Protein 4ZWN (pdb70)

Foldseek 3Di:
DADDPDDQDDDFFDQDWDDDDHWIKTKGKQAQDAPPHAALAEEEEQEDALDADQLLRLVQSVCSNLRYIYMYIAAFLAFPGAPDLRNQPDAPVRRQVVVLVVVVVVVVVCVVVVHAYAYEYAALGLLVQQVCLQVPPCNLRHQATEYALYNQDWFPLCCVVQVVLVVLLVCCVVFFADKDFRDDPLVQAEVDVSLSVCQVPPPRRPRGIHTSNSSNRSNVSNPCLQVCPPLSQQVRRNEQRAYEYEYEPARNTRDVSSVVVNQVSHNHPHYYYHYHYPTHGSQCGRYDPVSNVVRSVVVSVVSCVSSPDD/DADDPDDQPDDFFDFDWDDDDPWIKTKGKQAAPLPPDAAFAEEEEAEAALDADVLQRLVQRVLSNLRYIYMYIAAFQADPGAPDLRHQDDAPVRRQVVVLVVVVVVLVVCVVVVHAYAYEYAALGLLVQLVCLQVNPCNQRHQEYEHELYNQDFFVVCCVVQVVLVVLLVCCVPFQADKDFSDDPLVQAEVDVNLSVVQVPPPRRPRGMHTSRSSNRSNVSNPCLQVCPPLSQLPGRHEQHAYEYEYEPAANTRDVVSVVVNQVSHNHPRYYYHYHYPTGGPQCGRYDPVSNVVVSVVVSVVSVVSGDDDD/DADDPDDQPDDFFDFDWDDDDHWIKTKGKQAADQVDDAAFAEEEEQEAALDADQLCRLVQRVCSNLRYMYMYIAAFQAFPGQPDLRRQPDAPVRRQVVVLVVVVVVLVVCVVVVHAYAYEYAALGLLVQLVCLQVNPCVQRHQATEYALYAQDWFPLCCVVQVVLVVLLVCCVPPQSDKDFSDDPLVQAEVDVSLSVVQVPPPRRPRGIHTSRSSNRSNVSSPCLQVCPPLSQQVGRRPQHAYEYEYEPSANTHDVVSVVVNQVSHPHPRYYYHYHYPTGGNQCGRYDPVSNCVVSVVVSVVSVVSTD/DFDDPDDQPDDFFDFDWDDDDHWIKTKGKQQQDEDPSAALAEEEEQEAALDADQLQRLVQSVCSHLRYIYMYIQAFQADPGQPDLRHQDDAPVRRQVVVLVVVVVRLVVCVVVVHAYAYEYAALGQLVQLVCLQVPPCVQRHQATEYALYAQDWFVLLCVVQVVLVVLLVCCVPFQSDKDFRDDPLVQAEVDVSLSVVQCPDPRRPRRMHTSNSVNRSNVSSPCLQVCPPLSQLVGRREQRAYEYEYEPSANTRDVVSVVVNQVSHNHPRYYYHYDYPTGRNQCGRYDPVSNVVVSVVVSVVSVVSSD

Radius of gyration: 35.39 Å; Cα contacts (8 Å, |Δi|>4): 2717; chains: 4; bounding box: 83×89×98 Å

Organism: Saccharomyces cerevisiae (strain ATCC 204508 / S288c) (NCBI:txid559292)

GO terms:
  GO:0005811 lipid droplet (C, IDA)
  GO:0016020 membrane (C, IDA)
  GO:0071944 cell periphery (C, HDA)
  GO:0005737 cytoplasm (C, HDA)
  GO:0005739 mitochondrion (C, HDA)
  GO:0005741 mitochondrial outer membrane (C, HDA)
  GO:0005783 endoplasmic reticulum (C, HDA)
  GO:0005886 plasma membrane (C, HDA)
  GO:0017171 serine hydrolase activity (F, HDA)
  GO:0006641 triglyceride metabolic process (P, IMP)
  GO:0047372 monoacylglycerol lipase activity (F, IMP)
  GO:0005783 endoplasmic reticulum (C, EXP)
  GO:0005811 lipid droplet (C, EXP)

InterPro domains:
  IPR022742 Alpha/beta hydrolase domain-containing protein 17C-like [PF12146] (38-287)
  IPR029058 Alpha/Beta hydrolase fold [G3DSA:3.40.50.1820] (1-313)
  IPR029058 Alpha/Beta hydrolase fold [SSF53474] (15-306)
  IPR051044 Monoacylglycerol and Diacylglycerol Lipase [PTHR11614] (30-306)

Nearest PDB structures (foldseek):
  4zxf-assembly1_A  TM=1.002E+00  e=3.861E-67  Saccharomyces cerevisiae S288C
  4zxf-assembly2_B  TM=1.001E+00  e=1.695E-64  Saccharomyces cerevisiae S288C
  4zxf-assembly4_D  TM=9.976E-01  e=4.769E-60  Saccharomyces cerevisiae S288C
  5olu-assembly1_A  TM=7.571E-01  e=9.637E-17  Heyndrickxia coagulans DSM 1 = ATCC 7050
  6khm-assembly1_A  TM=7.822E-01  e=1.774E-14  Cutibacterium acnes HL110PA4

Secondary structure (DSSP, 8-state):
----S----SPPPP-EEEEETTEEEEEEEE---BSB---SEEEEEE--TT--GGGGHHHHHHHHHTTEEEEEEPPTTSTTTS-GGGTT---HHHHHHHHHHHHHHHHHHHHHHT--EEEEEETHHHHHHHHHHHH-TTTTT-SEEEEES--SSB-HHHHHH-THHHHHHHTTTTSTT-EE-----HHHH-S-HHHHHHHHH-TTTSS--EEHHHHHHHHHHHHHHHH-GGGHHHHHSPTT--EEEEEETT-SSB-HHHHHHHHHH---SSEEEEEETT--S-TTTTS-HHHHHHHHHHHHHHHHHTS---/-PPPSPPPSSPPPP-EEEEETTEEEEEEEE---SSS----EEEEEE--TT--GGGGHHHHHHHHHTTEEEEEEPPTTSGGGS-GGGTT---HHHHHHHHHHHHHHHHHHHHHHT--EEEEEETHHHHHHHHHHHH-TTTTT--EEEEES--SSB-HHHHHH-THHHHHHHTTTT-TT-EE-----HHHH-S-HHHHHHHHH-TTTSS--EEHHHHHHHHHHHHHHHH-GGGHHHHHSPTT--EEEEEETT-SSB-HHHHHHHHHH---SSEEEEEETT--S-TTTTS-HHHHHHHHHHHHHHHHHT-----/-----PPP-SPPPP-EEEE-SS-EEEEEEE---BSB----EEEEEE--TT--GGGGHHHHHHHHHTTEEEEEEPPTTSTTTS-GGGTT---HHHHHHHHHHHHHHHHHHHHHHT--EEEEEETHHHHHHHHHHHH-TTTTT-SEEEEES--SSB-HHHHHH-THHHHHHHTTTT-TT-EE-----HHHH-S-HHHHHHHHH-TTTSS--EEHHHHHHHHHHHHHHHH-GGGHHHHHSPTT--EEEEEETT-SSB-HHHHHHHHHH---SSEEEEEETT--S-TTTTS-HHHHHHHHHHHHHHHHHT--/----SPPPSSPPPP-EEEEETTEEEEEEEE---SSS---SEEEEEE--TT--GGGGHHHHHHHHHTTEEEEEEPPTTSTTTS-GGGTT---HHHHHHHHHHHHHHHHHHHHHHT--EEEEEETHHHHHHHHHHHH-TTTTT-SEEEEES--SSB-HHHHHH-GGGGHHHHHTTT-TT-EEE----HHHH-S-HHHHHHHHH-TTTSS-EEEHHHHHHHHHHHHHHHH-TTSHHHHHS-TT--EEEEEETT-SSB-HHHHHHHHHH---SSEEEEEETT--S-TTTTS-HHHHHHHHHHHHHHHHHTT-

Sequence (1237 aa):
SAPYPYKVQTTVPELQYENFDGAKFGYMFWPVQNGTNEVRGRVLLIHGFGEYTKIQFRLMDHLSLNGYESFTFDQRGAGVTSPGRSKGVTDEYHVFNDLEHFVEKNLSECKAKGIPLFMWGHSMGGGICLNYACQGKHKNEISGYIGSGPLIILHPHTMYNKPTQIIAPLLAKFSPRVRIDTGLDLKGITSDKAYRAFLGSDPMSVPLYGSFRQIHDFMQRGAKLYKNENNYIQKNFAKDKPVIIMHGQDDTINDPKGSEKFIRDCPSADKELKLYPGARHSIFSLETDKVFNTVFNDMKQWLDKHTTTESAPYPYKVQTTVPELQYENFDGAKFGYMFWPVQNGTNEVRGRVLLIHGFGEYTKIQFRLMDHLSLNGYESFTFDQRGAGVTSPGRSKGVTDEYHVFNDLEHFVEKNLSECKAKGIPLFMWGHSMGGGICLNYACQGKHKNEISGYIGSGPLIILHPHTMYNKPTQIIAPLLAKFSPRVRIDTGLDLKGITSDKAYRAFLGSDPMSVPLYGSFRQIHDFMQRGAKLYKNENNYIQKNFAKDKPVIIMHGQDDTINDPKGSEKFIRDCPSADKELKLYPGARHSIFSLETDKVFNTVFNDMKQWLDKHTTTEASAPYPYKVQTTVPELQYENFDGAKFGYMFWPVQNGTNEVRGRVLLIHGFGEYTKIQFRLMDHLSLNGYESFTFDQRGAGVTSPGRSKGVTDEYHVFNDLEHFVEKNLSECKAKGIPLFMWGHSMGGGICLNYACQGKHKNEISGYIGSGPLIILHPHTMYNKPTQIIAPLLAKFSPRVRIDTGLDLKGITSDKAYRAFLGSDPMSVPLYGSFRQIHDFMQRGAKLYKNENNYIQKNFAKDKPVIIMHGQDDTINDPKGSEKFIRDCPSADKELKLYPGARHSIFSLETDKVFNTVFNDMKQWLDKHTTSAPYPYKVQTTVPELQYENFDGAKFGYMFWPVQNGTNEVRGRVLLIHGFGEYTKIQFRLMDHLSLNGYESFTFDQRGAGVTSPGRSKGVTDEYHVFNDLEHFVEKNLSECKAKGIPLFMWGHSMGGGICLNYACQGKHKNEISGYIGSGPLIILHPHTMYNKPTQIIAPLLAKFSPRVRIDTGLDLKGITSDKAYRAFLGSDPMSVPLYGSFRQIHDFMQRGAKLYKNENNYIQKNFAKDKPVIIMHGQDDTINDPKGSEKFIRDCPSADKELKLYPGARHSIFSLETDKVFNTVFNDMKQWLDKHTT

Solvent-accessible surface area: 49042 Å² total; per-residue (Å²): 132,27,109,37,47,27,171,45,116,19,101,67,21,130,62,70,103,43,117,51,72,85,15,105,0,0,16,6,57,0,48,20,49,45,82,76,123,121,39,92,0,1,0,0,0,2,1,1,61,16,18,11,6,65,2,1,15,4,0,0,0,30,0,0,60,46,4,0,5,0,1,1,4,1,15,29,3,10,16,40,10,4,95,56,206,51,36,0,69,13,44,59,142,46,18,16,42,3,2,25,44,0,0,69,48,0,36,74,66,4,170,95,107,66,22,38,4,0,0,1,0,7,14,14,0,0,2,1,0,0,0,0,0,3,73,5,143,28,44,86,92,0,32,0,0,0,0,0,0,1,11,5,36,22,42,66,86,12,78,188,99,54,72,50,24,46,79,0,18,128,85,0,181,186,30,43,203,72,86,46,60,47,37,54,38,54,134,5,17,0,36,34,141,52,5,25,52,8,9,37,48,12,106,72,2,64,59,20,78,0,4,16,58,10,2,40,10,11,35,106,8,0,47,73,2,81,139,15,116,119,24,54,0,37,149,51,10,1,165,72,41,16,0,0,0,0,0,0,82,66,2,41,26,1,6,11,124,1,0,73,65,3,14,82,4,0,42,3,66,50,1,34,42,62,58,14,115,45,0,70,11,4,0,2,2,4,0,39,96,170,18,2,72,69,0,8,72,32,0,60,116,15,0,33,95,44,21,97,122,222,146,30,112,29,41,29,153,54,117,19,95,63,19,135,54,66,104,43,113,51,68,86,16,116,0,0,18,8,51,0,50,19,47,52,55,158,82,77,32,16,0,2,0,0,0,2,2,1,57,16,17,12,7,66,2,1,17,3,0,0,0,26,0,0,59,45,3,0,4,0,0,2,4,1,15,30,3,10,9,46,11,3,92,56,225,52,38,0,79,11,44,57,145,43,17,15,41,3,2,17,42,0,0,66,49,0,32,70,64,3,172,92,109,66,21,45,3,0,0,0,0,6,15,12,0,0,2,1,0,0,0,0,0,4,74,6,145,32,45,82,91,0,31,0,0,0,0,0,0,2,9,2,1,7,15,0,46,6,4,44,80,50,28,59,39,11,47,0,15,82,71,1,174,157,45,47,215,67,102,43,67,29,34,47,35,56,146,7,16,0,33,34,156,51,6,32,55,10,8,34,41,13,105,74,3,55,61,14,76,0,4,14,74,10,10,41,9,16,18,107,5,0,29,77,2,26,114,14,113,121,76,56,0,66,152,48,11,1,158,89,39,15,0,0,0,0,0,0,68,68,2,36,24,1,4,14,34,1,1,62,49,3,19,157,20,2,68,4,65,46,72,64,40,59,60,14,115,47,0,74,11,2,0,2,2,4,0,41,94,145,17,2,72,68,0,9,75,30,0,43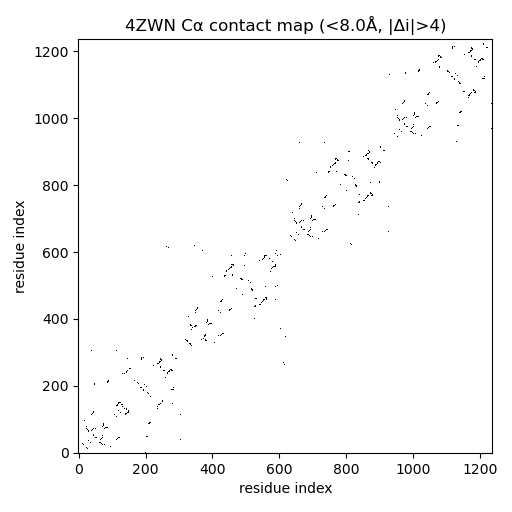,116,12,0,17,57,30,6,50,30,85,102,132,31,111,32,44,28,156,46,118,20,98,63,20,136,52,68,112,42,103,52,71,84,17,109,0,0,17,9,52,0,50,23,49,47,94,79,136,134,44,78,0,1,0,0,0,1,2,1,62,15,17,14,7,72,2,1,14,3,0,0,0,28,0,0,58,44,3,0,4,0,4,2,4,0,15,29,4,12,16,46,11,4,93,57,216,54,38,0,68,11,44,59,144,42,18,17,42,3,2,19,42,0,0,69,58,1,28,68,68,2,172,92,106,65,20,41,3,0,0,0,0,7,14,13,0,0,2,1,0,0,0,0,0,3,72,6,145,31,43,75,94,0,33,0,0,0,0,0,0,1,9,1,2,8,11,0,65,5,2,47,70,50,42,70,40,8,38,4,8,81,88,0,164,185,42,48,204,66,84,37,63,44,38,53,40,55,142,6,16,0,33,33,156,49,6,30,46,9,9,35,43,12,107,72,2,64,63,19,77,0,3,19,56,9,12,44,10,16,17,108,7,0,27,73,2,25,119,13,116,113,44,55,0,25,106,49,12,1,94,50,39,17,0,0,0,0,0,0,81,63,2,45,25,1,2,14,87,1,0,60,46,2,16,116,14,0,46,4,11,31,52,71,39,60,67,14,110,50,0,75,12,3,0,2,3,5,0,42,94,170,18,2,71,68,0,7,74,31,0,60,106,10,0,37,110,15,15,148,135,26,111,36,44,28,164,44,120,22,101,64,18,135,51,65,104,41,117,54,64,85,15,112,0,0,20,7,52,0,48,10,43,68,75,114,94,129,32,91,0,1,0,0,0,2,1,1,47,20,16,14,5,65,2,1,16,3,0,0,0,27,0,0,59,50,5,0,5,0,0,2,5,1,15,27,4,15,19,42,11,4,89,51,219,57,70,0,53,11,40,27,30,42,18,16,24,3,2,15,44,0,0,84,49,0,30,66,64,2,154,90,106,62,26,39,4,0,0,0,0,5,14,12,0,0,3,1,0,0,0,0,0,0,22,6,77,36,33,85,89,0,31,0,0,0,0,0,0,1,12,6,38,26,44,69,87,16,85,184,96,75,86,90,49,93,65,0,36,109,67,0,168,159,42,44,176,66,117,36,78,38,33,48,41,57,144,5,16,0,30,34,151,50,6,31,50,10,9,31,40,13,111,85,3,52,72,19,77,0,1,8,53,10,14,33,4,15,46,83,7,0,41,37,2,79,154,14,134,65,80,22,0,66,69,7,11,0,167,91,48,15,0,0,0,0,0,0,81,67,2,42,25,1,19,15,119,1,0,56,48,4,19,148,17,3,64,2,93,56,74,69,43,57,67,15,119,46,0,67,11,4,0,2,3,5,0,41,94,165,20,1,70,66,0,7,74,32,0,61,118,17,0,31,152,45,33,146

B-factor: mean 39.5, std 10.82, range [16.6, 105.47]

Structure (mmCIF, N/CA/C/O backbone):
data_4ZWN
#
_entry.id   4ZWN
#
_cell.length_a   77.196
_cell.length_b   108.566
_cell.length_c   167.667
_cell.angle_alpha   90.00
_cell.angle_beta   90.00
_cell.angle_gamma   90.00
#
_symmetry.space_group_name_H-M   'P 21 21 21'
#
loop_
_entity.id
_entity.type
_entity.pdbx_description
1 polymer 'Monoglyceride lipase'
2 non-polymer 'NITRATE ION'
3 non-polymer 'SULFATE ION'
4 non-polymer 'SODIUM ION'
5 water water
#
loop_
_atom_site.group_PDB
_atom_site.id
_atom_site.type_symbol
_atom_site.label_atom_id
_atom_site.label_alt_id
_atom_site.label_comp_id
_atom_site.label_asym_id
_atom_site.label_entity_id
_atom_site.label_seq_id
_atom_site.pdbx_PDB_ins_code
_atom_site.Cartn_x
_atom_site.Cartn_y
_atom_site.Cartn_z
_atom_site.occupancy
_atom_site.B_iso_or_equiv
_atom_site.auth_seq_id
_atom_site.auth_comp_id
_atom_site.auth_asym_id
_atom_site.auth_atom_id
_atom_site.pdbx_PDB_model_num
ATOM 1 N N . SER A 1 22 ? -5.976 64.144 113.291 1.00 70.16 1 SER A N 1
ATOM 2 C CA . SER A 1 22 ? -4.779 63.965 112.478 1.00 63.11 1 SER A CA 1
ATOM 3 C C . SER A 1 22 ? -5.052 64.317 111.018 1.00 70.92 1 SER A C 1
ATOM 4 O O . SER A 1 22 ? -6.167 64.700 110.662 1.00 79.02 1 SER A O 1
ATOM 7 N N . ALA A 1 23 ? -4.027 64.194 110.179 1.00 66.86 2 ALA A N 1
ATOM 8 C CA . ALA A 1 23 ? -4.171 64.463 108.753 1.00 54.65 2 ALA A CA 1
ATOM 9 C C . ALA A 1 23 ? -4.827 63.277 108.052 1.00 56.87 2 ALA A C 1
ATOM 10 O O . ALA A 1 23 ? -4.481 62.125 108.317 1.00 56.24 2 ALA A O 1
ATOM 12 N N . PRO A 1 24 ? -5.780 63.557 107.151 1.00 56.18 3 PRO A N 1
ATOM 13 C CA . PRO A 1 24 ? -6.556 62.502 106.491 1.00 55.71 3 PRO A CA 1
ATOM 14 C C . PRO A 1 24 ? -5.797 61.803 105.366 1.00 49.32 3 PRO A C 1
ATOM 15 O O . PRO A 1 24 ? -4.874 62.377 104.789 1.00 43.39 3 PRO A O 1
ATOM 19 N N . TYR A 1 25 ? -6.195 60.571 105.067 1.00 46.04 4 TYR A N 1
ATOM 20 C CA . TYR A 1 25 ? -5.651 59.837 103.932 1.00 47.21 4 TYR A CA 1
ATOM 21 C C . TYR A 1 25 ? -6.085 60.517 102.637 1.00 47.66 4 TYR A C 1
ATOM 22 O O . TYR A 1 25 ? -7.270 60.529 102.306 1.00 53.50 4 TYR A O 1
ATOM 31 N N . PRO A 1 26 ? -5.121 61.094 101.903 1.00 44.75 5 PRO A N 1
ATOM 32 C CA . PRO A 1 26 ? -5.387 61.934 100.729 1.00 45.35 5 PRO A CA 1
ATOM 33 C C . PRO A 1 26 ? -6.133 61.215 99.610 1.00 44.59 5 PRO A C 1
ATOM 34 O O . PRO A 1 26 ? -6.818 61.865 98.823 1.00 52.11 5 PRO A O 1
ATOM 38 N N . TYR A 1 27 ? -6.002 59.896 99.537 1.00 47.86 6 TYR A N 1
ATOM 39 C CA . TYR A 1 27 ? -6.600 59.149 98.437 1.00 45.15 6 TYR A CA 1
ATOM 40 C C . TYR A 1 27 ? -7.998 58.643 98.781 1.00 47.51 6 TYR A C 1
ATOM 41 O O . TYR A 1 27 ? -8.243 58.142 99.880 1.00 48.36 6 TYR A O 1
ATOM 50 N N . LYS A 1 28 ? -8.909 58.788 97.824 1.00 43.38 7 LYS A N 1
ATOM 51 C CA . LYS A 1 28 ? -10.274 58.299 97.959 1.00 40.52 7 LYS A CA 1
ATOM 52 C C . LYS A 1 28 ? -10.415 56.950 97.264 1.00 38.82 7 LYS A C 1
ATOM 53 O O . LYS A 1 28 ? -10.327 56.870 96.040 1.00 45.92 7 LYS A O 1
ATOM 59 N N . VAL A 1 29 ? -10.622 55.893 98.041 1.00 42.35 8 VAL A N 1
ATOM 60 C CA . VAL A 1 29 ? -10.788 54.559 97.474 1.00 37.85 8 VAL A CA 1
ATOM 61 C C . VAL A 1 29 ? -12.085 54.500 96.672 1.00 41.30 8 VAL A C 1
ATOM 62 O O . VAL A 1 29 ? -13.126 54.971 97.126 1.00 42.06 8 VAL A O 1
ATOM 66 N N . GLN A 1 30 ? -12.011 53.931 95.472 1.00 43.06 9 GLN A N 1
ATOM 67 C CA . GLN A 1 30 ? -13.150 53.914 94.562 1.00 41.60 9 GLN A CA 1
ATOM 68 C C . GLN A 1 30 ? -13.933 52.607 94.628 1.00 44.87 9 GLN A C 1
ATOM 69 O O . GLN A 1 30 ? -15.108 52.564 94.264 1.00 42.25 9 GLN A O 1
ATOM 75 N N . THR A 1 31 ? -13.282 51.543 95.089 1.00 43.24 10 THR A N 1
ATOM 76 C CA . THR A 1 31 ? -13.953 50.257 95.236 1.00 38.13 10 THR A CA 1
ATOM 77 C C . THR A 1 31 ? -14.211 49.946 96.705 1.00 39.94 10 THR A C 1
ATOM 78 O O . THR A 1 31 ? -13.931 50.762 97.584 1.00 45.12 10 THR A O 1
ATOM 82 N N . THR A 1 32 ? -14.749 48.759 96.964 1.00 45.58 11 THR A N 1
ATOM 83 C CA . THR A 1 32 ? -15.081 48.344 98.319 1.00 41.24 11 THR A CA 1
ATOM 84 C C . THR A 1 32 ? -13.862 47.786 99.047 1.00 38.99 11 THR A C 1
ATOM 85 O O . THR A 1 32 ? -13.295 46.770 98.643 1.00 40.91 11 THR A O 1
ATOM 89 N N . VAL A 1 33 ? -13.466 48.455 100.124 1.00 44.79 12 VAL A N 1
ATOM 90 C CA . VAL A 1 33 ? -12.325 48.023 100.921 1.00 44.31 12 VAL A CA 1
ATOM 91 C C . VAL A 1 33 ? -12.615 46.693 101.612 1.00 44.88 12 VAL A C 1
ATOM 92 O O . VAL A 1 33 ? -13.601 46.569 102.337 1.00 47.65 12 VAL A O 1
ATOM 96 N N . PRO A 1 34 ? -11.757 45.689 101.372 1.00 45.44 13 PRO A N 1
ATOM 97 C CA . PRO A 1 34 ? -11.891 44.332 101.917 1.00 43.50 13 PRO A CA 1
ATOM 98 C C . PRO A 1 34 ? -11.781 44.273 103.438 1.00 44.73 13 PRO A C 1
ATOM 99 O O . PRO A 1 34 ? -11.230 45.168 104.080 1.00 41.54 13 PRO A O 1
ATOM 103 N N . GLU A 1 35 ? -12.320 43.199 103.999 1.00 42.77 14 GLU A N 1
ATOM 104 C CA . GLU A 1 35 ? -12.260 42.923 105.430 1.00 47.00 14 GLU A CA 1
ATOM 105 C C . GLU A 1 35 ? -10.806 42.715 105.859 1.00 47.94 14 GLU A C 1
ATOM 106 O O . GLU A 1 35 ? -10.075 41.959 105.226 1.00 44.97 14 GLU A O 1
ATOM 112 N N . LEU A 1 36 ? -10.357 43.395 106.908 1.00 47.59 15 LEU A N 1
ATOM 113 C CA . LEU A 1 36 ? -9.036 43.069 107.451 1.00 39.09 15 LEU A CA 1
ATOM 114 C C . LEU A 1 36 ? -9.170 41.705 108.176 1.00 43.47 15 LEU A C 1
ATOM 115 O O . LEU A 1 36 ? -9.903 41.598 109.206 1.00 51.64 15 LEU A O 1
ATOM 120 N N . GLN A 1 37 ? -8.479 40.684 107.625 1.00 49.03 16 GLN A N 1
ATOM 121 C CA . GLN A 1 37 ? -8.615 39.269 108.015 1.00 48.58 16 GLN A CA 1
ATOM 122 C C . GLN A 1 37 ? -7.371 38.793 108.762 1.00 48.65 16 GLN A C 1
ATOM 123 O O . GLN A 1 37 ? -6.253 39.291 108.539 1.00 48.69 16 GLN A O 1
ATOM 129 N N . TYR A 1 38 ? -7.545 37.797 109.615 1.00 47.83 17 TYR A N 1
ATOM 130 C CA . TYR A 1 38 ? -6.428 37.286 110.389 1.00 40.77 17 TYR A CA 1
ATOM 131 C C . TYR A 1 38 ? -6.191 35.787 110.213 1.00 43.29 17 TYR A C 1
ATOM 132 O O . TYR A 1 38 ? -7.116 35.012 109.997 1.00 47.08 17 TYR A O 1
ATOM 141 N N . GLU A 1 39 ? -4.925 35.401 110.284 1.00 49.34 18 GLU A N 1
ATOM 142 C CA . GLU A 1 39 ? -4.532 34.007 110.152 1.00 48.29 18 GLU A CA 1
ATOM 143 C C . GLU A 1 39 ? -3.265 33.732 110.943 1.00 47.03 18 GLU A C 1
ATOM 144 O O . GLU A 1 39 ? -2.299 34.490 110.857 1.00 47.62 18 GLU A O 1
ATOM 150 N N . ASN A 1 40 ? -3.281 32.651 111.717 1.00 47.93 19 ASN A N 1
ATOM 151 C CA . ASN A 1 40 ? -2.142 32.260 112.536 1.00 51.95 19 ASN A CA 1
ATOM 152 C C . ASN A 1 40 ? -1.154 31.378 111.777 1.00 49.05 19 ASN A C 1
ATOM 153 O O . ASN A 1 40 ? -1.548 30.465 111.047 1.00 39.98 19 ASN A O 1
ATOM 158 N N . PHE A 1 41 ? 0.132 31.661 111.956 1.00 44.20 20 PHE A N 1
ATOM 159 C CA . PHE A 1 41 ? 1.192 30.850 111.370 1.00 46.37 20 PHE A CA 1
ATOM 160 C C . PHE A 1 41 ? 2.506 31.066 112.109 1.00 46.38 20 PHE A C 1
ATOM 161 O O . PHE A 1 41 ? 2.960 32.201 112.258 1.00 47.11 20 PHE A O 1
ATOM 169 N N . ASP A 1 42 ? 3.097 29.965 112.567 1.00 47.88 21 ASP A N 1
ATOM 170 C CA . ASP A 1 42 ? 4.407 29.964 113.215 1.00 40.10 21 ASP A CA 1
ATOM 171 C C . ASP A 1 42 ? 4.517 31.015 114.317 1.00 40.41 21 ASP A C 1
ATOM 172 O O . ASP A 1 42 ? 5.473 31.786 114.362 1.00 49.81 21 ASP A O 1
ATOM 177 N N . GLY A 1 43 ? 3.520 31.048 115.194 1.00 41.38 22 GLY A N 1
ATOM 178 C CA . GLY A 1 43 ? 3.565 31.894 116.372 1.00 38.71 22 GLY A CA 1
ATOM 179 C C . GLY A 1 43 ? 3.279 33.363 116.126 1.00 42.47 22 GLY A C 1
ATOM 180 O O . GLY A 1 43 ? 3.721 34.221 116.890 1.00 42.09 22 GLY A O 1
ATOM 181 N N . ALA A 1 44 ? 2.540 33.660 115.064 1.00 43.16 23 ALA A N 1
ATOM 182 C CA . ALA A 1 44 ? 2.163 35.040 114.780 1.00 38.93 23 ALA A CA 1
ATOM 183 C C . ALA A 1 44 ? 0.770 35.123 114.162 1.00 41.35 23 ALA A C 1
ATOM 184 O O . ALA A 1 44 ? 0.375 34.261 113.376 1.00 40.51 23 ALA A O 1
ATOM 186 N N . LYS A 1 45 ? 0.027 36.161 114.532 1.00 45.30 24 LYS A N 1
ATOM 187 C CA . LYS A 1 45 ? -1.302 36.386 113.979 1.00 45.86 24 LYS A CA 1
ATOM 188 C C . LYS A 1 45 ? -1.223 37.403 112.850 1.00 41.20 24 LYS A C 1
ATOM 189 O O . LYS A 1 45 ? -1.210 38.610 113.086 1.00 45.52 24 LYS A O 1
ATOM 195 N N . PHE A 1 46 ? -1.163 36.903 111.621 1.00 45.59 25 PHE A N 1
ATOM 196 C CA . PHE A 1 46 ? -0.991 37.753 110.451 1.00 43.80 25 PHE A CA 1
ATOM 197 C C . PHE A 1 46 ? -2.295 38.409 110.005 1.00 46.59 25 PHE A C 1
ATOM 198 O O . PHE A 1 46 ? -3.279 37.726 109.718 1.00 46.18 25 PHE A O 1
ATOM 206 N N . GLY A 1 47 ? -2.294 39.737 109.948 1.00 41.92 26 GLY A N 1
ATOM 207 C CA . GLY A 1 47 ? -3.393 40.466 109.345 1.00 41.10 26 GLY A CA 1
ATOM 208 C C . GLY A 1 47 ? -3.193 40.525 107.841 1.00 44.09 26 GLY A C 1
ATOM 209 O O . GLY A 1 47 ? -2.097 40.829 107.370 1.00 39.26 26 GLY A O 1
ATOM 210 N N . TYR A 1 48 ? -4.240 40.224 107.079 1.00 41.54 27 TYR A N 1
ATOM 211 C CA . TYR A 1 48 ? -4.121 40.220 105.627 1.00 43.77 27 TYR A CA 1
ATOM 212 C C . TYR A 1 48 ? -5.398 40.685 104.942 1.00 43.13 27 TYR A C 1
ATOM 213 O O . TYR A 1 48 ? -6.456 40.775 105.563 1.00 45.37 27 TYR A O 1
ATOM 222 N N . MET A 1 49 ? -5.280 40.974 103.651 1.00 41.91 28 MET A N 1
ATOM 223 C CA . MET A 1 49 ? -6.402 41.440 102.851 1.00 32.81 28 MET A CA 1
ATOM 224 C C . MET A 1 49 ? -6.450 40.744 101.504 1.00 38.05 28 MET A C 1
ATOM 225 O O . MET A 1 49 ? -5.419 40.531 100.864 1.00 35.04 28 MET A O 1
ATOM 230 N N . PHE A 1 50 ? -7.655 40.388 101.079 1.00 38.51 29 PHE A N 1
ATOM 231 C CA . PHE A 1 50 ? -7.861 39.920 99.721 1.00 36.17 29 PHE A CA 1
ATOM 232 C C . PHE A 1 50 ? -8.728 40.922 98.976 1.00 38.06 29 PHE A C 1
ATOM 233 O O . PHE A 1 50 ? -9.913 41.066 99.270 1.00 37.67 29 PHE A O 1
ATOM 241 N N . TRP A 1 51 ? -8.128 41.618 98.017 1.00 38.14 30 TRP A N 1
ATOM 242 C CA . TRP A 1 51 ? -8.834 42.652 97.273 1.00 38.40 30 TRP A CA 1
ATOM 243 C C . TRP A 1 51 ? -9.324 42.115 95.934 1.00 33.39 30 TRP A C 1
ATOM 244 O O . TRP A 1 51 ? -8.527 41.893 95.025 1.00 42.79 30 TRP A O 1
ATOM 255 N N . PRO A 1 52 ? -10.644 41.910 95.809 1.00 36.51 31 PRO A N 1
ATOM 256 C CA . PRO A 1 52 ? -11.238 41.307 94.610 1.00 38.36 31 PRO A CA 1
ATOM 257 C C . PRO A 1 52 ? -11.377 42.290 93.451 1.00 35.45 31 PRO A C 1
ATOM 258 O O . PRO A 1 52 ? -11.406 43.501 93.667 1.00 35.03 31 PRO A O 1
ATOM 262 N N . VAL A 1 53 ? -11.459 41.764 92.234 1.00 42.84 32 VAL A N 1
ATOM 263 C CA . VAL A 1 53 ? -11.709 42.592 91.062 1.00 41.53 32 VAL A CA 1
ATOM 264 C C . VAL A 1 53 ? -13.110 43.185 91.140 1.00 38.13 32 VAL A C 1
ATOM 265 O O . VAL A 1 53 ? -14.087 42.458 91.319 1.00 48.69 32 VAL A O 1
ATOM 269 N N . GLN A 1 54 ? -13.205 44.506 91.021 1.00 40.43 33 GLN A N 1
ATOM 270 C CA . GLN A 1 54 ? -14.494 45.192 91.090 1.00 41.14 33 GLN A CA 1
ATOM 271 C C . GLN A 1 54 ? -14.661 46.212 89.969 1.00 42.92 33 GLN A C 1
ATOM 272 O O . GLN A 1 54 ? -14.588 47.415 90.210 1.00 43.12 33 GLN A O 1
ATOM 278 N N . ASN A 1 55 ? -14.895 45.718 88.781 1.00 46.35 34 ASN A N 1
ATOM 279 C CA . ASN A 1 55 ? -15.027 46.581 87.648 1.00 53.36 34 ASN A CA 1
ATOM 280 C C . ASN A 1 55 ? -16.237 46.263 86.811 1.00 55.91 34 ASN A C 1
ATOM 281 O O . ASN A 1 55 ? -16.263 46.548 85.648 1.00 61.06 34 ASN A O 1
ATOM 286 N N . GLY A 1 56 ? -17.265 45.698 87.391 1.00 53.84 35 GLY A N 1
ATOM 287 C CA . GLY A 1 56 ? -18.460 45.512 86.617 1.00 61.76 35 GLY A CA 1
ATOM 288 C C . GLY A 1 56 ? -18.436 44.264 85.776 1.00 69.34 35 GLY A C 1
ATOM 289 O O . GLY A 1 56 ? -19.277 43.416 85.963 1.00 72.23 35 GLY A O 1
ATOM 290 N N . THR A 1 57 ? -17.500 44.141 84.849 1.00 66.12 36 THR A N 1
ATOM 291 C CA . THR A 1 57 ? -17.299 42.858 84.242 1.00 65.33 36 THR A CA 1
ATOM 292 C C . THR A 1 57 ? -16.942 42.111 85.459 1.00 69.05 36 THR A C 1
ATOM 293 O O . THR A 1 57 ? -16.698 42.715 86.465 1.00 73.31 36 THR A O 1
ATOM 297 N N . ASN A 1 58 ? -16.884 40.803 85.414 1.00 67.44 37 ASN A N 1
ATOM 298 C CA . ASN A 1 58 ? -16.458 40.135 86.613 1.00 70.95 37 ASN A CA 1
ATOM 299 C C . ASN A 1 58 ? -14.973 39.853 86.632 1.00 76.99 37 ASN A C 1
ATOM 300 O O . ASN A 1 58 ? -14.318 40.017 87.654 1.00 66.19 37 ASN A O 1
ATOM 305 N N . GLU A 1 59 ? -14.471 39.436 85.475 1.00 70.55 38 GLU A N 1
ATOM 306 C CA . GLU A 1 59 ? -13.343 38.555 85.322 1.00 64.53 38 GLU A CA 1
ATOM 307 C C . GLU A 1 59 ? -12.003 39.069 85.791 1.00 57.60 38 GLU A C 1
ATOM 308 O O . GLU A 1 59 ? -11.749 40.242 85.807 1.00 55.45 38 GLU A O 1
ATOM 314 N N . VAL A 1 60 ? -11.146 38.114 86.116 1.00 54.71 39 VAL A N 1
ATOM 315 C CA . VAL A 1 60 ? -9.813 38.316 86.628 1.00 46.03 39 VAL A CA 1
ATOM 316 C C . VAL A 1 60 ? -8.786 37.909 85.631 1.00 42.67 39 VAL A C 1
ATOM 317 O O . VAL A 1 60 ? -8.824 36.831 85.140 1.00 45.88 39 VAL A O 1
ATOM 321 N N . ARG A 1 61 ? -7.835 38.781 85.387 1.00 42.58 40 ARG A N 1
ATOM 322 C CA . ARG A 1 61 ? -6.700 38.533 84.505 1.00 43.29 40 ARG A CA 1
ATOM 323 C C . ARG A 1 61 ? -5.551 37.904 85.280 1.00 43.43 40 ARG A C 1
ATOM 324 O O . ARG A 1 61 ? -4.778 37.118 84.734 1.00 42.67 40 ARG A O 1
ATOM 332 N N . GLY A 1 62 ? -5.446 38.262 86.557 1.00 39.80 41 GLY A N 1
ATOM 333 C CA . GLY A 1 62 ? -4.404 37.741 87.422 1.00 42.84 41 GLY A CA 1
ATOM 334 C C . GLY A 1 62 ? -4.462 38.298 88.834 1.00 40.68 41 GLY A C 1
ATOM 335 O O . GLY A 1 62 ? -5.210 39.237 89.119 1.00 36.17 41 GLY A O 1
ATOM 336 N N . ARG A 1 63 ? -3.673 37.711 89.728 1.00 40.21 42 ARG A N 1
ATOM 337 C CA . ARG A 1 63 ? -3.577 38.202 91.100 1.00 37.34 42 ARG A CA 1
ATOM 338 C C . ARG A 1 63 ? -2.159 38.679 91.406 1.00 38.50 42 ARG A C 1
ATOM 339 O O . ARG A 1 63 ? -1.183 38.047 90.997 1.00 36.81 42 ARG A O 1
ATOM 347 N N . VAL A 1 64 ? -2.047 39.795 92.123 1.00 33.10 43 VAL A N 1
ATOM 348 C CA . VAL A 1 64 ? -0.738 40.313 92.508 1.00 33.49 43 VAL A CA 1
ATOM 349 C C . VAL A 1 64 ? -0.526 40.248 94.020 1.00 34.00 43 VAL A C 1
ATOM 350 O O . VAL A 1 64 ? -1.314 40.791 94.794 1.00 36.12 43 VAL A O 1
ATOM 354 N N . LEU A 1 65 ? 0.546 39.575 94.427 1.00 34.43 44 LEU A N 1
ATOM 355 C CA . LEU A 1 65 ? 0.943 39.496 95.828 1.00 27.58 44 LEU A CA 1
ATOM 356 C C . LEU A 1 65 ? 1.813 40.702 96.188 1.00 33.86 44 LEU A C 1
ATOM 357 O O . LEU A 1 65 ? 2.885 40.896 95.615 1.00 31.05 44 LEU A O 1
ATOM 362 N N . LEU A 1 66 ? 1.362 41.504 97.146 1.00 33.60 45 LEU A N 1
ATOM 363 C CA . LEU A 1 66 ? 2.093 42.713 97.506 1.00 30.02 45 LEU A CA 1
ATOM 364 C C . LEU A 1 66 ? 2.927 42.531 98.774 1.00 32.60 45 LEU A C 1
ATOM 365 O O . LEU A 1 66 ? 2.402 42.207 99.839 1.00 37.12 45 LEU A O 1
ATOM 370 N N . ILE A 1 67 ? 4.233 42.740 98.645 1.00 30.22 46 ILE A N 1
ATOM 371 C CA . ILE A 1 67 ? 5.141 42.700 99.784 1.00 30.10 46 ILE A CA 1
ATOM 372 C C . ILE A 1 67 ? 5.514 44.121 100.192 1.00 31.54 46 ILE A C 1
ATOM 373 O O . ILE A 1 67 ? 6.295 44.783 99.506 1.00 29.32 46 ILE A O 1
ATOM 378 N N . HIS A 1 68 ? 4.955 44.588 101.306 1.00 33.13 47 HIS A N 1
ATOM 379 C CA . HIS A 1 68 ? 5.158 45.969 101.736 1.00 29.84 47 HIS A CA 1
ATOM 380 C C . HIS A 1 68 ? 6.584 46.213 102.215 1.00 29.05 47 HIS A C 1
ATOM 381 O O . HIS A 1 68 ? 7.347 45.273 102.449 1.00 26.04 47 HIS A O 1
ATOM 388 N N . GLY A 1 69 ? 6.936 47.486 102.353 1.00 28.10 48 GLY A N 1
ATOM 389 C CA . GLY A 1 69 ? 8.255 47.865 102.820 1.00 29.75 48 GLY A CA 1
ATOM 390 C C . GLY A 1 69 ? 8.295 48.107 104.316 1.00 34.88 48 GLY A C 1
ATOM 391 O O . GLY A 1 69 ? 7.264 48.074 104.994 1.00 30.31 48 GLY A O 1
ATOM 392 N N . PHE A 1 70 ? 9.498 48.345 104.831 1.00 34.66 49 PHE A N 1
ATOM 393 C CA . PHE A 1 70 ? 9.686 48.634 106.244 1.00 30.19 49 PHE A CA 1
ATOM 394 C C . PHE A 1 70 ? 8.857 49.847 106.651 1.00 32.85 49 PHE A C 1
ATOM 395 O O . PHE A 1 70 ? 8.900 50.886 105.992 1.00 28.30 49 PHE A O 1
ATOM 403 N N . GLY A 1 71 ? 8.085 49.700 107.723 1.00 31.11 50 GLY A N 1
ATOM 404 C CA . GLY A 1 71 ? 7.258 50.786 108.218 1.00 32.47 50 GLY A CA 1
ATOM 405 C C . GLY A 1 71 ? 5.888 50.884 107.576 1.00 31.75 50 GLY A C 1
ATOM 406 O O . GLY A 1 71 ? 5.051 51.678 108.007 1.00 36.67 50 GLY A O 1
ATOM 407 N N . GLU A 1 72 ? 5.656 50.078 106.545 1.00 32.06 51 GLU A N 1
ATOM 408 C CA . GLU A 1 72 ? 4.389 50.103 105.827 1.00 35.55 51 GLU A CA 1
ATOM 409 C C . GLU A 1 72 ? 3.413 49.053 106.354 1.00 32.15 51 GLU A C 1
ATOM 410 O O . GLU A 1 72 ? 3.762 48.240 107.211 1.00 32.96 51 GLU A O 1
ATOM 416 N N . TYR A 1 73 ? 2.191 49.086 105.831 1.00 27.22 52 TYR A N 1
ATOM 417 C CA . TYR A 1 73 ? 1.146 48.130 106.192 1.00 34.53 52 TYR A CA 1
ATOM 418 C C . TYR A 1 73 ? 0.026 48.206 105.150 1.00 33.54 52 TYR A C 1
ATOM 419 O O . TYR A 1 73 ? 0.177 48.883 104.133 1.00 34.34 52 TYR A O 1
ATOM 428 N N . THR A 1 74 ? -1.083 47.514 105.401 1.00 31.90 53 THR A N 1
ATOM 429 C CA . THR A 1 74 ? -2.153 47.364 104.409 1.00 30.53 53 THR A CA 1
ATOM 430 C C . THR A 1 74 ? -2.640 48.674 103.781 1.00 35.74 53 THR A C 1
ATOM 431 O O . THR A 1 74 ? -2.736 48.773 102.559 1.00 35.86 53 THR A O 1
ATOM 435 N N . LYS A 1 75 ? -2.940 49.670 104.612 1.00 35.55 54 LYS A N 1
ATOM 436 C CA . LYS A 1 75 ? -3.501 50.937 104.136 1.00 37.19 54 LYS A CA 1
ATOM 437 C C . LYS A 1 75 ? -2.604 51.632 103.112 1.00 36.61 54 LYS A C 1
ATOM 438 O O . LYS A 1 75 ? -3.095 52.304 102.202 1.00 36.17 54 LYS A O 1
ATOM 444 N N . ILE A 1 76 ? -1.293 51.469 103.261 1.00 32.97 55 ILE A N 1
ATOM 445 C CA . ILE A 1 76 ? -0.343 52.100 102.351 1.00 38.10 55 ILE A CA 1
ATOM 446 C C . ILE A 1 76 ? -0.532 51.577 100.926 1.00 37.93 55 ILE A C 1
ATOM 447 O O . ILE A 1 76 ? -0.357 52.311 99.954 1.00 31.65 55 ILE A O 1
ATOM 452 N N . GLN A 1 77 ? -0.918 50.312 100.803 1.00 37.44 56 GLN A N 1
ATOM 453 C CA . GLN A 1 77 ? -1.105 49.720 99.485 1.00 34.66 56 GLN A CA 1
ATOM 454 C C . GLN A 1 77 ? -2.549 49.815 98.990 1.00 36.60 56 GLN A C 1
ATOM 455 O O . GLN A 1 77 ? -2.891 49.223 97.966 1.00 35.64 56 GLN A O 1
ATOM 461 N N . PHE A 1 78 ? -3.386 50.566 99.705 1.00 30.68 57 PHE A N 1
ATOM 462 C CA . PHE A 1 78 ? -4.774 50.770 99.288 1.00 35.97 57 PHE A CA 1
ATOM 463 C C . PHE A 1 78 ? -4.861 51.374 97.892 1.00 34.75 57 PHE A C 1
ATOM 464 O O . PHE A 1 78 ? -5.624 50.905 97.050 1.00 32.94 57 PHE A O 1
ATOM 472 N N . ARG A 1 79 ? -4.077 52.423 97.666 1.00 35.15 58 ARG A N 1
ATOM 473 C CA . ARG A 1 79 ? -4.070 53.141 96.398 1.00 34.84 58 ARG A CA 1
ATOM 474 C C . ARG A 1 79 ? -3.766 52.197 95.236 1.00 36.15 58 ARG A C 1
ATOM 475 O O . ARG A 1 79 ? -4.401 52.264 94.184 1.00 33.01 58 ARG A O 1
ATOM 483 N N . LEU A 1 80 ? -2.806 51.301 95.441 1.00 36.27 59 LEU A N 1
ATOM 484 C CA . LEU A 1 80 ? -2.408 50.357 94.401 1.00 35.35 59 LEU A CA 1
ATOM 485 C C . LEU A 1 80 ? -3.468 49.283 94.170 1.00 34.45 59 LEU A C 1
ATOM 486 O O . LEU A 1 80 ? -3.841 49.001 93.032 1.00 39.75 59 LEU A O 1
ATOM 491 N N . MET A 1 81 ? -3.943 48.686 95.258 1.00 30.19 60 MET A N 1
ATOM 492 C CA . MET A 1 81 ? -4.941 47.625 95.184 1.00 33.81 60 MET A CA 1
ATOM 493 C C . MET A 1 81 ? -6.263 48.120 94.601 1.00 34.70 60 MET A C 1
ATOM 494 O O . MET A 1 81 ? -6.955 47.381 93.898 1.00 31.31 60 MET A O 1
ATOM 499 N N . ASP A 1 82 ? -6.608 49.370 94.893 1.00 36.92 61 ASP A N 1
ATOM 500 C CA . ASP A 1 82 ? -7.831 49.967 94.369 1.00 33.47 61 ASP A CA 1
ATOM 501 C C . ASP A 1 82 ? -7.774 50.077 92.846 1.00 35.29 61 ASP A C 1
ATOM 502 O O . ASP A 1 82 ? -8.717 49.695 92.154 1.00 40.38 61 ASP A O 1
ATOM 507 N N . HIS A 1 83 ? -6.662 50.592 92.327 1.00 34.55 62 HIS A N 1
ATOM 508 C CA . HIS A 1 83 ? -6.489 50.738 90.883 1.00 36.42 62 HIS A CA 1
ATOM 509 C C . HIS A 1 83 ? -6.379 49.384 90.187 1.00 38.51 62 HIS A C 1
ATOM 510 O O . HIS A 1 83 ? -6.886 49.209 89.081 1.00 39.94 62 HIS A O 1
ATOM 517 N N . LEU A 1 84 ? -5.715 48.429 90.831 1.00 34.88 63 LEU A N 1
ATOM 518 C CA . LEU A 1 84 ? -5.617 47.081 90.278 1.00 35.28 63 LEU A CA 1
ATOM 519 C C . LEU A 1 84 ? -6.993 46.427 90.196 1.00 36.86 63 LEU A C 1
ATOM 520 O O . LEU A 1 84 ? -7.303 45.732 89.229 1.00 36.84 63 LEU A O 1
ATOM 525 N N . SER A 1 85 ? -7.813 46.657 91.218 1.00 37.27 64 SER A N 1
ATOM 526 C CA . SER A 1 85 ? -9.160 46.100 91.270 1.00 38.35 64 SER A CA 1
ATOM 527 C C . SER A 1 85 ? -10.014 46.627 90.121 1.00 41.54 64 SER A C 1
ATOM 528 O O . SER A 1 85 ? -10.803 45.888 89.532 1.00 40.62 64 SER A O 1
ATOM 531 N N . LEU A 1 86 ? -9.839 47.908 89.804 1.00 37.54 65 LEU A N 1
ATOM 532 C CA . LEU A 1 86 ? -10.572 48.547 88.715 1.00 38.61 65 LEU A CA 1
ATOM 533 C C . LEU A 1 86 ? -10.140 48.042 87.342 1.00 38.34 65 LEU A C 1
ATOM 534 O O . LEU A 1 86 ? -10.893 48.147 86.372 1.00 45.63 65 LEU A O 1
ATOM 539 N N . ASN A 1 87 ? -8.929 47.498 87.258 1.00 37.80 66 ASN A N 1
ATOM 540 C CA . ASN A 1 87 ? -8.374 47.086 85.973 1.00 36.69 66 ASN A CA 1
ATOM 541 C C . ASN A 1 87 ? -8.221 45.578 85.829 1.00 36.43 66 ASN A C 1
ATOM 542 O O . ASN A 1 87 ? -7.400 45.101 85.045 1.00 41.59 66 ASN A O 1
ATOM 547 N N . GLY A 1 88 ? -9.016 44.833 86.590 1.00 36.88 67 GLY A N 1
ATOM 548 C CA . GLY A 1 88 ? -9.117 43.397 86.413 1.00 36.48 67 GLY A CA 1
ATOM 549 C C . GLY A 1 88 ? -8.030 42.570 87.068 1.00 39.17 67 GLY A C 1
ATOM 550 O O . GLY A 1 88 ? -7.703 41.486 86.585 1.00 41.42 67 GLY A O 1
ATOM 551 N N . TYR A 1 89 ? -7.475 43.068 88.170 1.00 41.32 68 TYR A N 1
ATOM 552 C CA . TYR A 1 89 ? -6.439 42.334 88.890 1.00 38.59 68 TYR A CA 1
ATOM 553 C C . TYR A 1 89 ? -6.728 42.221 90.383 1.00 36.69 68 TYR A C 1
ATOM 554 O O . TYR A 1 89 ? -6.971 43.220 91.064 1.00 34.20 68 TYR A O 1
ATOM 563 N N . GLU A 1 90 ? -6.697 40.989 90.881 1.00 36.66 69 GLU A N 1
ATOM 564 C CA . GLU A 1 90 ? -6.834 40.735 92.307 1.00 35.85 69 GLU A CA 1
ATOM 565 C C . GLU A 1 90 ? -5.544 41.089 93.034 1.00 37.12 69 GLU A C 1
ATOM 566 O O . GLU A 1 90 ? -4.456 41.002 92.462 1.00 38.80 69 GLU A O 1
ATOM 572 N N . SER A 1 91 ? -5.667 41.487 94.295 1.00 35.41 70 SER A N 1
ATOM 573 C CA . SER A 1 91 ? -4.499 41.760 95.122 1.00 33.82 70 SER A CA 1
ATOM 574 C C . SER A 1 91 ? -4.541 40.965 96.417 1.00 38.59 70 SER A C 1
ATOM 575 O O . SER A 1 91 ? -5.611 40.699 96.967 1.00 37.02 70 SER A O 1
ATOM 578 N N . PHE A 1 92 ? -3.363 40.586 96.896 1.00 38.34 71 PHE A N 1
ATOM 579 C CA . PHE A 1 92 ? -3.227 39.992 98.212 1.00 32.01 71 PHE A CA 1
ATOM 580 C C . PHE A 1 92 ? -2.029 40.611 98.907 1.00 35.68 71 PHE A C 1
ATOM 581 O O . PHE A 1 92 ? -0.926 40.632 98.360 1.00 36.40 71 PHE A O 1
ATOM 589 N N . THR A 1 93 ? -2.251 41.122 100.110 1.00 35.90 72 THR A N 1
ATOM 590 C CA . THR A 1 93 ? -1.160 41.640 100.917 1.00 34.93 72 THR A CA 1
ATOM 591 C C . THR A 1 93 ? -1.361 41.236 102.368 1.00 35.84 72 THR A C 1
ATOM 592 O O . THR A 1 93 ? -2.472 40.917 102.791 1.00 33.73 72 THR A O 1
ATOM 596 N N . PHE A 1 94 ? -0.274 41.237 103.126 1.00 41.52 73 PHE A N 1
ATOM 597 C CA . PHE A 1 94 ? -0.339 40.907 104.539 1.00 36.99 73 PHE A CA 1
ATOM 598 C C . PHE A 1 94 ? 0.695 41.722 105.296 1.00 38.11 73 PHE A C 1
ATOM 599 O O . PHE A 1 94 ? 1.780 41.989 104.779 1.00 38.04 73 PHE A O 1
ATOM 607 N N . ASP A 1 95 ? 0.350 42.138 106.509 1.00 38.46 74 ASP A N 1
ATOM 608 C CA . ASP A 1 95 ? 1.324 42.777 107.379 1.00 36.00 74 ASP A CA 1
ATOM 609 C C . ASP A 1 95 ? 2.329 41.717 107.812 1.00 32.38 74 ASP A C 1
ATOM 610 O O . ASP A 1 95 ? 1.965 40.737 108.457 1.00 35.78 74 ASP A O 1
ATOM 615 N N . GLN A 1 96 ? 3.589 41.902 107.430 1.00 31.86 75 GLN A N 1
ATOM 616 C CA . GLN A 1 96 ? 4.621 40.909 107.705 1.00 34.57 75 GLN A CA 1
ATOM 617 C C . GLN A 1 96 ? 4.983 40.877 109.184 1.00 34.57 75 GLN A C 1
ATOM 618 O O . GLN A 1 96 ? 4.676 41.809 109.929 1.00 32.97 75 GLN A O 1
ATOM 624 N N . ARG A 1 97 ? 5.637 39.795 109.598 1.00 32.07 76 ARG A N 1
ATOM 625 C CA . ARG A 1 97 ? 6.113 39.661 110.967 1.00 36.16 76 ARG A CA 1
ATOM 626 C C . ARG A 1 97 ? 7.044 40.818 111.316 1.00 35.30 76 ARG A C 1
ATOM 627 O O . ARG A 1 97 ? 8.037 41.055 110.631 1.00 33.93 76 ARG A O 1
ATOM 635 N N . GLY A 1 98 ? 6.705 41.542 112.376 1.00 34.54 77 GLY A N 1
ATOM 636 C CA . GLY A 1 98 ? 7.489 42.684 112.804 1.00 31.70 77 GLY A CA 1
ATOM 637 C C . GLY A 1 98 ? 6.854 44.000 112.404 1.00 34.74 77 GLY A C 1
ATOM 638 O O . GLY A 1 98 ? 7.342 45.072 112.768 1.00 32.29 77 GLY A O 1
ATOM 639 N N . ALA A 1 99 ? 5.754 43.920 111.661 1.00 36.73 78 ALA A N 1
ATOM 640 C CA . ALA A 1 99 ? 5.124 45.116 111.113 1.00 38.83 78 ALA A CA 1
ATOM 641 C C . ALA A 1 99 ? 3.602 45.085 111.224 1.00 35.99 78 ALA A C 1
ATOM 642 O O . ALA A 1 99 ? 3.004 44.030 111.440 1.00 40.26 78 ALA A O 1
ATOM 644 N N . GLY A 1 100 ? 2.989 46.256 111.074 1.00 33.41 79 GLY A N 1
ATOM 645 C CA . GLY A 1 100 ? 1.542 46.375 111.016 1.00 38.24 79 GLY A CA 1
ATOM 646 C C . GLY A 1 100 ? 0.809 45.823 112.222 1.00 39.48 79 GLY A C 1
ATOM 647 O O . GLY A 1 100 ? 1.303 45.897 113.345 1.00 40.36 79 GLY A O 1
ATOM 648 N N . VAL A 1 101 ? -0.374 45.264 111.981 1.00 38.18 80 VAL A N 1
ATOM 649 C CA . VAL A 1 101 ? -1.200 44.711 113.048 1.00 38.57 80 VAL A CA 1
ATOM 650 C C . VAL A 1 101 ? -0.771 43.291 113.412 1.00 43.56 80 VAL A C 1
ATOM 651 O O . VAL A 1 101 ? -1.267 42.711 114.378 1.00 46.33 80 VAL A O 1
ATOM 655 N N . THR A 1 102 ? 0.153 42.737 112.632 1.00 44.64 81 THR A N 1
ATOM 656 C CA . THR A 1 102 ? 0.673 41.396 112.880 1.00 42.44 81 THR A CA 1
ATOM 657 C C . THR A 1 102 ? 1.536 41.359 114.136 1.00 42.58 81 THR A C 1
ATOM 658 O O . THR A 1 102 ? 1.453 40.425 114.935 1.00 46.79 81 THR A O 1
ATOM 662 N N . SER A 1 103 ? 2.360 42.387 114.307 1.00 40.45 82 SER A N 1
ATOM 663 C CA . SER A 1 103 ? 3.287 42.437 115.431 1.00 47.95 82 SER A CA 1
ATOM 664 C C . SER A 1 103 ? 3.292 43.795 116.127 1.00 45.77 82 SER A C 1
ATOM 665 O O . SER A 1 103 ? 4.165 44.623 115.869 1.00 46.29 82 SER A O 1
ATOM 668 N N . PRO A 1 104 ? 2.310 44.028 117.013 1.00 43.48 83 PRO A N 1
ATOM 669 C CA . PRO A 1 104 ? 2.233 45.275 117.780 1.00 49.21 83 PRO A CA 1
ATOM 670 C C . PRO A 1 104 ? 3.030 45.231 119.087 1.00 48.96 83 PRO A C 1
ATOM 671 O O . PRO A 1 104 ? 3.301 44.151 119.616 1.00 47.26 83 PRO A O 1
ATOM 675 N N . GLY A 1 105 ? 3.400 46.405 119.590 1.00 53.67 84 GLY A N 1
ATOM 676 C CA . GLY A 1 105 ? 4.070 46.524 120.873 1.00 61.07 84 GLY A CA 1
ATOM 677 C C . GLY A 1 105 ? 5.454 45.908 120.916 1.00 59.31 84 GLY A C 1
ATOM 678 O O . GLY A 1 105 ? 6.371 46.374 120.238 1.00 58.70 84 GLY A O 1
ATOM 679 N N . ARG A 1 106 ? 5.601 44.865 121.728 1.00 68.65 85 ARG A N 1
ATOM 680 C CA . ARG A 1 106 ? 6.871 44.161 121.867 1.00 68.03 85 ARG A CA 1
ATOM 681 C C . ARG A 1 106 ? 7.391 43.674 120.520 1.00 61.95 85 ARG A C 1
ATOM 682 O O . ARG A 1 106 ? 8.532 43.946 120.148 1.00 65.23 85 ARG A O 1
ATOM 690 N N . SER A 1 107 ? 6.532 42.974 119.787 1.00 53.67 86 SER A N 1
ATOM 691 C CA . SER A 1 107 ? 6.943 42.260 118.582 1.00 55.98 86 SER A CA 1
ATOM 692 C C . SER A 1 107 ? 7.218 43.156 117.372 1.00 47.08 86 SER A C 1
ATOM 693 O O . SER A 1 107 ? 7.647 42.667 116.328 1.00 43.44 86 SER A O 1
ATOM 696 N N . LYS A 1 108 ? 6.982 44.458 117.503 1.00 41.54 87 LYS A N 1
ATOM 697 C CA . LYS A 1 108 ? 7.220 45.364 116.383 1.00 47.63 87 LYS A CA 1
ATOM 698 C C . LYS A 1 108 ? 8.706 45.456 116.042 1.00 44.01 87 LYS A C 1
ATOM 699 O O . LYS A 1 108 ? 9.514 45.921 116.846 1.00 43.99 87 LYS A O 1
ATOM 705 N N . GLY A 1 109 ? 9.055 45.007 114.842 1.00 42.58 88 GLY A N 1
ATOM 706 C CA . GLY A 1 109 ? 10.430 45.045 114.384 1.00 38.22 88 GLY A CA 1
ATOM 707 C C . GLY A 1 109 ? 11.166 43.753 114.677 1.00 36.26 88 GLY A C 1
ATOM 708 O O . GLY A 1 109 ? 12.342 43.608 114.343 1.00 36.91 88 GLY A O 1
ATOM 709 N N . VAL A 1 110 ? 10.469 42.811 115.302 1.00 34.73 89 VAL A N 1
ATOM 710 C CA . VAL A 1 110 ? 11.079 41.545 115.687 1.00 31.00 89 VAL A CA 1
ATOM 711 C C . VAL A 1 110 ? 10.867 40.484 114.614 1.00 40.49 89 VAL A C 1
ATOM 712 O O . VAL A 1 110 ? 9.817 39.839 114.554 1.00 38.60 89 VAL A O 1
ATOM 716 N N . THR A 1 111 ? 11.870 40.320 113.760 1.00 35.72 90 THR A N 1
ATOM 717 C CA . THR A 1 111 ? 11.857 39.277 112.748 1.00 33.89 90 THR A CA 1
ATOM 718 C C . THR A 1 111 ? 13.273 39.038 112.248 1.00 35.62 90 THR A C 1
ATOM 719 O O . THR A 1 111 ? 14.204 39.747 112.635 1.00 34.95 90 THR A O 1
ATOM 723 N N . ASP A 1 112 ? 13.438 38.032 111.397 1.00 30.78 91 ASP A N 1
ATOM 724 C CA . ASP A 1 112 ? 14.744 37.753 110.817 1.00 37.22 91 ASP A CA 1
ATOM 725 C C . ASP A 1 112 ? 14.616 37.108 109.440 1.00 34.09 91 ASP A C 1
ATOM 726 O O . ASP A 1 112 ? 13.509 36.823 108.980 1.00 34.67 91 ASP A O 1
ATOM 731 N N . GLU A 1 113 ? 15.762 36.878 108.804 1.00 30.03 92 GLU A N 1
ATOM 732 C CA . GLU A 1 113 ? 15.831 36.324 107.458 1.00 31.50 92 GLU A CA 1
ATOM 733 C C . GLU A 1 113 ? 14.984 35.064 107.295 1.00 34.59 92 GLU A C 1
ATOM 734 O O . GLU A 1 113 ? 14.237 34.933 106.323 1.00 33.37 92 GLU A O 1
ATOM 740 N N . TYR A 1 114 ? 15.092 34.149 108.254 1.00 36.82 93 TYR A N 1
ATOM 741 C CA . TYR A 1 114 ? 14.338 32.900 108.201 1.00 36.38 93 TYR A CA 1
ATOM 742 C C . TYR A 1 114 ? 12.833 33.152 108.153 1.00 35.34 93 TYR A C 1
ATOM 743 O O . TYR A 1 114 ? 12.149 32.669 107.253 1.00 38.68 93 TYR A O 1
ATOM 752 N N . HIS A 1 115 ? 12.325 33.909 109.121 1.00 36.15 94 HIS A N 1
ATOM 753 C CA . HIS A 1 115 ? 10.890 34.165 109.216 1.00 39.51 94 HIS A CA 1
ATOM 754 C C . HIS A 1 115 ? 10.360 34.939 108.020 1.00 39.21 94 HIS A C 1
ATOM 755 O O . HIS A 1 115 ? 9.240 34.696 107.570 1.00 38.40 94 HIS A O 1
ATOM 762 N N . VAL A 1 116 ? 11.163 35.876 107.522 1.00 38.10 95 VAL A N 1
ATOM 763 C CA . VAL A 1 116 ? 10.770 36.709 106.393 1.00 35.17 95 VAL A CA 1
ATOM 764 C C . VAL A 1 116 ? 10.338 35.848 105.207 1.00 35.64 95 VAL A C 1
ATOM 765 O O . VAL A 1 116 ? 9.267 36.053 104.635 1.00 34.39 95 VAL A O 1
ATOM 769 N N . PHE A 1 117 ? 11.159 34.862 104.864 1.00 37.07 96 PHE A N 1
ATOM 770 C CA . PHE A 1 117 ? 10.874 34.026 103.708 1.00 36.36 96 PHE A CA 1
ATOM 771 C C . PHE A 1 117 ? 9.959 32.857 104.041 1.00 34.04 96 PHE A C 1
ATOM 772 O O . PHE A 1 117 ? 9.147 32.454 103.211 1.00 38.86 96 PHE A O 1
ATOM 780 N N . ASN A 1 118 ? 10.076 32.324 105.252 1.00 35.01 97 ASN A N 1
ATOM 781 C CA . ASN A 1 118 ? 9.206 31.233 105.674 1.00 32.09 97 ASN A CA 1
ATOM 782 C C . ASN A 1 118 ? 7.748 31.674 105.726 1.00 36.15 97 ASN A C 1
ATOM 783 O O . ASN A 1 118 ? 6.855 30.937 105.304 1.00 38.38 97 ASN A O 1
ATOM 788 N N . ASP A 1 119 ? 7.510 32.876 106.245 1.00 33.66 98 ASP A N 1
ATOM 789 C CA . ASP A 1 119 ? 6.168 33.446 106.249 1.00 33.67 98 ASP A CA 1
ATOM 790 C C . ASP A 1 119 ? 5.702 33.690 104.823 1.00 34.40 98 ASP A C 1
ATOM 791 O O . ASP A 1 119 ? 4.540 33.463 104.493 1.00 32.39 98 ASP A O 1
ATOM 796 N N . LEU A 1 120 ? 6.622 34.153 103.982 1.00 35.67 99 LEU A N 1
ATOM 797 C CA . LEU A 1 120 ? 6.308 34.450 102.591 1.00 37.55 99 LEU A CA 1
ATOM 798 C C . LEU A 1 120 ? 5.878 33.193 101.841 1.00 34.72 99 LEU A C 1
ATOM 799 O O . LEU A 1 120 ? 4.894 33.217 101.104 1.00 34.54 99 LEU A O 1
ATOM 804 N N . GLU A 1 121 ? 6.609 32.098 102.037 1.00 35.70 100 GLU A N 1
ATOM 805 C CA . GLU A 1 121 ? 6.280 30.837 101.376 1.00 37.75 100 GLU A CA 1
ATOM 806 C C . GLU A 1 121 ? 4.875 30.374 101.741 1.00 35.52 100 GLU A C 1
ATOM 807 O O . GLU A 1 121 ? 4.165 29.807 100.910 1.00 41.10 100 GLU A O 1
ATOM 813 N N . HIS A 1 122 ? 4.476 30.626 102.984 1.00 36.35 101 HIS A N 1
ATOM 814 C CA . HIS A 1 122 ? 3.147 30.250 103.452 1.00 36.71 101 HIS A CA 1
ATOM 815 C C . HIS A 1 122 ? 2.040 30.960 102.680 1.00 38.24 101 HIS A C 1
ATOM 816 O O . HIS A 1 122 ? 1.043 30.342 102.305 1.00 41.33 101 HIS A O 1
ATOM 823 N N . PHE A 1 123 ? 2.216 32.258 102.454 1.00 33.82 102 PHE A N 1
ATOM 824 C CA . PHE A 1 123 ? 1.194 33.062 101.794 1.00 34.98 102 PHE A CA 1
ATOM 825 C C . PHE A 1 123 ? 1.275 32.951 100.280 1.00 39.16 102 PHE A C 1
ATOM 826 O O . PHE A 1 123 ? 0.298 33.217 99.581 1.00 44.44 102 PHE A O 1
ATOM 834 N N . VAL A 1 124 ? 2.440 32.560 99.778 1.00 36.71 103 VAL A N 1
ATOM 835 C CA . VAL A 1 124 ? 2.583 32.256 98.362 1.00 36.42 103 VAL A CA 1
ATOM 836 C C . VAL A 1 124 ? 1.758 31.017 98.038 1.00 40.88 103 VAL A C 1
ATOM 837 O O . VAL A 1 124 ? 0.963 31.015 97.099 1.00 44.83 103 VAL A O 1
ATOM 841 N N . GLU A 1 125 ? 1.936 29.971 98.840 1.00 43.32 104 GLU A N 1
ATOM 842 C CA . GLU A 1 125 ? 1.223 28.716 98.633 1.00 41.17 104 GLU A CA 1
ATOM 843 C C . GLU A 1 125 ? -0.281 28.865 98.830 1.00 41.69 104 GLU A C 1
ATOM 844 O O . GLU A 1 125 ? -1.067 28.172 98.186 1.00 48.02 104 GLU A O 1
ATOM 850 N N . LYS A 1 126 ? -0.674 29.768 99.723 1.00 38.75 105 LYS A N 1
ATOM 851 C CA . LYS A 1 126 ? -2.085 30.053 99.959 1.00 33.75 105 LYS A CA 1
ATOM 852 C C . LYS A 1 126 ? -2.730 30.643 98.712 1.00 44.39 105 LYS A C 1
ATOM 853 O O . LYS A 1 126 ? -3.789 30.191 98.272 1.00 45.14 105 LYS A O 1
ATOM 859 N N . ASN A 1 127 ? -2.082 31.656 98.146 1.00 41.46 106 ASN A N 1
ATOM 860 C CA . ASN A 1 127 ? -2.584 32.305 96.942 1.00 43.21 106 ASN A CA 1
ATOM 861 C C . ASN A 1 127 ? -2.465 31.403 95.723 1.00 41.98 106 ASN A C 1
ATOM 862 O O . ASN A 1 127 ? -3.322 31.423 94.840 1.00 41.59 106 ASN A O 1
ATOM 867 N N . LEU A 1 128 ? -1.393 30.618 95.686 1.00 41.01 107 LEU A N 1
ATOM 868 C CA . LEU A 1 128 ? -1.163 29.658 94.615 1.00 41.99 107 LEU A CA 1
ATOM 869 C C . LEU A 1 128 ? -2.301 28.644 94.579 1.00 43.82 107 LEU A C 1
ATOM 870 O O . LEU A 1 128 ? -2.754 28.233 93.511 1.00 46.28 107 LEU A O 1
ATOM 875 N N . SER A 1 129 ? -2.766 28.258 95.761 1.00 42.72 108 SER A N 1
ATOM 876 C CA . SER A 1 129 ? -3.858 27.304 95.886 1.00 49.95 108 SER A CA 1
ATOM 877 C C . SER A 1 129 ? -5.170 27.912 95.410 1.00 50.59 108 SER A C 1
ATOM 878 O O . SER A 1 129 ? -5.963 27.256 94.734 1.00 48.37 108 SER A O 1
ATOM 881 N N . GLU A 1 130 ? -5.390 29.174 95.765 1.00 46.62 109 GLU A N 1
ATOM 882 C CA . GLU A 1 130 ? -6.618 29.870 95.401 1.00 48.76 109 GLU A CA 1
ATOM 883 C C . GLU A 1 130 ? -6.642 30.260 93.927 1.00 46.23 109 GLU A C 1
ATOM 884 O O . GLU A 1 130 ? -7.707 30.329 93.316 1.00 48.92 109 GLU A O 1
ATOM 890 N N . CYS A 1 131 ? -5.466 30.517 93.362 1.00 46.77 110 CYS A N 1
ATOM 891 C CA . CYS A 1 131 ? -5.359 30.874 91.952 1.00 49.67 110 CYS A CA 1
ATOM 892 C C . CYS A 1 131 ? -5.371 29.630 91.072 1.00 49.75 110 CYS A C 1
ATOM 893 O O . CYS A 1 131 ? -5.661 29.707 89.879 1.00 51.26 110 CYS A O 1
ATOM 896 N N . LYS A 1 132 ? -5.046 28.490 91.675 1.00 55.29 111 LYS A N 1
ATOM 897 C CA . LYS A 1 132 ? -5.044 27.203 90.986 1.00 52.88 111 LYS A CA 1
ATOM 898 C C . LYS A 1 132 ? -6.422 26.876 90.432 1.00 53.77 111 LYS A C 1
ATOM 899 O O . LYS A 1 132 ? -6.563 26.483 89.273 1.00 50.28 111 LYS A O 1
ATOM 905 N N . ALA A 1 133 ? -7.433 27.052 91.275 1.00 52.26 112 ALA A N 1
ATOM 906 C CA . ALA A 1 133 ? -8.809 26.740 90.917 1.00 52.09 112 ALA A CA 1
ATOM 907 C C . ALA A 1 133 ? -9.338 27.665 89.823 1.00 58.89 112 ALA A C 1
ATOM 908 O O . ALA A 1 133 ? -10.034 27.222 88.909 1.00 55.38 112 ALA A O 1
ATOM 910 N N . LYS A 1 134 ? -9.001 28.948 89.918 1.00 60.96 113 LYS A N 1
ATOM 911 C CA . LYS A 1 134 ? -9.469 29.939 88.950 1.00 58.61 113 LYS A CA 1
ATOM 912 C C . LYS A 1 134 ? -8.655 29.923 87.658 1.00 52.66 113 LYS A C 1
ATOM 913 O O . LYS A 1 134 ? -9.056 30.518 86.658 1.00 50.11 113 LYS A O 1
ATOM 919 N N . GLY A 1 135 ? -7.507 29.252 87.688 1.00 49.92 114 GLY A N 1
ATOM 920 C CA . GLY A 1 135 ? -6.611 29.222 86.548 1.00 49.35 114 GLY A CA 1
ATOM 921 C C . GLY A 1 135 ? -6.044 30.588 86.203 1.00 54.61 114 GLY A C 1
ATOM 922 O O . GLY A 1 135 ? -5.924 30.942 85.029 1.00 58.77 114 GLY A O 1
ATOM 923 N N . ILE A 1 136 ? -5.693 31.360 87.227 1.00 46.82 115 ILE A N 1
ATOM 924 C CA . ILE A 1 136 ? -5.160 32.704 87.019 1.00 50.26 115 ILE A CA 1
ATOM 925 C C . ILE A 1 136 ? -3.717 32.819 87.509 1.00 45.72 115 ILE A C 1
ATOM 926 O O . ILE A 1 136 ? -3.332 32.178 88.488 1.00 42.53 115 ILE A O 1
ATOM 931 N N . PRO A 1 137 ? -2.911 33.638 86.818 1.00 44.44 116 PRO A N 1
ATOM 932 C CA . PRO A 1 137 ? -1.493 33.802 87.152 1.00 37.99 116 PRO A CA 1
ATOM 933 C C . PRO A 1 137 ? -1.273 34.594 88.438 1.00 41.27 116 PRO A C 1
ATOM 934 O O . PRO A 1 137 ? -2.053 35.497 88.756 1.00 43.67 116 PRO A O 1
ATOM 938 N N . LEU A 1 138 ? -0.216 34.248 89.166 1.00 39.20 117 LEU A N 1
ATOM 939 C CA . LEU A 1 138 ? 0.142 34.944 90.395 1.00 33.56 117 LEU A CA 1
ATOM 940 C C . LEU A 1 138 ? 1.429 35.735 90.215 1.00 36.90 117 LEU A C 1
ATOM 941 O O . LEU A 1 138 ? 2.486 35.163 89.945 1.00 39.44 117 LEU A O 1
ATOM 946 N N . PHE A 1 139 ? 1.333 37.053 90.363 1.00 36.32 118 PHE A N 1
ATOM 947 C CA . PHE A 1 139 ? 2.492 37.929 90.243 1.00 33.84 118 PHE A CA 1
ATOM 948 C C . PHE A 1 139 ? 2.954 38.396 91.618 1.00 33.09 118 PHE A C 1
ATOM 949 O O . PHE A 1 139 ? 2.173 38.411 92.570 1.00 24.96 118 PHE A O 1
ATOM 957 N N . MET A 1 140 ? 4.225 38.775 91.717 1.00 26.56 119 MET A N 1
ATOM 958 C CA . MET A 1 140 ? 4.792 39.217 92.985 1.00 28.69 119 MET A CA 1
ATOM 959 C C . MET A 1 140 ? 5.323 40.647 92.888 1.00 28.30 119 MET A C 1
ATOM 960 O O . MET A 1 140 ? 6.104 40.975 91.996 1.00 33.70 119 MET A O 1
ATOM 965 N N . TRP A 1 141 ? 4.887 41.488 93.820 1.00 25.52 120 TRP A N 1
ATOM 966 C CA . TRP A 1 141 ? 5.245 42.902 93.850 1.00 25.43 120 TRP A CA 1
ATOM 967 C C . TRP A 1 141 ? 5.823 43.257 95.212 1.00 29.28 120 TRP A C 1
ATOM 968 O O . TRP A 1 141 ? 5.367 42.751 96.234 1.00 26.42 120 TRP A O 1
ATOM 979 N N . GLY A 1 142 ? 6.826 44.125 95.228 1.00 28.87 121 GLY A N 1
ATOM 980 C CA . GLY A 1 142 ? 7.433 44.543 96.476 1.00 28.85 121 GLY A CA 1
ATOM 981 C C . GLY A 1 142 ? 7.987 45.950 96.402 1.00 31.54 121 GLY A C 1
ATOM 982 O O . GLY A 1 142 ? 8.526 46.356 95.373 1.00 31.62 121 GLY A O 1
ATOM 983 N N . HIS A 1 143 ? 7.849 46.700 97.492 1.00 27.24 122 HIS A N 1
ATOM 984 C CA . HIS A 1 143 ? 8.403 48.046 97.555 1.00 29.39 122 HIS A CA 1
ATOM 985 C C . HIS A 1 143 ? 9.531 48.143 98.576 1.00 29.55 122 HIS A C 1
ATOM 986 O O . HIS A 1 143 ? 9.413 47.640 99.692 1.00 29.25 122 HIS A O 1
ATOM 993 N N . SER A 1 144 ? 10.616 48.804 98.181 1.00 30.45 123 SER A N 1
ATOM 994 C CA . SER A 1 144 ? 11.785 49.022 99.052 1.00 30.07 123 SER A CA 1
ATOM 995 C C . SER A 1 144 ? 12.201 47.685 99.663 1.00 31.42 123 SER A C 1
ATOM 996 O O . SER A 1 144 ? 12.629 46.777 98.947 1.00 32.61 123 SER A O 1
ATOM 999 N N . MET A 1 145 ? 12.084 47.571 100.983 1.00 29.92 124 MET A N 1
ATOM 1000 C CA . MET A 1 145 ? 12.392 46.325 101.680 1.00 31.27 124 MET A CA 1
ATOM 1001 C C . MET A 1 145 ? 11.645 45.148 101.053 1.00 27.81 124 MET A C 1
ATOM 1002 O O . MET A 1 145 ? 12.205 44.066 100.898 1.00 32.97 124 MET A O 1
ATOM 1007 N N . GLY A 1 146 ? 10.385 45.376 100.695 1.00 30.19 125 GLY A N 1
ATOM 1008 C CA . GLY A 1 146 ? 9.585 44.371 100.020 1.00 33.40 125 GLY A CA 1
ATOM 1009 C C . GLY A 1 146 ? 10.105 44.079 98.625 1.00 29.71 125 GLY A C 1
ATOM 1010 O O . GLY A 1 146 ? 9.983 42.959 98.129 1.00 31.52 125 GLY A O 1
ATOM 1011 N N . GLY A 1 147 ? 10.683 45.095 97.991 1.00 28.63 126 GLY A N 1
ATOM 1012 C CA . GLY A 1 147 ? 11.324 44.928 96.699 1.00 31.59 126 GLY A CA 1
ATOM 1013 C C . GLY A 1 147 ? 12.556 44.042 96.779 1.00 31.37 126 GLY A C 1
ATOM 1014 O O . GLY A 1 147 ? 12.786 43.205 95.907 1.00 32.55 126 GLY A O 1
ATOM 1015 N N . GLY A 1 148 ? 13.350 44.224 97.831 1.00 32.38 127 GLY A N 1
ATOM 1016 C CA . GLY A 1 148 ? 14.523 43.397 98.054 1.00 31.44 127 GLY A CA 1
ATOM 1017 C C . GLY A 1 148 ? 14.139 41.950 98.300 1.00 32.84 127 GLY A C 1
ATOM 1018 O O . GLY A 1 148 ? 14.814 41.026 97.843 1.00 27.05 127 GLY A O 1
ATOM 1019 N N . ILE A 1 149 ? 13.045 41.759 99.029 1.00 33.35 128 ILE A N 1
ATOM 1020 C CA . ILE A 1 149 ? 12.516 40.428 99.295 1.00 30.63 128 ILE A CA 1
ATOM 1021 C C . ILE A 1 149 ? 12.000 39.800 98.006 1.00 33.81 128 ILE A C 1
ATOM 1022 O O . ILE A 1 149 ? 12.260 38.628 97.724 1.00 32.09 128 ILE A O 1
ATOM 1027 N N . CYS A 1 150 ? 11.283 40.599 97.221 1.00 33.02 129 CYS A N 1
ATOM 1028 C CA . CYS A 1 150 ? 10.705 40.142 95.962 1.00 31.08 129 CYS A CA 1
ATOM 1029 C C . CYS A 1 150 ? 11.759 39.657 94.968 1.00 32.04 129 CYS A C 1
ATOM 1030 O O . CYS A 1 150 ? 11.628 38.576 94.394 1.00 34.31 129 CYS A O 1
ATOM 1033 N N . LEU A 1 151 ? 12.797 40.461 94.760 1.00 32.16 130 LEU A N 1
ATOM 1034 C CA . LEU A 1 151 ? 13.850 40.104 93.815 1.00 33.19 130 LEU A CA 1
ATOM 1035 C C . LEU A 1 151 ? 14.650 38.902 94.306 1.00 33.92 130 LEU A C 1
ATOM 1036 O O . LEU A 1 151 ? 15.117 38.091 93.506 1.00 36.30 130 LEU A O 1
ATOM 1041 N N . ASN A 1 152 ? 14.801 38.784 95.622 1.00 28.23 131 ASN A N 1
ATOM 1042 C CA . ASN A 1 152 ? 15.503 37.642 96.194 1.00 30.53 131 ASN A CA 1
ATOM 1043 C C . ASN A 1 152 ? 14.683 36.358 96.104 1.00 32.60 131 ASN A C 1
ATOM 1044 O O . ASN A 1 152 ? 15.237 35.283 95.877 1.00 30.47 131 ASN A O 1
ATOM 1049 N N . TYR A 1 153 ? 13.366 36.471 96.275 1.00 34.89 132 TYR A N 1
ATOM 1050 C CA . TYR A 1 153 ? 12.495 35.307 96.154 1.00 33.11 132 TYR A CA 1
ATOM 1051 C C . TYR A 1 153 ? 12.624 34.702 94.763 1.00 33.69 132 TYR A C 1
ATOM 1052 O O . TYR A 1 153 ? 12.581 33.483 94.602 1.00 33.17 132 TYR A O 1
ATOM 1061 N N . ALA A 1 154 ? 12.801 35.561 93.763 1.00 33.52 133 ALA A N 1
ATOM 1062 C CA . ALA A 1 154 ? 13.010 35.112 92.390 1.00 31.86 133 ALA A CA 1
ATOM 1063 C C . ALA A 1 154 ? 14.281 34.267 92.250 1.00 32.50 133 ALA A C 1
ATOM 1064 O O . ALA A 1 154 ? 14.429 33.515 91.289 1.00 38.04 133 ALA A O 1
ATOM 1066 N N . CYS A 1 155 ? 15.192 34.391 93.211 1.00 31.60 134 CYS A N 1
ATOM 1067 C CA . CYS A 1 155 ? 16.437 33.633 93.181 1.00 31.64 134 CYS A CA 1
ATOM 1068 C C . CYS A 1 155 ? 16.401 32.419 94.108 1.00 33.85 134 CYS A C 1
ATOM 1069 O O . CYS A 1 155 ? 17.057 31.411 93.844 1.00 34.62 134 CYS A O 1
ATOM 1072 N N . GLN A 1 156 ? 15.629 32.514 95.186 1.00 33.64 135 GLN A N 1
ATOM 1073 C CA . GLN A 1 156 ? 15.695 31.516 96.248 1.00 31.25 135 GLN A CA 1
ATOM 1074 C C . GLN A 1 156 ? 14.345 30.907 96.619 1.00 33.50 135 GLN A C 1
ATOM 1075 O O . GLN A 1 156 ? 14.291 29.945 97.384 1.00 38.30 135 GLN A O 1
ATOM 1081 N N . GLY A 1 157 ? 13.263 31.465 96.087 1.00 34.94 136 GLY A N 1
ATOM 1082 C CA . GLY A 1 157 ? 11.926 31.017 96.434 1.00 30.71 136 GLY A CA 1
ATOM 1083 C C . GLY A 1 157 ? 11.633 29.576 96.058 1.00 36.33 136 GLY A C 1
ATOM 1084 O O . GLY A 1 157 ? 12.078 29.091 95.018 1.00 39.61 136 GLY A O 1
ATOM 1085 N N . LYS A 1 158 ? 10.879 28.890 96.911 1.00 37.86 137 LYS A N 1
ATOM 1086 C CA . LYS A 1 158 ? 10.499 27.506 96.654 1.00 41.95 137 LYS A CA 1
ATOM 1087 C C . LYS A 1 158 ? 9.627 27.391 95.415 1.00 42.06 137 LYS A C 1
ATOM 1088 O O . LYS A 1 158 ? 9.667 26.388 94.703 1.00 45.91 137 LYS A O 1
ATOM 1094 N N . HIS A 1 159 ? 8.835 28.426 95.166 1.00 41.11 138 HIS A N 1
ATOM 1095 C CA . HIS A 1 159 ? 7.943 28.446 94.017 1.00 39.63 138 HIS A CA 1
ATOM 1096 C C . HIS A 1 159 ? 8.315 29.572 93.061 1.00 37.66 138 HIS A C 1
ATOM 1097 O O . HIS A 1 159 ? 7.446 30.175 92.431 1.00 41.61 138 HIS A O 1
ATOM 1104 N N . LYS A 1 160 ? 9.613 29.842 92.951 1.00 35.85 139 LYS A N 1
ATOM 1105 C CA . LYS A 1 160 ? 10.102 30.919 92.094 1.00 40.84 139 LYS A CA 1
ATOM 1106 C C . LYS A 1 160 ? 9.799 30.678 90.614 1.00 38.38 139 LYS A C 1
ATOM 1107 O O . LYS A 1 160 ? 9.640 31.629 89.851 1.00 38.16 139 LYS A O 1
ATOM 1113 N N . ASN A 1 161 ? 9.712 29.413 90.211 1.00 39.98 140 ASN A N 1
ATOM 1114 C CA . ASN A 1 161 ? 9.431 29.081 88.816 1.00 39.07 140 ASN A CA 1
ATOM 1115 C C . ASN A 1 161 ? 7.933 29.037 88.529 1.00 40.86 140 ASN A C 1
ATOM 1116 O O . ASN A 1 161 ? 7.514 28.839 87.389 1.00 40.21 140 ASN A O 1
ATOM 1121 N N . GLU A 1 162 ? 7.131 29.225 89.570 1.00 41.47 141 GLU A N 1
ATOM 1122 C CA . GLU A 1 162 ? 5.682 29.188 89.432 1.00 40.54 141 GLU A CA 1
ATOM 1123 C C . GLU A 1 162 ? 5.090 30.596 89.419 1.00 38.59 141 GLU A C 1
ATOM 1124 O O . GLU A 1 162 ? 3.956 30.796 88.985 1.00 37.54 141 GLU A O 1
ATOM 1130 N N . ILE A 1 163 ? 5.861 31.567 89.900 1.00 34.82 142 ILE A N 1
ATOM 1131 C CA . ILE A 1 163 ? 5.444 32.963 89.852 1.00 37.92 142 ILE A CA 1
ATOM 1132 C C . ILE A 1 163 ? 5.484 33.455 88.410 1.00 37.02 142 ILE A C 1
ATOM 1133 O O . ILE A 1 163 ? 6.462 33.231 87.694 1.00 39.61 142 ILE A O 1
ATOM 1138 N N . SER A 1 164 ? 4.415 34.117 87.987 1.00 35.12 143 SER A N 1
ATOM 1139 C CA . SER A 1 164 ? 4.262 34.512 86.593 1.00 36.99 143 SER A CA 1
ATOM 1140 C C . SER A 1 164 ? 5.078 35.746 86.239 1.00 35.74 143 SER A C 1
ATOM 1141 O O . SER A 1 164 ? 5.366 35.983 85.070 1.00 39.04 143 SER A O 1
ATOM 1144 N N . GLY A 1 165 ? 5.448 36.530 87.244 1.00 39.59 144 GLY A N 1
ATOM 1145 C CA . GLY A 1 165 ? 6.233 37.728 87.011 1.00 34.90 144 GLY A CA 1
ATOM 1146 C C . GLY A 1 165 ? 6.619 38.440 88.291 1.00 34.44 144 GLY A C 1
ATOM 1147 O O . GLY A 1 165 ? 5.942 38.316 89.310 1.00 36.71 144 GLY A O 1
ATOM 1148 N N . TYR A 1 166 ? 7.711 39.195 88.234 1.00 34.42 145 TYR A N 1
ATOM 1149 C CA . TYR A 1 166 ? 8.204 39.914 89.400 1.00 33.42 145 TYR A CA 1
ATOM 1150 C C . TYR A 1 166 ? 8.247 41.414 89.149 1.00 31.15 145 TYR A C 1
ATOM 1151 O O . TYR A 1 166 ? 8.726 41.870 88.111 1.00 30.66 145 TYR A O 1
ATOM 1160 N N . ILE A 1 167 ? 7.737 42.177 90.109 1.00 32.37 146 ILE A N 1
ATOM 1161 C CA . ILE A 1 167 ? 7.742 43.630 90.023 1.00 26.09 146 ILE A CA 1
ATOM 1162 C C . ILE A 1 167 ? 8.419 44.236 91.243 1.00 27.26 146 ILE A C 1
ATOM 1163 O O . ILE A 1 167 ? 8.037 43.956 92.380 1.00 33.33 146 ILE A O 1
ATOM 1168 N N . GLY A 1 168 ? 9.428 45.064 91.002 1.00 22.40 147 GLY A N 1
ATOM 1169 C CA . GLY A 1 168 ? 10.116 45.752 92.077 1.00 23.06 147 GLY A CA 1
ATOM 1170 C C . GLY A 1 168 ? 9.824 47.241 92.075 1.00 26.11 147 GLY A C 1
ATOM 1171 O O . GLY A 1 168 ? 9.892 47.895 91.035 1.00 27.84 147 GLY A O 1
ATOM 1172 N N . SER A 1 169 ? 9.487 47.773 93.245 1.00 26.11 148 SER A N 1
ATOM 1173 C CA . SER A 1 169 ? 9.251 49.201 93.407 1.00 24.48 148 SER A CA 1
ATOM 1174 C C . SER A 1 169 ? 10.356 49.818 94.246 1.00 28.37 148 SER A C 1
ATOM 1175 O O . SER A 1 169 ? 10.363 49.667 95.470 1.00 28.12 148 SER A O 1
ATOM 1178 N N . GLY A 1 170 ? 11.273 50.519 93.581 1.00 29.92 149 GLY A N 1
ATOM 1179 C CA . GLY A 1 170 ? 12.469 51.050 94.216 1.00 30.27 149 GLY A CA 1
ATOM 1180 C C . GLY A 1 170 ? 13.053 50.079 95.225 1.00 30.30 149 GLY A C 1
ATOM 1181 O O . GLY A 1 170 ? 13.130 50.394 96.412 1.00 31.02 149 GLY A O 1
ATOM 1182 N N . PRO A 1 171 ? 13.449 48.883 94.762 1.00 28.22 150 PRO A N 1
ATOM 1183 C CA . PRO A 1 171 ? 13.841 47.806 95.675 1.00 29.73 150 PRO A CA 1
ATOM 1184 C C . PRO A 1 171 ? 15.053 48.169 96.522 1.00 33.33 150 PRO A C 1
ATOM 1185 O O . PRO A 1 171 ? 15.968 48.836 96.039 1.00 31.74 150 PRO A O 1
ATOM 1189 N N . LEU A 1 172 ? 15.045 47.741 97.781 1.00 33.41 151 LEU A N 1
ATOM 1190 C CA . LEU A 1 172 ? 16.169 47.984 98.670 1.00 30.02 151 LEU A CA 1
ATOM 1191 C C . LEU A 1 172 ? 17.341 47.097 98.287 1.00 29.14 151 LEU A C 1
ATOM 1192 O O . LEU A 1 172 ? 17.426 45.943 98.709 1.00 28.90 151 LEU A O 1
ATOM 1197 N N . ILE A 1 173 ? 18.236 47.640 97.472 1.00 24.96 152 ILE A N 1
ATOM 1198 C CA . ILE A 1 173 ? 19.457 46.939 97.111 1.00 32.60 152 ILE A CA 1
ATOM 1199 C C . ILE A 1 173 ? 20.638 47.642 97.782 1.00 31.11 152 ILE A C 1
ATOM 1200 O O . ILE A 1 173 ? 21.343 47.044 98.594 1.00 31.23 152 ILE A O 1
ATOM 1205 N N . ILE A 1 174 ? 20.836 48.915 97.459 1.00 28.38 153 ILE A N 1
ATOM 1206 C CA . ILE A 1 174 ? 21.794 49.744 98.187 1.00 25.46 153 ILE A CA 1
ATOM 1207 C C . ILE A 1 174 ? 21.165 51.074 98.574 1.00 26.18 153 ILE A C 1
ATOM 1208 O O . ILE A 1 174 ? 20.452 51.690 97.781 1.00 26.36 153 ILE A O 1
ATOM 1213 N N . LEU A 1 175 ? 21.433 51.518 99.796 1.00 26.10 154 LEU A N 1
ATOM 1214 C CA . LEU A 1 175 ? 20.976 52.829 100.234 1.00 28.82 154 LEU A CA 1
ATOM 1215 C C . LEU A 1 175 ? 21.634 53.933 99.413 1.00 27.89 154 LEU A C 1
ATOM 1216 O O . LEU A 1 175 ? 22.773 53.798 98.964 1.00 24.88 154 LEU A O 1
ATOM 1221 N N . HIS A 1 176 ? 20.895 55.019 99.215 1.00 25.41 155 HIS A N 1
ATOM 1222 C CA . HIS A 1 176 ? 21.407 56.216 98.565 1.00 24.83 155 HIS A CA 1
ATOM 1223 C C . HIS A 1 176 ? 22.324 56.962 99.529 1.00 28.05 155 HIS A C 1
ATOM 1224 O O . HIS A 1 176 ? 22.042 57.011 100.727 1.00 29.09 155 HIS A O 1
ATOM 1231 N N . PRO A 1 177 ? 23.427 57.537 99.014 1.00 31.59 156 PRO A N 1
ATOM 1232 C CA . PRO A 1 177 ? 24.408 58.263 99.833 1.00 31.14 156 PRO A CA 1
ATOM 1233 C C . PRO A 1 177 ? 23.779 59.297 100.767 1.00 29.08 156 PRO A C 1
ATOM 1234 O O . PRO A 1 177 ? 24.250 59.482 101.888 1.00 30.56 156 PRO A O 1
ATOM 1238 N N . HIS A 1 178 ? 22.719 59.951 100.306 1.00 30.35 157 HIS A N 1
ATOM 1239 C CA . HIS A 1 178 ? 22.016 60.940 101.111 1.00 27.89 157 HIS A CA 1
ATOM 1240 C C . HIS A 1 178 ? 21.478 60.329 102.401 1.00 34.49 157 HIS A C 1
ATOM 1241 O O . HIS A 1 178 ? 21.531 60.950 103.462 1.00 33.34 157 HIS A O 1
ATOM 1248 N N . THR A 1 179 ? 20.965 59.107 102.304 1.00 33.78 158 THR A N 1
ATOM 1249 C CA . THR A 1 179 ? 20.436 58.409 103.471 1.00 30.66 158 THR A CA 1
ATOM 1250 C C . THR A 1 179 ? 21.560 57.900 104.377 1.00 28.50 158 THR A C 1
ATOM 1251 O O . THR A 1 179 ? 21.464 57.984 105.602 1.00 31.91 158 THR A O 1
ATOM 1255 N N . MET A 1 180 ? 22.630 57.387 103.777 1.00 26.09 159 MET A N 1
ATOM 1256 C CA . MET A 1 180 ? 23.746 56.860 104.558 1.00 33.30 159 MET A CA 1
ATOM 1257 C C . MET A 1 180 ? 24.482 57.966 105.316 1.00 35.87 159 MET A C 1
ATOM 1258 O O . MET A 1 180 ? 24.939 57.756 106.439 1.00 39.21 159 MET A O 1
ATOM 1263 N N . TYR A 1 181 ? 24.585 59.143 104.704 1.00 31.47 160 TYR A N 1
ATOM 1264 C CA . TYR A 1 181 ? 25.222 60.292 105.346 1.00 32.10 160 TYR A CA 1
ATOM 1265 C C . TYR A 1 181 ? 24.380 60.881 106.481 1.00 39.51 160 TYR A C 1
ATOM 1266 O O . TYR A 1 181 ? 24.914 61.241 107.528 1.00 40.16 160 TYR A O 1
ATOM 1275 N N . ASN A 1 182 ? 23.070 60.979 106.273 1.00 37.31 161 ASN A N 1
ATOM 1276 C CA . ASN A 1 182 ? 22.193 61.629 107.244 1.00 38.03 161 ASN A CA 1
ATOM 1277 C C . ASN A 1 182 ? 21.646 60.690 108.307 1.00 39.79 161 ASN A C 1
ATOM 1278 O O . ASN A 1 182 ? 21.241 61.128 109.381 1.00 40.60 161 ASN A O 1
ATOM 1283 N N . LYS A 1 183 ? 21.624 59.399 108.009 1.00 41.52 162 LYS A N 1
ATOM 1284 C CA . LYS A 1 183 ? 21.144 58.426 108.979 1.00 35.17 162 LYS A CA 1
ATOM 1285 C C . LYS A 1 183 ? 22.171 57.320 109.188 1.00 34.51 162 LYS A C 1
ATOM 1286 O O . LYS A 1 183 ? 21.919 56.164 108.848 1.00 34.12 162 LYS A O 1
ATOM 1292 N N . PRO A 1 184 ? 23.330 57.674 109.773 1.00 39.38 163 PRO A N 1
ATOM 1293 C CA . PRO A 1 184 ? 24.448 56.741 109.943 1.00 36.30 163 PRO A CA 1
ATOM 1294 C C . PRO A 1 184 ? 24.087 55.574 110.854 1.00 38.97 163 PRO A C 1
ATOM 1295 O O . PRO A 1 184 ? 24.747 54.535 110.815 1.00 38.13 163 PRO A O 1
ATOM 1299 N N . THR A 1 185 ? 23.041 55.743 111.655 1.00 35.68 164 THR A N 1
ATOM 1300 C CA . THR A 1 185 ? 22.568 54.670 112.513 1.00 37.27 164 THR A CA 1
ATOM 1301 C C . THR A 1 185 ? 22.116 53.472 111.677 1.00 38.33 164 THR A C 1
ATOM 1302 O O . THR A 1 185 ? 22.174 52.330 112.132 1.00 39.53 164 THR A O 1
ATOM 1306 N N . GLN A 1 186 ? 21.688 53.728 110.444 1.00 43.16 165 GLN A N 1
ATOM 1307 C CA . GLN A 1 186 ? 21.304 52.645 109.543 1.00 40.22 165 GLN A CA 1
ATOM 1308 C C . GLN A 1 186 ? 22.508 51.824 109.098 1.00 37.03 165 GLN A C 1
ATOM 1309 O O . GLN A 1 186 ? 22.346 50.736 108.545 1.00 43.72 165 GLN A O 1
ATOM 1315 N N . ILE A 1 187 ? 23.707 52.350 109.333 1.00 36.25 166 ILE A N 1
ATOM 1316 C CA . ILE A 1 187 ? 24.936 51.629 109.024 1.00 40.31 166 ILE A CA 1
ATOM 1317 C C . ILE A 1 187 ? 25.448 50.934 110.286 1.00 40.27 166 ILE A C 1
ATOM 1318 O O . ILE A 1 187 ? 25.944 49.808 110.234 1.00 42.33 166 ILE A O 1
ATOM 1323 N N . ILE A 1 188 ? 25.292 51.599 111.426 1.00 39.87 167 ILE A N 1
ATOM 1324 C CA . ILE A 1 188 ? 25.754 51.061 112.701 1.00 35.31 167 ILE A CA 1
ATOM 1325 C C . ILE A 1 188 ? 24.940 49.847 113.148 1.00 37.38 167 ILE A C 1
ATOM 1326 O O . ILE A 1 188 ? 25.498 48.870 113.646 1.00 36.17 167 ILE A O 1
ATOM 1331 N N . ALA A 1 189 ? 23.623 49.906 112.964 1.00 37.53 168 ALA A N 1
ATOM 1332 C CA . ALA A 1 189 ? 22.737 48.836 113.427 1.00 35.40 168 ALA A CA 1
ATOM 1333 C C . ALA A 1 189 ? 23.060 47.458 112.825 1.00 36.27 168 ALA A C 1
ATOM 1334 O O . ALA A 1 189 ? 23.117 46.478 113.564 1.00 35.09 168 ALA A O 1
ATOM 1336 N N . PRO A 1 190 ? 23.268 47.367 111.493 1.00 38.80 169 PRO A N 1
ATOM 1337 C CA . PRO A 1 190 ? 23.665 46.047 110.985 1.00 36.48 169 PRO A CA 1
ATOM 1338 C C . PRO A 1 190 ? 25.037 45.626 111.493 1.00 37.44 169 PRO A C 1
ATOM 1339 O O . PRO A 1 190 ? 25.281 44.439 111.702 1.00 42.43 169 PRO A O 1
ATOM 1343 N N . LEU A 1 191 ? 25.918 46.600 111.697 1.00 36.79 170 LEU A N 1
ATOM 1344 C CA . LEU A 1 191 ? 27.265 46.337 112.192 1.00 41.87 170 LEU A CA 1
ATOM 1345 C C . LEU A 1 191 ? 27.256 45.755 113.602 1.00 40.88 170 LEU A C 1
ATOM 1346 O O . LEU A 1 191 ? 28.136 44.971 113.962 1.00 42.47 170 LEU A O 1
ATOM 1351 N N . LEU A 1 192 ? 26.256 46.139 114.393 1.00 36.16 171 LEU A N 1
ATOM 1352 C CA . LEU A 1 192 ? 26.158 45.703 115.789 1.00 41.37 171 LEU A CA 1
ATOM 1353 C C . LEU A 1 192 ? 25.102 44.623 116.001 1.00 40.98 171 LEU A C 1
ATOM 1354 O O . LEU A 1 192 ? 24.835 44.232 117.135 1.00 33.82 171 LEU A O 1
ATOM 1359 N N . ALA A 1 193 ? 24.517 44.140 114.909 1.00 34.65 172 ALA A N 1
ATOM 1360 C CA . ALA A 1 193 ? 23.407 43.190 114.976 1.00 37.30 172 ALA A CA 1
ATOM 1361 C C . ALA A 1 193 ? 23.773 41.888 115.689 1.00 39.47 172 ALA A C 1
ATOM 1362 O O . ALA A 1 193 ? 23.121 41.517 116.657 1.00 42.13 172 ALA A O 1
ATOM 1364 N N . LYS A 1 194 ? 24.800 41.195 115.203 1.00 40.22 173 LYS A N 1
ATOM 1365 C CA . LYS A 1 194 ? 25.250 39.941 115.809 1.00 48.71 173 LYS A CA 1
ATOM 1366 C C . LYS A 1 194 ? 25.374 40.052 117.336 1.00 51.37 173 LYS A C 1
ATOM 1367 O O . LYS A 1 194 ? 24.808 39.237 118.066 1.00 51.62 173 LYS A O 1
ATOM 1373 N N . PHE A 1 195 ? 26.094 41.072 117.802 1.00 47.99 174 PHE A N 1
ATOM 1374 C CA . PHE A 1 195 ? 26.309 41.329 119.233 1.00 51.45 174 PHE A CA 1
ATOM 1375 C C . PHE A 1 195 ? 25.002 41.656 119.968 1.00 43.29 174 PHE A C 1
ATOM 1376 O O . PHE A 1 195 ? 24.707 41.081 121.018 1.00 49.63 174 PHE A O 1
ATOM 1384 N N . SER A 1 196 ? 24.242 42.603 119.419 1.00 41.67 175 SER A N 1
ATOM 1385 C CA . SER A 1 196 ? 23.030 43.115 120.060 1.00 36.67 175 SER A CA 1
ATOM 1386 C C . SER A 1 196 ? 21.815 43.056 119.129 1.00 41.49 1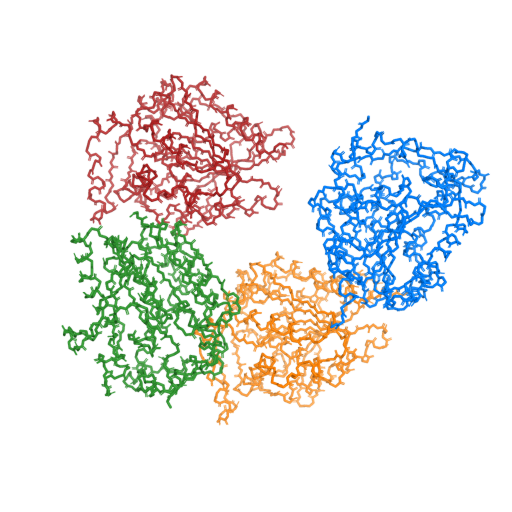75 SER A C 1
ATOM 1387 O O . SER A 1 196 ? 21.350 44.088 118.640 1.00 43.92 175 SER A O 1
ATOM 1390 N N . PRO A 1 197 ? 21.289 41.848 118.884 1.00 37.58 176 PRO A N 1
ATOM 1391 C CA . PRO A 1 197 ? 20.248 41.663 117.866 1.00 36.63 176 PRO A CA 1
ATOM 1392 C C . PRO A 1 197 ? 18.882 42.222 118.250 1.00 40.27 176 PRO A C 1
ATOM 1393 O O . PRO A 1 197 ? 18.178 42.731 117.377 1.00 41.24 176 PRO A O 1
ATOM 1397 N N . ARG A 1 198 ? 18.511 42.140 119.523 1.00 40.55 177 ARG A N 1
ATOM 1398 C CA . ARG A 1 198 ? 17.156 42.504 119.922 1.00 38.07 177 ARG A CA 1
ATOM 1399 C C . ARG A 1 198 ? 17.004 43.977 120.284 1.00 34.11 177 ARG A C 1
ATOM 1400 O O . ARG A 1 198 ? 15.915 44.418 120.642 1.00 33.79 177 ARG A O 1
ATOM 1408 N N . VAL A 1 199 ? 18.086 44.741 120.189 1.00 30.12 178 VAL A N 1
ATOM 1409 C CA . VAL A 1 199 ? 17.984 46.182 120.375 1.00 34.68 178 VAL A CA 1
ATOM 1410 C C . VAL A 1 199 ? 17.102 46.777 119.280 1.00 36.09 178 VAL A C 1
ATOM 1411 O O . VAL A 1 199 ? 17.384 46.632 118.092 1.00 37.35 178 VAL A O 1
ATOM 1415 N N . ARG A 1 200 ? 16.020 47.428 119.686 1.00 35.50 179 ARG A N 1
ATOM 1416 C CA . ARG A 1 200 ? 15.084 48.004 118.733 1.00 37.90 179 ARG A CA 1
ATOM 1417 C C . ARG A 1 200 ? 15.290 49.509 118.630 1.00 42.20 179 ARG A C 1
ATOM 1418 O O . ARG A 1 200 ? 15.667 50.158 119.605 1.00 42.41 179 ARG A O 1
ATOM 1426 N N . ILE A 1 201 ? 15.059 50.060 117.443 1.00 42.89 180 ILE A N 1
ATOM 1427 C CA . ILE A 1 201 ? 15.401 51.453 117.197 1.00 40.23 180 ILE A CA 1
ATOM 1428 C C . ILE A 1 201 ? 14.446 52.146 116.220 1.00 37.47 180 ILE A C 1
ATOM 1429 O O . ILE A 1 201 ? 13.921 51.527 115.294 1.00 39.97 180 ILE A O 1
ATOM 1434 N N . ASP A 1 202 ? 14.213 53.433 116.462 1.00 37.35 181 ASP A N 1
ATOM 1435 C CA . ASP A 1 202 ? 13.333 54.256 115.638 1.00 40.40 181 ASP A CA 1
ATOM 1436 C C . ASP A 1 202 ? 14.118 55.424 115.051 1.00 38.82 181 ASP A C 1
ATOM 1437 O O . ASP A 1 202 ? 14.494 56.353 115.765 1.00 39.21 181 ASP A O 1
ATOM 1442 N N . THR A 1 203 ? 14.366 55.370 113.747 1.00 44.08 182 THR A N 1
ATOM 1443 C CA . THR A 1 203 ? 15.220 56.353 113.090 1.00 43.14 182 THR A CA 1
ATOM 1444 C C . THR A 1 203 ? 14.428 57.535 112.548 1.00 43.28 182 THR A C 1
ATOM 1445 O O . THR A 1 203 ? 15.004 58.528 112.107 1.00 45.98 182 THR A O 1
ATOM 1449 N N . GLY A 1 204 ? 13.105 57.422 112.577 1.00 40.03 183 GLY A N 1
ATOM 1450 C CA . GLY A 1 204 ? 12.248 58.482 112.083 1.00 38.87 183 GLY A CA 1
ATOM 1451 C C . GLY A 1 204 ? 12.034 58.426 110.582 1.00 43.66 183 GLY A C 1
ATOM 1452 O O . GLY A 1 204 ? 12.890 57.949 109.834 1.00 48.27 183 GLY A O 1
ATOM 1453 N N . LEU A 1 205 ? 10.884 58.925 110.144 1.00 37.29 184 LEU A N 1
ATOM 1454 C CA . LEU A 1 205 ? 10.524 58.930 108.731 1.00 35.86 184 LEU A CA 1
ATOM 1455 C C . LEU A 1 205 ? 11.118 60.111 107.975 1.00 36.96 184 LEU A C 1
ATOM 1456 O O . LEU A 1 205 ? 10.983 61.262 108.391 1.00 38.86 184 LEU A O 1
ATOM 1461 N N . ASP A 1 206 ? 11.772 59.818 106.857 1.00 42.61 185 ASP A N 1
ATOM 1462 C CA . ASP A 1 206 ? 12.271 60.856 105.964 1.00 38.04 185 ASP A CA 1
ATOM 1463 C C . ASP A 1 206 ? 11.167 61.261 104.988 1.00 41.07 185 ASP A C 1
ATOM 1464 O O . ASP A 1 206 ? 11.151 60.822 103.837 1.00 39.41 185 ASP A O 1
ATOM 1469 N N . LEU A 1 207 ? 10.251 62.102 105.461 1.00 45.64 186 LEU A N 1
ATOM 1470 C CA . LEU A 1 207 ? 9.052 62.463 104.707 1.00 46.48 186 LEU A CA 1
ATOM 1471 C C . LEU A 1 207 ? 9.367 63.084 103.350 1.00 43.24 186 LEU A C 1
ATOM 1472 O O . LEU A 1 207 ? 8.690 62.801 102.358 1.00 40.17 186 LEU A O 1
ATOM 1477 N N . LYS A 1 208 ? 10.395 63.926 103.310 1.00 45.91 187 LYS A N 1
ATOM 1478 C CA . LYS A 1 208 ? 10.798 64.578 102.069 1.00 43.57 187 LYS A CA 1
ATOM 1479 C C . LYS A 1 208 ? 11.425 63.581 101.098 1.00 39.92 187 LYS A C 1
ATOM 1480 O O . LYS A 1 208 ? 11.302 63.726 99.883 1.00 34.87 187 LYS A O 1
ATOM 1486 N N . GLY A 1 209 ? 12.088 62.565 101.638 1.00 35.28 188 GLY A N 1
ATOM 1487 C CA . GLY A 1 209 ? 12.695 61.540 100.810 1.00 31.15 188 GLY A CA 1
ATOM 1488 C C . GLY A 1 209 ? 11.679 60.523 100.325 1.00 34.87 188 GLY A C 1
ATOM 1489 O O . GLY A 1 209 ? 11.824 59.948 99.245 1.00 37.13 188 GLY A O 1
ATOM 1490 N N . ILE A 1 210 ? 10.642 60.306 101.126 1.00 35.57 189 ILE A N 1
ATOM 1491 C CA . ILE A 1 210 ? 9.626 59.311 100.810 1.00 36.60 189 ILE A CA 1
ATOM 1492 C C . ILE A 1 210 ? 8.744 59.759 99.648 1.00 37.24 189 ILE A C 1
ATOM 1493 O O . ILE A 1 210 ? 8.509 58.997 98.709 1.00 36.71 189 ILE A O 1
ATOM 1498 N N . THR A 1 211 ? 8.270 61.000 99.703 1.00 37.94 190 THR A N 1
ATOM 1499 C CA . THR A 1 211 ? 7.393 61.520 98.657 1.00 42.38 190 THR A CA 1
ATOM 1500 C C . THR A 1 211 ? 7.553 63.022 98.434 1.00 44.51 190 THR A C 1
ATOM 1501 O O . THR A 1 211 ? 8.011 63.749 99.317 1.00 47.74 190 THR A O 1
ATOM 1505 N N . SER A 1 212 ? 7.162 63.476 97.247 1.00 38.58 191 SER A N 1
ATOM 1506 C CA . SER A 1 212 ? 7.201 64.893 96.915 1.00 45.28 191 SER A CA 1
ATOM 1507 C C . SER A 1 212 ? 5.866 65.574 97.213 1.00 47.10 191 SER A C 1
ATOM 1508 O O . SER A 1 212 ? 5.793 66.801 97.281 1.00 49.20 191 SER A O 1
ATOM 1511 N N . ASP A 1 213 ? 4.815 64.775 97.387 1.00 46.02 192 ASP A N 1
ATOM 1512 C CA . ASP A 1 213 ? 3.484 65.311 97.671 1.00 50.32 192 ASP A CA 1
ATOM 1513 C C . ASP A 1 213 ? 3.298 65.576 99.161 1.00 42.61 192 ASP A C 1
ATOM 1514 O O . ASP A 1 213 ? 3.393 64.662 99.981 1.00 48.27 192 ASP A O 1
ATOM 1519 N N . LYS A 1 214 ? 3.020 66.830 99.505 1.00 48.06 193 LYS A N 1
ATOM 1520 C CA . LYS A 1 214 ? 2.909 67.233 100.903 1.00 51.52 193 LYS A CA 1
ATOM 1521 C C . LYS A 1 214 ? 1.604 66.757 101.526 1.00 45.07 193 LYS A C 1
ATOM 1522 O O . LYS A 1 214 ? 1.478 66.691 102.747 1.00 48.72 193 LYS A O 1
ATOM 1528 N N . ALA A 1 215 ? 0.634 66.425 100.681 1.00 46.27 194 ALA A N 1
ATOM 1529 C CA . ALA A 1 215 ? -0.632 65.887 101.157 1.00 45.37 194 ALA A CA 1
ATOM 1530 C C . ALA A 1 215 ? -0.415 64.529 101.820 1.00 43.84 194 ALA A C 1
ATOM 1531 O O . ALA A 1 215 ? -0.878 64.296 102.936 1.00 43.61 194 ALA A O 1
ATOM 1533 N N . TYR A 1 216 ? 0.296 63.638 101.131 1.00 44.92 195 TYR A N 1
ATOM 1534 C CA . TYR A 1 216 ? 0.613 62.325 101.684 1.00 42.87 195 TYR A CA 1
ATOM 1535 C C . TYR A 1 216 ? 1.661 62.427 102.787 1.00 39.29 195 TYR A C 1
ATOM 1536 O O . TYR A 1 216 ? 1.707 61.591 103.689 1.00 37.93 195 TYR A O 1
ATOM 1545 N N . ARG A 1 217 ? 2.511 63.445 102.700 1.00 41.13 196 ARG A N 1
ATOM 1546 C CA . ARG A 1 217 ? 3.488 63.711 103.749 1.00 42.44 196 ARG A CA 1
ATOM 1547 C C . ARG A 1 217 ? 2.795 63.976 105.083 1.00 46.67 196 ARG A C 1
ATOM 1548 O O . ARG A 1 217 ? 3.167 63.411 106.113 1.00 39.37 196 ARG A O 1
ATOM 1556 N N . ALA A 1 218 ? 1.782 64.839 105.050 1.00 45.66 197 ALA A N 1
ATOM 1557 C CA . ALA A 1 218 ? 1.043 65.208 106.252 1.00 44.08 197 ALA A CA 1
ATOM 1558 C C . ALA A 1 218 ? 0.340 64.001 106.858 1.00 46.98 197 ALA A C 1
ATOM 1559 O O . ALA A 1 218 ? 0.334 63.821 108.076 1.00 49.49 197 ALA A O 1
ATOM 1561 N N . PHE A 1 219 ? -0.252 63.176 106.000 1.00 45.82 198 PHE A N 1
ATOM 1562 C CA . PHE A 1 219 ? -0.916 61.956 106.442 1.00 47.48 198 PHE A CA 1
ATOM 1563 C C . PHE A 1 219 ? 0.055 60.994 107.119 1.00 49.88 198 PHE A C 1
ATOM 1564 O O . PHE A 1 219 ? -0.219 60.484 108.205 1.00 47.16 198 PHE A O 1
ATOM 1572 N N . LEU A 1 220 ? 1.185 60.750 106.462 1.00 48.00 199 LEU A N 1
ATOM 1573 C CA . LEU A 1 220 ? 2.163 59.780 106.938 1.00 46.57 199 LEU A CA 1
ATOM 1574 C C . LEU A 1 220 ? 2.752 60.190 108.285 1.00 47.87 199 LEU A C 1
ATOM 1575 O O . LEU A 1 220 ? 2.921 59.360 109.178 1.00 46.12 199 LEU A O 1
ATOM 1580 N N . GLY A 1 221 ? 3.053 61.477 108.425 1.00 47.97 200 GLY A N 1
ATOM 1581 C CA . GLY A 1 221 ? 3.625 61.998 109.653 1.00 49.72 200 GLY A CA 1
ATOM 1582 C C . GLY A 1 221 ? 2.654 61.998 110.820 1.00 54.73 200 GLY A C 1
ATOM 1583 O O . GLY A 1 221 ? 3.067 62.042 111.978 1.00 57.28 200 GLY A O 1
ATOM 1584 N N . SER A 1 222 ? 1.361 61.947 110.516 1.00 51.16 201 SER A N 1
ATOM 1585 C CA . SER A 1 222 ? 0.331 61.988 111.549 1.00 49.72 201 SER A CA 1
ATOM 1586 C C . SER A 1 222 ? -0.305 60.622 111.779 1.00 51.47 201 SER A C 1
ATOM 1587 O O . SER A 1 222 ? -1.053 60.432 112.736 1.00 53.95 201 SER A O 1
ATOM 1590 N N . ASP A 1 223 ? -0.007 59.675 110.896 1.00 49.58 202 ASP A N 1
ATOM 1591 C CA . ASP A 1 223 ? -0.608 58.349 110.966 1.00 54.66 202 ASP A CA 1
ATOM 1592 C C . ASP A 1 223 ? -0.086 57.563 112.169 1.00 60.11 202 ASP A C 1
ATOM 1593 O O . ASP A 1 223 ? 1.115 57.312 112.277 1.00 60.00 202 ASP A O 1
ATOM 1598 N N . PRO A 1 224 ? -0.994 57.179 113.082 1.00 52.01 203 PRO A N 1
ATOM 1599 C CA . PRO A 1 224 ? -0.650 56.413 114.286 1.00 50.64 203 PRO A CA 1
ATOM 1600 C C . PRO A 1 224 ? -0.070 55.038 113.973 1.00 53.25 203 PRO A C 1
ATOM 1601 O O . PRO A 1 224 ? 0.677 54.492 114.784 1.00 58.84 203 PRO A O 1
ATOM 1605 N N . MET A 1 225 ? -0.418 54.486 112.815 1.00 56.09 204 MET A N 1
ATOM 1606 C CA . MET A 1 225 ? 0.080 53.175 112.407 1.00 56.99 204 MET A CA 1
ATOM 1607 C C . MET A 1 225 ? 1.458 53.267 111.756 1.00 52.50 204 MET A C 1
ATOM 1608 O O . MET A 1 225 ? 2.096 52.249 111.491 1.00 55.91 204 MET A O 1
ATOM 1613 N N . SER A 1 226 ? 1.911 54.489 111.495 1.00 55.21 205 SER A N 1
ATOM 1614 C CA . SER A 1 226 ? 3.207 54.705 110.858 1.00 55.57 205 SER A CA 1
ATOM 1615 C C . SER A 1 226 ? 4.248 55.194 111.860 1.00 53.54 205 SER A C 1
ATOM 1616 O O . SER A 1 226 ? 5.431 54.872 111.751 1.00 53.99 205 SER A O 1
ATOM 1619 N N . VAL A 1 227 ? 3.796 55.980 112.831 1.00 53.78 206 VAL A N 1
ATOM 1620 C CA . VAL A 1 227 ? 4.673 56.523 113.860 1.00 55.58 206 VAL A CA 1
ATOM 1621 C C . VAL A 1 227 ? 4.199 56.045 115.229 1.00 56.76 206 VAL A C 1
ATOM 1622 O O . VAL A 1 227 ? 3.002 56.076 115.512 1.00 64.28 206 VAL A O 1
ATOM 1626 N N . PRO A 1 228 ? 5.129 55.583 116.082 1.00 57.92 207 PRO A N 1
ATOM 1627 C CA . PRO A 1 228 ? 6.563 55.429 115.818 1.00 57.15 207 PRO A CA 1
ATOM 1628 C C . PRO A 1 228 ? 6.888 54.144 115.063 1.00 54.52 207 PRO A C 1
ATOM 1629 O O . PRO A 1 228 ? 6.083 53.215 115.038 1.00 53.06 207 PRO A O 1
ATOM 1633 N N . LEU A 1 229 ? 8.068 54.102 114.456 1.00 55.74 208 LEU A N 1
ATOM 1634 C CA . LEU A 1 229 ? 8.493 52.948 113.678 1.00 52.17 208 LEU A CA 1
ATOM 1635 C C . LEU A 1 229 ? 9.710 52.268 114.301 1.00 51.46 208 LEU A C 1
ATOM 1636 O O . LEU A 1 229 ? 10.823 52.789 114.237 1.00 48.38 208 LEU A O 1
ATOM 1641 N N . TYR A 1 230 ? 9.495 51.095 114.893 1.00 46.71 209 TYR A N 1
ATOM 1642 C CA . TYR A 1 230 ? 10.582 50.361 115.532 1.00 45.75 209 TYR A CA 1
ATOM 1643 C C . TYR A 1 230 ? 11.088 49.208 114.675 1.00 43.90 209 TYR A C 1
ATOM 1644 O O . TYR A 1 230 ? 10.303 48.463 114.087 1.00 43.31 209 TYR A O 1
ATOM 1653 N N . GLY A 1 231 ? 12.408 49.069 114.616 1.00 39.14 210 GLY A N 1
ATOM 1654 C CA . GLY A 1 231 ? 13.032 47.939 113.957 1.00 33.44 210 GLY A CA 1
ATOM 1655 C C . GLY A 1 231 ? 14.182 47.400 114.787 1.00 38.24 210 GLY A C 1
ATOM 1656 O O . GLY A 1 231 ? 14.954 48.172 115.355 1.00 43.65 210 GLY A O 1
ATOM 1657 N N . SER A 1 232 ? 14.295 46.077 114.869 1.00 29.46 211 SER A N 1
ATOM 1658 C CA . SER A 1 232 ? 15.383 45.457 115.617 1.00 35.02 211 SER A CA 1
ATOM 1659 C C . SER A 1 232 ? 16.653 45.424 114.778 1.00 35.80 211 SER A C 1
ATOM 1660 O O . SER A 1 232 ? 16.586 45.434 113.551 1.00 36.66 211 SER A O 1
ATOM 1663 N N . PHE A 1 233 ? 17.806 45.382 115.440 1.00 38.02 212 PHE A N 1
ATOM 1664 C CA . PHE A 1 233 ? 19.082 45.296 114.738 1.00 34.71 212 PHE A CA 1
ATOM 1665 C C . PHE A 1 233 ? 19.125 44.052 113.853 1.00 33.48 212 PHE A C 1
ATOM 1666 O O . PHE A 1 233 ? 19.667 44.087 112.749 1.00 30.11 212 PHE A O 1
ATOM 1674 N N . ARG A 1 234 ? 18.545 42.959 114.341 1.00 30.51 213 ARG A N 1
ATOM 1675 C CA . ARG A 1 234 ? 18.524 41.708 113.591 1.00 36.84 213 ARG A CA 1
ATOM 1676 C C . ARG A 1 234 ? 17.710 41.881 112.315 1.00 34.12 213 ARG A C 1
ATOM 1677 O O . ARG A 1 234 ? 18.151 41.490 111.236 1.00 32.46 213 ARG A O 1
ATOM 1685 N N . GLN A 1 235 ? 16.530 42.478 112.445 1.00 34.63 214 GLN A N 1
ATOM 1686 C CA . GLN A 1 235 ? 15.676 42.752 111.296 1.00 30.39 214 GLN A CA 1
ATOM 1687 C C . GLN A 1 235 ? 16.386 43.643 110.283 1.00 38.66 214 GLN A C 1
ATOM 1688 O O . GLN A 1 235 ? 16.445 43.326 109.092 1.00 37.59 214 GLN A O 1
ATOM 1694 N N . ILE A 1 236 ? 16.926 44.756 110.772 1.00 32.51 215 ILE A N 1
ATOM 1695 C CA . ILE A 1 236 ? 17.578 45.741 109.919 1.00 32.54 215 ILE A CA 1
ATOM 1696 C C . ILE A 1 236 ? 18.791 45.158 109.189 1.00 38.99 215 ILE A C 1
ATOM 1697 O O . ILE A 1 236 ? 18.940 45.341 107.980 1.00 36.63 215 ILE A O 1
ATOM 1702 N N . HIS A 1 237 ? 19.643 44.450 109.922 1.00 32.50 216 HIS A N 1
ATOM 1703 C CA . HIS A 1 237 ? 20.809 43.801 109.332 1.00 33.03 216 HIS A CA 1
ATOM 1704 C C . HIS A 1 237 ? 20.414 42.871 108.196 1.00 35.24 216 HIS A C 1
ATOM 1705 O O . HIS A 1 237 ? 21.059 42.838 107.148 1.00 30.09 216 HIS A O 1
ATOM 1712 N N . ASP A 1 238 ? 19.345 42.118 108.417 1.00 30.10 217 ASP A N 1
ATOM 1713 C CA . ASP A 1 238 ? 18.961 41.070 107.491 1.00 29.97 217 ASP A CA 1
ATOM 1714 C C . ASP A 1 238 ? 18.444 41.605 106.161 1.00 34.89 217 ASP A C 1
ATOM 1715 O O . ASP A 1 238 ? 18.738 41.027 105.114 1.00 33.41 217 ASP A O 1
ATOM 1720 N N . PHE A 1 239 ? 17.694 42.704 106.171 1.00 30.12 218 PHE A N 1
ATOM 1721 C CA . PHE A 1 239 ? 17.248 43.232 104.887 1.00 35.84 218 PHE A CA 1
ATOM 1722 C C . PHE A 1 239 ? 18.299 44.166 104.285 1.00 33.48 218 PHE A C 1
ATOM 1723 O O . PHE A 1 239 ? 18.284 44.422 103.084 1.00 33.15 218 PHE A O 1
ATOM 1731 N N . MET A 1 240 ? 19.220 44.659 105.108 1.00 34.80 219 MET A N 1
ATOM 1732 C CA . MET A 1 240 ? 20.337 45.436 104.579 1.00 33.20 219 MET A CA 1
ATOM 1733 C C . MET A 1 240 ? 21.276 44.506 103.827 1.00 31.47 219 MET A C 1
ATOM 1734 O O . MET A 1 240 ? 21.714 44.815 102.717 1.00 32.39 219 MET A O 1
ATOM 1739 N N . GLN A 1 241 ? 21.570 43.361 104.436 1.00 28.29 220 GLN A N 1
ATOM 1740 C CA . GLN A 1 241 ? 22.447 42.364 103.833 1.00 37.34 220 GLN A CA 1
ATOM 1741 C C . GLN A 1 241 ? 21.785 41.738 102.616 1.00 34.94 220 GLN A C 1
ATOM 1742 O O . GLN A 1 241 ? 22.442 41.443 101.616 1.00 33.35 220 GLN A O 1
ATOM 1748 N N . ARG A 1 242 ? 20.475 41.545 102.723 1.00 37.64 221 ARG A N 1
ATOM 1749 C CA . ARG A 1 242 ? 19.654 41.004 101.647 1.00 34.52 221 ARG A CA 1
ATOM 1750 C C . ARG A 1 242 ? 19.915 41.728 100.334 1.00 33.75 221 ARG A C 1
ATOM 1751 O O . ARG A 1 242 ? 20.189 41.100 99.311 1.00 32.32 221 ARG A O 1
ATOM 1759 N N . GLY A 1 243 ? 19.840 43.056 100.378 1.00 30.13 222 GLY A N 1
ATOM 1760 C CA . GLY A 1 243 ? 20.052 43.878 99.199 1.00 36.09 222 GLY A CA 1
ATOM 1761 C C . GLY A 1 243 ? 21.505 43.962 98.773 1.00 32.69 222 GLY A C 1
ATOM 1762 O O . GLY A 1 243 ? 21.808 43.968 97.580 1.00 39.47 222 GLY A O 1
ATOM 1763 N N . ALA A 1 244 ? 22.404 44.031 99.750 1.00 30.85 223 ALA A N 1
ATOM 1764 C CA . ALA A 1 244 ? 23.833 44.103 99.472 1.00 30.64 223 ALA A CA 1
ATOM 1765 C C . ALA A 1 244 ? 24.308 42.860 98.733 1.00 33.41 223 ALA A C 1
ATOM 1766 O O . ALA A 1 244 ? 25.208 42.930 97.894 1.00 31.67 223 ALA A O 1
ATOM 1768 N N . LYS A 1 245 ? 23.699 41.722 99.057 1.00 35.51 224 LYS A N 1
ATOM 1769 C CA . LYS A 1 245 ? 24.036 40.457 98.416 1.00 37.44 224 LYS A CA 1
ATOM 1770 C C . LYS A 1 245 ? 23.768 40.534 96.920 1.00 34.54 224 LYS A C 1
ATOM 1771 O O . LYS A 1 245 ? 24.542 40.022 96.109 1.00 34.76 224 LYS A O 1
ATOM 1777 N N . LEU A 1 246 ? 22.670 41.187 96.560 1.00 31.90 225 LEU A N 1
ATOM 1778 C CA . LEU A 1 246 ? 22.312 41.348 95.160 1.00 36.65 225 LEU A CA 1
ATOM 1779 C C . LEU A 1 246 ? 23.249 42.327 94.459 1.00 32.81 225 LEU A C 1
ATOM 1780 O O . LEU A 1 246 ? 23.600 42.133 93.298 1.00 26.75 225 LEU A O 1
ATOM 1785 N N . TYR A 1 247 ? 23.658 43.374 95.172 1.00 33.48 226 TYR A N 1
ATOM 1786 C CA . TYR A 1 247 ? 24.485 44.420 94.578 1.00 34.24 226 TYR A CA 1
ATOM 1787 C C . TYR A 1 247 ? 25.907 43.944 94.315 1.00 34.73 226 TYR A C 1
ATOM 1788 O O . TYR A 1 247 ? 26.505 44.276 93.292 1.00 33.39 226 TYR A O 1
ATOM 1797 N N . LYS A 1 248 ? 26.448 43.175 95.250 1.00 30.25 227 LYS A N 1
ATOM 1798 C CA . LYS A 1 248 ? 27.780 42.620 95.088 1.00 35.99 227 LYS A CA 1
ATOM 1799 C C . LYS A 1 248 ? 27.766 41.515 94.036 1.00 35.85 227 LYS A C 1
ATOM 1800 O O . LYS A 1 248 ? 28.686 41.411 93.224 1.00 36.45 227 LYS A O 1
ATOM 1806 N N . ASN A 1 249 ? 26.705 40.710 94.044 1.00 34.80 228 ASN A N 1
ATOM 1807 C CA . ASN A 1 249 ? 26.535 39.613 93.090 1.00 40.31 228 ASN A CA 1
ATOM 1808 C C . ASN A 1 249 ? 27.764 38.713 93.025 1.00 37.74 228 ASN A C 1
ATOM 1809 O O . ASN A 1 249 ? 28.322 38.476 91.952 1.00 40.01 228 ASN A O 1
ATOM 1814 N N . GLU A 1 250 ? 28.178 38.223 94.187 1.00 41.21 229 GLU A N 1
ATOM 1815 C CA . GLU A 1 250 ? 29.378 37.409 94.303 1.00 44.75 229 GLU A CA 1
ATOM 1816 C C . GLU A 1 250 ? 29.202 36.066 93.601 1.00 41.63 229 GLU A C 1
ATOM 1817 O O . GLU A 1 250 ? 28.211 35.365 93.818 1.00 41.32 229 GLU A O 1
ATOM 1823 N N . ASN A 1 251 ? 30.176 35.729 92.757 1.00 40.17 230 ASN A N 1
ATOM 1824 C CA . ASN A 1 251 ? 30.167 34.496 91.973 1.00 40.19 230 ASN A CA 1
ATOM 1825 C C . ASN A 1 251 ? 28.892 34.314 91.162 1.00 40.83 230 ASN A C 1
ATOM 1826 O O . ASN A 1 251 ? 28.346 33.214 91.089 1.00 42.63 230 ASN A O 1
ATOM 1831 N N . ASN A 1 252 ? 28.436 35.406 90.553 1.00 38.21 231 ASN A N 1
ATOM 1832 C CA . ASN A 1 252 ? 27.267 35.400 89.683 1.00 37.15 231 ASN A CA 1
ATOM 1833 C C . ASN A 1 252 ? 26.050 34.738 90.310 1.00 42.78 231 ASN A C 1
ATOM 1834 O O . ASN A 1 252 ? 25.396 33.899 89.685 1.00 40.42 231 ASN A O 1
ATOM 1839 N N . TYR A 1 253 ? 25.753 35.122 91.548 1.00 37.00 232 TYR A N 1
ATOM 1840 C CA . TYR A 1 253 ? 24.608 34.578 92.261 1.00 35.45 232 TYR A CA 1
ATOM 1841 C C . TYR A 1 253 ? 23.315 34.775 91.478 1.00 39.79 232 TYR A C 1
ATOM 1842 O O . TYR A 1 253 ? 22.484 33.870 91.390 1.00 38.82 232 TYR A O 1
ATOM 1851 N N . ILE A 1 254 ? 23.155 35.964 90.908 1.00 36.03 233 ILE A N 1
ATOM 1852 C CA . ILE A 1 254 ? 21.940 36.298 90.184 1.00 36.58 233 ILE A CA 1
ATOM 1853 C C . ILE A 1 254 ? 21.805 35.464 88.914 1.00 38.19 233 ILE A C 1
ATOM 1854 O O . ILE A 1 254 ? 20.764 34.852 88.680 1.00 34.39 233 ILE A O 1
ATOM 1859 N N . GLN A 1 255 ? 22.864 35.427 88.107 1.00 35.00 234 GLN A N 1
ATOM 1860 C CA . GLN A 1 255 ? 22.843 34.678 86.853 1.00 37.56 234 GLN A CA 1
ATOM 1861 C C . GLN A 1 255 ? 22.543 33.196 87.066 1.00 32.78 234 GLN A C 1
ATOM 1862 O O . GLN A 1 255 ? 21.881 32.567 86.245 1.00 35.16 234 GLN A O 1
ATOM 1868 N N . LYS A 1 256 ? 23.029 32.645 88.173 1.00 37.05 235 LYS A N 1
ATOM 1869 C CA . LYS A 1 256 ? 22.915 31.212 88.425 1.00 38.11 235 LYS A CA 1
ATOM 1870 C C . LYS A 1 256 ? 21.580 30.801 89.038 1.00 39.53 235 LYS A C 1
ATOM 1871 O O . LYS A 1 256 ? 21.086 29.707 88.771 1.00 44.50 235 LYS A O 1
ATOM 1877 N N . ASN A 1 257 ? 20.994 31.668 89.856 1.00 39.04 236 ASN A N 1
ATOM 1878 C CA . ASN A 1 257 ? 19.834 31.270 90.649 1.00 39.04 236 ASN A CA 1
ATOM 1879 C C . ASN A 1 257 ? 18.513 31.926 90.249 1.00 38.93 236 ASN A C 1
ATOM 1880 O O . ASN A 1 257 ? 17.444 31.461 90.649 1.00 36.92 236 ASN A O 1
ATOM 1885 N N . PHE A 1 258 ? 18.579 33.000 89.470 1.00 38.68 237 PHE A N 1
ATOM 1886 C CA . PHE A 1 258 ? 17.363 33.678 89.035 1.00 34.40 237 PHE A CA 1
ATOM 1887 C C . PHE A 1 258 ? 16.497 32.732 88.210 1.00 34.32 237 PHE A C 1
ATOM 1888 O O . PHE A 1 258 ? 16.991 32.080 87.290 1.00 35.37 237 PHE A O 1
ATOM 1896 N N . ALA A 1 259 ? 15.214 32.658 88.555 1.00 34.86 238 ALA A N 1
ATOM 1897 C CA . ALA A 1 259 ? 14.268 31.783 87.865 1.00 35.33 238 ALA A CA 1
ATOM 1898 C C . ALA A 1 259 ? 14.313 32.021 86.362 1.00 41.47 238 ALA A C 1
ATOM 1899 O O . ALA A 1 259 ? 14.050 33.130 85.893 1.00 37.74 238 ALA A O 1
ATOM 1901 N N . LYS A 1 260 ? 14.652 30.967 85.622 1.00 47.29 239 LYS A N 1
ATOM 1902 C CA . LYS A 1 260 ? 14.965 31.063 84.198 1.00 45.27 239 LYS A CA 1
ATOM 1903 C C . LYS A 1 260 ? 13.880 31.755 83.380 1.00 44.42 239 LYS A C 1
ATOM 1904 O O . LYS A 1 260 ? 12.733 31.308 83.340 1.00 42.88 239 LYS A O 1
ATOM 1910 N N . ASP A 1 261 ? 14.264 32.864 82.753 1.00 42.11 240 ASP A N 1
ATOM 1911 C CA . ASP A 1 261 ? 13.421 33.578 81.796 1.00 47.94 240 ASP A CA 1
ATOM 1912 C C . ASP A 1 261 ? 12.081 34.046 82.370 1.00 46.70 240 ASP A C 1
ATOM 1913 O O . ASP A 1 261 ? 11.090 34.145 81.646 1.00 48.18 240 ASP A O 1
ATOM 1918 N N . LYS A 1 262 ? 12.046 34.334 83.666 1.00 40.47 241 LYS A N 1
ATOM 1919 C CA . LYS A 1 262 ? 10.853 34.927 84.259 1.00 39.16 241 LYS A CA 1
ATOM 1920 C C . LYS A 1 262 ? 10.874 36.434 84.045 1.00 39.98 241 LYS A C 1
ATOM 1921 O O . LYS A 1 262 ? 11.903 37.079 84.257 1.00 36.11 241 LYS A O 1
ATOM 1927 N N . PRO A 1 263 ? 9.740 37.001 83.608 1.00 36.67 242 PRO A N 1
ATOM 1928 C CA . PRO A 1 263 ? 9.658 38.443 83.352 1.00 36.27 242 PRO A CA 1
ATOM 1929 C C . PRO A 1 263 ? 9.926 39.288 84.598 1.00 35.89 242 PRO A C 1
ATOM 1930 O O . PRO A 1 263 ? 9.347 39.045 85.657 1.00 32.30 242 PRO A O 1
ATOM 1934 N N . VAL A 1 264 ? 10.822 40.261 84.459 1.00 37.77 243 VAL A N 1
ATOM 1935 C CA . VAL A 1 264 ? 11.151 41.184 85.540 1.00 33.41 243 VAL A CA 1
ATOM 1936 C C . VAL A 1 264 ? 10.941 42.615 85.100 1.00 31.43 243 VAL A C 1
ATOM 1937 O O . VAL A 1 264 ? 11.245 42.970 83.959 1.00 40.15 243 VAL A O 1
ATOM 1941 N N . ILE A 1 265 ? 10.433 43.445 85.997 1.00 27.41 244 ILE A N 1
ATOM 1942 C CA . ILE A 1 265 ? 10.432 44.869 85.739 1.00 31.12 244 ILE A CA 1
ATOM 1943 C C . ILE A 1 265 ? 10.637 45.612 87.056 1.00 30.72 244 ILE A C 1
ATOM 1944 O O . ILE A 1 265 ? 10.017 45.302 88.076 1.00 27.44 244 ILE A O 1
ATOM 1949 N N . ILE A 1 266 ? 11.562 46.563 87.042 1.00 30.68 245 ILE A N 1
ATOM 1950 C CA . ILE A 1 266 ? 11.800 47.392 88.213 1.00 24.11 245 ILE A CA 1
ATOM 1951 C C . ILE A 1 266 ? 11.368 48.821 87.930 1.00 27.51 245 ILE A C 1
ATOM 1952 O O . ILE A 1 266 ? 11.721 49.389 86.872 1.00 29.28 245 ILE A O 1
ATOM 1957 N N . MET A 1 267 ? 10.583 49.394 88.849 1.00 25.76 246 MET A N 1
ATOM 1958 C CA . MET A 1 267 ? 10.185 50.795 88.693 1.00 29.76 246 MET A CA 1
ATOM 1959 C C . MET A 1 267 ? 10.747 51.584 89.871 1.00 28.40 246 MET A C 1
ATOM 1960 O O . MET A 1 267 ? 10.576 51.196 91.043 1.00 30.15 246 MET A O 1
ATOM 1965 N N . HIS A 1 268 ? 11.410 52.695 89.561 1.00 31.20 247 HIS A N 1
ATOM 1966 C CA . HIS A 1 268 ? 12.241 53.386 90.530 1.00 28.07 247 HIS A CA 1
ATOM 1967 C C . HIS A 1 268 ? 12.244 54.875 90.244 1.00 28.27 247 HIS A C 1
ATOM 1968 O O . HIS A 1 268 ? 12.581 55.284 89.135 1.00 31.97 247 HIS A O 1
ATOM 1975 N N . GLY A 1 269 ? 11.913 55.678 91.250 1.00 26.93 248 GLY A N 1
ATOM 1976 C CA . GLY A 1 269 ? 11.943 57.119 91.090 1.00 32.51 248 GLY A CA 1
ATOM 1977 C C . GLY A 1 269 ? 13.360 57.606 90.863 1.00 29.22 248 GLY A C 1
ATOM 1978 O O . GLY A 1 269 ? 14.285 57.186 91.559 1.00 29.47 248 GLY A O 1
ATOM 1979 N N . GLN A 1 270 ? 13.532 58.474 89.873 1.00 35.36 249 GLN A N 1
ATOM 1980 C CA . GLN A 1 270 ? 14.847 58.987 89.535 1.00 33.54 249 GLN A CA 1
ATOM 1981 C C . GLN A 1 270 ? 15.409 59.812 90.687 1.00 32.81 249 GLN A C 1
ATOM 1982 O O . GLN A 1 270 ? 16.615 59.807 90.930 1.00 33.37 249 GLN A O 1
ATOM 1988 N N . ASP A 1 271 ? 14.527 60.502 91.405 1.00 33.30 250 ASP A N 1
ATOM 1989 C CA . ASP A 1 271 ? 14.950 61.374 92.498 1.00 37.79 250 ASP A CA 1
ATOM 1990 C C . ASP A 1 271 ? 14.903 60.675 93.853 1.00 35.33 250 ASP A C 1
ATOM 1991 O O . ASP A 1 271 ? 14.918 61.331 94.897 1.00 36.78 250 ASP A O 1
ATOM 1996 N N . ASP A 1 272 ? 14.844 59.348 93.832 1.00 32.02 251 ASP A N 1
ATOM 1997 C CA . ASP A 1 272 ? 14.845 58.564 95.060 1.00 34.20 251 ASP A CA 1
ATOM 1998 C C . ASP A 1 272 ? 16.175 58.741 95.793 1.00 34.46 251 ASP A C 1
ATOM 1999 O O . ASP A 1 272 ? 17.228 58.341 95.297 1.00 31.66 251 ASP A O 1
ATOM 2004 N N . THR A 1 273 ? 16.120 59.349 96.973 1.00 33.10 252 THR A N 1
ATOM 2005 C CA . THR A 1 273 ? 17.323 59.572 97.767 1.00 34.34 252 THR A CA 1
ATOM 2006 C C . THR A 1 273 ? 17.332 58.678 98.999 1.00 33.81 252 THR A C 1
ATOM 2007 O O . THR A 1 273 ? 18.128 58.874 99.916 1.00 32.06 252 THR A O 1
ATOM 2011 N N . ILE A 1 274 ? 16.438 57.694 99.011 1.00 39.58 253 ILE A N 1
ATOM 2012 C CA . ILE A 1 274 ? 16.405 56.696 100.072 1.00 35.00 253 ILE A CA 1
ATOM 2013 C C . ILE A 1 274 ? 17.104 55.426 99.593 1.00 34.72 253 ILE A C 1
ATOM 2014 O O . ILE A 1 274 ? 18.102 55.002 100.173 1.00 32.08 253 ILE A O 1
ATOM 2019 N N . ASN A 1 275 ? 16.578 54.828 98.527 1.00 34.22 254 ASN A N 1
ATOM 2020 C CA . ASN A 1 275 ? 17.238 53.701 97.876 1.00 33.78 254 ASN A CA 1
ATOM 2021 C C . ASN A 1 275 ? 17.856 54.135 96.551 1.00 30.78 254 ASN A C 1
ATOM 2022 O O . ASN A 1 275 ? 17.166 54.663 95.682 1.00 34.98 254 ASN A O 1
ATOM 2027 N N . ASP A 1 276 ? 19.157 53.913 96.400 1.00 28.66 255 ASP A N 1
ATOM 2028 C CA . ASP A 1 276 ? 19.873 54.367 95.213 1.00 27.55 255 ASP A CA 1
ATOM 2029 C C . ASP A 1 276 ? 19.407 53.650 93.950 1.00 29.42 255 ASP A C 1
ATOM 2030 O O . ASP A 1 276 ? 19.358 52.418 93.908 1.00 29.27 255 ASP A O 1
ATOM 2035 N N . PRO A 1 277 ? 19.062 54.427 92.910 1.00 28.90 256 PRO A N 1
ATOM 2036 C CA . PRO A 1 277 ? 18.728 53.874 91.593 1.00 32.75 256 PRO A CA 1
ATOM 2037 C C . PRO A 1 277 ? 19.857 53.023 91.011 1.00 29.23 256 PRO A C 1
ATOM 2038 O O . PRO A 1 277 ? 19.601 52.192 90.140 1.00 30.42 256 PRO A O 1
ATOM 2042 N N . LYS A 1 278 ? 21.081 53.233 91.492 1.00 29.80 257 LYS A N 1
ATOM 2043 C CA . LYS A 1 278 ? 22.236 52.447 91.061 1.00 28.42 257 LYS A CA 1
ATOM 2044 C C . LYS A 1 278 ? 22.022 50.950 91.286 1.00 29.68 257 LYS A C 1
ATOM 2045 O O . LYS A 1 278 ? 22.479 50.126 90.497 1.00 35.35 257 LYS A O 1
ATOM 2051 N N . GLY A 1 279 ? 21.322 50.606 92.364 1.00 30.30 258 GLY A N 1
ATOM 2052 C CA . GLY A 1 279 ? 21.047 49.216 92.683 1.00 28.57 258 GLY A CA 1
ATOM 2053 C C . GLY A 1 279 ? 20.168 48.539 91.650 1.00 29.65 258 GLY A C 1
ATOM 2054 O O . GLY A 1 279 ? 20.442 47.416 91.225 1.00 32.27 258 GLY A O 1
ATOM 2055 N N . SER A 1 280 ? 19.108 49.229 91.241 1.00 30.40 259 SER A N 1
ATOM 2056 C CA . SER A 1 280 ? 18.196 48.710 90.230 1.00 27.86 259 SER A CA 1
ATOM 2057 C C . SER A 1 280 ? 18.869 48.623 88.858 1.00 32.52 259 SER A C 1
ATOM 2058 O O . SER A 1 280 ? 18.641 47.674 88.106 1.00 31.26 259 SER A O 1
ATOM 2061 N N . GLU A 1 281 ? 19.696 49.612 88.533 1.00 28.27 260 GLU A N 1
ATOM 2062 C CA . GLU A 1 281 ? 20.394 49.620 87.250 1.00 28.15 260 GLU A CA 1
ATOM 2063 C C . GLU A 1 281 ? 21.315 48.413 87.114 1.00 28.52 260 GLU A C 1
ATOM 2064 O O . GLU A 1 281 ? 21.341 47.760 86.071 1.00 33.48 260 GLU A O 1
ATOM 2070 N N . LYS A 1 282 ? 22.057 48.111 88.174 1.00 25.04 261 LYS A N 1
ATOM 2071 C CA . LYS A 1 282 ? 23.002 47.002 88.142 1.00 26.68 261 LYS A CA 1
ATOM 2072 C C . LYS A 1 282 ? 22.289 45.654 88.186 1.00 29.14 261 LYS A C 1
ATOM 2073 O O . LYS A 1 282 ? 22.743 44.690 87.573 1.00 29.32 261 LYS A O 1
ATOM 2079 N N . PHE A 1 283 ? 21.173 45.586 88.906 1.00 32.30 262 PHE A N 1
ATOM 2080 C CA . PHE A 1 283 ? 20.423 44.337 89.007 1.00 30.56 262 PHE A CA 1
ATOM 2081 C C . PHE A 1 283 ? 19.893 43.895 87.646 1.00 28.62 262 PHE A C 1
ATOM 2082 O O . PHE A 1 283 ? 20.013 42.727 87.277 1.00 28.95 262 PHE A O 1
ATOM 2090 N N . ILE A 1 284 ? 19.306 44.832 86.906 1.00 25.62 263 ILE A N 1
ATOM 2091 C CA . ILE A 1 284 ? 18.790 44.537 85.572 1.00 31.54 263 ILE A CA 1
ATOM 2092 C C . ILE A 1 284 ? 19.916 44.084 84.641 1.00 31.32 263 ILE A C 1
ATOM 2093 O O . ILE A 1 284 ? 19.743 43.153 83.854 1.00 33.23 263 ILE A O 1
ATOM 2098 N N . ARG A 1 285 ? 21.070 44.735 84.748 1.00 32.31 264 ARG A N 1
ATOM 2099 C CA . ARG A 1 285 ? 22.261 44.327 84.012 1.00 27.88 264 ARG A CA 1
ATOM 2100 C C . ARG A 1 285 ? 22.663 42.884 84.306 1.00 37.29 264 ARG A C 1
ATOM 2101 O O . ARG A 1 285 ? 22.976 42.122 83.390 1.00 42.50 264 ARG A O 1
ATOM 2109 N N . ASP A 1 286 ? 22.660 42.516 85.586 1.00 31.93 265 ASP A N 1
ATOM 2110 C CA . ASP A 1 286 ? 23.109 41.189 86.002 1.00 36.31 265 ASP A CA 1
ATOM 2111 C C . ASP A 1 286 ? 22.053 40.106 85.776 1.00 32.63 265 ASP A C 1
ATOM 2112 O O . ASP A 1 286 ? 22.385 38.924 85.676 1.00 34.14 265 ASP A O 1
ATOM 2117 N N . CYS A 1 287 ? 20.787 40.505 85.706 1.00 31.74 266 CYS A N 1
ATOM 2118 C CA . CYS A 1 287 ? 19.690 39.546 85.569 1.00 30.38 266 CYS A CA 1
ATOM 2119 C C . CYS A 1 287 ? 19.768 38.796 84.244 1.00 29.67 266 CYS A C 1
ATOM 2120 O O . CYS A 1 287 ? 19.870 39.411 83.185 1.00 34.59 266 CYS A O 1
ATOM 2123 N N . PRO A 1 288 ? 19.719 37.456 84.304 1.00 34.76 267 PRO A N 1
ATOM 2124 C CA . PRO A 1 288 ? 19.883 36.589 83.131 1.00 37.92 267 PRO A CA 1
ATOM 2125 C C . PRO A 1 288 ? 18.615 36.443 82.294 1.00 36.70 267 PRO A C 1
ATOM 2126 O O . PRO A 1 288 ? 18.686 35.944 81.171 1.00 41.24 267 PRO A O 1
ATOM 2130 N N . SER A 1 289 ? 17.479 36.872 82.835 1.00 33.57 268 SER A N 1
ATOM 2131 C CA . SER A 1 289 ? 16.196 36.717 82.154 1.00 37.04 268 SER A CA 1
ATOM 2132 C C . SER A 1 289 ? 16.143 37.470 80.831 1.00 36.96 268 SER A C 1
ATOM 2133 O O . SER A 1 289 ? 16.736 38.541 80.692 1.00 42.69 268 SER A O 1
ATOM 2136 N N . ALA A 1 290 ? 15.424 36.902 79.867 1.00 35.66 269 ALA A N 1
ATOM 2137 C CA . ALA A 1 290 ? 15.266 37.515 78.552 1.00 34.39 269 ALA A CA 1
ATOM 2138 C C . ALA A 1 290 ? 14.274 38.675 78.596 1.00 36.15 269 ALA A C 1
ATOM 2139 O O . ALA A 1 290 ? 14.426 39.664 77.879 1.00 35.62 269 ALA A O 1
ATOM 2141 N N . ASP A 1 291 ? 13.259 38.539 79.444 1.00 30.36 270 ASP A N 1
ATOM 2142 C CA . ASP A 1 291 ? 12.240 39.566 79.619 1.00 31.40 270 ASP A CA 1
ATOM 2143 C C . ASP A 1 291 ? 12.529 40.366 80.892 1.00 34.43 270 ASP A C 1
ATOM 2144 O O . ASP A 1 291 ? 12.016 40.050 81.964 1.00 34.40 270 ASP A O 1
ATOM 2149 N N . LYS A 1 292 ? 13.365 41.392 80.770 1.00 30.43 271 LYS A N 1
ATOM 2150 C CA . LYS A 1 292 ? 13.724 42.230 81.913 1.00 36.69 271 LYS A CA 1
ATOM 2151 C C . LYS A 1 292 ? 13.722 43.701 81.512 1.00 33.64 271 LYS A C 1
ATOM 2152 O O . LYS A 1 292 ? 14.028 44.031 80.373 1.00 35.76 271 LYS A O 1
ATOM 2158 N N . GLU A 1 293 ? 13.378 44.583 82.446 1.00 30.28 272 GLU A N 1
ATOM 2159 C CA . GLU A 1 293 ? 13.318 46.010 82.149 1.00 29.87 272 GLU A CA 1
ATOM 2160 C C . GLU A 1 293 ? 13.405 46.877 83.402 1.00 29.49 272 GLU A C 1
ATOM 2161 O O . GLU A 1 293 ? 12.852 46.537 84.445 1.00 26.45 272 GLU A O 1
ATOM 2167 N N . LEU A 1 294 ? 14.106 47.999 83.285 1.00 30.02 273 LEU A N 1
ATOM 2168 C CA . LEU A 1 294 ? 14.115 49.019 84.325 1.00 27.63 273 LEU A CA 1
ATOM 2169 C C . LEU A 1 294 ? 13.457 50.299 83.822 1.00 29.02 273 LEU A C 1
ATOM 2170 O O . LEU A 1 294 ? 13.782 50.790 82.740 1.00 28.97 273 LEU A O 1
ATOM 2175 N N . LYS A 1 295 ? 12.524 50.829 84.603 1.00 26.78 274 LYS A N 1
ATOM 2176 C CA . LYS A 1 295 ? 11.921 52.120 84.300 1.00 28.18 274 LYS A CA 1
ATOM 2177 C C . LYS A 1 295 ? 12.261 53.137 85.385 1.00 30.69 274 LYS A C 1
ATOM 2178 O O . LYS A 1 295 ? 12.005 52.915 86.570 1.00 31.13 274 LYS A O 1
ATOM 2184 N N . LEU A 1 296 ? 12.858 54.248 84.969 1.00 31.43 275 LEU A N 1
ATOM 2185 C CA . LEU A 1 296 ? 13.178 55.337 85.878 1.00 31.73 275 LEU A CA 1
ATOM 2186 C C . LEU A 1 296 ? 12.207 56.481 85.639 1.00 37.40 275 LEU A C 1
ATOM 2187 O O . LEU A 1 296 ? 11.896 56.804 84.491 1.00 35.15 275 LEU A O 1
ATOM 2192 N N . TYR A 1 297 ? 11.726 57.094 86.716 1.00 31.61 276 TYR A N 1
ATOM 2193 C CA . TYR A 1 297 ? 10.707 58.131 86.588 1.00 33.14 276 TYR A CA 1
ATOM 2194 C C . TYR A 1 297 ? 11.198 59.490 87.076 1.00 37.05 276 TYR A C 1
ATOM 2195 O O . TYR A 1 297 ? 11.438 59.680 88.268 1.00 33.33 276 TYR A O 1
ATOM 2204 N N . PRO A 1 298 ? 11.304 60.424 86.159 1.00 36.05 277 PRO A N 1
ATOM 2205 C CA . PRO A 1 298 ? 11.760 61.768 86.467 1.00 31.65 277 PRO A CA 1
ATOM 2206 C C . PRO A 1 298 ? 10.802 62.511 87.346 1.00 36.02 277 PRO A C 1
ATOM 2207 O O . PRO A 1 298 ? 9.627 62.469 87.135 1.00 37.50 277 PRO A O 1
ATOM 2211 N N . GLY A 1 299 ? 11.328 63.182 88.351 1.00 38.23 278 GLY A N 1
ATOM 2212 C CA . GLY A 1 299 ? 10.523 63.909 89.291 1.00 32.91 278 GLY A CA 1
ATOM 2213 C C . GLY A 1 299 ? 9.937 63.060 90.371 1.00 40.22 278 GLY A C 1
ATOM 2214 O O . GLY A 1 299 ? 9.273 63.535 91.243 1.00 46.39 278 GLY A O 1
ATOM 2215 N N . ALA A 1 300 ? 10.172 61.773 90.318 1.00 41.07 279 ALA A N 1
ATOM 2216 C CA . ALA A 1 300 ? 9.602 60.910 91.315 1.00 36.63 279 ALA A CA 1
ATOM 2217 C C . ALA A 1 300 ? 10.603 60.550 92.373 1.00 32.42 279 ALA A C 1
ATOM 2218 O O . ALA A 1 300 ? 11.754 60.699 92.200 1.00 35.89 279 ALA A O 1
ATOM 2220 N N . ARG A 1 301 ? 10.112 60.125 93.502 1.00 35.88 280 ARG A N 1
ATOM 2221 C CA . ARG A 1 301 ? 10.912 59.905 94.661 1.00 35.84 280 ARG A CA 1
ATOM 2222 C C . ARG A 1 301 ? 10.708 58.488 95.100 1.00 32.45 280 ARG A C 1
ATOM 2223 O O . ARG A 1 301 ? 10.439 57.645 94.302 1.00 37.90 280 ARG A O 1
ATOM 2231 N N . HIS A 1 302 ? 10.856 58.217 96.371 1.00 35.95 281 HIS A N 1
ATOM 2232 C CA . HIS A 1 302 ? 10.724 56.846 96.857 1.00 34.11 281 HIS A CA 1
ATOM 2233 C C . HIS A 1 302 ? 9.449 56.005 96.753 1.00 30.84 281 HIS A C 1
ATOM 2234 O O . HIS A 1 302 ? 9.453 54.951 96.120 1.00 37.17 281 HIS A O 1
ATOM 2241 N N . SER A 1 303 ? 8.368 56.463 97.376 1.00 29.57 282 SER A N 1
ATOM 2242 C CA . SER A 1 303 ? 7.125 55.688 97.427 1.00 35.53 282 SER A CA 1
ATOM 2243 C C . SER A 1 303 ? 6.250 56.034 96.224 1.00 33.88 282 SER A C 1
ATOM 2244 O O . SER A 1 303 ? 5.235 56.717 96.364 1.00 38.70 282 SER A O 1
ATOM 2247 N N . ILE A 1 304 ? 6.636 55.545 95.050 1.00 33.81 283 ILE A N 1
ATOM 2248 C CA . ILE A 1 304 ? 5.974 55.919 93.802 1.00 30.00 283 ILE A CA 1
ATOM 2249 C C . ILE A 1 304 ? 4.619 55.240 93.602 1.00 34.56 283 ILE A C 1
ATOM 2250 O O . ILE A 1 304 ? 3.774 55.735 92.858 1.00 39.26 283 ILE A O 1
ATOM 2255 N N . PHE A 1 305 ? 4.414 54.110 94.269 1.00 33.98 284 PHE A N 1
ATOM 2256 C CA . PHE A 1 305 ? 3.190 53.333 94.103 1.00 31.11 284 PHE A CA 1
ATOM 2257 C C . PHE A 1 305 ? 2.150 53.610 95.180 1.00 41.24 284 PHE A C 1
ATOM 2258 O O . PHE A 1 305 ? 1.066 53.028 95.158 1.00 42.07 284 PHE A O 1
ATOM 2266 N N . SER A 1 306 ? 2.472 54.480 96.131 1.00 37.13 285 SER A N 1
ATOM 2267 C CA . SER A 1 306 ? 1.600 54.636 97.288 1.00 35.46 285 SER A CA 1
ATOM 2268 C C . SER A 1 306 ? 1.419 56.078 97.750 1.00 38.35 285 SER A C 1
ATOM 2269 O O . SER A 1 306 ? 0.292 56.514 97.989 1.00 42.78 285 SER A O 1
ATOM 2272 N N . LEU A 1 307 ? 2.518 56.816 97.875 1.00 34.62 286 LEU A N 1
ATOM 2273 C CA . LEU A 1 307 ? 2.466 58.112 98.544 1.00 37.86 286 LEU A CA 1
ATOM 2274 C C . LEU A 1 307 ? 2.856 59.298 97.660 1.00 30.62 286 LEU A C 1
ATOM 2275 O O . LEU A 1 307 ? 2.898 60.433 98.126 1.00 32.08 286 LEU A O 1
ATOM 2280 N N . GLU A 1 308 ? 3.126 59.045 96.385 1.00 33.76 287 GLU A N 1
ATOM 2281 C CA . GLU A 1 308 ? 3.522 60.123 95.482 1.00 35.19 287 GLU A CA 1
ATOM 2282 C C . GLU A 1 308 ? 2.326 60.867 94.894 1.00 33.10 287 GLU A C 1
ATOM 2283 O O . GLU A 1 308 ? 1.174 60.551 95.191 1.00 38.68 287 GLU A O 1
ATOM 2289 N N . THR A 1 309 ? 2.613 61.861 94.059 1.00 34.77 288 THR A N 1
ATOM 2290 C CA . THR A 1 309 ? 1.575 62.679 93.443 1.00 35.81 288 THR A CA 1
ATOM 2291 C C . THR A 1 309 ? 0.736 61.867 92.470 1.00 39.53 288 THR A C 1
ATOM 2292 O O . THR A 1 309 ? 1.159 60.805 92.008 1.00 41.81 288 THR A O 1
ATOM 2296 N N . ASP A 1 310 ? -0.453 62.376 92.161 1.00 40.65 289 ASP A N 1
ATOM 2297 C CA . ASP A 1 310 ? -1.342 61.733 91.201 1.00 43.43 289 ASP A CA 1
ATOM 2298 C C . ASP A 1 310 ? -0.665 61.591 89.848 1.00 38.27 289 ASP A C 1
ATOM 2299 O O . ASP A 1 310 ? -0.837 60.586 89.164 1.00 38.25 289 ASP A O 1
ATOM 2304 N N . LYS A 1 311 ? 0.108 62.604 89.469 1.00 40.67 290 LYS A N 1
ATOM 2305 C CA . LYS A 1 311 ? 0.817 62.581 88.196 1.00 39.18 290 LYS A CA 1
ATOM 2306 C C . LYS A 1 311 ? 1.807 61.424 88.159 1.00 40.84 290 LYS A C 1
ATOM 2307 O O . LYS A 1 311 ? 1.836 60.648 87.201 1.00 38.93 290 LYS A O 1
ATOM 2313 N N . VAL A 1 312 ? 2.608 61.309 89.215 1.00 37.86 291 VAL A N 1
ATOM 2314 C CA . VAL A 1 312 ? 3.594 60.241 89.314 1.00 34.33 291 VAL A CA 1
ATOM 2315 C C . VAL A 1 312 ? 2.934 58.865 89.376 1.00 34.21 291 VAL A C 1
ATOM 2316 O O . VAL A 1 312 ? 3.316 57.957 88.638 1.00 33.58 291 VAL A O 1
ATOM 2320 N N . PHE A 1 313 ? 1.936 58.721 90.244 1.00 33.88 292 PHE A N 1
ATOM 2321 C CA . PHE A 1 313 ? 1.283 57.431 90.441 1.00 34.32 292 PHE A CA 1
ATOM 2322 C C . PHE A 1 313 ? 0.633 56.917 89.164 1.00 36.81 292 PHE A C 1
ATOM 2323 O O . PHE A 1 313 ? 0.749 55.736 88.838 1.00 38.01 292 PHE A O 1
ATOM 2331 N N . ASN A 1 314 ? -0.055 57.802 88.451 1.00 36.27 293 ASN A N 1
ATOM 2332 C CA . ASN A 1 314 ? -0.722 57.424 87.212 1.00 38.32 293 ASN A CA 1
ATOM 2333 C C . ASN A 1 314 ? 0.262 56.897 86.178 1.00 36.65 293 ASN A C 1
ATOM 2334 O O . ASN A 1 314 ? 0.028 55.855 85.570 1.00 36.03 293 ASN A O 1
ATOM 2339 N N . THR A 1 315 ? 1.365 57.616 85.994 1.00 41.07 294 THR A N 1
ATOM 2340 C CA . THR A 1 315 ? 2.412 57.206 85.063 1.00 38.48 294 THR A CA 1
ATOM 2341 C C . THR A 1 315 ? 3.014 55.867 85.477 1.00 39.44 294 THR A C 1
ATOM 2342 O O . THR A 1 315 ? 3.222 54.975 84.650 1.00 31.28 294 THR A O 1
ATOM 2346 N N . VAL A 1 316 ? 3.282 55.736 86.772 1.00 35.17 295 VAL A N 1
ATOM 2347 C CA . VAL A 1 316 ? 3.905 54.536 87.311 1.00 32.90 295 VAL A CA 1
ATOM 2348 C C . VAL A 1 316 ? 2.963 53.333 87.253 1.00 34.67 295 VAL A C 1
ATOM 2349 O O . VAL A 1 316 ? 3.358 52.251 86.815 1.00 32.27 295 VAL A O 1
ATOM 2353 N N . PHE A 1 317 ? 1.714 53.523 87.672 1.00 37.58 296 PHE A N 1
ATOM 2354 C CA . PHE A 1 317 ? 0.748 52.427 87.681 1.00 32.32 296 PHE A CA 1
ATOM 2355 C C . PHE A 1 317 ? 0.366 51.968 86.277 1.00 38.67 296 PHE A C 1
ATOM 2356 O O . PHE A 1 317 ? 0.170 50.774 86.042 1.00 39.35 296 PHE A O 1
ATOM 2364 N N . ASN A 1 318 ? 0.241 52.913 85.350 1.00 38.40 297 ASN A N 1
ATOM 2365 C CA . ASN A 1 318 ? -0.108 52.566 83.977 1.00 38.56 297 ASN A CA 1
ATOM 2366 C C . ASN A 1 318 ? 0.942 51.674 83.336 1.00 38.70 297 ASN A C 1
ATOM 2367 O O . ASN A 1 318 ? 0.611 50.776 82.560 1.00 39.87 297 ASN A O 1
ATOM 2372 N N . ASP A 1 319 ? 2.207 51.913 83.661 1.00 33.36 298 ASP A N 1
ATOM 2373 C CA . ASP A 1 319 ? 3.273 51.077 83.128 1.00 37.57 298 ASP A CA 1
ATOM 2374 C C . ASP A 1 319 ? 3.162 49.668 83.698 1.00 33.96 298 ASP A C 1
ATOM 2375 O O . ASP A 1 319 ? 3.365 48.684 82.988 1.00 37.22 298 ASP A O 1
ATOM 2380 N N . MET A 1 320 ? 2.821 49.575 84.978 1.00 36.14 299 MET A N 1
ATOM 2381 C CA . MET A 1 320 ? 2.648 48.280 85.623 1.00 38.64 299 MET A CA 1
ATOM 2382 C C . MET A 1 320 ? 1.423 47.558 85.069 1.00 38.32 299 MET A C 1
ATOM 2383 O O . MET A 1 320 ? 1.466 46.356 84.800 1.00 34.56 299 MET A O 1
ATOM 2388 N N . LYS A 1 321 ? 0.336 48.305 84.899 1.00 40.06 300 LYS A N 1
ATOM 2389 C CA . LYS A 1 321 ? -0.905 47.761 84.357 1.00 40.30 300 LYS A CA 1
ATOM 2390 C C . LYS A 1 321 ? -0.684 47.207 82.945 1.00 36.28 300 LYS A C 1
ATOM 2391 O O . LYS A 1 321 ? -1.085 46.082 82.643 1.00 36.55 300 LYS A O 1
ATOM 2397 N N . GLN A 1 322 ? -0.029 47.991 82.094 1.00 33.15 301 GLN A N 1
ATOM 2398 C CA . GLN A 1 322 ? 0.250 47.563 80.726 1.00 39.43 301 GLN A CA 1
ATOM 2399 C C . GLN A 1 322 ? 1.190 46.368 80.711 1.00 37.66 301 GLN A C 1
ATOM 2400 O O . GLN A 1 322 ? 1.062 45.474 79.873 1.00 35.95 301 GLN A O 1
ATOM 2406 N N . TRP A 1 323 ? 2.133 46.361 81.647 1.00 35.43 302 TRP A N 1
ATOM 2407 C CA . TRP A 1 323 ? 3.089 45.270 81.764 1.00 34.68 302 TRP A CA 1
ATOM 2408 C C . TRP A 1 323 ? 2.381 43.976 82.151 1.00 32.21 302 TRP A C 1
ATOM 2409 O O . TRP A 1 323 ? 2.687 42.909 81.618 1.00 35.55 302 TRP A O 1
ATOM 2420 N N . LEU A 1 324 ? 1.433 44.083 83.079 1.00 33.75 303 LEU A N 1
ATOM 2421 C CA . LEU A 1 324 ? 0.638 42.937 83.513 1.00 36.56 303 LEU A CA 1
ATOM 2422 C C . LEU A 1 324 ? -0.228 42.394 82.384 1.00 36.28 303 LEU A C 1
ATOM 2423 O O . LEU A 1 324 ? -0.308 41.182 82.181 1.00 36.33 303 LEU A O 1
ATOM 2428 N N . ASP A 1 325 ? -0.887 43.299 81.664 1.00 34.58 304 ASP A N 1
ATOM 2429 C CA . ASP A 1 325 ? -1.723 42.918 80.533 1.00 35.91 304 ASP A CA 1
ATOM 2430 C C . ASP A 1 325 ? -0.909 42.145 79.509 1.00 38.39 304 ASP A C 1
ATOM 2431 O O . ASP A 1 325 ? -1.358 41.124 78.990 1.00 45.17 304 ASP A O 1
ATOM 2436 N N . LYS A 1 326 ? 0.297 42.633 79.237 1.00 34.66 305 LYS A N 1
ATOM 2437 C CA . LYS A 1 326 ? 1.187 41.996 78.274 1.00 40.39 305 LYS A CA 1
ATOM 2438 C C . LYS A 1 326 ? 1.501 40.549 78.659 1.00 42.77 305 LYS A C 1
ATOM 2439 O O . LYS A 1 326 ? 1.673 39.692 77.790 1.00 40.40 305 LYS A O 1
ATOM 2445 N N . HIS A 1 327 ? 1.552 40.277 79.961 1.00 39.67 306 HIS A N 1
ATOM 2446 C CA . HIS A 1 327 ? 1.916 38.948 80.444 1.00 38.81 306 HIS A CA 1
ATOM 2447 C C . HIS A 1 327 ? 0.689 38.170 80.897 1.00 40.09 306 HIS A C 1
ATOM 2448 O O . HIS A 1 327 ? 0.789 37.126 81.567 1.00 40.04 306 HIS A O 1
ATOM 2455 N N . THR A 1 328 ? -0.474 38.682 80.495 1.00 42.12 307 THR A N 1
ATOM 2456 C CA . THR A 1 328 ? -1.727 37.928 80.614 1.00 49.51 307 THR A CA 1
ATOM 2457 C C . THR A 1 328 ? -2.553 37.974 79.318 1.00 55.56 307 THR A C 1
ATOM 2458 O O . THR A 1 328 ? -3.767 37.656 79.296 1.00 62.54 307 THR A O 1
ATOM 2462 N N . THR A 1 329 ? -1.897 38.370 78.232 1.00 60.62 308 THR A N 1
ATOM 2463 C CA . THR A 1 329 ? -2.550 38.460 76.932 1.00 68.02 308 THR A CA 1
ATOM 2464 C C . THR A 1 329 ? -2.733 37.079 76.311 1.00 80.33 308 THR A C 1
ATOM 2465 O O . THR A 1 329 ? -1.766 36.343 76.115 1.00 81.52 308 THR A O 1
ATOM 2469 N N . THR A 1 330 ? -3.979 36.733 76.005 1.00 88.27 309 THR A N 1
ATOM 2470 C CA . THR A 1 330 ? -4.291 35.441 75.407 1.00 92.58 309 THR A CA 1
ATOM 2471 C C . THR A 1 330 ? -5.085 35.607 74.116 1.00 91.77 309 THR A C 1
ATOM 2472 O O . THR A 1 330 ? -4.524 35.571 73.021 1.00 94.57 309 THR A O 1
ATOM 2476 N N . GLU A 1 331 ? -6.395 35.788 74.252 1.00 94.44 310 GLU A N 1
ATOM 2477 C CA . GLU A 1 331 ? -7.269 35.960 73.098 1.00 85.81 310 GLU A CA 1
ATOM 2478 C C . GLU A 1 331 ? -8.716 35.630 73.448 1.00 76.68 310 GLU A C 1
ATOM 2479 O O . GLU A 1 331 ? -9.289 36.207 74.372 1.00 71.68 310 GLU A O 1
ATOM 2485 N N . SER B 1 22 ? 37.080 70.135 49.581 1.00 46.40 1 SER B N 1
ATOM 2486 C CA . SER B 1 22 ? 36.699 68.981 50.398 1.00 49.19 1 SER B CA 1
ATOM 2487 C C . SER B 1 22 ? 36.441 69.367 51.865 1.00 51.17 1 SER B C 1
ATOM 2488 O O . SER B 1 22 ? 37.282 70.011 52.492 1.00 58.90 1 SER B O 1
ATOM 2491 N N . ALA B 1 23 ? 35.289 68.981 52.413 1.00 48.99 2 ALA B N 1
ATOM 2492 C CA . ALA B 1 23 ? 34.984 69.270 53.815 1.00 43.06 2 ALA B CA 1
ATOM 2493 C C . ALA B 1 23 ? 35.266 68.053 54.692 1.00 50.83 2 ALA B C 1
ATOM 2494 O O . ALA B 1 23 ? 35.024 66.919 54.279 1.00 48.70 2 ALA B O 1
ATOM 2496 N N . PRO B 1 24 ? 35.748 68.286 55.925 1.00 53.52 3 PRO B N 1
ATOM 2497 C CA . PRO B 1 24 ? 36.158 67.194 56.816 1.00 52.47 3 PRO B CA 1
ATOM 2498 C C . PRO B 1 24 ? 34.999 66.465 57.500 1.00 47.58 3 PRO B C 1
ATOM 2499 O O . PRO B 1 24 ? 33.901 67.013 57.641 1.00 40.32 3 PRO B O 1
ATOM 2503 N N . TYR B 1 25 ? 35.262 65.235 57.931 1.00 41.74 4 TYR B N 1
ATOM 2504 C CA . TYR B 1 25 ? 34.302 64.459 58.705 1.00 41.49 4 TYR B CA 1
ATOM 2505 C C . TYR B 1 25 ? 34.121 65.090 60.087 1.00 41.71 4 TYR B C 1
ATOM 2506 O O . TYR B 1 25 ? 35.070 65.156 60.868 1.00 42.16 4 TYR B O 1
ATOM 2515 N N . PRO B 1 26 ? 32.897 65.561 60.386 1.00 39.75 5 PRO B N 1
ATOM 2516 C CA . PRO B 1 26 ? 32.583 66.363 61.578 1.00 35.59 5 PRO B CA 1
ATOM 2517 C C . PRO B 1 26 ? 32.816 65.653 62.910 1.00 38.53 5 PRO B C 1
ATOM 2518 O O . PRO B 1 26 ? 33.048 66.322 63.916 1.00 45.41 5 PRO B O 1
ATOM 2522 N N . TYR B 1 27 ? 32.748 64.326 62.923 1.00 41.96 6 TYR B N 1
ATOM 2523 C CA . TYR B 1 27 ? 32.857 63.582 64.176 1.00 42.16 6 TYR B CA 1
ATOM 2524 C C . TYR B 1 27 ? 34.287 63.157 64.476 1.00 42.31 6 TYR B C 1
ATOM 2525 O O . TYR B 1 27 ? 35.001 62.678 63.595 1.00 44.32 6 TYR B O 1
ATOM 2534 N N . LYS B 1 28 ? 34.693 63.331 65.729 1.00 40.97 7 LYS B N 1
ATOM 2535 C CA . LYS B 1 28 ? 36.012 62.902 66.179 1.00 38.11 7 LYS B CA 1
ATOM 2536 C C . LYS B 1 28 ? 35.911 61.595 66.952 1.00 36.08 7 LYS B C 1
ATOM 2537 O O . LYS B 1 28 ? 35.264 61.536 67.998 1.00 40.90 7 LYS B O 1
ATOM 2543 N N . VAL B 1 29 ? 36.551 60.551 66.435 1.00 33.28 8 VAL B N 1
ATOM 2544 C CA . VAL B 1 29 ? 36.533 59.244 67.084 1.00 41.20 8 VAL B CA 1
ATOM 2545 C C . VAL B 1 29 ? 37.255 59.283 68.430 1.00 38.62 8 VAL B C 1
ATOM 2546 O O . VAL B 1 29 ? 38.335 59.860 68.550 1.00 42.90 8 VAL B O 1
ATOM 2550 N N . GLN B 1 30 ? 36.649 58.672 69.442 1.00 38.93 9 GLN B N 1
ATOM 2551 C CA . GLN B 1 30 ? 37.208 58.692 70.788 1.00 35.42 9 GLN B CA 1
ATOM 2552 C C . GLN B 1 30 ? 38.042 57.449 71.067 1.00 35.82 9 GLN B C 1
ATOM 2553 O O . GLN B 1 30 ? 38.901 57.454 71.944 1.00 44.81 9 GLN B O 1
ATOM 2559 N N . THR B 1 31 ? 37.785 56.384 70.317 1.00 40.66 10 THR B N 1
ATOM 2560 C CA . THR B 1 31 ? 38.561 55.157 70.447 1.00 39.17 10 THR B CA 1
ATOM 2561 C C . THR B 1 31 ? 39.494 54.995 69.250 1.00 41.96 10 THR B C 1
ATOM 2562 O O . THR B 1 31 ? 39.692 55.932 68.479 1.00 49.61 10 THR B O 1
ATOM 2566 N N . THR B 1 32 ? 40.065 53.807 69.098 1.00 42.66 11 THR B N 1
ATOM 2567 C CA . THR B 1 32 ? 41.001 53.552 68.010 1.00 40.94 11 THR B CA 1
ATOM 2568 C C . THR B 1 32 ? 40.286 53.011 66.773 1.00 45.71 11 THR B C 1
ATOM 2569 O O . THR B 1 32 ? 39.563 52.014 66.846 1.00 44.13 11 THR B O 1
ATOM 2573 N N . VAL B 1 33 ? 40.490 53.680 65.641 1.00 40.36 12 VAL B N 1
ATOM 2574 C CA . VAL B 1 33 ? 39.904 53.257 64.372 1.00 36.57 12 VAL B CA 1
ATOM 2575 C C . VAL B 1 33 ? 40.568 51.987 63.857 1.00 33.85 12 VAL B C 1
ATOM 2576 O O . VAL B 1 33 ? 41.778 51.958 63.650 1.00 42.24 12 VAL B O 1
ATOM 2580 N N . PRO B 1 34 ? 39.772 50.933 63.642 1.00 34.55 13 PRO B N 1
ATOM 2581 C CA . PRO B 1 34 ? 40.292 49.627 63.226 1.00 33.52 13 PRO B CA 1
ATOM 2582 C C . PRO B 1 34 ? 40.887 49.645 61.821 1.00 41.89 13 PRO B C 1
ATOM 2583 O O . PRO B 1 34 ? 40.529 50.489 60.996 1.00 37.73 13 PRO B O 1
ATOM 2587 N N . GLU B 1 35 ? 41.797 48.713 61.564 1.00 34.96 14 GLU B N 1
ATOM 2588 C CA . GLU B 1 35 ? 42.366 48.541 60.238 1.00 39.95 14 GLU B CA 1
ATOM 2589 C C . GLU B 1 35 ? 41.289 48.063 59.273 1.00 39.91 14 GLU B C 1
ATOM 2590 O O . GLU B 1 35 ? 40.485 47.191 59.611 1.00 34.13 14 GLU B O 1
ATOM 2596 N N . LEU B 1 36 ? 41.264 48.648 58.079 1.00 33.76 15 LEU B N 1
ATOM 2597 C CA . LEU B 1 36 ? 40.361 48.192 57.034 1.00 33.20 15 LEU B CA 1
ATOM 2598 C C . LEU B 1 36 ? 40.918 46.905 56.439 1.00 37.61 15 LEU B C 1
ATOM 2599 O O . LEU B 1 36 ? 41.914 46.926 55.718 1.00 45.10 15 LEU B O 1
ATOM 2604 N N . GLN B 1 37 ? 40.280 45.784 56.760 1.00 39.86 16 GLN B N 1
ATOM 2605 C CA . GLN B 1 37 ? 40.738 44.478 56.300 1.00 35.68 16 GLN B CA 1
ATOM 2606 C C . GLN B 1 37 ? 39.985 44.043 55.050 1.00 37.28 16 GLN B C 1
ATOM 2607 O O . GLN B 1 37 ? 38.947 44.612 54.711 1.00 33.51 16 GLN B O 1
ATOM 2613 N N . TYR B 1 38 ? 40.514 43.028 54.373 1.00 37.37 17 TYR B N 1
ATOM 2614 C CA . TYR B 1 38 ? 39.907 42.518 53.149 1.00 33.52 17 TYR B CA 1
ATOM 2615 C C . TYR B 1 38 ? 39.770 41.000 53.186 1.00 35.04 17 TYR B C 1
ATOM 2616 O O . TYR B 1 38 ? 40.624 40.303 53.733 1.00 37.01 17 TYR B O 1
ATOM 2625 N N . GLU B 1 39 ? 38.688 40.494 52.603 1.00 35.72 18 GLU B N 1
ATOM 2626 C CA . GLU B 1 39 ? 38.446 39.055 52.550 1.00 43.52 18 GLU B CA 1
ATOM 2627 C C . GLU B 1 39 ? 37.685 38.679 51.285 1.00 39.12 18 GLU B C 1
ATOM 2628 O O . GLU B 1 39 ? 36.710 39.339 50.919 1.00 37.46 18 GLU B O 1
ATOM 2634 N N . ASN B 1 40 ? 38.135 37.617 50.623 1.00 39.47 19 ASN B N 1
ATOM 2635 C CA . ASN B 1 40 ? 37.524 37.169 49.378 1.00 34.76 19 ASN B CA 1
ATOM 2636 C C . ASN B 1 40 ? 36.382 36.191 49.605 1.00 36.72 19 ASN B C 1
ATOM 2637 O O . ASN B 1 40 ? 36.479 35.285 50.435 1.00 39.68 19 ASN B O 1
ATOM 2642 N N . PHE B 1 41 ? 35.298 36.385 48.861 1.00 36.76 20 PHE B N 1
ATOM 2643 C CA . PHE B 1 41 ? 34.160 35.475 48.898 1.00 34.72 20 PHE B CA 1
ATOM 2644 C C . PHE B 1 41 ? 33.302 35.634 47.655 1.00 36.90 20 PHE B C 1
ATOM 2645 O O . PHE B 1 41 ? 32.831 36.733 47.355 1.00 35.68 20 PHE B O 1
ATOM 2653 N N . ASP B 1 42 ? 33.109 34.527 46.942 1.00 35.02 21 ASP B N 1
ATOM 2654 C CA . ASP B 1 42 ? 32.228 34.476 45.780 1.00 32.88 21 ASP B CA 1
ATOM 2655 C C . ASP B 1 42 ? 32.531 35.584 44.774 1.00 34.43 21 ASP B C 1
ATOM 2656 O O . ASP B 1 42 ? 31.629 36.299 44.330 1.00 34.64 21 ASP B O 1
ATOM 2661 N N . GLY B 1 43 ? 33.811 35.733 44.440 1.00 34.69 22 GLY B N 1
ATOM 2662 C CA . GLY B 1 43 ? 34.233 36.616 43.367 1.00 29.51 22 GLY B CA 1
ATOM 2663 C C . GLY B 1 43 ? 34.318 38.091 43.710 1.00 35.50 22 GLY B C 1
ATOM 2664 O O . GLY B 1 43 ? 34.284 38.941 42.821 1.00 34.45 22 GLY B O 1
ATOM 2665 N N . ALA B 1 44 ? 34.434 38.405 44.995 1.00 40.26 23 ALA B N 1
ATOM 2666 C CA . ALA B 1 44 ? 34.577 39.793 45.413 1.00 35.40 23 ALA B CA 1
ATOM 2667 C C . ALA B 1 44 ? 35.520 39.922 46.603 1.00 33.33 23 ALA B C 1
ATOM 2668 O O . ALA B 1 44 ? 35.528 39.073 47.496 1.00 34.01 23 ALA B O 1
ATOM 2670 N N . LYS B 1 45 ? 36.323 40.982 46.600 1.00 30.20 24 LYS B N 1
ATOM 2671 C CA . LYS B 1 45 ? 37.200 41.274 47.723 1.00 32.17 24 LYS B CA 1
ATOM 2672 C C . LYS B 1 45 ? 36.512 42.267 48.652 1.00 35.79 24 LYS B C 1
ATOM 2673 O O . LYS B 1 45 ? 36.522 43.474 48.405 1.00 31.71 24 LYS B O 1
ATOM 2679 N N . PHE B 1 46 ? 35.907 41.745 49.715 1.00 30.63 25 PHE B N 1
ATOM 2680 C CA . PHE B 1 46 ? 35.141 42.562 50.647 1.00 34.96 25 PHE B CA 1
ATOM 2681 C C . PHE B 1 46 ? 36.030 43.288 51.650 1.00 37.67 25 PHE B C 1
ATOM 2682 O O . PHE B 1 46 ? 36.839 42.667 52.340 1.00 34.83 25 PHE B O 1
ATOM 2690 N N . GLY B 1 47 ? 35.869 44.605 51.730 1.00 36.02 26 GLY B N 1
ATOM 2691 C CA . GLY B 1 47 ? 36.503 45.385 52.775 1.00 32.12 26 GLY B CA 1
ATOM 2692 C C . GLY B 1 47 ? 35.634 45.361 54.019 1.00 34.45 26 GLY B C 1
ATOM 2693 O O . GLY B 1 47 ? 34.414 45.494 53.924 1.00 32.94 26 GLY B O 1
ATOM 2694 N N . TYR B 1 48 ? 36.251 45.186 55.185 1.00 36.25 27 TYR B N 1
ATOM 2695 C CA . TYR B 1 48 ? 35.489 45.097 56.426 1.00 33.37 27 TYR B CA 1
ATOM 2696 C C . TYR B 1 48 ? 36.269 45.588 57.638 1.00 33.96 27 TYR B C 1
ATOM 2697 O O . TYR B 1 48 ? 37.493 45.693 57.608 1.00 35.73 27 TYR B O 1
ATOM 2706 N N . MET B 1 49 ? 35.543 45.874 58.713 1.00 34.80 28 MET B N 1
ATOM 2707 C CA . MET B 1 49 ? 36.154 46.327 59.953 1.00 29.19 28 MET B CA 1
ATOM 2708 C C . MET B 1 49 ? 35.636 45.555 61.156 1.00 30.32 28 MET B C 1
ATOM 2709 O O . MET B 1 49 ? 34.454 45.220 61.235 1.00 36.19 28 MET B O 1
ATOM 2714 N N . PHE B 1 50 ? 36.533 45.268 62.089 1.00 30.13 29 PHE B N 1
ATOM 2715 C CA . PHE B 1 50 ? 36.134 44.749 63.387 1.00 30.83 29 PHE B CA 1
ATOM 2716 C C . PHE B 1 50 ? 36.476 45.782 64.448 1.00 30.91 29 PHE B C 1
ATOM 2717 O O . PHE B 1 50 ? 37.647 46.082 64.671 1.00 37.09 29 PHE B O 1
ATOM 2725 N N . TRP B 1 51 ? 35.453 46.337 65.087 1.00 32.86 30 TRP B N 1
ATOM 2726 C CA . TRP B 1 51 ? 35.660 47.370 66.095 1.00 34.09 30 TRP B CA 1
ATOM 2727 C C . TRP B 1 51 ? 35.568 46.770 67.497 1.00 33.56 30 TRP B C 1
ATOM 2728 O O . TRP B 1 51 ? 34.480 46.439 67.962 1.00 34.21 30 TRP B O 1
ATOM 2739 N N . PRO B 1 52 ? 36.718 46.622 68.172 1.00 33.35 31 PRO B N 1
ATOM 2740 C CA . PRO B 1 52 ? 36.761 45.985 69.492 1.00 36.27 31 PRO B CA 1
ATOM 2741 C C . PRO B 1 52 ? 36.262 46.901 70.606 1.00 40.03 31 PRO B C 1
ATOM 2742 O O . PRO B 1 52 ? 36.267 48.124 70.454 1.00 35.18 31 PRO B O 1
ATOM 2746 N N . VAL B 1 53 ? 35.828 46.305 71.711 1.00 33.67 32 VAL B N 1
ATOM 2747 C CA . VAL B 1 53 ? 35.412 47.072 72.876 1.00 39.90 32 VAL B CA 1
ATOM 2748 C C . VAL B 1 53 ? 36.605 47.838 73.463 1.00 46.03 32 VAL B C 1
ATOM 2749 O O . VAL B 1 53 ? 37.675 47.261 73.677 1.00 40.37 32 VAL B O 1
ATOM 2753 N N . GLN B 1 54 ? 36.431 49.141 73.687 1.00 49.54 33 GLN B N 1
ATOM 2754 C CA . GLN B 1 54 ? 37.489 49.965 74.276 1.00 53.14 33 GLN B CA 1
ATOM 2755 C C . GLN B 1 54 ? 36.952 50.900 75.359 1.00 55.25 33 GLN B C 1
ATOM 2756 O O . GLN B 1 54 ? 36.986 52.128 75.211 1.00 57.67 33 GLN B O 1
ATOM 2762 N N . ASN B 1 55 ? 36.431 50.301 76.429 1.00 56.23 34 ASN B N 1
ATOM 2763 C CA . ASN B 1 55 ? 36.205 50.999 77.690 1.00 59.48 34 ASN B CA 1
ATOM 2764 C C . ASN B 1 55 ? 37.232 50.491 78.709 1.00 69.83 34 ASN B C 1
ATOM 2765 O O . ASN B 1 55 ? 36.922 50.289 79.887 1.00 62.15 34 ASN B O 1
ATOM 2770 N N . GLY B 1 56 ? 38.462 50.296 78.230 1.00 73.55 35 GLY B N 1
ATOM 2771 C CA . GLY B 1 56 ? 39.531 49.701 79.017 1.00 76.98 35 GLY B CA 1
ATOM 2772 C C . GLY B 1 56 ? 39.710 48.238 78.653 1.00 86.87 35 GLY B C 1
ATOM 2773 O O . GLY B 1 56 ? 39.100 47.761 77.688 1.00 73.79 35 GLY B O 1
ATOM 2774 N N . THR B 1 57 ? 40.541 47.522 79.410 1.00 92.94 36 THR B N 1
ATOM 2775 C CA . THR B 1 57 ? 40.617 46.068 79.278 1.00 91.21 36 THR B CA 1
ATOM 2776 C C . THR B 1 57 ? 39.375 45.481 79.922 1.00 90.42 36 THR B C 1
ATOM 2777 O O . THR B 1 57 ? 39.465 44.635 80.818 1.00 93.17 36 THR B O 1
ATOM 2781 N N . ASN B 1 58 ? 38.218 45.942 79.468 1.00 79.48 37 ASN B N 1
ATOM 2782 C CA . ASN B 1 58 ? 36.971 45.701 80.159 1.00 74.73 37 ASN B CA 1
ATOM 2783 C C . ASN B 1 58 ? 36.084 44.758 79.363 1.00 79.99 37 ASN B C 1
ATOM 2784 O O . ASN B 1 58 ? 36.499 44.181 78.353 1.00 75.01 37 ASN B O 1
ATOM 2789 N N . GLU B 1 59 ? 34.847 44.623 79.816 1.00 72.70 38 GLU B N 1
ATOM 2790 C CA . GLU B 1 59 ? 34.018 43.492 79.440 1.00 65.11 38 GLU B CA 1
ATOM 2791 C C . GLU B 1 59 ? 33.202 43.722 78.168 1.00 54.94 38 GLU B C 1
ATOM 2792 O O . GLU B 1 59 ? 32.938 44.874 77.758 1.00 55.89 38 GLU B O 1
ATOM 2798 N N . VAL B 1 60 ? 32.844 42.608 77.530 1.00 47.04 39 VAL B N 1
ATOM 2799 C CA . VAL B 1 60 ? 32.039 42.634 76.315 1.00 39.37 39 VAL B CA 1
ATOM 2800 C C . VAL B 1 60 ? 30.666 41.986 76.529 1.00 40.93 39 VAL B C 1
ATOM 2801 O O . VAL B 1 60 ? 30.582 40.806 76.910 1.00 41.31 39 VAL B O 1
ATOM 2805 N N . ARG B 1 61 ? 29.605 42.759 76.278 1.00 32.14 40 ARG B N 1
ATOM 2806 C CA . ARG B 1 61 ? 28.233 42.297 76.444 1.00 33.18 40 ARG B CA 1
ATOM 2807 C C . ARG B 1 61 ? 27.694 41.669 75.163 1.00 37.96 40 ARG B C 1
ATOM 2808 O O . ARG B 1 61 ? 26.767 40.865 75.205 1.00 41.29 40 ARG B O 1
ATOM 2816 N N . GLY B 1 62 ? 28.261 42.049 74.023 1.00 27.89 41 GLY B N 1
ATOM 2817 C CA . GLY B 1 62 ? 27.826 41.505 72.751 1.00 31.24 41 GLY B CA 1
ATOM 2818 C C . GLY B 1 62 ? 28.421 42.210 71.544 1.00 33.09 41 GLY B C 1
ATOM 2819 O O . GLY B 1 62 ? 29.074 43.255 71.678 1.00 28.95 41 GLY B O 1
ATOM 2820 N N . ARG B 1 63 ? 28.198 41.632 70.364 1.00 29.01 42 ARG B N 1
ATOM 2821 C CA . ARG B 1 63 ? 28.679 42.209 69.116 1.00 30.24 42 ARG B CA 1
ATOM 2822 C C . ARG B 1 63 ? 27.504 42.558 68.209 1.00 31.93 42 ARG B C 1
ATOM 2823 O O . ARG B 1 63 ? 26.514 41.823 68.149 1.00 28.83 42 ARG B O 1
ATOM 2831 N N . VAL B 1 64 ? 27.616 43.676 67.498 1.00 28.92 43 VAL B N 1
ATOM 2832 C CA . VAL B 1 64 ? 26.582 44.069 66.550 1.00 28.17 43 VAL B CA 1
ATOM 2833 C C . VAL B 1 64 ? 27.114 44.045 65.121 1.00 31.53 43 VAL B C 1
ATOM 2834 O O . VAL B 1 64 ? 28.136 44.662 64.821 1.00 29.32 43 VAL B O 1
ATOM 2838 N N . LEU B 1 65 ? 26.420 43.315 64.252 1.00 30.00 44 LEU B N 1
ATOM 2839 C CA . LEU B 1 65 ? 26.731 43.302 62.828 1.00 25.90 44 LEU B CA 1
ATOM 2840 C C . LEU B 1 65 ? 25.995 44.461 62.157 1.00 31.82 44 LEU B C 1
ATOM 2841 O O . LEU B 1 65 ? 24.766 44.530 62.191 1.00 27.53 44 LEU B O 1
ATOM 2846 N N . LEU B 1 66 ? 26.746 45.370 61.548 1.00 28.51 45 LEU B N 1
ATOM 2847 C CA . LEU B 1 66 ? 26.142 46.546 60.941 1.00 27.06 45 LEU B CA 1
ATOM 2848 C C . LEU B 1 66 ? 25.994 46.393 59.434 1.00 30.74 45 LEU B C 1
ATOM 2849 O O . LEU B 1 66 ? 26.978 46.202 58.718 1.00 30.91 45 LEU B O 1
ATOM 2854 N N . ILE B 1 67 ? 24.755 46.484 58.960 1.00 29.90 46 ILE B N 1
ATOM 2855 C CA . ILE B 1 67 ? 24.473 46.453 57.532 1.00 26.29 46 ILE B CA 1
ATOM 2856 C C . ILE B 1 67 ? 24.170 47.867 57.052 1.00 25.92 46 ILE B C 1
ATOM 2857 O O . ILE B 1 67 ? 23.156 48.453 57.430 1.00 22.65 46 ILE B O 1
ATOM 2862 N N . HIS B 1 68 ? 25.058 48.414 56.227 1.00 27.01 47 HIS B N 1
ATOM 2863 C CA . HIS B 1 68 ? 24.939 49.801 55.793 1.00 25.64 47 HIS B CA 1
ATOM 2864 C C . HIS B 1 68 ? 23.847 49.972 54.740 1.00 26.67 47 HIS B C 1
ATOM 2865 O O . HIS B 1 68 ? 23.351 48.996 54.180 1.00 23.89 47 HIS B O 1
ATOM 2872 N N . GLY B 1 69 ? 23.479 51.222 54.477 1.00 24.94 48 GLY B N 1
ATOM 2873 C CA . GLY B 1 69 ? 22.457 51.524 53.490 1.00 28.47 48 GLY B CA 1
ATOM 2874 C C . GLY B 1 69 ? 23.044 51.848 52.130 1.00 31.75 48 GLY B C 1
ATOM 2875 O O . GLY B 1 69 ? 24.264 51.924 51.972 1.00 32.03 48 GLY B O 1
ATOM 2876 N N . PHE B 1 70 ? 22.172 52.032 51.144 1.00 27.43 49 PHE B N 1
ATOM 2877 C CA . PHE B 1 70 ? 22.597 52.366 49.792 1.00 22.79 49 PHE B CA 1
ATOM 2878 C C . PHE B 1 70 ? 23.415 53.651 49.797 1.00 28.16 49 PHE B C 1
ATOM 2879 O O . PHE B 1 70 ? 22.986 54.666 50.347 1.00 33.04 49 PHE B O 1
ATOM 2887 N N . GLY B 1 71 ? 24.607 53.594 49.210 1.00 28.52 50 GLY B N 1
ATOM 2888 C CA . GLY B 1 71 ? 25.479 54.752 49.137 1.00 27.53 50 GLY B CA 1
ATOM 2889 C C . GLY B 1 71 ? 26.408 54.932 50.322 1.00 32.04 50 GLY B C 1
ATOM 2890 O O . GLY B 1 71 ? 27.265 55.817 50.315 1.00 32.72 50 GLY B O 1
ATOM 2891 N N . GLU B 1 72 ? 26.244 54.098 51.344 1.00 26.63 51 GLU B N 1
ATOM 2892 C CA . GLU B 1 72 ? 27.080 54.198 52.533 1.00 23.90 51 GLU B CA 1
ATOM 2893 C C . GLU B 1 72 ? 28.299 53.291 52.437 1.00 28.05 51 GLU B C 1
ATOM 2894 O O . GLU B 1 72 ? 28.445 52.521 51.486 1.00 29.68 51 GLU B O 1
ATOM 2900 N N . TYR B 1 73 ? 29.176 53.402 53.427 1.00 27.36 52 TYR B N 1
ATOM 2901 C CA . TYR B 1 73 ? 30.354 52.548 53.537 1.00 30.62 52 TYR B CA 1
ATOM 2902 C C . TYR B 1 73 ? 30.855 52.650 54.978 1.00 31.20 52 TYR B C 1
ATOM 2903 O O . TYR B 1 73 ? 30.192 53.269 55.809 1.00 28.73 52 TYR B O 1
ATOM 2912 N N . THR B 1 74 ? 32.007 52.046 55.269 1.00 31.43 53 THR B N 1
ATOM 2913 C CA . THR B 1 74 ? 32.509 51.927 56.644 1.00 28.15 53 THR B CA 1
ATOM 2914 C C . THR B 1 74 ? 32.508 53.229 57.445 1.00 29.23 53 THR B C 1
ATOM 2915 O O . THR B 1 74 ? 32.050 53.252 58.587 1.00 29.14 53 THR B O 1
ATOM 2919 N N . LYS B 1 75 ? 33.017 54.304 56.846 1.00 28.84 54 LYS B N 1
ATOM 2920 C CA . LYS B 1 75 ? 33.214 55.563 57.564 1.00 30.64 54 LYS B CA 1
ATOM 2921 C C . LYS B 1 75 ? 31.909 56.147 58.101 1.00 30.20 54 LYS B C 1
ATOM 2922 O O . LYS B 1 75 ? 31.891 56.758 59.172 1.00 31.46 54 LYS B O 1
ATOM 2928 N N . ILE B 1 76 ? 30.820 55.948 57.366 1.00 27.30 55 ILE B N 1
ATOM 2929 C CA . ILE B 1 76 ? 29.516 56.457 57.785 1.00 25.29 55 ILE B CA 1
ATOM 2930 C C . ILE B 1 76 ? 29.099 55.869 59.136 1.00 28.97 55 ILE B C 1
ATOM 2931 O O . ILE B 1 76 ? 28.417 56.523 59.927 1.00 31.07 55 ILE B O 1
ATOM 2936 N N . GLN B 1 77 ? 29.529 54.640 59.406 1.00 25.27 56 GLN B N 1
ATOM 2937 C CA . GLN B 1 77 ? 29.165 53.967 60.649 1.00 30.46 56 GLN B CA 1
ATOM 2938 C C . GLN B 1 77 ? 30.205 54.114 61.768 1.00 29.31 56 GLN B C 1
ATOM 2939 O O . GLN B 1 77 ? 30.063 53.494 62.821 1.00 29.89 56 GLN B O 1
ATOM 2945 N N . PHE B 1 78 ? 31.238 54.928 61.550 1.00 28.47 57 PHE B N 1
ATOM 2946 C CA . PHE B 1 78 ? 32.258 55.158 62.576 1.00 26.44 57 PHE B CA 1
ATOM 2947 C C . PHE B 1 78 ? 31.630 55.664 63.874 1.00 31.50 57 PHE B C 1
ATOM 2948 O O . PHE B 1 78 ? 31.920 55.160 64.958 1.00 29.55 57 PHE B O 1
ATOM 2956 N N . ARG B 1 79 ? 30.765 56.662 63.743 1.00 32.79 58 ARG B N 1
ATOM 2957 C CA . ARG B 1 79 ? 30.135 57.312 64.884 1.00 30.45 58 ARG B CA 1
ATOM 2958 C C . ARG B 1 79 ? 29.389 56.319 65.768 1.00 28.99 58 ARG B C 1
ATOM 2959 O O . ARG B 1 79 ? 29.443 56.404 66.992 1.00 30.42 58 ARG B O 1
ATOM 2967 N N . LEU B 1 80 ? 28.697 55.376 65.140 1.00 33.04 59 LEU B N 1
ATOM 2968 C CA . LEU B 1 80 ? 27.949 54.363 65.874 1.00 32.20 59 LEU B CA 1
ATOM 2969 C C . LEU B 1 80 ? 28.883 53.343 66.522 1.00 35.64 59 LEU B C 1
ATOM 2970 O O . LEU B 1 80 ? 28.722 52.994 67.692 1.00 34.30 59 LEU B O 1
ATOM 2975 N N . MET B 1 81 ? 29.859 52.873 65.751 1.00 31.06 60 MET B N 1
ATOM 2976 C CA . MET B 1 81 ? 30.802 51.866 66.227 1.00 36.30 60 MET B CA 1
ATOM 2977 C C . MET B 1 81 ? 31.713 52.418 67.321 1.00 35.65 60 MET B C 1
ATOM 2978 O O . MET B 1 81 ? 32.152 51.681 68.206 1.00 31.88 60 MET B O 1
ATOM 2983 N N . ASP B 1 82 ? 31.995 53.715 67.259 1.00 30.67 61 ASP B N 1
ATOM 2984 C CA . ASP B 1 82 ? 32.808 54.355 68.285 1.00 34.98 61 ASP B CA 1
ATOM 2985 C C . ASP B 1 82 ? 32.055 54.369 69.611 1.00 32.46 61 ASP B C 1
ATOM 2986 O O . ASP B 1 82 ? 32.590 53.964 70.642 1.00 32.66 61 ASP B O 1
ATOM 2991 N N . HIS B 1 83 ? 30.808 54.826 69.575 1.00 32.02 62 HIS B N 1
ATOM 2992 C CA . HIS B 1 83 ? 29.982 54.874 70.777 1.00 34.14 62 HIS B CA 1
ATOM 2993 C C . HIS B 1 83 ? 29.701 53.481 71.340 1.00 34.02 62 HIS B C 1
ATOM 2994 O O . HIS B 1 83 ? 29.691 53.294 72.556 1.00 34.00 62 HIS B O 1
ATOM 3001 N N . LEU B 1 84 ? 29.481 52.507 70.460 1.00 33.20 63 LEU B N 1
ATOM 3002 C CA . LEU B 1 84 ? 29.246 51.131 70.892 1.00 34.34 63 LEU B CA 1
ATOM 3003 C C . LEU B 1 84 ? 30.461 50.564 71.621 1.00 35.18 63 LEU B C 1
ATOM 3004 O O . LEU B 1 84 ? 30.322 49.852 72.619 1.00 36.11 63 LEU B O 1
ATOM 3009 N N . SER B 1 85 ? 31.649 50.891 71.121 1.00 33.61 64 SER B N 1
ATOM 3010 C CA . SER B 1 85 ? 32.898 50.437 71.726 1.00 35.84 64 SER B CA 1
ATOM 3011 C C . SER B 1 85 ? 33.066 50.949 73.158 1.00 38.54 64 SER B C 1
ATOM 3012 O O . SER B 1 85 ? 33.513 50.216 74.038 1.00 38.88 64 SER B O 1
ATOM 3015 N N . LEU B 1 86 ? 32.698 52.206 73.383 1.00 38.86 65 LEU B N 1
ATOM 3016 C CA . LEU B 1 86 ? 32.823 52.823 74.700 1.00 36.02 65 LEU B CA 1
ATOM 3017 C C . LEU B 1 86 ? 31.881 52.209 75.727 1.00 38.91 65 LEU B C 1
ATOM 3018 O O . LEU B 1 86 ? 32.130 52.292 76.930 1.00 42.49 65 LEU B O 1
ATOM 3023 N N . ASN B 1 87 ? 30.799 51.598 75.255 1.00 38.47 66 ASN B N 1
ATOM 3024 C CA . ASN B 1 87 ? 29.774 51.074 76.154 1.00 32.40 66 ASN B CA 1
ATOM 3025 C C . ASN B 1 87 ? 29.699 49.551 76.172 1.00 32.42 66 ASN B C 1
ATOM 3026 O O . ASN B 1 87 ? 28.659 48.978 76.499 1.00 29.34 66 ASN B O 1
ATOM 3031 N N . GLY B 1 88 ? 30.801 48.903 75.809 1.00 37.14 67 GLY B N 1
ATOM 3032 C CA . GLY B 1 88 ? 30.929 47.466 75.966 1.00 32.93 67 GLY B CA 1
ATOM 3033 C C . GLY B 1 88 ? 30.369 46.617 74.842 1.00 35.05 67 GLY B C 1
ATOM 3034 O O . GLY B 1 88 ? 29.998 45.464 75.062 1.00 33.15 67 GLY B O 1
ATOM 3035 N N . TYR B 1 89 ? 30.314 47.170 73.635 1.00 36.42 68 TYR B N 1
ATOM 3036 C CA . TYR B 1 89 ? 29.802 46.417 72.496 1.00 32.58 68 TYR B CA 1
ATOM 3037 C C . TYR B 1 89 ? 30.773 46.401 71.324 1.00 31.18 68 TYR B C 1
ATOM 3038 O O . TYR B 1 89 ? 31.245 47.447 70.881 1.00 33.16 68 TYR B O 1
ATOM 3047 N N . GLU B 1 90 ? 31.079 45.200 70.839 1.00 30.52 69 GLU B N 1
ATOM 3048 C CA . GLU B 1 90 ? 31.891 45.035 69.637 1.00 29.05 69 GLU B CA 1
ATOM 3049 C C . GLU B 1 90 ? 31.044 45.286 68.401 1.00 29.28 69 GLU B C 1
ATOM 3050 O O . GLU B 1 90 ? 29.825 45.117 68.433 1.00 35.18 69 GLU B O 1
ATOM 3056 N N . SER B 1 91 ? 31.688 45.686 67.311 1.00 29.77 70 SER B N 1
ATOM 3057 C CA . SER B 1 91 ? 30.977 45.926 66.061 1.00 28.02 70 SER B CA 1
ATOM 3058 C C . SER B 1 91 ? 31.672 45.255 64.890 1.00 30.76 70 SER B C 1
ATOM 3059 O O . SER B 1 91 ? 32.898 45.163 64.851 1.00 33.14 70 SER B O 1
ATOM 3062 N N . PHE B 1 92 ? 30.874 44.784 63.939 1.00 29.77 71 PHE B N 1
ATOM 3063 C CA . PHE B 1 92 ? 31.402 44.290 62.676 1.00 31.56 71 PHE B CA 1
ATOM 3064 C C . PHE B 1 92 ? 30.596 44.866 61.522 1.00 31.12 71 PHE B C 1
ATOM 3065 O O . PHE B 1 92 ? 29.367 44.792 61.515 1.00 35.84 71 PHE B O 1
ATOM 3073 N N . THR B 1 93 ? 31.289 45.441 60.547 1.00 26.53 72 THR B N 1
ATOM 3074 C CA . THR B 1 93 ? 30.625 45.918 59.345 1.00 28.32 72 THR B CA 1
ATOM 3075 C C . THR B 1 93 ? 31.510 45.686 58.127 1.00 28.66 72 THR B C 1
ATOM 3076 O O . THR B 1 93 ? 32.736 45.613 58.232 1.00 30.58 72 THR B O 1
ATOM 3080 N N . PHE B 1 94 ? 30.880 45.549 56.971 1.00 27.62 73 PHE B N 1
ATOM 3081 C CA . PHE B 1 94 ? 31.618 45.350 55.739 1.00 28.46 73 PHE B CA 1
ATOM 3082 C C . PHE B 1 94 ? 30.971 46.154 54.630 1.00 28.72 73 PHE B C 1
ATOM 3083 O O . PHE B 1 94 ? 29.762 46.386 54.650 1.00 30.57 73 PHE B O 1
ATOM 3091 N N . ASP B 1 95 ? 31.782 46.602 53.678 1.00 30.27 74 ASP B N 1
ATOM 3092 C CA . ASP B 1 95 ? 31.247 47.218 52.477 1.00 25.17 74 ASP B CA 1
ATOM 3093 C C . ASP B 1 95 ? 30.624 46.117 51.629 1.00 30.46 74 ASP B C 1
ATOM 3094 O O . ASP B 1 95 ? 31.311 45.183 51.213 1.00 33.51 74 ASP B O 1
ATOM 3099 N N . GLN B 1 96 ? 29.319 46.217 51.394 1.00 27.76 75 GLN B N 1
ATOM 3100 C CA . GLN B 1 96 ? 28.593 45.198 50.643 1.00 30.25 75 GLN B CA 1
ATOM 3101 C C . GLN B 1 96 ? 28.967 45.209 49.168 1.00 28.42 75 GLN B C 1
ATOM 3102 O O . GLN B 1 96 ? 29.550 46.175 48.674 1.00 30.43 75 GLN B O 1
ATOM 3108 N N . ARG B 1 97 ? 28.630 44.127 48.472 1.00 27.88 76 ARG B N 1
ATOM 3109 C CA . ARG B 1 97 ? 28.840 44.042 47.031 1.00 28.93 76 ARG B CA 1
ATOM 3110 C C . ARG B 1 97 ? 28.094 45.163 46.314 1.00 29.21 76 ARG B C 1
ATOM 3111 O O . ARG B 1 97 ? 26.884 45.324 46.487 1.00 30.39 76 ARG B O 1
ATOM 3119 N N . GLY B 1 98 ? 28.822 45.941 45.521 1.00 26.89 77 GLY B N 1
ATOM 3120 C CA . GLY B 1 98 ? 28.242 47.057 44.797 1.00 30.04 77 GLY B CA 1
ATOM 3121 C C . GLY B 1 98 ? 28.491 48.389 45.481 1.00 32.36 77 GLY B C 1
ATOM 3122 O O . GLY B 1 98 ? 28.109 49.443 44.969 1.00 31.05 77 GLY B O 1
ATOM 3123 N N . ALA B 1 99 ? 29.143 48.342 46.638 1.00 28.16 78 ALA B N 1
ATOM 3124 C CA . ALA B 1 99 ? 29.339 49.536 47.451 1.00 25.61 78 ALA B CA 1
ATOM 3125 C C . ALA B 1 99 ? 30.742 49.613 48.045 1.00 31.01 78 ALA B C 1
ATOM 3126 O O . ALA B 1 99 ? 31.456 48.611 48.110 1.00 34.15 78 ALA B O 1
ATOM 3128 N N . GLY B 1 100 ? 31.127 50.812 48.475 1.00 27.38 79 GLY B N 1
ATOM 3129 C CA . GLY B 1 100 ? 32.373 51.019 49.193 1.00 28.05 79 GLY B CA 1
ATOM 3130 C C . GLY B 1 100 ? 33.615 50.542 48.467 1.00 31.22 79 GLY B C 1
ATOM 3131 O O . GLY B 1 100 ? 33.688 50.585 47.239 1.00 31.25 79 GLY B O 1
ATOM 3132 N N . VAL B 1 101 ? 34.595 50.075 49.230 1.00 30.25 80 VAL B N 1
ATOM 3133 C CA . VAL B 1 101 ? 35.868 49.663 48.654 1.00 31.87 80 VAL B CA 1
ATOM 3134 C C . VAL B 1 101 ? 35.769 48.266 48.058 1.00 34.58 80 VAL B C 1
ATOM 3135 O O . VAL B 1 101 ? 36.666 47.816 47.344 1.00 35.55 80 VAL B O 1
ATOM 3139 N N . THR B 1 102 ? 34.665 47.591 48.356 1.00 30.02 81 THR B N 1
ATOM 3140 C CA . THR B 1 102 ? 34.419 46.247 47.857 1.00 32.31 81 THR B CA 1
ATOM 3141 C C . THR B 1 102 ? 34.216 46.242 46.343 1.00 36.76 81 THR B C 1
ATOM 3142 O O . THR B 1 102 ? 34.686 45.339 45.649 1.00 34.88 81 THR B O 1
ATOM 3146 N N . SER B 1 103 ? 33.527 47.259 45.833 1.00 34.95 82 SER B N 1
ATOM 3147 C CA . SER B 1 103 ? 33.194 47.307 44.412 1.00 39.05 82 SER B CA 1
ATOM 3148 C C . SER B 1 103 ? 33.450 48.675 43.790 1.00 37.43 82 SER B C 1
ATOM 3149 O O . SER B 1 103 ? 32.531 49.482 43.650 1.00 38.32 82 SER B O 1
ATOM 3152 N N . PRO B 1 104 ? 34.707 48.941 43.414 1.00 42.45 83 PRO B N 1
ATOM 3153 C CA . PRO B 1 104 ? 35.053 50.198 42.747 1.00 42.06 83 PRO B CA 1
ATOM 3154 C C . PRO B 1 104 ? 34.942 50.094 41.227 1.00 47.29 83 PRO B C 1
ATOM 3155 O O . PRO B 1 104 ? 34.966 48.989 40.677 1.00 42.40 83 PRO B O 1
ATOM 3159 N N . GLY B 1 105 ? 34.819 51.239 40.562 1.00 48.08 84 GLY B N 1
ATOM 3160 C CA . GLY B 1 105 ? 34.806 51.289 39.111 1.00 50.77 84 GLY B CA 1
ATOM 3161 C C . GLY B 1 105 ? 33.652 50.541 38.473 1.00 55.84 84 GLY B C 1
ATOM 3162 O O . GLY B 1 105 ? 32.487 50.861 38.711 1.00 56.59 84 GLY B O 1
ATOM 3163 N N . ARG B 1 106 ? 33.982 49.543 37.657 1.00 57.71 85 ARG B N 1
ATOM 3164 C CA . ARG B 1 106 ? 32.978 48.744 36.961 1.00 53.55 85 ARG B CA 1
ATOM 3165 C C . ARG B 1 106 ? 32.000 48.077 37.924 1.00 55.78 85 ARG B C 1
ATOM 3166 O O . ARG B 1 106 ? 30.799 48.027 37.663 1.00 52.80 85 ARG B O 1
ATOM 3174 N N . SER B 1 107 ? 32.520 47.574 39.040 1.00 51.69 86 SER B N 1
ATOM 3175 C CA . SER B 1 107 ? 31.726 46.774 39.966 1.00 44.23 86 SER B CA 1
ATOM 3176 C C . SER B 1 107 ? 30.728 47.593 40.782 1.00 43.97 86 SER B C 1
ATOM 3177 O O . SER B 1 107 ? 29.827 47.031 41.407 1.00 43.36 86 SER B O 1
ATOM 3180 N N . LYS B 1 108 ? 30.881 48.912 40.778 1.00 42.15 87 LYS B N 1
ATOM 3181 C CA . LYS B 1 108 ? 30.031 49.759 41.605 1.00 39.24 87 LYS B CA 1
ATOM 3182 C C . LYS B 1 108 ? 28.569 49.639 41.200 1.00 43.42 87 LYS B C 1
ATOM 3183 O O . LYS B 1 108 ? 28.212 49.865 40.043 1.00 46.75 87 LYS B O 1
ATOM 3189 N N . GLY B 1 109 ? 27.731 49.267 42.164 1.00 40.83 88 GLY B N 1
ATOM 3190 C CA . GLY B 1 109 ? 26.303 49.140 41.935 1.00 28.08 88 GLY B CA 1
ATOM 3191 C C . GLY B 1 109 ? 25.893 47.781 41.401 1.00 27.03 88 GLY B C 1
ATOM 3192 O O . GLY B 1 109 ? 24.709 47.526 41.193 1.00 28.16 88 GLY B O 1
ATOM 3193 N N . VAL B 1 110 ? 26.867 46.903 41.183 1.00 30.76 89 VAL B N 1
ATOM 3194 C CA . VAL B 1 110 ? 26.588 45.597 40.592 1.00 29.62 89 VAL B CA 1
ATOM 3195 C C . VAL B 1 110 ? 26.392 44.518 41.656 1.00 30.58 89 VAL B C 1
ATOM 3196 O O . VAL B 1 110 ? 27.356 43.953 42.183 1.00 31.32 89 VAL B O 1
ATOM 3200 N N . THR B 1 111 ? 25.129 44.243 41.964 1.00 27.65 90 THR B N 1
ATOM 3201 C CA . THR B 1 111 ? 24.764 43.189 42.900 1.00 26.93 90 THR B CA 1
ATOM 3202 C C . THR B 1 111 ? 23.297 42.849 42.702 1.00 25.36 90 THR B C 1
ATOM 3203 O O . THR B 1 111 ? 22.607 43.507 41.926 1.00 34.05 90 THR B O 1
ATOM 3207 N N . ASP B 1 112 ? 22.818 41.823 43.398 1.00 27.38 91 ASP B N 1
ATOM 3208 C CA . ASP B 1 112 ? 21.423 41.415 43.270 1.00 27.14 91 ASP B CA 1
ATOM 3209 C C . ASP B 1 112 ? 20.905 40.764 44.549 1.00 29.08 91 ASP B C 1
ATOM 3210 O O . ASP B 1 112 ? 21.647 40.612 45.521 1.00 29.44 91 ASP B O 1
ATOM 3215 N N . GLU B 1 113 ? 19.632 40.376 44.532 1.00 27.11 92 GLU B N 1
ATOM 3216 C CA . GLU B 1 113 ? 18.985 39.766 45.691 1.00 26.54 92 GLU B CA 1
ATOM 3217 C C . GLU B 1 113 ? 19.743 38.544 46.210 1.00 26.69 92 GLU B C 1
ATOM 3218 O O . GLU B 1 113 ? 19.897 38.376 47.416 1.00 28.94 92 GLU B O 1
ATOM 3224 N N . TYR B 1 114 ? 20.217 37.694 45.305 1.00 26.23 93 TYR B N 1
ATOM 3225 C CA . TYR B 1 114 ? 20.950 36.503 45.719 1.00 30.10 93 TYR B CA 1
ATOM 3226 C C . TYR B 1 114 ? 22.243 36.858 46.445 1.00 32.60 93 TYR B C 1
ATOM 3227 O O . TYR B 1 114 ? 22.510 36.350 47.535 1.00 30.55 93 TYR B O 1
ATOM 3236 N N . HIS B 1 115 ? 23.045 37.723 45.831 1.00 28.99 94 HIS B N 1
ATOM 3237 C CA . HIS B 1 115 ? 24.335 38.106 46.394 1.00 26.53 94 HIS B CA 1
ATOM 3238 C C . HIS B 1 115 ? 24.196 38.835 47.724 1.00 29.42 94 HIS B C 1
ATOM 3239 O O . HIS B 1 115 ? 24.989 38.613 48.637 1.00 29.16 94 HIS B O 1
ATOM 3246 N N . VAL B 1 116 ? 23.189 39.699 47.829 1.00 29.99 95 VAL B N 1
ATOM 3247 C CA . VAL B 1 116 ? 22.959 40.468 49.050 1.00 27.13 95 VAL B CA 1
ATOM 3248 C C . VAL B 1 116 ? 22.864 39.558 50.271 1.00 29.33 95 VAL B C 1
ATOM 3249 O O . VAL B 1 116 ? 23.505 39.808 51.290 1.00 29.09 95 VAL B O 1
ATOM 3253 N N . PHE B 1 117 ? 22.093 38.483 50.157 1.00 27.50 96 PHE B N 1
ATOM 3254 C CA . PHE B 1 117 ? 21.906 37.588 51.291 1.00 29.68 96 PHE B CA 1
ATOM 3255 C C . PHE B 1 117 ? 22.983 36.511 51.373 1.00 33.02 96 PHE B C 1
ATOM 3256 O O . PHE B 1 117 ? 23.401 36.138 52.468 1.00 34.99 96 PHE B O 1
ATOM 3264 N N . ASN B 1 118 ? 23.449 36.023 50.228 1.00 27.95 97 ASN B N 1
ATOM 3265 C CA . ASN B 1 118 ? 24.504 35.016 50.236 1.00 28.52 97 ASN B CA 1
ATOM 3266 C C . ASN B 1 118 ? 25.795 35.563 50.841 1.00 29.96 97 ASN B C 1
ATOM 3267 O O . ASN B 1 118 ? 26.448 34.889 51.637 1.00 34.73 97 ASN B O 1
ATOM 3272 N N . ASP B 1 119 ? 26.158 36.786 50.465 1.00 27.69 98 ASP B N 1
ATOM 3273 C CA . ASP B 1 119 ? 27.303 37.453 51.080 1.00 33.73 98 ASP B CA 1
ATOM 3274 C C . ASP B 1 119 ? 27.064 37.680 52.571 1.00 30.47 98 ASP B C 1
ATOM 3275 O O . ASP B 1 119 ? 27.962 37.488 53.389 1.00 26.33 98 ASP B O 1
ATOM 3280 N N . LEU B 1 120 ? 25.847 38.088 52.915 1.00 25.48 99 LEU B N 1
ATOM 3281 C CA . LEU B 1 120 ? 25.506 38.358 54.303 1.00 29.15 99 LEU B CA 1
ATOM 3282 C C . LEU B 1 120 ? 25.623 37.104 55.165 1.00 32.08 99 LEU B C 1
ATOM 3283 O O . LEU B 1 120 ? 26.156 37.164 56.271 1.00 29.90 99 LEU B O 1
ATOM 3288 N N . GLU B 1 121 ? 25.133 35.974 54.657 1.00 30.95 100 GLU B N 1
ATOM 3289 C CA . GLU B 1 121 ? 25.251 34.705 55.372 1.00 31.96 100 GLU B CA 1
ATOM 3290 C C . GLU B 1 121 ? 26.709 34.390 55.687 1.00 31.02 100 GLU B C 1
ATOM 3291 O O . GLU B 1 121 ? 27.024 33.896 56.769 1.00 30.30 100 GLU B O 1
ATOM 3297 N N . HIS B 1 122 ? 27.593 34.678 54.735 1.00 28.67 101 HIS B N 1
ATOM 3298 C CA . HIS B 1 122 ? 29.015 34.403 54.904 1.00 32.34 101 HIS B CA 1
ATOM 3299 C C . HIS B 1 122 ? 29.582 35.135 56.118 1.00 32.14 101 HIS B C 1
ATOM 3300 O O . HIS B 1 122 ? 30.300 34.549 56.932 1.00 33.43 101 HIS B O 1
ATOM 3307 N N . PHE B 1 123 ? 29.245 36.413 56.244 1.00 32.96 102 PHE B N 1
ATOM 3308 C CA . PHE B 1 123 ? 29.758 37.222 57.342 1.00 31.64 102 PHE B CA 1
ATOM 3309 C C . PHE B 1 123 ? 28.972 36.992 58.630 1.00 29.33 102 PHE B C 1
ATOM 3310 O O . PHE B 1 123 ? 29.505 37.161 59.727 1.00 31.23 102 PHE B O 1
ATOM 3318 N N . VAL B 1 124 ? 27.708 36.604 58.498 1.00 28.20 103 VAL B N 1
ATOM 3319 C CA . VAL B 1 124 ? 26.929 36.205 59.662 1.00 29.88 103 VAL B CA 1
ATOM 3320 C C . VAL B 1 124 ? 27.563 34.975 60.304 1.00 28.50 103 VAL B C 1
ATOM 3321 O O . VAL B 1 124 ? 27.740 34.926 61.516 1.00 32.24 103 VAL B O 1
ATOM 3325 N N . GLU B 1 125 ? 27.925 33.995 59.482 1.00 34.13 104 GLU B N 1
ATOM 3326 C CA . GLU B 1 125 ? 28.540 32.767 59.978 1.00 32.36 104 GLU B CA 1
ATOM 3327 C C . GLU B 1 125 ? 29.914 33.026 60.581 1.00 31.91 104 GLU B C 1
ATOM 3328 O O . GLU B 1 125 ? 30.298 32.393 61.566 1.00 32.06 104 GLU B O 1
ATOM 3334 N N . LYS B 1 126 ? 30.646 33.960 59.984 1.00 29.94 105 LYS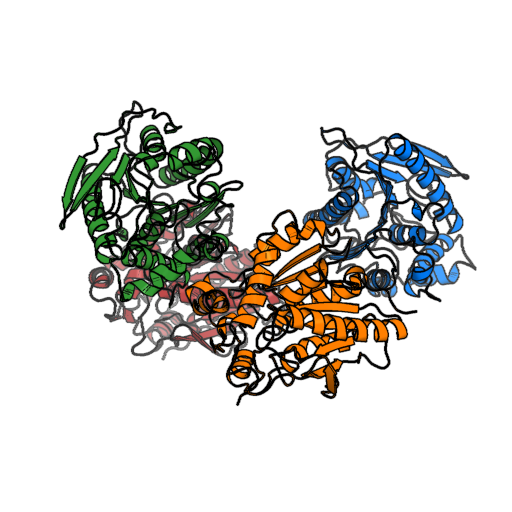 B N 1
ATOM 3335 C CA . LYS B 1 126 ? 31.966 34.340 60.471 1.00 25.82 105 LYS B CA 1
ATOM 3336 C C . LYS B 1 126 ? 31.881 34.923 61.876 1.00 33.86 105 LYS B C 1
ATOM 3337 O O . LYS B 1 126 ? 32.621 34.526 62.777 1.00 32.59 105 LYS B O 1
ATOM 3343 N N . ASN B 1 127 ? 30.967 35.868 62.058 1.00 32.97 106 ASN B N 1
ATOM 3344 C CA . ASN B 1 127 ? 30.814 36.525 63.347 1.00 33.42 106 ASN B CA 1
ATOM 3345 C C . ASN B 1 127 ? 30.174 35.609 64.375 1.00 32.61 106 ASN B C 1
ATOM 3346 O O . ASN B 1 127 ? 30.501 35.665 65.559 1.00 27.50 106 ASN B O 1
ATOM 3351 N N . LEU B 1 128 ? 29.268 34.757 63.910 1.00 30.51 107 LEU B N 1
ATOM 3352 C CA . LEU B 1 128 ? 28.602 33.804 64.780 1.00 32.72 107 LEU B CA 1
ATOM 3353 C C . LEU B 1 128 ? 29.639 32.870 65.396 1.00 35.00 107 LEU B C 1
ATOM 3354 O O . LEU B 1 128 ? 29.590 32.567 66.587 1.00 33.21 107 LEU B O 1
ATOM 3359 N N . SER B 1 129 ? 30.596 32.443 64.577 1.00 32.67 108 SER B N 1
ATOM 3360 C CA . SER B 1 129 ? 31.676 31.576 65.033 1.00 31.18 108 SER B CA 1
ATOM 3361 C C . SER B 1 129 ? 32.615 32.297 65.997 1.00 35.31 108 SER B C 1
ATOM 3362 O O . SER B 1 129 ? 33.000 31.748 67.030 1.00 39.60 108 SER B O 1
ATOM 3365 N N . GLU B 1 130 ? 32.981 33.527 65.654 1.00 31.74 109 GLU B N 1
ATOM 3366 C CA . GLU B 1 130 ? 33.862 34.323 66.501 1.00 37.85 109 GLU B CA 1
ATOM 3367 C C . GLU B 1 130 ? 33.197 34.717 67.821 1.00 38.17 109 GLU B C 1
ATOM 3368 O O . GLU B 1 130 ? 33.874 34.871 68.839 1.00 38.98 109 GLU B O 1
ATOM 3374 N N . CYS B 1 131 ? 31.876 34.874 67.806 1.00 37.27 110 CYS B N 1
ATOM 3375 C CA . CYS B 1 131 ? 31.144 35.220 69.023 1.00 34.33 110 CYS B CA 1
ATOM 3376 C C . CYS B 1 131 ? 30.947 34.003 69.920 1.00 37.44 110 CYS B C 1
ATOM 3377 O O . CYS B 1 131 ? 30.894 34.129 71.143 1.00 33.71 110 CYS B O 1
ATOM 3380 N N . LYS B 1 132 ? 30.830 32.829 69.308 1.00 38.43 111 LYS B N 1
ATOM 3381 C CA . LYS B 1 132 ? 30.696 31.588 70.062 1.00 40.36 111 LYS B CA 1
ATOM 3382 C C . LYS B 1 132 ? 31.970 31.321 70.856 1.00 40.20 111 LYS B C 1
ATOM 3383 O O . LYS B 1 132 ? 31.921 30.888 72.009 1.00 41.61 111 LYS B O 1
ATOM 3389 N N . ALA B 1 133 ? 33.110 31.595 70.230 1.00 36.85 112 ALA B N 1
ATOM 3390 C CA . ALA B 1 133 ? 34.409 31.423 70.869 1.00 41.37 112 ALA B CA 1
ATOM 3391 C C . ALA B 1 133 ? 34.561 32.345 72.076 1.00 41.96 112 ALA B C 1
ATOM 3392 O O . ALA B 1 133 ? 35.151 31.964 73.087 1.00 46.89 112 ALA B O 1
ATOM 3394 N N . LYS B 1 134 ? 34.023 33.557 71.966 1.00 38.75 113 LYS B N 1
ATOM 3395 C CA . LYS B 1 134 ? 34.057 34.514 73.068 1.00 40.97 113 LYS B CA 1
ATOM 3396 C C . LYS B 1 134 ? 32.874 34.341 74.016 1.00 34.71 113 LYS B C 1
ATOM 3397 O O . LYS B 1 134 ? 32.857 34.906 75.108 1.00 44.71 113 LYS B O 1
ATOM 3403 N N . GLY B 1 135 ? 31.883 33.566 73.593 1.00 36.66 114 GLY B N 1
ATOM 3404 C CA . GLY B 1 135 ? 30.689 33.363 74.391 1.00 33.25 114 GLY B CA 1
ATOM 3405 C C . GLY B 1 135 ? 29.843 34.615 74.529 1.00 35.21 114 GLY B C 1
ATOM 3406 O O . GLY B 1 135 ? 29.295 34.883 75.595 1.00 39.98 114 GLY B O 1
ATOM 3407 N N . ILE B 1 136 ? 29.731 35.380 73.446 1.00 43.15 115 ILE B N 1
ATOM 3408 C CA . ILE B 1 136 ? 28.928 36.600 73.440 1.00 34.10 115 ILE B CA 1
ATOM 3409 C C . ILE B 1 136 ? 27.830 36.532 72.381 1.00 35.58 115 ILE B C 1
ATOM 3410 O O . ILE B 1 136 ? 27.995 35.878 71.351 1.00 37.51 115 ILE B O 1
ATOM 3415 N N . PRO B 1 137 ? 26.693 37.198 72.636 1.00 31.05 116 PRO B N 1
ATOM 3416 C CA . PRO B 1 137 ? 25.591 37.204 71.667 1.00 28.89 116 PRO B CA 1
ATOM 3417 C C . PRO B 1 137 ? 25.878 38.094 70.456 1.00 33.94 116 PRO B C 1
ATOM 3418 O O . PRO B 1 137 ? 26.664 39.038 70.560 1.00 28.41 116 PRO B O 1
ATOM 3422 N N . LEU B 1 138 ? 25.247 37.789 69.325 1.00 32.63 117 LEU B N 1
ATOM 3423 C CA . LEU B 1 138 ? 25.394 38.596 68.116 1.00 28.04 117 LEU B CA 1
ATOM 3424 C C . LEU B 1 138 ? 24.072 39.256 67.724 1.00 29.70 117 LEU B C 1
ATOM 3425 O O . LEU B 1 138 ? 23.054 38.581 67.568 1.00 32.91 117 LEU B O 1
ATOM 3430 N N . PHE B 1 139 ? 24.095 40.577 67.569 1.00 29.23 118 PHE B N 1
ATOM 3431 C CA . PHE B 1 139 ? 22.911 41.329 67.155 1.00 26.47 118 PHE B CA 1
ATOM 3432 C C . PHE B 1 139 ? 23.069 41.814 65.712 1.00 30.83 118 PHE B C 1
ATOM 3433 O O . PHE B 1 139 ? 24.187 41.903 65.200 1.00 28.70 118 PHE B O 1
ATOM 3441 N N . MET B 1 140 ? 21.955 42.122 65.055 1.00 27.19 119 MET B N 1
ATOM 3442 C CA . MET B 1 140 ? 22.010 42.609 63.680 1.00 27.11 119 MET B CA 1
ATOM 3443 C C . MET B 1 140 ? 21.353 43.976 63.535 1.00 26.97 119 MET B C 1
ATOM 3444 O O . MET B 1 140 ? 20.211 44.182 63.944 1.00 27.64 119 MET B O 1
ATOM 3449 N N . TRP B 1 141 ? 22.092 44.905 62.943 1.00 30.54 120 TRP B N 1
ATOM 3450 C CA . TRP B 1 141 ? 21.643 46.281 62.780 1.00 26.97 120 TRP B CA 1
ATOM 3451 C C . TRP B 1 141 ? 21.736 46.678 61.316 1.00 25.31 120 TRP B C 1
ATOM 3452 O O . TRP B 1 141 ? 22.646 46.251 60.607 1.00 28.99 120 TRP B O 1
ATOM 3463 N N . GLY B 1 142 ? 20.793 47.497 60.865 1.00 26.81 121 GLY B N 1
ATOM 3464 C CA . GLY B 1 142 ? 20.784 47.946 59.487 1.00 26.99 121 GLY B CA 1
ATOM 3465 C C . GLY B 1 142 ? 20.091 49.281 59.307 1.00 30.63 121 GLY B C 1
ATOM 3466 O O . GLY B 1 142 ? 19.076 49.559 59.951 1.00 24.27 121 GLY B O 1
ATOM 3467 N N . HIS B 1 143 ? 20.642 50.107 58.423 1.00 27.70 122 HIS B N 1
ATOM 3468 C CA . HIS B 1 143 ? 20.055 51.406 58.126 1.00 26.37 122 HIS B CA 1
ATOM 3469 C C . HIS B 1 143 ? 19.509 51.457 56.706 1.00 28.41 122 HIS B C 1
ATOM 3470 O O . HIS B 1 143 ? 20.176 51.026 55.760 1.00 25.68 122 HIS B O 1
ATOM 3477 N N . SER B 1 144 ? 18.295 51.991 56.572 1.00 26.96 123 SER B N 1
ATOM 3478 C CA . SER B 1 144 ? 17.633 52.140 55.274 1.00 24.02 123 SER B CA 1
ATOM 3479 C C . SER B 1 144 ? 17.666 50.831 54.510 1.00 26.07 123 SER B C 1
ATOM 3480 O O . SER B 1 144 ? 17.091 49.838 54.959 1.00 25.51 123 SER B O 1
ATOM 3483 N N . MET B 1 145 ? 18.338 50.829 53.359 1.00 25.71 124 MET B N 1
ATOM 3484 C CA . MET B 1 145 ? 18.566 49.598 52.579 1.00 26.29 124 MET B CA 1
ATOM 3485 C C . MET B 1 145 ? 19.031 48.454 53.461 1.00 31.40 124 MET B C 1
ATOM 3486 O O . MET B 1 145 ? 18.577 47.319 53.314 1.00 30.04 124 MET B O 1
ATOM 3491 N N . GLY B 1 146 ? 19.954 48.755 54.370 1.00 23.72 125 GLY B N 1
ATOM 3492 C CA . GLY B 1 146 ? 20.440 47.769 55.312 1.00 23.22 125 GLY B CA 1
ATOM 3493 C C . GLY B 1 146 ? 19.362 47.372 56.301 1.00 25.27 125 GLY B C 1
ATOM 3494 O O . GLY B 1 146 ? 19.335 46.242 56.786 1.00 23.95 125 GLY B O 1
ATOM 3495 N N . GLY B 1 147 ? 18.470 48.310 56.604 1.00 24.63 126 GLY B N 1
ATOM 3496 C CA . GLY B 1 147 ? 17.354 48.044 57.491 1.00 21.93 126 GLY B CA 1
ATOM 3497 C C . GLY B 1 147 ? 16.380 47.065 56.866 1.00 25.92 126 GLY B C 1
ATOM 3498 O O . GLY B 1 147 ? 15.844 46.188 57.545 1.00 25.21 126 GLY B O 1
ATOM 3499 N N . GLY B 1 148 ? 16.149 47.221 55.565 1.00 21.05 127 GLY B N 1
ATOM 3500 C CA . GLY B 1 148 ? 15.297 46.308 54.829 1.00 20.90 127 GLY B CA 1
ATOM 3501 C C . GLY B 1 148 ? 15.904 44.920 54.785 1.00 26.57 127 GLY B C 1
ATOM 3502 O O . GLY B 1 148 ? 15.202 43.920 54.934 1.00 31.41 127 GLY B O 1
ATOM 3503 N N . ILE B 1 149 ? 17.217 44.863 54.585 1.00 23.40 128 ILE B N 1
ATOM 3504 C CA . ILE B 1 149 ? 17.940 43.596 54.575 1.00 26.35 128 ILE B CA 1
ATOM 3505 C C . ILE B 1 149 ? 17.871 42.921 55.941 1.00 25.65 128 ILE B C 1
ATOM 3506 O O . ILE B 1 149 ? 17.655 41.713 56.041 1.00 28.63 128 ILE B O 1
ATOM 3511 N N . CYS B 1 150 ? 18.047 43.717 56.991 1.00 25.35 129 CYS B N 1
ATOM 3512 C CA . CYS B 1 150 ? 18.059 43.211 58.355 1.00 25.99 129 CYS B CA 1
ATOM 3513 C C . CYS B 1 150 ? 16.728 42.562 58.718 1.00 26.60 129 CYS B C 1
ATOM 3514 O O . CYS B 1 150 ? 16.687 41.422 59.175 1.00 27.85 129 CYS B O 1
ATOM 3517 N N . LEU B 1 151 ? 15.642 43.293 58.499 1.00 26.45 130 LEU B N 1
ATOM 3518 C CA . LEU B 1 151 ? 14.315 42.806 58.844 1.00 25.36 130 LEU B CA 1
ATOM 3519 C C . LEU B 1 151 ? 13.924 41.595 57.994 1.00 29.97 130 LEU B C 1
ATOM 3520 O O . LEU B 1 151 ? 13.231 40.696 58.470 1.00 30.61 130 LEU B O 1
ATOM 3525 N N . ASN B 1 152 ? 14.370 41.567 56.741 1.00 28.32 131 ASN B N 1
ATOM 3526 C CA . ASN B 1 152 ? 14.102 40.414 55.887 1.00 33.66 131 ASN B CA 1
ATOM 3527 C C . ASN B 1 152 ? 14.904 39.191 56.325 1.00 28.09 131 ASN B C 1
ATOM 3528 O O . ASN B 1 152 ? 14.409 38.066 56.265 1.00 31.70 131 ASN B O 1
ATOM 3533 N N . TYR B 1 153 ? 16.135 39.411 56.778 1.00 28.62 132 TYR B N 1
ATOM 3534 C CA . TYR B 1 153 ? 16.947 38.318 57.304 1.00 30.52 132 TYR B CA 1
ATOM 3535 C C . TYR B 1 153 ? 16.262 37.670 58.507 1.00 29.82 132 TYR B C 1
ATOM 3536 O O . TYR B 1 153 ? 16.412 36.471 58.745 1.00 29.05 132 TYR B O 1
ATOM 3545 N N . ALA B 1 154 ? 15.503 38.465 59.257 1.00 23.26 133 ALA B N 1
ATOM 3546 C CA . ALA B 1 154 ? 14.780 37.955 60.417 1.00 29.47 133 ALA B CA 1
ATOM 3547 C C . ALA B 1 154 ? 13.678 36.989 59.990 1.00 29.88 133 ALA B C 1
ATOM 3548 O O . ALA B 1 154 ? 13.192 36.192 60.796 1.00 31.01 133 ALA B O 1
ATOM 3550 N N . CYS B 1 155 ? 13.296 37.068 58.717 1.00 30.08 134 CYS B N 1
ATOM 3551 C CA . CYS B 1 155 ? 12.259 36.208 58.156 1.00 30.49 134 CYS B CA 1
ATOM 3552 C C . CYS B 1 155 ? 12.826 35.062 57.309 1.00 29.01 134 CYS B C 1
ATOM 3553 O O . CYS B 1 155 ? 12.259 33.969 57.288 1.00 31.44 134 CYS B O 1
ATOM 3556 N N . GLN B 1 156 ? 13.939 35.309 56.617 1.00 25.87 135 GLN B N 1
ATOM 3557 C CA . GLN B 1 156 ? 14.450 34.352 55.632 1.00 27.37 135 GLN B CA 1
ATOM 3558 C C . GLN B 1 156 ? 15.867 33.844 55.904 1.00 28.55 135 GLN B C 1
ATOM 3559 O O . GLN B 1 156 ? 16.343 32.941 55.217 1.00 34.24 135 GLN B O 1
ATOM 3565 N N . GLY B 1 157 ? 16.542 34.421 56.893 1.00 30.90 136 GLY B N 1
ATOM 3566 C CA . GLY B 1 157 ? 17.943 34.117 57.128 1.00 28.41 136 GLY B CA 1
ATOM 3567 C C . GLY B 1 157 ? 18.202 32.696 57.586 1.00 32.97 136 GLY B C 1
ATOM 3568 O O . GLY B 1 157 ? 17.420 32.133 58.351 1.00 35.57 136 GLY B O 1
ATOM 3569 N N . LYS B 1 158 ? 19.304 32.115 57.120 1.00 33.72 137 LYS B N 1
ATOM 3570 C CA . LYS B 1 158 ? 19.689 30.766 57.519 1.00 38.03 137 LYS B CA 1
ATOM 3571 C C . LYS B 1 158 ? 19.872 30.657 59.027 1.00 37.27 137 LYS B C 1
ATOM 3572 O O . LYS B 1 158 ? 19.537 29.639 59.629 1.00 38.40 137 LYS B O 1
ATOM 3578 N N . HIS B 1 159 ? 20.402 31.712 59.634 1.00 36.90 138 HIS B N 1
ATOM 3579 C CA . HIS B 1 159 ? 20.666 31.699 61.065 1.00 35.75 138 HIS B CA 1
ATOM 3580 C C . HIS B 1 159 ? 19.830 32.742 61.787 1.00 31.78 138 HIS B C 1
ATOM 3581 O O . HIS B 1 159 ? 20.289 33.370 62.739 1.00 34.36 138 HIS B O 1
ATOM 3588 N N . LYS B 1 160 ? 18.594 32.915 61.330 1.00 29.65 139 LYS B N 1
ATOM 3589 C CA . LYS B 1 160 ? 17.702 33.911 61.905 1.00 29.53 139 LYS B CA 1
ATOM 3590 C C . LYS B 1 160 ? 17.362 33.598 63.364 1.00 36.62 139 LYS B C 1
ATOM 3591 O O . LYS B 1 160 ? 17.122 34.507 64.156 1.00 37.45 139 LYS B O 1
ATOM 3597 N N . ASN B 1 161 ? 17.353 32.319 63.724 1.00 34.50 140 ASN B N 1
ATOM 3598 C CA . ASN B 1 161 ? 17.045 31.933 65.098 1.00 39.24 140 ASN B CA 1
ATOM 3599 C C . ASN B 1 161 ? 18.276 31.962 66.007 1.00 37.04 140 ASN B C 1
ATOM 3600 O O . ASN B 1 161 ? 18.178 31.698 67.205 1.00 39.83 140 ASN B O 1
ATOM 3605 N N . GLU B 1 162 ? 19.432 32.288 65.437 1.00 35.90 141 GLU B N 1
ATOM 3606 C CA . GLU B 1 162 ? 20.672 32.337 66.209 1.00 33.42 141 GLU B CA 1
ATOM 3607 C C . GLU B 1 162 ? 21.074 33.781 66.506 1.00 34.93 141 GLU B C 1
ATOM 3608 O O . GLU B 1 162 ? 21.884 34.041 67.394 1.00 34.79 141 GLU B O 1
ATOM 3614 N N . ILE B 1 163 ? 20.496 34.717 65.759 1.00 39.23 142 ILE B N 1
ATOM 3615 C CA . ILE B 1 163 ? 20.693 36.136 66.030 1.00 34.38 142 ILE B CA 1
ATOM 3616 C C . ILE B 1 163 ? 19.934 36.513 67.298 1.00 35.18 142 ILE B C 1
ATOM 3617 O O . ILE B 1 163 ? 18.769 36.153 67.455 1.00 36.00 142 ILE B O 1
ATOM 3622 N N . SER B 1 164 ? 20.596 37.230 68.201 1.00 30.93 143 SER B N 1
ATOM 3623 C CA . SER B 1 164 ? 20.009 37.549 69.500 1.00 31.54 143 SER B CA 1
ATOM 3624 C C . SER B 1 164 ? 18.990 38.684 69.443 1.00 34.07 143 SER B C 1
ATOM 3625 O O . SER B 1 164 ? 18.185 38.847 70.359 1.00 30.37 143 SER B O 1
ATOM 3628 N N . GLY B 1 165 ? 19.026 39.476 68.377 1.00 31.77 144 GLY B N 1
ATOM 3629 C CA . GLY B 1 165 ? 18.129 40.610 68.272 1.00 31.52 144 GLY B CA 1
ATOM 3630 C C . GLY B 1 165 ? 18.312 41.402 66.995 1.00 32.35 144 GLY B C 1
ATOM 3631 O O . GLY B 1 165 ? 19.397 41.418 66.412 1.00 31.94 144 GLY B O 1
ATOM 3632 N N . TYR B 1 166 ? 17.243 42.066 66.565 1.00 27.93 145 TYR B N 1
ATOM 3633 C CA . TYR B 1 166 ? 17.259 42.824 65.319 1.00 27.75 145 TYR B CA 1
ATOM 3634 C C . TYR B 1 166 ? 16.965 44.297 65.548 1.00 22.91 145 TYR B C 1
ATOM 3635 O O . TYR B 1 166 ? 15.991 44.651 66.211 1.00 23.27 145 TYR B O 1
ATOM 3644 N N . ILE B 1 167 ? 17.812 45.151 64.984 1.00 21.86 146 ILE B N 1
ATOM 3645 C CA . ILE B 1 167 ? 17.624 46.592 65.060 1.00 22.46 146 ILE B CA 1
ATOM 3646 C C . ILE B 1 167 ? 17.537 47.210 63.668 1.00 28.53 146 ILE B C 1
ATOM 3647 O O . ILE B 1 167 ? 18.444 47.054 62.849 1.00 22.67 146 ILE B O 1
ATOM 3652 N N . GLY B 1 168 ? 16.439 47.911 63.405 1.00 32.45 147 GLY B N 1
ATOM 3653 C CA . GLY B 1 168 ? 16.264 48.611 62.146 1.00 26.49 147 GLY B CA 1
ATOM 3654 C C . GLY B 1 168 ? 16.399 50.114 62.314 1.00 28.90 147 GLY B C 1
ATOM 3655 O O . GLY B 1 168 ? 15.792 50.706 63.207 1.00 27.50 147 GLY B O 1
ATOM 3656 N N . SER B 1 169 ? 17.207 50.730 61.458 1.00 26.79 148 SER B N 1
ATOM 3657 C CA . SER B 1 169 ? 17.380 52.178 61.459 1.00 24.47 148 SER B CA 1
ATOM 3658 C C . SER B 1 169 ? 16.722 52.783 60.227 1.00 30.07 148 SER B C 1
ATOM 3659 O O . SER B 1 169 ? 17.281 52.715 59.129 1.00 31.32 148 SER B O 1
ATOM 3662 N N . GLY B 1 170 ? 15.544 53.375 60.420 1.00 25.73 149 GLY B N 1
ATOM 3663 C CA . GLY B 1 170 ? 14.741 53.896 59.324 1.00 27.11 149 GLY B CA 1
ATOM 3664 C C . GLY B 1 170 ? 14.748 52.980 58.115 1.00 24.94 149 GLY B C 1
ATOM 3665 O O . GLY B 1 170 ? 15.105 53.406 57.014 1.00 20.18 149 GLY B O 1
ATOM 3666 N N . PRO B 1 171 ? 14.357 51.712 58.315 1.00 26.10 150 PRO B N 1
ATOM 3667 C CA . PRO B 1 171 ? 14.536 50.681 57.290 1.00 24.48 150 PRO B CA 1
ATOM 3668 C C . PRO B 1 171 ? 13.776 50.998 56.007 1.00 27.03 150 PRO B C 1
ATOM 3669 O O . PRO B 1 171 ? 12.700 51.594 56.055 1.00 24.92 150 PRO B O 1
ATOM 3673 N N . LEU B 1 172 ? 14.347 50.616 54.871 1.00 26.04 151 LEU B N 1
ATOM 3674 C CA . LEU B 1 172 ? 13.674 50.795 53.596 1.00 25.40 151 LEU B CA 1
ATOM 3675 C C . LEU B 1 172 ? 12.566 49.767 53.435 1.00 26.03 151 LEU B C 1
ATOM 3676 O O . LEU B 1 172 ? 12.818 48.611 53.091 1.00 24.51 151 LEU B O 1
ATOM 3681 N N . ILE B 1 173 ? 11.341 50.191 53.708 1.00 22.80 152 ILE B N 1
ATOM 3682 C CA . ILE B 1 173 ? 10.176 49.358 53.460 1.00 28.64 152 ILE B CA 1
ATOM 3683 C C . ILE B 1 173 ? 9.367 49.993 52.335 1.00 29.28 152 ILE B C 1
ATOM 3684 O O . ILE B 1 173 ? 9.177 49.391 51.281 1.00 32.74 152 ILE B O 1
ATOM 3689 N N . ILE B 1 174 ? 8.913 51.223 52.553 1.00 28.18 153 ILE B N 1
ATOM 3690 C CA . ILE B 1 174 ? 8.281 51.996 51.491 1.00 29.49 153 ILE B CA 1
ATOM 3691 C C . ILE B 1 174 ? 8.842 53.408 51.452 1.00 31.34 153 ILE B C 1
ATOM 3692 O O . ILE B 1 174 ? 9.032 54.042 52.493 1.00 27.29 153 ILE B O 1
ATOM 3697 N N . LEU B 1 175 ? 9.115 53.893 50.243 1.00 34.89 154 LEU B N 1
ATOM 3698 C CA . LEU B 1 175 ? 9.570 55.262 50.059 1.00 30.32 154 LEU B CA 1
ATOM 3699 C C . LEU B 1 175 ? 8.493 56.238 50.515 1.00 35.27 154 LEU B C 1
ATOM 3700 O O . LEU B 1 175 ? 7.297 55.991 50.346 1.00 31.48 154 LEU B O 1
ATOM 3705 N N . HIS B 1 176 ? 8.929 57.338 51.114 1.00 33.46 155 HIS B N 1
ATOM 3706 C CA . HIS B 1 176 ? 8.040 58.438 51.447 1.00 32.39 155 HIS B CA 1
ATOM 3707 C C . HIS B 1 176 ? 7.575 59.111 50.156 1.00 32.02 155 HIS B C 1
ATOM 3708 O O . HIS B 1 176 ? 8.355 59.232 49.212 1.00 31.77 155 HIS B O 1
ATOM 3715 N N . PRO B 1 177 ? 6.300 59.533 50.104 1.00 33.14 156 PRO B N 1
ATOM 3716 C CA . PRO B 1 177 ? 5.738 60.205 48.925 1.00 35.57 156 PRO B CA 1
ATOM 3717 C C . PRO B 1 177 ? 6.590 61.363 48.406 1.00 35.80 156 PRO B C 1
ATOM 3718 O O . PRO B 1 177 ? 6.695 61.536 47.193 1.00 38.18 156 PRO B O 1
ATOM 3722 N N . HIS B 1 178 ? 7.195 62.130 49.308 1.00 31.51 157 HIS B N 1
ATOM 3723 C CA . HIS B 1 178 ? 8.004 63.279 48.919 1.00 33.46 157 HIS B CA 1
ATOM 3724 C C . HIS B 1 178 ? 9.151 62.873 48.002 1.00 38.42 157 HIS B C 1
ATOM 3725 O O . HIS B 1 178 ? 9.471 63.578 47.044 1.00 40.80 157 HIS B O 1
ATOM 3732 N N . THR B 1 179 ? 9.763 61.731 48.293 1.00 33.27 158 THR B N 1
ATOM 3733 C CA . THR B 1 179 ? 10.877 61.251 47.490 1.00 33.16 158 THR B CA 1
ATOM 3734 C C . THR B 1 179 ? 10.384 60.711 46.149 1.00 36.07 158 THR B C 1
ATOM 3735 O O . THR B 1 179 ? 11.016 60.928 45.114 1.00 38.61 158 THR B O 1
ATOM 3739 N N . MET B 1 180 ? 9.246 60.027 46.158 1.00 37.23 159 MET B N 1
ATOM 3740 C CA . MET B 1 180 ? 8.685 59.497 44.919 1.00 42.23 159 MET B CA 1
ATOM 3741 C C . MET B 1 180 ? 8.160 60.621 44.021 1.00 42.69 159 MET B C 1
ATOM 3742 O O . MET B 1 180 ? 8.198 60.510 42.797 1.00 41.06 159 MET B O 1
ATOM 3747 N N . TYR B 1 181 ? 7.671 61.698 44.634 1.00 41.16 160 TYR B N 1
ATOM 3748 C CA . TYR B 1 181 ? 7.223 62.877 43.890 1.00 44.61 160 TYR B CA 1
ATOM 3749 C C . TYR B 1 181 ? 8.398 63.613 43.252 1.00 43.72 160 TYR B C 1
ATOM 3750 O O . TYR B 1 181 ? 8.361 63.955 42.071 1.00 53.07 160 TYR B O 1
ATOM 3759 N N . ASN B 1 182 ? 9.439 63.857 44.043 1.00 40.13 161 ASN B N 1
ATOM 3760 C CA . ASN B 1 182 ? 10.552 64.691 43.606 1.00 42.34 161 ASN B CA 1
ATOM 3761 C C . ASN B 1 182 ? 11.678 63.925 42.911 1.00 42.42 161 ASN B C 1
ATOM 3762 O O . ASN B 1 182 ? 12.435 64.505 42.135 1.00 44.09 161 ASN B O 1
ATOM 3767 N N . LYS B 1 183 ? 11.792 62.629 43.182 1.00 37.89 162 LYS B N 1
ATOM 3768 C CA . LYS B 1 183 ? 12.811 61.815 42.519 1.00 43.42 162 LYS B CA 1
ATOM 3769 C C . LYS B 1 183 ? 12.211 60.557 41.895 1.00 42.59 162 LYS B C 1
ATOM 3770 O O . LYS B 1 183 ? 12.486 59.443 42.343 1.00 42.73 162 LYS B O 1
ATOM 3776 N N . PRO B 1 184 ? 11.402 60.734 40.838 1.00 43.88 163 PRO B N 1
ATOM 3777 C CA . PRO B 1 184 ? 10.632 59.628 40.261 1.00 41.65 163 PRO B CA 1
ATOM 3778 C C . PRO B 1 184 ? 11.487 58.602 39.523 1.00 51.18 163 PRO B C 1
ATOM 3779 O O . PRO B 1 184 ? 10.986 57.531 39.182 1.00 55.15 163 PRO B O 1
ATOM 3783 N N . THR B 1 185 ? 12.754 58.921 39.280 1.00 45.70 164 THR B N 1
ATOM 3784 C CA . THR B 1 185 ? 13.651 57.982 38.618 1.00 46.00 164 THR B CA 1
ATOM 3785 C C . THR B 1 185 ? 13.942 56.789 39.524 1.00 43.88 164 THR B C 1
ATOM 3786 O O . THR B 1 185 ? 14.324 55.713 39.057 1.00 38.56 164 THR B O 1
ATOM 3790 N N . GLN B 1 186 ? 13.741 56.979 40.822 1.00 44.45 165 GLN B N 1
ATOM 3791 C CA . GLN B 1 186 ? 13.865 55.886 41.777 1.00 48.39 165 GLN B CA 1
ATOM 3792 C C . GLN B 1 186 ? 12.692 54.925 41.649 1.00 43.09 165 GLN B C 1
ATOM 3793 O O . GLN B 1 186 ? 12.693 53.846 42.239 1.00 42.91 165 GLN B O 1
ATOM 3799 N N . ILE B 1 187 ? 11.690 55.332 40.875 1.00 44.44 166 ILE B N 1
ATOM 3800 C CA . ILE B 1 187 ? 10.566 54.468 40.536 1.00 45.88 166 ILE B CA 1
ATOM 3801 C C . ILE B 1 187 ? 10.799 53.859 39.153 1.00 39.19 166 ILE B C 1
ATOM 3802 O O . ILE B 1 187 ? 10.457 52.703 38.900 1.00 39.82 166 ILE B O 1
ATOM 3807 N N . ILE B 1 188 ? 11.413 54.639 38.270 1.00 41.76 167 ILE B N 1
ATOM 3808 C CA . ILE B 1 188 ? 11.711 54.190 36.914 1.00 45.42 167 ILE B CA 1
ATOM 3809 C C . ILE B 1 188 ? 12.728 53.050 36.888 1.00 39.71 167 ILE B C 1
ATOM 3810 O O . ILE B 1 188 ? 12.556 52.076 36.157 1.00 39.06 167 ILE B O 1
ATOM 3815 N N . ALA B 1 189 ? 13.782 53.177 37.687 1.00 43.60 168 ALA B N 1
ATOM 3816 C CA . ALA B 1 189 ? 14.854 52.182 37.714 1.00 43.40 168 ALA B CA 1
ATOM 3817 C C . ALA B 1 189 ? 14.360 50.756 38.016 1.00 41.59 168 ALA B C 1
ATOM 3818 O O . ALA B 1 189 ? 14.736 49.821 37.307 1.00 39.57 168 ALA B O 1
ATOM 3820 N N . PRO B 1 190 ? 13.519 50.576 39.056 1.00 39.59 169 PRO B N 1
ATOM 3821 C CA . PRO B 1 190 ? 13.023 49.209 39.258 1.00 37.38 169 PRO B CA 1
ATOM 3822 C C . PRO B 1 190 ? 12.144 48.735 38.108 1.00 41.12 169 PRO B C 1
ATOM 3823 O O . PRO B 1 190 ? 12.179 47.558 37.748 1.00 47.39 169 PRO B O 1
ATOM 3827 N N . LEU B 1 191 ? 11.367 49.652 37.542 1.00 42.75 170 LEU B N 1
ATOM 3828 C CA . LEU B 1 191 ? 10.485 49.335 36.425 1.00 42.69 170 LEU B CA 1
ATOM 3829 C C . LEU B 1 191 ? 11.260 48.825 35.213 1.00 36.93 170 LEU B C 1
ATOM 3830 O O . LEU B 1 191 ? 10.788 47.948 34.493 1.00 44.40 170 LEU B O 1
ATOM 3835 N N . LEU B 1 192 ? 12.453 49.371 34.996 1.00 35.19 171 LEU B N 1
ATOM 3836 C CA . LEU B 1 192 ? 13.236 49.042 33.808 1.00 33.67 171 LEU B CA 1
ATOM 3837 C C . LEU B 1 192 ? 14.262 47.944 34.061 1.00 34.60 171 LEU B C 1
ATOM 3838 O O . LEU B 1 192 ? 15.043 47.604 33.173 1.00 37.60 171 LEU B O 1
ATOM 3843 N N . ALA B 1 193 ? 14.262 47.395 35.271 1.00 37.77 172 ALA B N 1
ATOM 3844 C CA . ALA B 1 193 ? 15.185 46.319 35.610 1.00 36.39 172 ALA B CA 1
ATOM 3845 C C . ALA B 1 193 ? 14.802 45.053 34.858 1.00 39.58 172 ALA B C 1
ATOM 3846 O O . ALA B 1 193 ? 15.633 44.177 34.622 1.00 39.64 172 ALA B O 1
ATOM 3848 N N . LYS B 1 194 ? 13.532 44.967 34.482 1.00 43.37 173 LYS B N 1
ATOM 3849 C CA . LYS B 1 194 ? 13.051 43.847 33.693 1.00 47.46 173 LYS B CA 1
ATOM 3850 C C . LYS B 1 194 ? 13.720 43.830 32.320 1.00 44.98 173 LYS B C 1
ATOM 3851 O O . LYS B 1 194 ? 14.131 42.779 31.836 1.00 55.76 173 LYS B O 1
ATOM 3857 N N . PHE B 1 195 ? 13.850 45.002 31.708 1.00 39.33 174 PHE B N 1
ATOM 3858 C CA . PHE B 1 195 ? 14.395 45.104 30.359 1.00 44.79 174 PHE B CA 1
ATOM 3859 C C . PHE B 1 195 ? 15.903 45.332 30.349 1.00 44.80 174 PHE B C 1
ATOM 3860 O O . PHE B 1 195 ? 16.625 44.715 29.563 1.00 38.97 174 PHE B O 1
ATOM 3868 N N . SER B 1 196 ? 16.375 46.217 31.221 1.00 42.12 175 SER B N 1
ATOM 3869 C CA . SER B 1 196 ? 17.787 46.585 31.246 1.00 37.28 175 SER B CA 1
ATOM 3870 C C . SER B 1 196 ? 18.360 46.570 32.663 1.00 39.31 175 SER B C 1
ATOM 3871 O O . SER B 1 196 ? 18.587 47.622 33.261 1.00 33.92 175 SER B O 1
ATOM 3874 N N . PRO B 1 197 ? 18.616 45.369 33.197 1.00 39.71 176 PRO B N 1
ATOM 3875 C CA . PRO B 1 197 ? 19.060 45.207 34.587 1.00 37.31 176 PRO B CA 1
ATOM 3876 C C . PRO B 1 197 ? 20.452 45.776 34.864 1.00 37.51 176 PRO B C 1
ATOM 3877 O O . PRO B 1 197 ? 20.733 46.176 35.994 1.00 34.42 176 PRO B O 1
ATOM 3881 N N . ARG B 1 198 ? 21.309 45.815 33.850 1.00 39.42 177 ARG B N 1
ATOM 3882 C CA . ARG B 1 198 ? 22.699 46.194 34.063 1.00 35.38 177 ARG B CA 1
ATOM 3883 C C . ARG B 1 198 ? 22.946 47.691 33.910 1.00 35.93 177 ARG B C 1
ATOM 3884 O O . ARG B 1 198 ? 24.068 48.158 34.102 1.00 41.76 177 ARG B O 1
ATOM 3892 N N . VAL B 1 199 ? 21.905 48.443 33.569 1.00 36.46 178 VAL B N 1
ATOM 3893 C CA . VAL B 1 199 ? 22.030 49.893 33.446 1.00 33.33 178 VAL B CA 1
ATOM 3894 C C . VAL B 1 199 ? 22.303 50.532 34.809 1.00 38.30 178 VAL B C 1
ATOM 3895 O O . VAL B 1 199 ? 21.601 50.266 35.786 1.00 38.97 178 VAL B O 1
ATOM 3899 N N . ARG B 1 200 ? 23.337 51.366 34.870 1.00 41.36 179 ARG B N 1
ATOM 3900 C CA . ARG B 1 200 ? 23.715 52.038 36.109 1.00 35.64 179 ARG B CA 1
ATOM 3901 C C . ARG B 1 200 ? 23.314 53.510 36.077 1.00 35.34 179 ARG B C 1
ATOM 3902 O O . ARG B 1 200 ? 23.373 54.156 35.031 1.00 40.50 179 ARG B O 1
ATOM 3910 N N . ILE B 1 201 ? 22.903 54.035 37.225 1.00 33.31 180 ILE B N 1
ATOM 3911 C CA . ILE B 1 201 ? 22.324 55.372 37.281 1.00 41.17 180 ILE B CA 1
ATOM 3912 C C . ILE B 1 201 ? 22.769 56.138 38.529 1.00 44.03 180 ILE B C 1
ATOM 3913 O O . ILE B 1 201 ? 23.018 55.551 39.584 1.00 37.02 180 ILE B O 1
ATOM 3918 N N . ASP B 1 202 ? 22.889 57.453 38.386 1.00 42.74 181 ASP B N 1
ATOM 3919 C CA . ASP B 1 202 ? 23.187 58.334 39.504 1.00 42.86 181 ASP B CA 1
ATOM 3920 C C . ASP B 1 202 ? 21.997 59.260 39.748 1.00 44.22 181 ASP B C 1
ATOM 3921 O O . ASP B 1 202 ? 21.776 60.203 38.990 1.00 47.01 181 ASP B O 1
ATOM 3926 N N . THR B 1 203 ? 21.231 58.982 40.801 1.00 48.86 182 THR B N 1
ATOM 3927 C CA . THR B 1 203 ? 20.000 59.726 41.078 1.00 43.81 182 THR B CA 1
ATOM 3928 C C . THR B 1 203 ? 20.229 60.965 41.941 1.00 48.37 182 THR B C 1
ATOM 3929 O O . THR B 1 203 ? 19.317 61.774 42.122 1.00 53.93 182 THR B O 1
ATOM 3933 N N . GLY B 1 204 ? 21.436 61.109 42.479 1.00 48.26 183 GLY B N 1
ATOM 3934 C CA . GLY B 1 204 ? 21.762 62.252 43.316 1.00 46.76 183 GLY B CA 1
ATOM 3935 C C . GLY B 1 204 ? 21.294 62.107 44.754 1.00 48.19 183 GLY B C 1
ATOM 3936 O O . GLY B 1 204 ? 20.259 61.496 45.025 1.00 49.60 183 GLY B O 1
ATOM 3937 N N . LEU B 1 205 ? 22.059 62.678 45.680 1.00 33.69 184 LEU B N 1
ATOM 3938 C CA . LEU B 1 205 ? 21.737 62.597 47.100 1.00 34.76 184 LEU B CA 1
ATOM 3939 C C . LEU B 1 205 ? 20.747 63.666 47.546 1.00 40.83 184 LEU B C 1
ATOM 3940 O O . LEU B 1 205 ? 20.887 64.840 47.203 1.00 41.58 184 LEU B O 1
ATOM 3945 N N . ASP B 1 206 ? 19.755 63.249 48.325 1.00 40.33 185 ASP B N 1
ATOM 3946 C CA . ASP B 1 206 ? 18.830 64.178 48.959 1.00 35.58 185 ASP B CA 1
ATOM 3947 C C . ASP B 1 206 ? 19.418 64.657 50.285 1.00 36.01 185 ASP B C 1
ATOM 3948 O O . ASP B 1 206 ? 19.013 64.205 51.357 1.00 37.21 185 ASP B O 1
ATOM 3953 N N . LEU B 1 207 ? 20.376 65.576 50.196 1.00 36.14 186 LEU B N 1
ATOM 3954 C CA . LEU B 1 207 ? 21.156 66.026 51.347 1.00 33.28 186 LEU B CA 1
ATOM 3955 C C . LEU B 1 207 ? 20.308 66.563 52.493 1.00 37.49 186 LEU B C 1
ATOM 3956 O O . LEU B 1 207 ? 20.609 66.324 53.664 1.00 37.12 186 LEU B O 1
ATOM 3961 N N . LYS B 1 208 ? 19.253 67.292 52.154 1.00 40.59 187 LYS B N 1
ATOM 3962 C CA . LYS B 1 208 ? 18.389 67.882 53.166 1.00 40.24 187 LYS B CA 1
ATOM 3963 C C . LYS B 1 208 ? 17.515 66.826 53.823 1.00 38.62 187 LYS B C 1
ATOM 3964 O O . LYS B 1 208 ? 17.223 66.913 55.015 1.00 38.10 187 LYS B O 1
ATOM 3970 N N . GLY B 1 209 ? 17.103 65.832 53.043 1.00 37.73 188 GLY B N 1
ATOM 3971 C CA . GLY B 1 209 ? 16.288 64.754 53.568 1.00 34.82 188 GLY B CA 1
ATOM 3972 C C . GLY B 1 209 ? 17.089 63.780 54.410 1.00 34.31 188 GLY B C 1
ATOM 3973 O O . GLY B 1 209 ? 16.571 63.194 55.361 1.00 32.13 188 GLY B O 1
ATOM 3974 N N . ILE B 1 210 ? 18.359 63.613 54.061 1.00 31.05 189 ILE B N 1
ATOM 3975 C CA . ILE B 1 210 ? 19.244 62.701 54.775 1.00 32.06 189 ILE B CA 1
ATOM 3976 C C . ILE B 1 210 ? 19.514 63.166 56.206 1.00 34.19 189 ILE B C 1
ATOM 3977 O O . ILE B 1 210 ? 19.385 62.387 57.151 1.00 36.39 189 ILE B O 1
ATOM 3982 N N . THR B 1 211 ? 19.880 64.433 56.367 1.00 30.70 190 THR B N 1
ATOM 3983 C CA . THR B 1 211 ? 20.189 64.959 57.692 1.00 36.00 190 THR B CA 1
ATOM 3984 C C . THR B 1 211 ? 19.812 66.431 57.835 1.00 39.23 190 THR B C 1
ATOM 3985 O O . THR B 1 211 ? 19.696 67.152 56.844 1.00 44.94 190 THR B O 1
ATOM 3989 N N . SER B 1 212 ? 19.620 66.872 59.075 1.00 36.04 191 SER B N 1
ATOM 3990 C CA . SER B 1 212 ? 19.284 68.266 59.345 1.00 38.09 191 SER B CA 1
ATOM 3991 C C . SER B 1 212 ? 20.534 69.063 59.696 1.00 40.20 191 SER B C 1
ATOM 3992 O O . SER B 1 212 ? 20.532 70.293 59.648 1.00 42.60 191 SER B O 1
ATOM 3995 N N . ASP B 1 213 ? 21.601 68.355 60.048 1.00 38.98 192 ASP B N 1
ATOM 3996 C CA . ASP B 1 213 ? 22.853 69.005 60.408 1.00 39.28 192 ASP B CA 1
ATOM 3997 C C . ASP B 1 213 ? 23.630 69.424 59.165 1.00 43.23 192 ASP B C 1
ATOM 3998 O O . ASP B 1 213 ? 23.957 68.594 58.314 1.00 46.16 192 ASP B O 1
ATOM 4003 N N . LYS B 1 214 ? 23.921 70.716 59.068 1.00 43.44 193 LYS B N 1
ATOM 4004 C CA . LYS B 1 214 ? 24.627 71.257 57.913 1.00 44.21 193 LYS B CA 1
ATOM 4005 C C . LYS B 1 214 ? 26.090 70.820 57.882 1.00 43.36 193 LYS B C 1
ATOM 4006 O O . LYS B 1 214 ? 26.717 70.808 56.823 1.00 45.91 193 LYS B O 1
ATOM 4012 N N . ALA B 1 215 ? 26.629 70.455 59.042 1.00 42.60 194 ALA B N 1
ATOM 4013 C CA . ALA B 1 215 ? 28.020 70.018 59.130 1.00 42.44 194 ALA B CA 1
ATOM 4014 C C . ALA B 1 215 ? 28.240 68.708 58.382 1.00 41.39 194 ALA B C 1
ATOM 4015 O O . ALA B 1 215 ? 29.137 68.604 57.544 1.00 43.32 194 ALA B O 1
ATOM 4017 N N . TYR B 1 216 ? 27.416 67.710 58.687 1.00 40.68 195 TYR B N 1
ATOM 4018 C CA . TYR B 1 216 ? 27.519 66.412 58.031 1.00 38.03 195 TYR B CA 1
ATOM 4019 C C . TYR B 1 216 ? 27.103 66.497 56.572 1.00 37.96 195 TYR B C 1
ATOM 4020 O O . TYR B 1 216 ? 27.641 65.784 55.725 1.00 36.28 195 TYR B O 1
ATOM 4029 N N . ARG B 1 217 ? 26.146 67.374 56.284 1.00 41.97 196 ARG B N 1
ATOM 4030 C CA . ARG B 1 217 ? 25.715 67.611 54.911 1.00 38.14 196 ARG B CA 1
ATOM 4031 C C . ARG B 1 217 ? 26.882 68.034 54.034 1.00 36.89 196 ARG B C 1
ATOM 4032 O O . ARG B 1 217 ? 27.100 67.475 52.958 1.00 38.64 196 ARG B O 1
ATOM 4040 N N . ALA B 1 218 ? 27.630 69.023 54.511 1.00 41.77 197 ALA B N 1
ATOM 4041 C CA . ALA B 1 218 ? 28.795 69.530 53.800 1.00 42.77 197 ALA B CA 1
ATOM 4042 C C . ALA B 1 218 ? 29.823 68.429 53.585 1.00 40.75 197 ALA B C 1
ATOM 4043 O O . ALA B 1 218 ? 30.440 68.348 52.525 1.00 44.63 197 ALA B O 1
ATOM 4045 N N . PHE B 1 219 ? 30.008 67.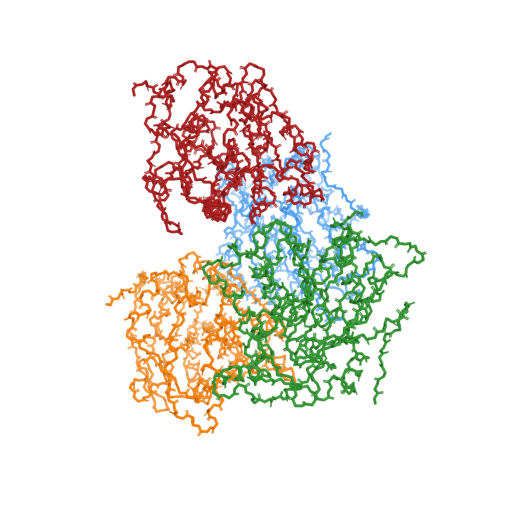583 54.594 1.00 39.23 198 PHE B N 1
ATOM 4046 C CA . PHE B 1 219 ? 30.924 66.457 54.467 1.00 42.74 198 PHE B CA 1
ATOM 4047 C C . PHE B 1 219 ? 30.424 65.479 53.413 1.00 39.17 198 PHE B C 1
ATOM 4048 O O . PHE B 1 219 ? 31.172 65.072 52.522 1.00 36.37 198 PHE B O 1
ATOM 4056 N N . LEU B 1 220 ? 29.152 65.112 53.527 1.00 39.37 199 LEU B N 1
ATOM 4057 C CA . LEU B 1 220 ? 28.538 64.138 52.633 1.00 37.72 199 LEU B CA 1
ATOM 4058 C C . LEU B 1 220 ? 28.588 64.593 51.177 1.00 34.93 199 LEU B C 1
ATOM 4059 O O . LEU B 1 220 ? 28.947 63.822 50.289 1.00 33.62 199 LEU B O 1
ATOM 4064 N N . GLY B 1 221 ? 28.236 65.852 50.940 1.00 40.12 200 GLY B N 1
ATOM 4065 C CA . GLY B 1 221 ? 28.213 66.397 49.594 1.00 32.92 200 GLY B CA 1
ATOM 4066 C C . GLY B 1 221 ? 29.582 66.518 48.955 1.00 40.34 200 GLY B C 1
ATOM 4067 O O . GLY B 1 221 ? 29.695 66.581 47.730 1.00 45.38 200 GLY B O 1
ATOM 4068 N N . SER B 1 222 ? 30.627 66.546 49.779 1.00 45.68 201 SER B N 1
ATOM 4069 C CA . SER B 1 222 ? 31.993 66.701 49.281 1.00 38.94 201 SER B CA 1
ATOM 4070 C C . SER B 1 222 ? 32.769 65.386 49.305 1.00 38.04 201 SER B C 1
ATOM 4071 O O . SER B 1 222 ? 33.847 65.289 48.725 1.00 43.14 201 SER B O 1
ATOM 4074 N N . ASP B 1 223 ? 32.224 64.382 49.985 1.00 41.49 202 ASP B N 1
ATOM 4075 C CA . ASP B 1 223 ? 32.887 63.085 50.106 1.00 40.51 202 ASP B CA 1
ATOM 4076 C C . ASP B 1 223 ? 32.871 62.325 48.782 1.00 44.70 202 ASP B C 1
ATOM 4077 O O . ASP B 1 223 ? 31.802 62.005 48.261 1.00 42.81 202 ASP B O 1
ATOM 4082 N N . PRO B 1 224 ? 34.062 62.034 48.235 1.00 45.28 203 PRO B N 1
ATOM 4083 C CA . PRO B 1 224 ? 34.208 61.301 46.970 1.00 39.18 203 PRO B CA 1
ATOM 4084 C C . PRO B 1 224 ? 33.592 59.903 47.023 1.00 38.54 203 PRO B C 1
ATOM 4085 O O . PRO B 1 224 ? 33.144 59.390 45.998 1.00 46.40 203 PRO B O 1
ATOM 4089 N N . MET B 1 225 ? 33.577 59.304 48.211 1.00 42.20 204 MET B N 1
ATOM 4090 C CA . MET B 1 225 ? 33.033 57.961 48.409 1.00 40.95 204 MET B CA 1
ATOM 4091 C C . MET B 1 225 ? 31.511 57.966 48.530 1.00 38.65 204 MET B C 1
ATOM 4092 O O . MET B 1 225 ? 30.862 56.934 48.349 1.00 38.45 204 MET B O 1
ATOM 4097 N N . SER B 1 226 ? 30.955 59.132 48.850 1.00 38.95 205 SER B N 1
ATOM 4098 C CA . SER B 1 226 ? 29.509 59.294 48.969 1.00 37.62 205 SER B CA 1
ATOM 4099 C C . SER B 1 226 ? 28.908 59.926 47.704 1.00 45.27 205 SER B C 1
ATOM 4100 O O . SER B 1 226 ? 27.754 59.673 47.350 1.00 48.24 205 SER B O 1
ATOM 4103 N N . VAL B 1 227 ? 29.698 60.742 47.020 1.00 48.02 206 VAL B N 1
ATOM 4104 C CA . VAL B 1 227 ? 29.244 61.407 45.807 1.00 44.81 206 VAL B CA 1
ATOM 4105 C C . VAL B 1 227 ? 30.333 61.271 44.757 1.00 47.90 206 VAL B C 1
ATOM 4106 O O . VAL B 1 227 ? 31.499 61.509 45.049 1.00 50.03 206 VAL B O 1
ATOM 4110 N N . PRO B 1 228 ? 29.964 60.859 43.534 1.00 51.70 207 PRO B N 1
ATOM 4111 C CA . PRO B 1 228 ? 28.598 60.526 43.117 1.00 50.92 207 PRO B CA 1
ATOM 4112 C C . PRO B 1 228 ? 28.213 59.088 43.462 1.00 50.18 207 PRO B C 1
ATOM 4113 O O . PRO B 1 228 ? 29.083 58.274 43.782 1.00 54.09 207 PRO B O 1
ATOM 4117 N N . LEU B 1 229 ? 26.918 58.791 43.395 1.00 49.83 208 LEU B N 1
ATOM 4118 C CA . LEU B 1 229 ? 26.393 57.496 43.822 1.00 45.15 208 LEU B CA 1
ATOM 4119 C C . LEU B 1 229 ? 25.746 56.706 42.688 1.00 40.54 208 LEU B C 1
ATOM 4120 O O . LEU B 1 229 ? 24.726 57.115 42.135 1.00 40.84 208 LEU B O 1
ATOM 4125 N N . TYR B 1 230 ? 26.329 55.558 42.363 1.00 41.61 209 TYR B N 1
ATOM 4126 C CA . TYR B 1 230 ? 25.805 54.745 41.276 1.00 44.76 209 TYR B CA 1
ATOM 4127 C C . TYR B 1 230 ? 25.136 53.482 41.799 1.00 38.50 209 TYR B C 1
ATOM 4128 O O . TYR B 1 230 ? 25.606 52.857 42.750 1.00 41.97 209 TYR B O 1
ATOM 4137 N N . GLY B 1 231 ? 24.023 53.127 41.170 1.00 39.19 210 GLY B N 1
ATOM 4138 C CA . GLY B 1 231 ? 23.349 51.876 41.441 1.00 36.13 210 GLY B CA 1
ATOM 4139 C C . GLY B 1 231 ? 22.839 51.307 40.133 1.00 33.31 210 GLY B C 1
ATOM 4140 O O . GLY B 1 231 ? 22.479 52.058 39.228 1.00 38.32 210 GLY B O 1
ATOM 4141 N N . SER B 1 232 ? 22.825 49.984 40.021 1.00 31.14 211 SER B N 1
ATOM 4142 C CA . SER B 1 232 ? 22.270 49.335 38.839 1.00 32.66 211 SER B CA 1
ATOM 4143 C C . SER B 1 232 ? 20.768 49.164 39.012 1.00 33.66 211 SER B C 1
ATOM 4144 O O . SER B 1 232 ? 20.266 49.143 40.138 1.00 33.23 211 SER B O 1
ATOM 4147 N N . PHE B 1 233 ? 20.053 49.045 37.897 1.00 32.89 212 PHE B N 1
ATOM 4148 C CA . PHE B 1 233 ? 18.608 48.843 37.940 1.00 31.04 212 PHE B CA 1
ATOM 4149 C C . PHE B 1 233 ? 18.254 47.572 38.707 1.00 29.07 212 PHE B C 1
ATOM 4150 O O . PHE B 1 233 ? 17.277 47.546 39.451 1.00 27.01 212 PHE B O 1
ATOM 4158 N N . ARG B 1 234 ? 19.057 46.527 38.526 1.00 31.80 213 ARG B N 1
ATOM 4159 C CA . ARG B 1 234 ? 18.849 45.264 39.227 1.00 29.44 213 ARG B CA 1
ATOM 4160 C C . ARG B 1 234 ? 18.973 45.453 40.736 1.00 32.78 213 ARG B C 1
ATOM 4161 O O . ARG B 1 234 ? 18.086 45.049 41.496 1.00 29.61 213 ARG B O 1
ATOM 4169 N N . GLN B 1 235 ? 20.071 46.073 41.161 1.00 28.77 214 GLN B N 1
ATOM 4170 C CA . GLN B 1 235 ? 20.311 46.347 42.576 1.00 26.42 214 GLN B CA 1
ATOM 4171 C C . GLN B 1 235 ? 19.188 47.174 43.185 1.00 30.22 214 GLN B C 1
ATOM 4172 O O . GLN B 1 235 ? 18.630 46.816 44.224 1.00 26.47 214 GLN B O 1
ATOM 4178 N N . ILE B 1 236 ? 18.868 48.282 42.524 1.00 32.67 215 ILE B N 1
ATOM 4179 C CA . ILE B 1 236 ? 17.815 49.185 42.971 1.00 30.30 215 ILE B CA 1
ATOM 4180 C C . ILE B 1 236 ? 16.460 48.483 43.015 1.00 31.41 215 ILE B C 1
ATOM 4181 O O . ILE B 1 236 ? 15.738 48.584 44.008 1.00 29.49 215 ILE B O 1
ATOM 4186 N N . HIS B 1 237 ? 16.125 47.762 41.949 1.00 26.32 216 HIS B N 1
ATOM 4187 C CA . HIS B 1 237 ? 14.868 47.024 41.902 1.00 28.63 216 HIS B CA 1
ATOM 4188 C C . HIS B 1 237 ? 14.756 46.036 43.049 1.00 30.66 216 HIS B C 1
ATOM 4189 O O . HIS B 1 237 ? 13.691 45.889 43.653 1.00 30.35 216 HIS B O 1
ATOM 4196 N N . ASP B 1 238 ? 15.860 45.363 43.350 1.00 27.56 217 ASP B N 1
ATOM 4197 C CA . ASP B 1 238 ? 15.830 44.296 44.339 1.00 26.11 217 ASP B CA 1
ATOM 4198 C C . ASP B 1 238 ? 15.640 44.802 45.771 1.00 30.15 217 ASP B C 1
ATOM 4199 O O . ASP B 1 238 ? 14.935 44.158 46.546 1.00 27.04 217 ASP B O 1
ATOM 4204 N N . PHE B 1 239 ? 16.234 45.937 46.144 1.00 27.10 218 PHE B N 1
ATOM 4205 C CA . PHE B 1 239 ? 16.004 46.394 47.515 1.00 29.87 218 PHE B CA 1
ATOM 4206 C C . PHE B 1 239 ? 14.710 47.198 47.613 1.00 31.34 218 PHE B C 1
ATOM 4207 O O . PHE B 1 239 ? 14.151 47.354 48.700 1.00 33.65 218 PHE B O 1
ATOM 4215 N N . MET B 1 240 ? 14.222 47.681 46.475 1.00 30.69 219 MET B N 1
ATOM 4216 C CA . MET B 1 240 ? 12.904 48.304 46.423 1.00 32.26 219 MET B CA 1
ATOM 4217 C C . MET B 1 240 ? 11.828 47.241 46.605 1.00 29.41 219 MET B C 1
ATOM 4218 O O . MET B 1 240 ? 10.882 47.420 47.371 1.00 30.01 219 MET B O 1
ATOM 4223 N N . GLN B 1 241 ? 11.984 46.132 45.892 1.00 33.41 220 GLN B N 1
ATOM 4224 C CA . GLN B 1 241 ? 11.054 45.014 45.987 1.00 32.36 220 GLN B CA 1
ATOM 4225 C C . GLN B 1 241 ? 11.150 44.370 47.363 1.00 31.96 220 GLN B C 1
ATOM 4226 O O . GLN B 1 241 ? 10.149 43.921 47.926 1.00 36.51 220 GLN B O 1
ATOM 4232 N N . ARG B 1 242 ? 12.368 44.339 47.893 1.00 29.65 221 ARG B N 1
ATOM 4233 C CA . ARG B 1 242 ? 12.649 43.798 49.218 1.00 32.02 221 ARG B CA 1
ATOM 4234 C C . ARG B 1 242 ? 11.758 44.432 50.277 1.00 29.03 221 ARG B C 1
ATOM 4235 O O . ARG B 1 242 ? 11.122 43.735 51.067 1.00 34.10 221 ARG B O 1
ATOM 4243 N N . GLY B 1 243 ? 11.720 45.760 50.283 1.00 28.14 222 GLY B N 1
ATOM 4244 C CA . GLY B 1 243 ? 10.927 46.501 51.245 1.00 31.03 222 GLY B CA 1
ATOM 4245 C C . GLY B 1 243 ? 9.440 46.397 50.975 1.00 29.31 222 GLY B C 1
ATOM 4246 O O . GLY B 1 243 ? 8.644 46.194 51.894 1.00 23.56 222 GLY B O 1
ATOM 4247 N N . ALA B 1 244 ? 9.065 46.530 49.706 1.00 31.36 223 ALA B N 1
ATOM 4248 C CA . ALA B 1 244 ? 7.661 46.527 49.316 1.00 29.60 223 ALA B CA 1
ATOM 4249 C C . ALA B 1 244 ? 6.972 45.224 49.713 1.00 28.08 223 ALA B C 1
ATOM 4250 O O . ALA B 1 244 ? 5.777 45.208 50.005 1.00 26.92 223 ALA B O 1
ATOM 4252 N N . LYS B 1 245 ? 7.736 44.137 49.732 1.00 26.69 224 LYS B N 1
ATOM 4253 C CA . LYS B 1 245 ? 7.209 42.828 50.096 1.00 27.03 224 LYS B CA 1
ATOM 4254 C C . LYS B 1 245 ? 6.763 42.803 51.557 1.00 32.08 224 LYS B C 1
ATOM 4255 O O . LYS B 1 245 ? 5.711 42.251 51.884 1.00 33.44 224 LYS B O 1
ATOM 4261 N N . LEU B 1 246 ? 7.557 43.416 52.429 1.00 28.83 225 LEU B N 1
ATOM 4262 C CA . LEU B 1 246 ? 7.227 43.472 53.848 1.00 24.53 225 LEU B CA 1
ATOM 4263 C C . LEU B 1 246 ? 5.999 44.338 54.097 1.00 29.63 225 LEU B C 1
ATOM 4264 O O . LEU B 1 246 ? 5.165 44.011 54.941 1.00 35.76 225 LEU B O 1
ATOM 4269 N N . TYR B 1 247 ? 5.886 45.441 53.362 1.00 27.78 226 TYR B N 1
ATOM 4270 C CA . TYR B 1 247 ? 4.751 46.346 53.528 1.00 33.83 226 TYR B CA 1
ATOM 4271 C C . TYR B 1 247 ? 3.438 45.678 53.128 1.00 33.00 226 TYR B C 1
ATOM 4272 O O . TYR B 1 247 ? 2.435 45.790 53.832 1.00 28.43 226 TYR B O 1
ATOM 4281 N N . LYS B 1 248 ? 3.457 44.980 51.995 1.00 30.73 227 LYS B N 1
ATOM 4282 C CA . LYS B 1 248 ? 2.281 44.283 51.492 1.00 32.57 227 LYS B CA 1
ATOM 4283 C C . LYS B 1 248 ? 1.892 43.136 52.420 1.00 33.90 227 LYS B C 1
ATOM 4284 O O . LYS B 1 248 ? 0.710 42.922 52.689 1.00 38.39 227 LYS B O 1
ATOM 4290 N N . ASN B 1 249 ? 2.903 42.416 52.905 1.00 32.43 228 ASN B N 1
ATOM 4291 C CA . ASN B 1 249 ? 2.730 41.294 53.829 1.00 33.86 228 ASN B CA 1
ATOM 4292 C C . ASN B 1 249 ? 1.697 40.294 53.331 1.00 36.03 228 ASN B C 1
ATOM 4293 O O . ASN B 1 249 ? 0.753 39.940 54.042 1.00 36.61 228 ASN B O 1
ATOM 4298 N N . GLU B 1 250 ? 1.886 39.848 52.097 1.00 33.99 229 GLU B N 1
ATOM 4299 C CA . GLU B 1 250 ? 0.953 38.935 51.458 1.00 41.89 229 GLU B CA 1
ATOM 4300 C C . GLU B 1 250 ? 0.929 37.585 52.174 1.00 43.37 229 GLU B C 1
ATOM 4301 O O . GLU B 1 250 ? 1.979 37.022 52.490 1.00 43.25 229 GLU B O 1
ATOM 4307 N N . ASN B 1 251 ? -0.280 37.086 52.431 1.00 42.62 230 ASN B N 1
ATOM 4308 C CA . ASN B 1 251 ? -0.494 35.820 53.136 1.00 46.01 230 ASN B CA 1
ATOM 4309 C C . ASN B 1 251 ? 0.213 35.739 54.483 1.00 44.14 230 ASN B C 1
ATOM 4310 O O . ASN B 1 251 ? 0.727 34.682 54.849 1.00 50.79 230 ASN B O 1
ATOM 4315 N N . ASN B 1 252 ? 0.222 36.851 55.215 1.00 42.50 231 ASN B N 1
ATOM 4316 C CA . ASN B 1 252 ? 0.892 36.936 56.512 1.00 42.34 231 ASN B CA 1
ATOM 4317 C C . ASN B 1 252 ? 2.303 36.366 56.483 1.00 38.00 231 ASN B C 1
ATOM 4318 O O . ASN B 1 252 ? 2.642 35.486 57.273 1.00 38.74 231 ASN B O 1
ATOM 4323 N N . TYR B 1 253 ? 3.115 36.862 55.558 1.00 38.73 232 TYR B N 1
ATOM 4324 C CA . TYR B 1 253 ? 4.487 36.393 55.418 1.00 36.36 232 TYR B CA 1
ATOM 4325 C C . TYR B 1 253 ? 5.296 36.660 56.679 1.00 32.50 232 TYR B C 1
ATOM 4326 O O . TYR B 1 253 ? 6.055 35.805 57.133 1.00 36.31 232 TYR B O 1
ATOM 4335 N N . ILE B 1 254 ? 5.124 37.851 57.243 1.00 29.43 233 ILE B N 1
ATOM 4336 C CA . ILE B 1 254 ? 5.875 38.249 58.427 1.00 34.25 233 ILE B CA 1
ATOM 4337 C C . ILE B 1 254 ? 5.481 37.413 59.642 1.00 32.89 233 ILE B C 1
ATOM 4338 O O . ILE B 1 254 ? 6.344 36.899 60.353 1.00 32.55 233 ILE B O 1
ATOM 4343 N N . GLN B 1 255 ? 4.178 37.262 59.866 1.00 34.12 234 GLN B N 1
ATOM 4344 C CA . GLN B 1 255 ? 3.686 36.486 61.004 1.00 40.20 234 GLN B CA 1
ATOM 4345 C C . GLN B 1 255 ? 4.166 35.040 60.941 1.00 37.44 234 GLN B C 1
ATOM 4346 O O . GLN B 1 255 ? 4.460 34.431 61.968 1.00 34.03 234 GLN B O 1
ATOM 4352 N N . LYS B 1 256 ? 4.260 34.500 59.732 1.00 35.88 235 LYS B N 1
ATOM 4353 C CA . LYS B 1 256 ? 4.614 33.098 59.559 1.00 35.37 235 LYS B CA 1
ATOM 4354 C C . LYS B 1 256 ? 6.115 32.836 59.614 1.00 33.88 235 LYS B C 1
ATOM 4355 O O . LYS B 1 256 ? 6.538 31.768 60.051 1.00 39.61 235 LYS B O 1
ATOM 4361 N N . ASN B 1 257 ? 6.924 33.793 59.173 1.00 33.34 236 ASN B N 1
ATOM 4362 C CA . ASN B 1 257 ? 8.347 33.510 58.987 1.00 37.12 236 ASN B CA 1
ATOM 4363 C C . ASN B 1 257 ? 9.310 34.246 59.916 1.00 29.61 236 ASN B C 1
ATOM 4364 O O . ASN B 1 257 ? 10.480 33.877 60.003 1.00 26.75 236 ASN B O 1
ATOM 4369 N N . PHE B 1 258 ? 8.832 35.279 60.601 1.00 29.04 237 PHE B N 1
ATOM 4370 C CA . PHE B 1 258 ? 9.687 36.012 61.527 1.00 29.01 237 PHE B CA 1
ATOM 4371 C C . PHE B 1 258 ? 10.200 35.078 62.615 1.00 30.70 237 PHE B C 1
ATOM 4372 O O . PHE B 1 258 ? 9.428 34.309 63.188 1.00 35.71 237 PHE B O 1
ATOM 4380 N N . ALA B 1 259 ? 11.502 35.142 62.884 1.00 30.09 238 ALA B N 1
ATOM 4381 C CA . ALA B 1 259 ? 12.143 34.245 63.847 1.00 35.40 238 ALA B CA 1
ATOM 4382 C C . ALA B 1 259 ? 11.431 34.268 65.195 1.00 35.87 238 ALA B C 1
ATOM 4383 O O . ALA B 1 259 ? 11.213 35.329 65.777 1.00 37.62 238 ALA B O 1
ATOM 4385 N N . LYS B 1 260 ? 11.069 33.080 65.670 1.00 37.82 239 LYS B N 1
ATOM 4386 C CA . LYS B 1 260 ? 10.228 32.918 66.852 1.00 40.39 239 LYS B CA 1
ATOM 4387 C C . LYS B 1 260 ? 10.753 33.648 68.087 1.00 43.18 239 LYS B C 1
ATOM 4388 O O . LYS B 1 260 ? 11.857 33.375 68.564 1.00 44.21 239 LYS B O 1
ATOM 4394 N N . ASP B 1 261 ? 9.946 34.584 68.585 1.00 41.14 240 ASP B N 1
ATOM 4395 C CA . ASP B 1 261 ? 10.193 35.274 69.852 1.00 43.10 240 ASP B CA 1
ATOM 4396 C C . ASP B 1 261 ? 11.502 36.057 69.890 1.00 40.62 240 ASP B C 1
ATOM 4397 O O . ASP B 1 261 ? 12.056 36.297 70.964 1.00 43.32 240 ASP B O 1
ATOM 4402 N N . LYS B 1 262 ? 11.997 36.459 68.726 1.00 36.84 241 LYS B N 1
ATOM 4403 C CA . LYS B 1 262 ? 13.210 37.261 68.681 1.00 35.72 241 LYS B CA 1
ATOM 4404 C C . LYS B 1 262 ? 12.867 38.725 68.895 1.00 35.27 241 LYS B C 1
ATOM 4405 O O . LYS B 1 262 ? 11.919 39.236 68.302 1.00 33.95 241 LYS B O 1
ATOM 4411 N N . PRO B 1 263 ? 13.625 39.399 69.769 1.00 30.47 242 PRO B N 1
ATOM 4412 C CA . PRO B 1 263 ? 13.385 40.820 70.031 1.00 29.65 242 PRO B CA 1
ATOM 4413 C C . PRO B 1 263 ? 13.764 41.683 68.830 1.00 29.81 242 PRO B C 1
ATOM 4414 O O . PRO B 1 263 ? 14.815 41.471 68.229 1.00 29.72 242 PRO B O 1
ATOM 4418 N N . VAL B 1 264 ? 12.903 42.631 68.478 1.00 33.07 243 VAL B N 1
ATOM 4419 C CA . VAL B 1 264 ? 13.172 43.538 67.367 1.00 28.41 243 VAL B CA 1
ATOM 4420 C C . VAL B 1 264 ? 12.799 44.972 67.743 1.00 27.35 243 VAL B C 1
ATOM 4421 O O . VAL B 1 264 ? 11.783 45.208 68.400 1.00 26.93 243 VAL B O 1
ATOM 4425 N N . ILE B 1 265 ? 13.635 45.926 67.348 1.00 24.29 244 ILE B N 1
ATOM 4426 C CA . ILE B 1 265 ? 13.320 47.334 67.556 1.00 29.80 244 ILE B CA 1
ATOM 4427 C C . ILE B 1 265 ? 13.657 48.165 66.315 1.00 35.40 244 ILE B C 1
ATOM 4428 O O . ILE B 1 265 ? 14.677 47.944 65.656 1.00 31.67 244 ILE B O 1
ATOM 4433 N N . ILE B 1 266 ? 12.780 49.109 65.990 1.00 31.48 245 ILE B N 1
ATOM 4434 C CA . ILE B 1 266 ? 13.016 50.015 64.876 1.00 28.41 245 ILE B CA 1
ATOM 4435 C C . ILE B 1 266 ? 13.107 51.461 65.363 1.00 33.44 245 ILE B C 1
ATOM 4436 O O . ILE B 1 266 ? 12.234 51.933 66.091 1.00 32.78 245 ILE B O 1
ATOM 4441 N N . MET B 1 267 ? 14.177 52.155 64.984 1.00 32.32 246 MET B N 1
ATOM 4442 C CA . MET B 1 267 ? 14.267 53.592 65.225 1.00 29.23 246 MET B CA 1
ATOM 4443 C C . MET B 1 267 ? 14.079 54.336 63.910 1.00 32.07 246 MET B C 1
ATOM 4444 O O . MET B 1 267 ? 14.736 54.024 62.910 1.00 28.58 246 MET B O 1
ATOM 4449 N N . HIS B 1 268 ? 13.186 55.321 63.919 1.00 27.76 247 HIS B N 1
ATOM 4450 C CA . HIS B 1 268 ? 12.843 56.050 62.711 1.00 28.25 247 HIS B CA 1
ATOM 4451 C C . HIS B 1 268 ? 12.635 57.524 63.018 1.00 31.40 247 HIS B C 1
ATOM 4452 O O . HIS B 1 268 ? 11.844 57.873 63.896 1.00 29.39 247 HIS B O 1
ATOM 4459 N N . GLY B 1 269 ? 13.346 58.382 62.291 1.00 28.77 248 GLY B N 1
ATOM 4460 C CA . GLY B 1 269 ? 13.160 59.815 62.411 1.00 28.04 248 GLY B CA 1
ATOM 4461 C C . GLY B 1 269 ? 11.744 60.198 62.029 1.00 31.33 248 GLY B C 1
ATOM 4462 O O . GLY B 1 269 ? 11.227 59.752 61.004 1.00 28.67 248 GLY B O 1
ATOM 4463 N N . GLN B 1 270 ? 11.110 61.014 62.862 1.00 31.17 249 GLN B N 1
ATOM 4464 C CA . GLN B 1 270 ? 9.730 61.415 62.633 1.00 29.55 249 GLN B CA 1
ATOM 4465 C C . GLN B 1 270 ? 9.620 62.290 61.385 1.00 30.09 249 GLN B C 1
ATOM 4466 O O . GLN B 1 270 ? 8.596 62.290 60.705 1.00 29.61 249 GLN B O 1
ATOM 4472 N N . ASP B 1 271 ? 10.685 63.023 61.077 1.00 29.31 250 ASP B N 1
ATOM 4473 C CA . ASP B 1 271 ? 10.681 63.911 59.920 1.00 31.68 250 ASP B CA 1
ATOM 4474 C C . ASP B 1 271 ? 11.365 63.289 58.707 1.00 35.78 250 ASP B C 1
ATOM 4475 O O . ASP B 1 271 ? 11.754 63.993 57.776 1.00 37.46 250 ASP B O 1
ATOM 4480 N N . ASP B 1 272 ? 11.512 61.968 58.721 1.00 35.41 251 ASP B N 1
ATOM 4481 C CA . ASP B 1 272 ? 12.098 61.257 57.591 1.00 30.06 251 ASP B CA 1
ATOM 4482 C C . ASP B 1 272 ? 11.166 61.358 56.389 1.00 36.42 251 ASP B C 1
ATOM 4483 O O . ASP B 1 272 ? 10.039 60.865 56.428 1.00 40.71 251 ASP B O 1
ATOM 4488 N N . THR B 1 273 ? 11.632 62.006 55.327 1.00 34.15 252 THR B N 1
ATOM 4489 C CA . THR B 1 273 ? 10.848 62.114 54.103 1.00 30.80 252 THR B CA 1
ATOM 4490 C C . THR B 1 273 ? 11.498 61.324 52.978 1.00 31.91 252 THR B C 1
ATOM 4491 O O . THR B 1 273 ? 11.169 61.506 51.808 1.00 32.80 252 THR B O 1
ATOM 4495 N N . ILE B 1 274 ? 12.426 60.447 53.343 1.00 37.57 253 ILE B N 1
ATOM 4496 C CA . ILE B 1 274 ? 13.035 59.526 52.393 1.00 30.65 253 ILE B CA 1
ATOM 4497 C C . ILE B 1 274 ? 12.376 58.156 52.514 1.00 31.63 253 ILE B C 1
ATOM 4498 O O . ILE B 1 274 ? 11.801 57.649 51.551 1.00 34.92 253 ILE B O 1
ATOM 4503 N N . ASN B 1 275 ? 12.462 57.563 53.703 1.00 29.25 254 ASN B N 1
ATOM 4504 C CA . ASN B 1 275 ? 11.739 56.331 54.005 1.00 26.40 254 ASN B CA 1
ATOM 4505 C C . ASN B 1 275 ? 10.574 56.620 54.939 1.00 28.71 254 ASN B C 1
ATOM 4506 O O . ASN B 1 275 ? 10.749 57.196 56.014 1.00 27.65 254 ASN B O 1
ATOM 4511 N N . ASP B 1 276 ? 9.383 56.211 54.521 1.00 28.11 255 ASP B N 1
ATOM 4512 C CA . ASP B 1 276 ? 8.160 56.549 55.232 1.00 26.63 255 ASP B CA 1
ATOM 4513 C C . ASP B 1 276 ? 8.032 55.797 56.556 1.00 27.21 255 ASP B C 1
ATOM 4514 O O . ASP B 1 276 ? 8.114 54.568 56.591 1.00 28.62 255 ASP B O 1
ATOM 4519 N N . PRO B 1 277 ? 7.825 56.539 57.654 1.00 27.25 256 PRO B N 1
ATOM 4520 C CA . PRO B 1 277 ? 7.574 55.949 58.973 1.00 26.87 256 PRO B CA 1
ATOM 4521 C C . PRO B 1 277 ? 6.419 54.949 58.969 1.00 31.50 256 PRO B C 1
ATOM 4522 O O . PRO B 1 277 ? 6.382 54.071 59.832 1.00 32.89 256 PRO B O 1
ATOM 4526 N N . LYS B 1 278 ? 5.499 55.080 58.014 1.00 30.68 257 LYS B N 1
ATOM 4527 C CA . LYS B 1 278 ? 4.384 54.145 57.876 1.00 31.12 257 LYS B CA 1
ATOM 4528 C C . LYS B 1 278 ? 4.862 52.703 57.713 1.00 32.03 257 LYS B C 1
ATOM 4529 O O . LYS B 1 278 ? 4.204 51.769 58.175 1.00 32.33 257 LYS B O 1
ATOM 4535 N N . GLY B 1 279 ? 6.003 52.528 57.049 1.00 28.48 258 GLY B N 1
ATOM 4536 C CA . GLY B 1 279 ? 6.569 51.208 56.842 1.00 26.19 258 GLY B CA 1
ATOM 4537 C C . GLY B 1 279 ? 6.963 50.560 58.157 1.00 33.21 258 GLY B C 1
ATOM 4538 O O . GLY B 1 279 ? 6.629 49.404 58.422 1.00 28.83 258 GLY B O 1
ATOM 4539 N N . SER B 1 280 ? 7.672 51.319 58.986 1.00 31.18 259 SER B N 1
ATOM 4540 C CA . SER B 1 280 ? 8.080 50.849 60.301 1.00 30.81 259 SER B CA 1
ATOM 4541 C C . SER B 1 280 ? 6.875 50.571 61.193 1.00 33.85 259 SER B C 1
ATOM 4542 O O . SER B 1 280 ? 6.866 49.600 61.949 1.00 34.47 259 SER B O 1
ATOM 4545 N N . GLU B 1 281 ? 5.859 51.425 61.100 1.00 30.98 260 GLU B N 1
ATOM 4546 C CA . GLU B 1 281 ? 4.652 51.264 61.907 1.00 35.27 260 GLU B CA 1
ATOM 4547 C C . GLU B 1 281 ? 3.926 49.963 61.577 1.00 36.87 260 GLU B C 1
ATOM 4548 O O . GLU B 1 281 ? 3.493 49.243 62.477 1.00 39.47 260 GLU B O 1
ATOM 4554 N N . LYS B 1 282 ? 3.801 49.657 60.290 1.00 29.36 261 LYS B N 1
ATOM 4555 C CA . LYS B 1 282 ? 3.061 48.471 59.882 1.00 33.94 261 LYS B CA 1
ATOM 4556 C C . LYS B 1 282 ? 3.852 47.198 60.147 1.00 30.91 261 LYS B C 1
ATOM 4557 O O . LYS B 1 282 ? 3.273 46.160 60.459 1.00 36.57 261 LYS B O 1
ATOM 4563 N N . PHE B 1 283 ? 5.174 47.275 60.028 1.00 30.72 262 PHE B N 1
ATOM 4564 C CA . PHE B 1 283 ? 6.006 46.098 60.257 1.00 33.39 262 PHE B CA 1
ATOM 4565 C C . PHE B 1 283 ? 5.917 45.633 61.708 1.00 33.83 262 PHE B C 1
ATOM 4566 O O . PHE B 1 283 ? 5.789 44.439 61.979 1.00 30.61 262 PHE B O 1
ATOM 4574 N N . ILE B 1 284 ? 5.993 46.581 62.633 1.00 29.09 263 ILE B N 1
ATOM 4575 C CA . ILE B 1 284 ? 5.941 46.269 64.051 1.00 31.44 263 ILE B CA 1
ATOM 4576 C C . ILE B 1 284 ? 4.571 45.708 64.416 1.00 35.25 263 ILE B C 1
ATOM 4577 O O . ILE B 1 284 ? 4.457 44.798 65.235 1.00 35.74 263 ILE B O 1
ATOM 4582 N N . ARG B 1 285 ? 3.558 46.257 63.788 1.00 34.28 264 ARG B N 1
ATOM 4583 C CA . ARG B 1 285 ? 2.200 45.819 63.872 1.00 35.29 264 ARG B CA 1
ATOM 4584 C C . ARG B 1 285 ? 2.041 44.380 63.466 1.00 41.10 264 ARG B C 1
ATOM 4585 O O . ARG B 1 285 ? 1.376 43.600 64.089 1.00 42.17 264 ARG B O 1
ATOM 4593 N N . ASP B 1 286 ? 2.650 44.057 62.359 1.00 34.86 265 ASP B N 1
ATOM 4594 C CA . ASP B 1 286 ? 2.553 42.741 61.730 1.00 37.15 265 ASP B CA 1
ATOM 4595 C C . ASP B 1 286 ? 3.494 41.724 62.373 1.00 33.07 265 ASP B C 1
ATOM 4596 O O . ASP B 1 286 ? 3.277 40.517 62.276 1.00 34.39 265 ASP B O 1
ATOM 4601 N N . CYS B 1 287 ? 4.548 42.216 63.012 1.00 30.08 266 CYS B N 1
ATOM 4602 C CA . CYS B 1 287 ? 5.525 41.352 63.665 1.00 30.65 266 CYS B CA 1
ATOM 4603 C C . CYS B 1 287 ? 4.873 40.536 64.781 1.00 31.82 266 CYS B C 1
ATOM 4604 O O . CYS B 1 287 ? 4.231 41.096 65.667 1.00 36.72 266 CYS B O 1
ATOM 4607 N N . PRO B 1 288 ? 5.028 39.203 64.730 1.00 33.63 267 PRO B N 1
ATOM 4608 C CA . PRO B 1 288 ? 4.422 38.292 65.708 1.00 33.81 267 PRO B CA 1
ATOM 4609 C C . PRO B 1 288 ? 5.171 38.222 67.039 1.00 36.47 267 PRO B C 1
ATOM 4610 O O . PRO B 1 288 ? 4.632 37.686 68.004 1.00 32.42 267 PRO B O 1
ATOM 4614 N N . SER B 1 289 ? 6.393 38.744 67.086 1.00 34.18 268 SER B N 1
ATOM 4615 C CA . SER B 1 289 ? 7.218 38.644 68.287 1.00 34.71 268 SER B CA 1
ATOM 4616 C C . SER B 1 289 ? 6.638 39.438 69.456 1.00 35.85 268 SER B C 1
ATOM 4617 O O . SER B 1 289 ? 6.038 40.495 69.266 1.00 40.75 268 SER B O 1
ATOM 4620 N N . ALA B 1 290 ? 6.819 38.922 70.667 1.00 37.76 269 ALA B N 1
ATOM 4621 C CA . ALA B 1 290 ? 6.347 39.608 71.864 1.00 42.99 269 ALA B CA 1
ATOM 4622 C C . ALA B 1 290 ? 7.221 40.820 72.185 1.00 37.70 269 ALA B C 1
ATOM 4623 O O . ALA B 1 290 ? 6.720 41.864 72.604 1.00 38.72 269 ALA B O 1
ATOM 4625 N N . ASP B 1 291 ? 8.527 40.676 71.981 1.00 38.41 270 ASP B N 1
ATOM 4626 C CA . ASP B 1 291 ? 9.473 41.762 72.228 1.00 34.26 270 ASP B CA 1
ATOM 4627 C C . ASP B 1 291 ? 9.669 42.605 70.970 1.00 39.11 270 ASP B C 1
ATOM 4628 O O . ASP B 1 291 ? 10.614 42.396 70.208 1.00 39.49 270 ASP B O 1
ATOM 4633 N N . LYS B 1 292 ? 8.770 43.558 70.756 1.00 36.54 271 LYS B N 1
ATOM 4634 C CA . LYS B 1 292 ? 8.834 44.412 69.578 1.00 33.39 271 LYS B CA 1
ATOM 4635 C C . LYS B 1 292 ? 8.504 45.853 69.946 1.00 33.72 271 LYS B C 1
ATOM 4636 O O . LYS B 1 292 ? 7.648 46.101 70.796 1.00 33.82 271 LYS B O 1
ATOM 4642 N N . GLU B 1 293 ? 9.184 46.801 69.310 1.00 29.56 272 GLU B N 1
ATOM 4643 C CA . GLU B 1 293 ? 8.952 48.210 69.604 1.00 36.83 272 GLU B CA 1
ATOM 4644 C C . GLU B 1 293 ? 9.391 49.125 68.464 1.00 37.47 272 GLU B C 1
ATOM 4645 O O . GLU B 1 293 ? 10.409 48.883 67.813 1.00 32.46 272 GLU B O 1
ATOM 4651 N N . LEU B 1 294 ? 8.604 50.170 68.229 1.00 37.58 273 LEU B N 1
ATOM 4652 C CA . LEU B 1 294 ? 8.983 51.242 67.318 1.00 32.77 273 LEU B CA 1
ATOM 4653 C C . LEU B 1 294 ? 9.220 52.529 68.097 1.00 37.29 273 LEU B C 1
ATOM 4654 O O . LEU B 1 294 ? 8.396 52.918 68.927 1.00 36.27 273 LEU B O 1
ATOM 4659 N N . LYS B 1 295 ? 10.344 53.184 67.830 1.00 35.88 274 LYS B N 1
ATOM 4660 C CA . LYS B 1 295 ? 10.633 54.476 68.438 1.00 30.58 274 LYS B CA 1
ATOM 4661 C C . LYS B 1 295 ? 10.760 55.563 67.383 1.00 31.61 274 LYS B C 1
ATOM 4662 O O . LYS B 1 295 ? 11.667 55.529 66.553 1.00 32.91 274 LYS B O 1
ATOM 4668 N N . LEU B 1 296 ? 9.841 56.523 67.421 1.00 30.59 275 LEU B N 1
ATOM 4669 C CA . LEU B 1 296 ? 9.891 57.680 66.538 1.00 29.02 275 LEU B CA 1
ATOM 4670 C C . LEU B 1 296 ? 10.566 58.857 67.240 1.00 29.79 275 LEU B C 1
ATOM 4671 O O . LEU B 1 296 ? 10.357 59.072 68.433 1.00 33.23 275 LEU B O 1
ATOM 4676 N N . TYR B 1 297 ? 11.374 59.614 66.500 1.00 31.91 276 TYR B N 1
ATOM 4677 C CA . TYR B 1 297 ? 12.136 60.725 67.075 1.00 28.62 276 TYR B CA 1
ATOM 4678 C C . TYR B 1 297 ? 11.797 62.061 66.425 1.00 32.66 276 TYR B C 1
ATOM 4679 O O . TYR B 1 297 ? 12.124 62.295 65.258 1.00 37.98 276 TYR B O 1
ATOM 4688 N N . PRO B 1 298 ? 11.181 62.934 67.176 1.00 30.19 277 PRO B N 1
ATOM 4689 C CA . PRO B 1 298 ? 10.827 64.250 66.692 1.00 29.73 277 PRO B CA 1
ATOM 4690 C C . PRO B 1 298 ? 12.016 65.059 66.287 1.00 31.90 277 PRO B C 1
ATOM 4691 O O . PRO B 1 298 ? 13.004 65.017 66.923 1.00 33.49 277 PRO B O 1
ATOM 4695 N N . GLY B 1 299 ? 11.901 65.807 65.218 1.00 33.19 278 GLY B N 1
ATOM 4696 C CA . GLY B 1 299 ? 12.997 66.627 64.776 1.00 33.32 278 GLY B CA 1
ATOM 4697 C C . GLY B 1 299 ? 14.074 65.890 64.045 1.00 37.56 278 GLY B C 1
ATOM 4698 O O . GLY B 1 299 ? 14.993 66.479 63.563 1.00 41.27 278 GLY B O 1
ATOM 4699 N N . ALA B 1 300 ? 13.951 64.586 63.977 1.00 39.35 279 ALA B N 1
ATOM 4700 C CA . ALA B 1 300 ? 14.944 63.755 63.373 1.00 35.28 279 ALA B CA 1
ATOM 4701 C C . ALA B 1 300 ? 14.545 63.444 61.944 1.00 32.44 279 ALA B C 1
ATOM 4702 O O . ALA B 1 300 ? 13.415 63.286 61.635 1.00 32.81 279 ALA B O 1
ATOM 4704 N N . ARG B 1 301 ? 15.507 63.420 61.061 1.00 33.09 280 ARG B N 1
ATOM 4705 C CA . ARG B 1 301 ? 15.264 63.149 59.684 1.00 34.60 280 ARG B CA 1
ATOM 4706 C C . ARG B 1 301 ? 15.861 61.761 59.422 1.00 30.49 280 ARG B C 1
ATOM 4707 O O . ARG B 1 301 ? 16.056 61.031 60.331 1.00 38.11 280 ARG B O 1
ATOM 4715 N N . HIS B 1 302 ? 16.223 61.453 58.183 1.00 30.80 281 HIS B N 1
ATOM 4716 C CA . HIS B 1 302 ? 16.768 60.158 57.860 1.00 29.91 281 HIS B CA 1
ATOM 4717 C C . HIS B 1 302 ? 17.820 59.308 58.572 1.00 28.82 281 HIS B C 1
ATOM 4718 O O . HIS B 1 302 ? 17.534 58.194 59.063 1.00 29.95 281 HIS B O 1
ATOM 4725 N N . SER B 1 303 ? 19.041 59.836 58.626 1.00 24.47 282 SER B N 1
ATOM 4726 C CA . SER B 1 303 ? 20.266 59.112 58.957 1.00 26.83 282 SER B CA 1
ATOM 4727 C C . SER B 1 303 ? 20.543 59.381 60.437 1.00 27.67 282 SER B C 1
ATOM 4728 O O . SER B 1 303 ? 21.559 59.984 60.794 1.00 28.71 282 SER B O 1
ATOM 4731 N N . ILE B 1 304 ? 19.648 58.904 61.293 1.00 22.46 283 ILE B N 1
ATOM 4732 C CA . ILE B 1 304 ? 19.677 59.245 62.713 1.00 27.13 283 ILE B CA 1
ATOM 4733 C C . ILE B 1 304 ? 20.856 58.646 63.482 1.00 29.41 283 ILE B C 1
ATOM 4734 O O . ILE B 1 304 ? 21.239 59.159 64.530 1.00 30.58 283 ILE B O 1
ATOM 4739 N N . PHE B 1 305 ? 21.441 57.576 62.956 1.00 31.81 284 PHE B N 1
ATOM 4740 C CA . PHE B 1 305 ? 22.544 56.892 63.633 1.00 26.79 284 PHE B CA 1
ATOM 4741 C C . PHE B 1 305 ? 23.923 57.317 63.143 1.00 30.49 284 PHE B C 1
ATOM 4742 O O . PHE B 1 305 ? 24.930 56.816 63.630 1.00 31.86 284 PHE B O 1
ATOM 4750 N N . SER B 1 306 ? 23.980 58.217 62.169 1.00 29.82 285 SER B N 1
ATOM 4751 C CA . SER B 1 306 ? 25.264 58.517 61.551 1.00 27.02 285 SER B CA 1
ATOM 4752 C C . SER B 1 306 ? 25.455 60.002 61.255 1.00 27.91 285 SER B C 1
ATOM 4753 O O . SER B 1 306 ? 26.439 60.596 61.684 1.00 34.33 285 SER B O 1
ATOM 4756 N N . LEU B 1 307 ? 24.521 60.602 60.529 1.00 27.07 286 LEU B N 1
ATOM 4757 C CA . LEU B 1 307 ? 24.759 61.936 59.995 1.00 32.00 286 LEU B CA 1
ATOM 4758 C C . LEU B 1 307 ? 23.915 63.054 60.598 1.00 31.98 286 LEU B C 1
ATOM 4759 O O . LEU B 1 307 ? 23.964 64.194 60.138 1.00 36.33 286 LEU B O 1
ATOM 4764 N N . GLU B 1 308 ? 23.153 62.734 61.635 1.00 28.68 287 GLU B N 1
ATOM 4765 C CA . GLU B 1 308 ? 22.288 63.722 62.268 1.00 32.94 287 GLU B CA 1
ATOM 4766 C C . GLU B 1 308 ? 23.011 64.535 63.342 1.00 34.93 287 GLU B C 1
ATOM 4767 O O . GLU B 1 308 ? 24.173 64.277 63.653 1.00 33.09 287 GLU B O 1
ATOM 4773 N N . THR B 1 309 ? 22.312 65.523 63.898 1.00 33.61 288 THR B N 1
ATOM 4774 C CA . THR B 1 309 ? 22.863 66.364 64.956 1.00 33.18 288 THR B CA 1
ATOM 4775 C C . THR B 1 309 ? 23.214 65.541 66.191 1.00 38.31 288 THR B C 1
ATOM 4776 O O . THR B 1 309 ? 22.675 64.449 66.388 1.00 37.47 288 THR B O 1
ATOM 4780 N N . ASP B 1 310 ? 24.117 66.071 67.015 1.00 33.70 289 ASP B N 1
ATOM 4781 C CA . ASP B 1 310 ? 24.531 65.408 68.250 1.00 34.32 289 ASP B CA 1
ATOM 4782 C C . ASP B 1 310 ? 23.341 65.104 69.149 1.00 38.55 289 ASP B C 1
ATOM 4783 O O . ASP B 1 310 ? 23.280 64.042 69.767 1.00 40.48 289 ASP B O 1
ATOM 4788 N N . LYS B 1 311 ? 22.401 66.042 69.221 1.00 40.70 290 LYS B N 1
ATOM 4789 C CA . LYS B 1 311 ? 21.218 65.873 70.055 1.00 38.13 290 LYS B CA 1
ATOM 4790 C C . LYS B 1 311 ? 20.418 64.649 69.624 1.00 42.38 290 LYS B C 1
ATOM 4791 O O . LYS B 1 311 ? 20.048 63.814 70.452 1.00 46.49 290 LYS B O 1
ATOM 4797 N N . VAL B 1 312 ? 20.160 64.548 68.323 1.00 38.81 291 VAL B N 1
ATOM 4798 C CA . VAL B 1 312 ? 19.442 63.408 67.764 1.00 36.68 291 VAL B CA 1
ATOM 4799 C C . VAL B 1 312 ? 20.195 62.097 67.998 1.00 37.55 291 VAL B C 1
ATOM 4800 O O . VAL B 1 312 ? 19.624 61.129 68.500 1.00 36.13 291 VAL B O 1
ATOM 4804 N N . PHE B 1 313 ? 21.475 62.073 67.638 1.00 36.60 292 PHE B N 1
ATOM 4805 C CA . PHE B 1 313 ? 22.289 60.872 67.781 1.00 33.08 292 PHE B CA 1
ATOM 4806 C C . PHE B 1 313 ? 22.327 60.371 69.223 1.00 38.64 292 PHE B C 1
ATOM 4807 O O . PHE B 1 313 ? 22.175 59.176 69.474 1.00 36.20 292 PHE B O 1
ATOM 4815 N N . ASN B 1 314 ? 22.530 61.287 70.165 1.00 38.55 293 ASN B N 1
ATOM 4816 C CA . ASN B 1 314 ? 22.611 60.926 71.577 1.00 35.10 293 ASN B CA 1
ATOM 4817 C C . ASN B 1 314 ? 21.324 60.301 72.091 1.00 36.64 293 ASN B C 1
ATOM 4818 O O . ASN B 1 314 ? 21.356 59.321 72.834 1.00 35.42 293 ASN B O 1
ATOM 4823 N N . THR B 1 315 ? 20.192 60.872 71.696 1.00 32.82 294 THR B N 1
ATOM 4824 C CA . THR B 1 315 ? 18.895 60.324 72.068 1.00 34.65 294 THR B CA 1
ATOM 4825 C C . THR B 1 315 ? 18.698 58.956 71.429 1.00 36.61 294 THR B C 1
ATOM 4826 O O . THR B 1 315 ? 18.232 58.011 72.069 1.00 36.04 294 THR B O 1
ATOM 4830 N N . VAL B 1 316 ? 19.067 58.862 70.157 1.00 35.73 295 VAL B N 1
ATOM 4831 C CA . VAL B 1 316 ? 18.870 57.645 69.386 1.00 34.00 295 VAL B CA 1
ATOM 4832 C C . VAL B 1 316 ? 19.812 56.529 69.839 1.00 33.16 295 VAL B C 1
ATOM 4833 O O . VAL B 1 316 ? 19.384 55.390 70.022 1.00 35.52 295 VAL B O 1
ATOM 4837 N N . PHE B 1 317 ? 21.086 56.857 70.040 1.00 34.92 296 PHE B N 1
ATOM 4838 C CA . PHE B 1 317 ? 22.056 55.855 70.474 1.00 29.06 296 PHE B CA 1
ATOM 4839 C C . PHE B 1 317 ? 21.767 55.348 71.880 1.00 33.60 296 PHE B C 1
ATOM 4840 O O . PHE B 1 317 ? 21.967 54.169 72.170 1.00 34.61 296 PHE B O 1
ATOM 4848 N N . ASN B 1 318 ? 21.310 56.236 72.757 1.00 36.54 297 ASN B N 1
ATOM 4849 C CA . ASN B 1 318 ? 20.999 55.836 74.123 1.00 32.62 297 ASN B CA 1
ATOM 4850 C C . ASN B 1 318 ? 19.903 54.787 74.157 1.00 33.16 297 ASN B C 1
ATOM 4851 O O . ASN B 1 318 ? 19.974 53.831 74.930 1.00 35.13 297 ASN B O 1
ATOM 4856 N N . ASP B 1 319 ? 18.894 54.961 73.311 1.00 30.31 298 ASP B N 1
ATOM 4857 C CA . ASP B 1 319 ? 17.798 54.003 73.255 1.00 33.82 298 ASP B CA 1
ATOM 4858 C C . ASP B 1 319 ? 18.299 52.638 72.793 1.00 31.92 298 ASP B C 1
ATOM 4859 O O . ASP B 1 319 ? 17.868 51.609 73.309 1.00 30.87 298 ASP B O 1
ATOM 4864 N N . MET B 1 320 ? 19.221 52.632 71.835 1.00 27.14 299 MET B N 1
ATOM 4865 C CA . MET B 1 320 ? 19.782 51.382 71.337 1.00 32.36 299 MET B CA 1
ATOM 4866 C C . MET B 1 320 ? 20.663 50.721 72.389 1.00 34.03 299 MET B C 1
ATOM 4867 O O . MET B 1 320 ? 20.596 49.509 72.601 1.00 27.42 299 MET B O 1
ATOM 4872 N N . LYS B 1 321 ? 21.486 51.536 73.040 1.00 35.66 300 LYS B N 1
ATOM 4873 C CA . LYS B 1 321 ? 22.369 51.078 74.103 1.00 34.03 300 LYS B CA 1
ATOM 4874 C C . LYS B 1 321 ? 21.568 50.421 75.227 1.00 35.18 300 LYS B C 1
ATOM 4875 O O . LYS B 1 321 ? 21.903 49.329 75.690 1.00 30.24 300 LYS B O 1
ATOM 4881 N N . GLN B 1 322 ? 20.498 51.089 75.646 1.00 34.73 301 GLN B N 1
ATOM 4882 C CA . GLN B 1 322 ? 19.622 50.564 76.685 1.00 33.27 301 GLN B CA 1
ATOM 4883 C C . GLN B 1 322 ? 18.920 49.289 76.237 1.00 32.83 301 GLN B C 1
ATOM 4884 O O . GLN B 1 322 ? 18.724 48.371 77.030 1.00 37.40 301 GLN B O 1
ATOM 4890 N N . TRP B 1 323 ? 18.542 49.241 74.965 1.00 32.67 302 TRP B N 1
ATOM 4891 C CA . TRP B 1 323 ? 17.886 48.069 74.400 1.00 29.79 302 TRP B CA 1
ATOM 4892 C C . TRP B 1 323 ? 18.843 46.877 74.379 1.00 32.10 302 TRP B C 1
ATOM 4893 O O . TRP B 1 323 ? 18.460 45.754 74.709 1.00 28.43 302 TRP B O 1
ATOM 4904 N N . LEU B 1 324 ? 20.092 47.132 74.001 1.00 27.07 303 LEU B N 1
ATOM 4905 C CA . LEU B 1 324 ? 21.115 46.093 73.999 1.00 32.25 303 LEU B CA 1
ATOM 4906 C C . LEU B 1 324 ? 21.401 45.580 75.412 1.00 29.74 303 LEU B C 1
ATOM 4907 O O . LEU B 1 324 ? 21.475 44.371 75.632 1.00 29.59 303 LEU B O 1
ATOM 4912 N N . ASP B 1 325 ? 21.567 46.495 76.364 1.00 28.64 304 ASP B N 1
ATOM 4913 C CA . ASP B 1 325 ? 21.777 46.106 77.761 1.00 35.28 304 ASP B CA 1
ATOM 4914 C C . ASP B 1 325 ? 20.601 45.279 78.259 1.00 29.22 304 ASP B C 1
ATOM 4915 O O . ASP B 1 325 ? 20.775 44.274 78.943 1.00 35.21 304 ASP B O 1
ATOM 4920 N N . LYS B 1 326 ? 19.404 45.716 77.891 1.00 28.16 305 LYS B N 1
ATOM 4921 C CA . LYS B 1 326 ? 18.163 45.038 78.238 1.00 30.49 305 LYS B CA 1
ATOM 4922 C C . LYS B 1 326 ? 18.136 43.591 77.735 1.00 35.82 305 LYS B C 1
ATOM 4923 O O . LYS B 1 326 ? 17.429 42.746 78.289 1.00 31.79 305 LYS B O 1
ATOM 4929 N N . HIS B 1 327 ? 18.912 43.309 76.691 1.00 31.06 306 HIS B N 1
ATOM 4930 C CA . HIS B 1 327 ? 18.925 41.977 76.099 1.00 30.57 306 HIS B CA 1
ATOM 4931 C C . HIS B 1 327 ? 20.277 41.290 76.220 1.00 32.52 306 HIS B C 1
ATOM 4932 O O . HIS B 1 327 ? 20.599 40.390 75.444 1.00 29.09 306 HIS B O 1
ATOM 4939 N N . THR B 1 328 ? 21.065 41.715 77.197 1.00 33.37 307 THR B N 1
ATOM 4940 C CA . THR B 1 328 ? 22.327 41.053 77.487 1.00 38.16 307 THR B CA 1
ATOM 4941 C C . THR B 1 328 ? 22.477 40.834 78.986 1.00 36.08 307 THR B C 1
ATOM 4942 O O . THR B 1 328 ? 21.826 41.495 79.797 1.00 38.26 307 THR B O 1
ATOM 4946 N N . THR B 1 329 ? 23.331 39.888 79.347 1.00 34.93 308 THR B N 1
ATOM 4947 C CA . THR B 1 329 ? 23.597 39.600 80.740 1.00 35.55 308 THR B CA 1
ATOM 4948 C C . THR B 1 329 ? 25.070 39.857 80.994 1.00 35.86 308 THR B C 1
ATOM 4949 O O . THR B 1 329 ? 25.918 39.492 80.176 1.00 34.92 308 THR B O 1
ATOM 4953 N N . THR B 1 330 ? 25.327 40.435 82.146 1.00 37.51 309 THR B N 1
ATOM 4954 C CA . THR B 1 330 ? 26.651 40.798 82.581 1.00 41.10 309 THR B CA 1
ATOM 4955 C C . THR B 1 330 ? 27.594 39.628 82.587 1.00 37.87 309 THR B C 1
ATOM 4956 O O . THR B 1 330 ? 27.310 38.596 83.103 1.00 36.09 309 THR B O 1
ATOM 4960 N N . GLU B 1 331 ? 28.780 39.747 82.042 1.00 45.28 310 GLU B N 1
ATOM 4961 C CA . GLU B 1 331 ? 29.653 38.580 81.955 1.00 49.14 310 GLU B CA 1
ATOM 4962 C C . GLU B 1 331 ? 30.105 38.209 83.394 1.00 53.86 310 GLU B C 1
ATOM 4963 O O . GLU B 1 331 ? 30.028 38.976 84.308 1.00 55.31 310 GLU B O 1
ATOM 4969 N N . ALA B 1 332 ? 30.615 37.008 83.522 1.00 55.15 311 ALA B N 1
ATOM 4970 C CA . ALA B 1 332 ? 30.842 36.390 84.765 1.00 60.14 311 ALA B CA 1
ATOM 4971 C C . ALA B 1 332 ? 32.180 36.753 85.401 1.00 51.33 311 ALA B C 1
ATOM 4972 O O . ALA B 1 332 ? 32.800 37.725 85.081 1.00 57.85 311 ALA B O 1
ATOM 4974 N N . SER C 1 22 ? -25.870 45.811 37.666 1.00 50.96 1 SER C N 1
ATOM 4975 C CA . SER C 1 22 ? -25.940 47.222 38.031 1.00 50.23 1 SER C CA 1
ATOM 4976 C C . SER C 1 22 ? -26.564 47.423 39.412 1.00 51.44 1 SER C C 1
ATOM 4977 O O . SER C 1 22 ? -27.787 47.459 39.550 1.00 52.74 1 SER C O 1
ATOM 4980 N N . ALA C 1 23 ? -25.717 47.554 40.430 1.00 50.40 2 ALA C N 1
ATOM 4981 C CA . ALA C 1 23 ? -26.179 47.754 41.802 1.00 39.13 2 ALA C CA 1
ATOM 4982 C C . ALA C 1 23 ? -26.731 49.165 41.992 1.00 44.37 2 ALA C C 1
ATOM 4983 O O . ALA C 1 23 ? -26.158 50.133 41.491 1.00 47.08 2 ALA C O 1
ATOM 4985 N N . PRO C 1 24 ? -27.846 49.285 42.727 1.00 48.00 3 PRO C N 1
ATOM 4986 C CA . PRO C 1 24 ? -28.528 50.571 42.913 1.00 44.26 3 PRO C CA 1
ATOM 4987 C C . PRO C 1 24 ? -27.818 51.494 43.903 1.00 42.85 3 PRO C C 1
ATOM 4988 O O . PRO C 1 24 ? -27.029 51.031 44.727 1.00 42.82 3 PRO C O 1
ATOM 4992 N N . TYR C 1 25 ? -28.109 52.788 43.814 1.00 42.02 4 TYR C N 1
ATOM 4993 C CA . TYR C 1 25 ? -27.585 53.779 44.749 1.00 37.32 4 TYR C CA 1
ATOM 4994 C C . TYR C 1 25 ? -28.183 53.560 46.141 1.00 43.66 4 TYR C C 1
ATOM 4995 O O . TYR C 1 25 ? -29.388 53.720 46.331 1.00 52.81 4 TYR C O 1
ATOM 5004 N N . PRO C 1 26 ? -27.336 53.194 47.119 1.00 41.43 5 PRO C N 1
ATOM 5005 C CA . PRO C 1 26 ? -27.750 52.757 48.461 1.00 39.04 5 PRO C CA 1
ATOM 5006 C C . PRO C 1 26 ? -28.493 53.806 49.290 1.00 41.08 5 PRO C C 1
ATOM 5007 O O . PRO C 1 26 ? -29.243 53.440 50.193 1.00 49.58 5 PRO C O 1
ATOM 5011 N N . TYR C 1 27 ? -28.283 55.085 48.999 1.00 41.93 6 TYR C N 1
ATOM 5012 C CA . TYR C 1 27 ? -28.862 56.144 49.816 1.00 41.33 6 TYR C CA 1
ATOM 5013 C C . TYR C 1 27 ? -30.204 56.628 49.280 1.00 45.42 6 TYR C C 1
ATOM 5014 O O . TYR C 1 27 ? -30.365 56.848 48.079 1.00 46.50 6 TYR C O 1
ATOM 5023 N N . LYS C 1 28 ? -31.162 56.799 50.186 1.00 45.28 7 LYS C N 1
ATOM 5024 C CA . LYS C 1 28 ? -32.477 57.322 49.831 1.00 45.61 7 LYS C CA 1
ATOM 5025 C C . LYS C 1 28 ? -32.580 58.800 50.191 1.00 44.41 7 LYS C C 1
ATOM 5026 O O . LYS C 1 28 ? -32.506 59.167 51.364 1.00 41.84 7 LYS C O 1
ATOM 5032 N N . VAL C 1 29 ? -32.746 59.642 49.174 1.00 45.60 8 VAL C N 1
ATOM 5033 C CA . VAL C 1 29 ? -32.860 61.083 49.373 1.00 40.79 8 VAL C CA 1
ATOM 5034 C C . VAL C 1 29 ? -34.153 61.428 50.112 1.00 44.73 8 VAL C C 1
ATOM 5035 O O . VAL C 1 29 ? -35.225 60.934 49.765 1.00 46.72 8 VAL C O 1
ATOM 5039 N N . GLN C 1 30 ? -34.044 62.275 51.132 1.00 42.45 9 GLN C N 1
ATOM 5040 C CA . GLN C 1 30 ? -35.187 62.624 51.971 1.00 43.92 9 GLN C CA 1
ATOM 5041 C C . GLN C 1 30 ? -35.897 63.895 51.502 1.00 43.69 9 GLN C C 1
ATOM 5042 O O . GLN C 1 30 ? -37.047 64.143 51.865 1.00 41.76 9 GLN C O 1
ATOM 5048 N N . THR C 1 31 ? -35.209 64.701 50.702 1.00 41.17 10 THR C N 1
ATOM 5049 C CA . THR C 1 31 ? -35.797 65.929 50.186 1.00 38.51 10 THR C CA 1
ATOM 5050 C C . THR C 1 31 ? -36.029 65.810 48.685 1.00 40.71 10 THR C C 1
ATOM 5051 O O . THR C 1 31 ? -35.835 64.744 48.104 1.00 45.10 10 THR C O 1
ATOM 5055 N N . THR C 1 32 ? -36.449 66.902 48.057 1.00 39.36 11 THR C N 1
ATOM 5056 C CA . THR C 1 32 ? -36.701 66.890 46.623 1.00 43.77 11 THR C CA 1
ATOM 5057 C C . THR C 1 32 ? -35.420 67.163 45.845 1.00 49.11 11 THR C C 1
ATOM 5058 O O . THR C 1 32 ? -34.790 68.207 46.023 1.00 48.32 11 THR C O 1
ATOM 5062 N N . VAL C 1 33 ? -35.038 66.221 44.985 1.00 43.75 12 VAL C N 1
ATOM 5063 C CA . VAL C 1 33 ? -33.836 66.372 44.170 1.00 39.14 12 VAL C CA 1
ATOM 5064 C C . VAL C 1 33 ? -34.026 67.453 43.112 1.00 42.56 12 VAL C C 1
ATOM 5065 O O . VAL C 1 33 ? -34.938 67.371 42.292 1.00 45.09 12 VAL C O 1
ATOM 5069 N N . PRO C 1 34 ? -33.157 68.474 43.128 1.00 42.92 13 PRO C N 1
ATOM 5070 C CA . PRO C 1 34 ? -33.260 69.613 42.210 1.00 42.04 13 PRO C CA 1
ATOM 5071 C C . PRO C 1 34 ? -33.026 69.227 40.755 1.00 49.95 13 PRO C C 1
ATOM 5072 O O . PRO C 1 34 ? -32.382 68.218 40.471 1.00 49.67 13 PRO C O 1
ATOM 5076 N N . GLU C 1 35 ? -33.562 70.035 39.848 1.00 54.35 14 GLU C N 1
ATOM 5077 C CA . GLU C 1 35 ? -33.377 69.829 38.420 1.00 53.72 14 GLU C CA 1
ATOM 5078 C C . GLU C 1 35 ? -31.924 70.051 38.020 1.00 54.67 14 GLU C C 1
ATOM 5079 O O . GLU C 1 35 ? -31.300 71.030 38.430 1.00 57.17 14 GLU C O 1
ATOM 5085 N N . LEU C 1 36 ? -31.386 69.138 37.221 1.00 49.98 15 LEU C N 1
ATOM 5086 C CA . LEU C 1 36 ? -30.043 69.304 36.689 1.00 43.86 15 LEU C CA 1
ATOM 5087 C C . LEU C 1 36 ? -30.063 70.364 35.593 1.00 47.36 15 LEU C C 1
ATOM 5088 O O . LEU C 1 36 ? -30.585 70.131 34.504 1.00 52.61 15 LEU C O 1
ATOM 5093 N N . GLN C 1 37 ? -29.499 71.530 35.889 1.00 43.56 16 GLN C N 1
ATOM 5094 C CA . GLN C 1 37 ? -29.474 72.630 34.933 1.00 41.59 16 GLN C CA 1
ATOM 5095 C C . GLN C 1 37 ? -28.177 72.662 34.135 1.00 42.80 16 GLN C C 1
ATOM 5096 O O . GLN C 1 37 ? -27.191 72.029 34.507 1.00 40.25 16 GLN C O 1
ATOM 5102 N N . TYR C 1 38 ? -28.186 73.412 33.037 1.00 45.39 17 TYR C N 1
ATOM 5103 C CA . TYR C 1 38 ? -27.012 73.544 32.183 1.00 42.64 17 TYR C CA 1
ATOM 5104 C C . TYR C 1 38 ? -26.688 75.009 31.921 1.00 42.02 17 TYR C C 1
ATOM 5105 O O . TYR C 1 38 ? -27.584 75.849 31.845 1.00 49.37 17 TYR C O 1
ATOM 5114 N N . GLU C 1 39 ? -25.401 75.309 31.788 1.00 45.11 18 GLU C N 1
ATOM 5115 C CA . GLU C 1 39 ? -24.951 76.662 31.488 1.00 41.67 18 GLU C CA 1
ATOM 5116 C C . GLU C 1 39 ? -23.668 76.636 30.664 1.00 47.76 18 GLU C C 1
ATOM 5117 O O . GLU C 1 39 ? -22.731 75.899 30.979 1.00 47.58 18 GLU C O 1
ATOM 5123 N N . ASN C 1 40 ? -23.630 77.439 29.606 1.00 51.55 19 ASN C N 1
ATOM 5124 C CA . ASN C 1 40 ? -22.459 77.508 28.740 1.00 46.13 19 ASN C CA 1
ATOM 5125 C C . ASN C 1 40 ? -21.445 78.531 29.236 1.00 47.60 19 ASN C C 1
ATOM 5126 O O . ASN C 1 40 ? -21.809 79.643 29.623 1.00 46.24 19 ASN C O 1
ATOM 5131 N N . PHE C 1 41 ? -20.172 78.146 29.230 1.00 38.65 20 PHE C N 1
ATOM 5132 C CA . PHE C 1 41 ? -19.100 79.059 29.603 1.00 37.87 20 PHE C CA 1
ATOM 5133 C C . PHE C 1 41 ? -17.756 78.598 29.055 1.00 39.65 20 PHE C C 1
ATOM 5134 O O . PHE C 1 41 ? -17.317 77.476 29.313 1.00 40.50 20 PHE C O 1
ATOM 5142 N N . ASP C 1 42 ? -17.118 79.482 28.294 1.00 36.98 21 ASP C N 1
ATOM 5143 C CA . ASP C 1 42 ? -15.774 79.265 27.770 1.00 32.89 21 ASP C CA 1
ATOM 5144 C C . ASP C 1 42 ? -15.618 77.929 27.043 1.00 40.59 21 ASP C C 1
ATOM 5145 O O . ASP C 1 42 ? -14.635 77.215 27.238 1.00 47.95 21 ASP C O 1
ATOM 5150 N N . GLY C 1 43 ? -16.598 77.591 26.212 1.00 38.66 22 GLY C N 1
ATOM 5151 C CA . GLY C 1 43 ? -16.490 76.434 25.342 1.00 39.45 22 GLY C CA 1
ATOM 5152 C C . GLY C 1 43 ? -16.912 75.114 25.955 1.00 40.17 22 GLY C C 1
ATOM 5153 O O . GLY C 1 43 ? -16.490 74.047 25.503 1.00 38.99 22 GLY C O 1
ATOM 5154 N N . ALA C 1 44 ? -17.749 75.179 26.983 1.00 41.20 23 ALA C N 1
ATOM 5155 C CA . ALA C 1 44 ? -18.239 73.970 27.627 1.00 38.73 23 ALA C CA 1
ATOM 5156 C C . ALA C 1 44 ? -19.642 74.182 28.178 1.00 42.40 23 ALA C C 1
ATOM 5157 O O . ALA C 1 44 ? -19.964 75.258 28.684 1.00 42.03 23 ALA C O 1
ATOM 5159 N N . LYS C 1 45 ? -20.473 73.151 28.069 1.00 36.69 24 LYS C N 1
ATOM 5160 C CA . LYS C 1 45 ? -21.816 73.186 28.631 1.00 41.29 24 LYS C CA 1
ATOM 5161 C C . LYS C 1 45 ? -21.835 72.512 30.002 1.00 40.99 24 LYS C C 1
ATOM 5162 O O . LYS C 1 45 ? -21.929 71.288 30.096 1.00 39.11 24 LYS C O 1
ATOM 5168 N N . PHE C 1 46 ? -21.743 73.319 31.057 1.00 35.22 25 PHE C N 1
ATOM 5169 C CA . PHE C 1 46 ? -21.662 72.806 32.425 1.00 33.81 25 PHE C CA 1
ATOM 5170 C C . PHE C 1 46 ? -23.015 72.406 32.997 1.00 32.18 25 PHE C C 1
ATOM 5171 O O . PHE C 1 46 ? -23.944 73.208 33.037 1.00 36.93 25 PHE C O 1
ATOM 5179 N N . GLY C 1 47 ? -23.118 71.162 33.448 1.00 31.78 26 GLY C N 1
ATOM 5180 C CA . GLY C 1 47 ? -24.278 70.726 34.202 1.00 31.16 26 GLY C CA 1
ATOM 5181 C C . GLY C 1 47 ? -24.091 71.086 35.664 1.00 33.77 26 GLY C C 1
ATOM 5182 O O . GLY C 1 47 ? -23.016 70.875 36.225 1.00 35.80 26 GLY C O 1
ATOM 5183 N N . TYR C 1 48 ? -25.125 71.641 36.287 1.00 30.44 27 TYR C N 1
ATOM 5184 C CA . TYR C 1 48 ? -25.025 72.022 37.689 1.00 37.14 27 TYR C CA 1
ATOM 5185 C C . TYR C 1 48 ? -26.338 71.825 38.439 1.00 41.06 27 TYR C C 1
ATOM 5186 O O . TYR C 1 48 ? -27.385 71.587 37.833 1.00 36.48 27 TYR C O 1
ATOM 5195 N N . MET C 1 49 ? -26.265 71.921 39.763 1.00 31.29 28 MET C N 1
ATOM 5196 C CA . MET C 1 49 ? -27.440 71.801 40.617 1.00 35.06 28 MET C CA 1
ATOM 5197 C C . MET C 1 49 ? -27.459 72.865 41.704 1.00 33.11 28 MET C C 1
ATOM 5198 O O . MET C 1 49 ? -26.423 73.193 42.280 1.00 37.15 28 MET C O 1
ATOM 5203 N N . PHE C 1 50 ? -28.642 73.402 41.982 1.00 39.94 29 PHE C N 1
ATOM 5204 C CA . PHE C 1 50 ? -28.843 74.231 43.163 1.00 31.17 29 PHE C CA 1
ATOM 5205 C C . PHE C 1 50 ? -29.824 73.535 44.092 1.00 33.86 29 PHE C C 1
ATOM 5206 O O . PHE C 1 50 ? -30.983 73.328 43.739 1.00 37.74 29 PHE C O 1
ATOM 5214 N N . TRP C 1 51 ? -29.352 73.171 45.278 1.00 33.36 30 TRP C N 1
ATOM 5215 C CA . TRP C 1 51 ? -30.175 72.438 46.227 1.00 31.07 30 TRP C CA 1
ATOM 5216 C C . TRP C 1 51 ? -30.684 73.361 47.329 1.00 32.94 30 TRP C C 1
ATOM 5217 O O . TRP C 1 51 ? -29.922 73.777 48.200 1.00 35.87 30 TRP C O 1
ATOM 5228 N N . PRO C 1 52 ? -31.983 73.683 47.293 1.00 35.45 31 PRO C N 1
ATOM 5229 C CA . PRO C 1 52 ? -32.585 74.615 48.250 1.00 36.52 31 PRO C CA 1
ATOM 5230 C C . PRO C 1 52 ? -32.836 73.983 49.615 1.00 36.81 31 PRO C C 1
ATOM 5231 O O . PRO C 1 52 ? -32.890 72.758 49.731 1.00 37.75 31 PRO C O 1
ATOM 5235 N N . VAL C 1 53 ? -32.985 74.821 50.636 1.00 37.92 32 VAL C N 1
ATOM 5236 C CA . VAL C 1 53 ? -33.302 74.354 51.979 1.00 40.72 32 VAL C CA 1
ATOM 5237 C C . VAL C 1 53 ? -34.725 73.803 52.038 1.00 42.81 32 VAL C C 1
ATOM 5238 O O . VAL C 1 53 ? -35.678 74.461 51.615 1.00 39.39 32 VAL C O 1
ATOM 5242 N N . GLN C 1 54 ? -34.861 72.591 52.566 1.00 39.16 33 GLN C N 1
ATOM 5243 C CA . GLN C 1 54 ? -36.165 71.949 52.683 1.00 40.44 33 GLN C CA 1
ATOM 5244 C C . GLN C 1 54 ? -36.338 71.297 54.051 1.00 37.78 33 GLN C C 1
ATOM 5245 O O . GLN C 1 54 ? -36.324 70.073 54.172 1.00 42.33 33 GLN C O 1
ATOM 5251 N N . ASN C 1 55 ? -36.502 72.125 55.078 1.00 39.28 34 ASN C N 1
ATOM 5252 C CA . ASN C 1 55 ? -36.678 71.631 56.439 1.00 42.56 34 ASN C CA 1
ATOM 5253 C C . ASN C 1 55 ? -37.964 72.146 57.077 1.00 50.18 34 ASN C C 1
ATOM 5254 O O . ASN C 1 55 ? -38.017 72.386 58.283 1.00 48.49 34 ASN C O 1
ATOM 5259 N N . GLY C 1 56 ? -38.999 72.312 56.259 1.00 49.97 35 GLY C N 1
ATOM 5260 C CA . GLY C 1 56 ? -40.280 72.795 56.740 1.00 52.35 35 GLY C CA 1
ATOM 5261 C C . GLY C 1 56 ? -40.280 74.289 56.996 1.00 52.98 35 GLY C C 1
ATOM 5262 O O . GLY C 1 56 ? -41.279 74.969 56.762 1.00 57.39 35 G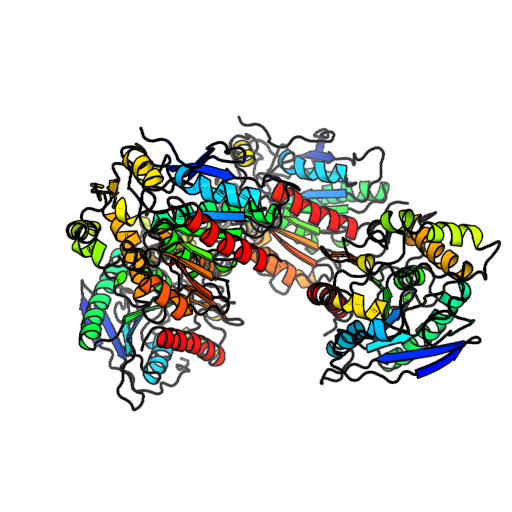LY C O 1
ATOM 5263 N N . THR C 1 57 ? -39.152 74.801 57.478 1.00 57.22 36 THR C N 1
ATOM 5264 C CA . THR C 1 57 ? -39.020 76.224 57.769 1.00 57.74 36 THR C CA 1
ATOM 5265 C C . THR C 1 57 ? -38.267 76.947 56.657 1.00 58.40 36 THR C C 1
ATOM 5266 O O . THR C 1 57 ? -37.593 76.319 55.840 1.00 63.04 36 THR C O 1
ATOM 5270 N N . ASN C 1 58 ? -38.387 78.270 56.631 1.00 59.92 37 ASN C N 1
ATOM 5271 C CA . ASN C 1 58 ? -37.727 79.070 55.633 1.00 68.18 37 ASN C CA 1
ATOM 5272 C C . ASN C 1 58 ? -36.219 79.350 55.690 1.00 69.99 37 ASN C C 1
ATOM 5273 O O . ASN C 1 58 ? -35.494 79.131 54.730 1.00 64.08 37 ASN C O 1
ATOM 5278 N N . GLU C 1 59 ? -35.760 79.796 56.836 1.00 63.82 38 GLU C N 1
ATOM 5279 C CA . GLU C 1 59 ? -34.416 80.239 57.073 1.00 57.90 38 GLU C CA 1
ATOM 5280 C C . GLU C 1 59 ? -33.228 79.522 56.407 1.00 48.28 38 GLU C C 1
ATOM 5281 O O . GLU C 1 59 ? -33.057 78.344 56.558 1.00 48.21 38 GLU C O 1
ATOM 5287 N N . VAL C 1 60 ? -32.410 80.272 55.683 1.00 39.36 39 VAL C N 1
ATOM 5288 C CA . VAL C 1 60 ? -31.144 79.777 55.149 1.00 41.41 39 VAL C CA 1
ATOM 5289 C C . VAL C 1 60 ? -29.972 80.333 55.964 1.00 39.62 39 VAL C C 1
ATOM 5290 O O . VAL C 1 60 ? -29.824 81.551 56.088 1.00 35.31 39 VAL C O 1
ATOM 5294 N N . ARG C 1 61 ? -29.152 79.443 56.521 1.00 39.04 40 ARG C N 1
ATOM 5295 C CA . ARG C 1 61 ? -28.004 79.857 57.325 1.00 35.44 40 ARG C CA 1
ATOM 5296 C C . ARG C 1 61 ? -26.787 80.148 56.456 1.00 34.30 40 ARG C C 1
ATOM 5297 O O . ARG C 1 61 ? -25.902 80.911 56.844 1.00 39.05 40 ARG C O 1
ATOM 5305 N N . GLY C 1 62 ? -26.745 79.529 55.282 1.00 36.23 41 GLY C N 1
ATOM 5306 C CA . GLY C 1 62 ? -25.650 79.733 54.352 1.00 32.60 41 GLY C CA 1
ATOM 5307 C C . GLY C 1 62 ? -25.692 78.787 53.168 1.00 36.87 41 GLY C C 1
ATOM 5308 O O . GLY C 1 62 ? -26.505 77.863 53.123 1.00 37.84 41 GLY C O 1
ATOM 5309 N N . ARG C 1 63 ? -24.811 79.025 52.201 1.00 33.03 42 ARG C N 1
ATOM 5310 C CA . ARG C 1 63 ? -24.704 78.157 51.036 1.00 36.06 42 ARG C CA 1
ATOM 5311 C C . ARG C 1 63 ? -23.311 77.534 50.960 1.00 32.08 42 ARG C C 1
ATOM 5312 O O . ARG C 1 63 ? -22.320 78.160 51.343 1.00 30.59 42 ARG C O 1
ATOM 5320 N N . VAL C 1 64 ? -23.239 76.303 50.466 1.00 27.78 43 VAL C N 1
ATOM 5321 C CA . VAL C 1 64 ? -21.967 75.596 50.373 1.00 26.36 43 VAL C CA 1
ATOM 5322 C C . VAL C 1 64 ? -21.673 75.125 48.952 1.00 29.13 43 VAL C C 1
ATOM 5323 O O . VAL C 1 64 ? -22.314 74.203 48.448 1.00 33.24 43 VAL C O 1
ATOM 5327 N N . LEU C 1 65 ? -20.698 75.763 48.312 1.00 26.94 44 LEU C N 1
ATOM 5328 C CA . LEU C 1 65 ? -20.280 75.374 46.971 1.00 25.17 44 LEU C CA 1
ATOM 5329 C C . LEU C 1 65 ? -19.448 74.099 47.034 1.00 25.57 44 LEU C C 1
ATOM 5330 O O . LEU C 1 65 ? -18.419 74.054 47.708 1.00 31.12 44 LEU C O 1
ATOM 5335 N N . LEU C 1 66 ? -19.900 73.064 46.335 1.00 27.05 45 LEU C N 1
ATOM 5336 C CA . LEU C 1 66 ? -19.227 71.771 46.371 1.00 26.16 45 LEU C CA 1
ATOM 5337 C C . LEU C 1 66 ? -18.359 71.535 45.139 1.00 28.20 45 LEU C C 1
ATOM 5338 O O . LEU C 1 66 ? -18.850 71.552 44.009 1.00 29.86 45 LEU C O 1
ATOM 5343 N N . ILE C 1 67 ? -17.068 71.314 45.371 1.00 25.05 46 ILE C N 1
ATOM 5344 C CA . ILE C 1 67 ? -16.128 70.971 44.309 1.00 23.55 46 ILE C CA 1
ATOM 5345 C C . ILE C 1 67 ? -15.824 69.478 44.356 1.00 29.34 46 ILE C C 1
ATOM 5346 O O . ILE C 1 67 ? -15.134 69.008 45.265 1.00 29.09 46 ILE C O 1
ATOM 5351 N N . HIS C 1 68 ? -16.339 68.735 43.382 1.00 27.95 47 HIS C N 1
ATOM 5352 C CA . HIS C 1 68 ? -16.212 67.282 43.392 1.00 30.60 47 HIS C CA 1
ATOM 5353 C C . HIS C 1 68 ? -14.794 66.837 43.047 1.00 33.11 47 HIS C C 1
ATOM 5354 O O . HIS C 1 68 ? -13.983 67.625 42.555 1.00 27.83 47 HIS C O 1
ATOM 5361 N N . GLY C 1 69 ? -14.503 65.567 43.310 1.00 28.24 48 GLY C N 1
ATOM 5362 C CA . GLY C 1 69 ? -13.187 65.019 43.038 1.00 28.02 48 GLY C CA 1
ATOM 5363 C C . GLY C 1 69 ? -13.118 64.342 41.685 1.00 30.47 48 GLY C C 1
ATOM 5364 O O . GLY C 1 69 ? -14.106 64.293 40.952 1.00 34.41 48 GLY C O 1
ATOM 5365 N N . PHE C 1 70 ? -11.943 63.820 41.354 1.00 27.19 49 PHE C N 1
ATOM 5366 C CA . PHE C 1 70 ? -11.742 63.112 40.097 1.00 28.59 49 PHE C CA 1
ATOM 5367 C C . PHE C 1 70 ? -12.639 61.884 40.002 1.00 30.28 49 PHE C C 1
ATOM 5368 O O . PHE C 1 70 ? -12.648 61.040 40.899 1.00 28.96 49 PHE C O 1
ATOM 5376 N N . GLY C 1 71 ? -13.398 61.795 38.915 1.00 27.15 50 GLY C N 1
ATOM 5377 C CA . GLY C 1 71 ? -14.274 60.663 38.687 1.00 30.90 50 GLY C CA 1
ATOM 5378 C C . GLY C 1 71 ? -15.640 60.797 39.327 1.00 32.71 50 GLY C C 1
ATOM 5379 O O . GLY C 1 71 ? -16.475 59.897 39.216 1.00 32.40 50 GLY C O 1
ATOM 5380 N N . GLU C 1 72 ? -15.874 61.917 40.001 1.00 28.36 51 GLU C N 1
ATOM 5381 C CA . GLU C 1 72 ? -17.165 62.152 40.633 1.00 30.24 51 GLU C CA 1
ATOM 5382 C C . GLU C 1 72 ? -18.067 63.015 39.755 1.00 29.39 51 GLU C C 1
ATOM 5383 O O . GLU C 1 72 ? -17.653 63.502 38.699 1.00 28.01 51 GLU C O 1
ATOM 5389 N N . TYR C 1 73 ? -19.305 63.182 40.204 1.00 27.49 52 TYR C N 1
ATOM 5390 C CA . TYR C 1 73 ? -20.291 64.022 39.536 1.00 28.96 52 TYR C CA 1
ATOM 5391 C C . TYR C 1 73 ? -21.431 64.274 40.514 1.00 29.72 52 TYR C C 1
ATOM 5392 O O . TYR C 1 73 ? -21.351 63.856 41.670 1.00 35.64 52 TYR C O 1
ATOM 5401 N N . THR C 1 74 ? -22.483 64.946 40.050 1.00 33.65 53 THR C N 1
ATOM 5402 C CA . THR C 1 74 ? -23.557 65.426 40.923 1.00 29.99 53 THR C CA 1
ATOM 5403 C C . THR C 1 74 ? -24.113 64.367 41.871 1.00 31.54 53 THR C C 1
ATOM 5404 O O . THR C 1 74 ? -24.245 64.626 43.066 1.00 35.06 53 THR C O 1
ATOM 5408 N N . LYS C 1 75 ? -24.419 63.181 41.349 1.00 27.39 54 LYS C N 1
ATOM 5409 C CA . LYS C 1 75 ? -25.065 62.141 42.153 1.00 30.16 54 LYS C CA 1
ATOM 5410 C C . LYS C 1 75 ? -24.229 61.731 43.371 1.00 33.42 54 LYS C C 1
ATOM 5411 O O . LYS C 1 75 ? -24.776 61.353 44.408 1.00 34.98 54 LYS C O 1
ATOM 5417 N N . ILE C 1 76 ? -22.908 61.824 43.254 1.00 29.65 55 ILE C N 1
ATOM 5418 C CA . ILE C 1 76 ? -22.021 61.436 44.345 1.00 25.66 55 ILE C CA 1
ATOM 5419 C C . ILE C 1 76 ? -22.205 62.361 45.547 1.00 30.35 55 ILE C C 1
ATOM 5420 O O . ILE C 1 76 ? -22.050 61.947 46.696 1.00 31.50 55 ILE C O 1
ATOM 5425 N N . GLN C 1 77 ? -22.561 63.612 45.276 1.00 31.45 56 GLN C N 1
ATOM 5426 C CA . GLN C 1 77 ? -22.741 64.594 46.337 1.00 31.76 56 GLN C CA 1
ATOM 5427 C C . GLN C 1 77 ? -24.198 64.730 46.784 1.00 34.58 56 GLN C C 1
ATOM 5428 O O . GLN C 1 77 ? -24.523 65.616 47.573 1.00 37.05 56 GLN C O 1
ATOM 5434 N N . PHE C 1 78 ? -25.071 63.856 46.285 1.00 31.86 57 PHE C N 1
ATOM 5435 C CA . PHE C 1 78 ? -26.479 63.881 46.682 1.00 33.04 57 PHE C CA 1
ATOM 5436 C C . PHE C 1 78 ? -26.629 63.682 48.183 1.00 33.93 57 PHE C C 1
ATOM 5437 O O . PHE C 1 78 ? -27.413 64.369 48.838 1.00 31.26 57 PHE C O 1
ATOM 5445 N N . ARG C 1 79 ? -25.871 62.727 48.711 1.00 29.60 58 ARG C N 1
ATOM 5446 C CA . ARG C 1 79 ? -25.940 62.361 50.118 1.00 31.98 58 ARG C CA 1
ATOM 5447 C C . ARG C 1 79 ? -25.577 63.539 51.011 1.00 32.74 58 ARG C C 1
ATOM 5448 O O . ARG C 1 79 ? -26.190 63.746 52.057 1.00 39.00 58 ARG C O 1
ATOM 5456 N N . LEU C 1 80 ? -24.586 64.314 50.585 1.00 28.09 59 LEU C N 1
ATOM 5457 C CA . LEU C 1 80 ? -24.149 65.486 51.337 1.00 29.82 59 LEU C CA 1
ATOM 5458 C C . LEU C 1 80 ? -25.132 66.647 51.192 1.00 34.24 59 LEU C C 1
ATOM 5459 O O . LEU C 1 80 ? -25.478 67.306 52.176 1.00 32.95 59 LEU C O 1
ATOM 5464 N N . MET C 1 81 ? -25.580 66.894 49.965 1.00 31.61 60 MET C N 1
ATOM 5465 C CA . MET C 1 81 ? -26.483 68.008 49.690 1.00 34.72 60 MET C CA 1
ATOM 5466 C C . MET C 1 81 ? -27.844 67.811 50.357 1.00 33.25 60 MET C C 1
ATOM 5467 O O . MET C 1 81 ? -28.472 68.773 50.800 1.00 36.44 60 MET C O 1
ATOM 5472 N N . ASP C 1 82 ? -28.287 66.561 50.426 1.00 31.94 61 ASP C N 1
ATOM 5473 C CA . ASP C 1 82 ? -29.562 66.220 51.047 1.00 33.51 61 ASP C CA 1
ATOM 5474 C C . ASP C 1 82 ? -29.554 66.550 52.540 1.00 39.13 61 ASP C C 1
ATOM 5475 O O . ASP C 1 82 ? -30.480 67.186 53.049 1.00 41.54 61 ASP C O 1
ATOM 5480 N N . HIS C 1 83 ? -28.505 66.123 53.237 1.00 33.03 62 HIS C N 1
ATOM 5481 C CA . HIS C 1 83 ? -28.383 66.389 54.669 1.00 32.52 62 HIS C CA 1
ATOM 5482 C C . HIS C 1 83 ? -28.188 67.879 54.959 1.00 37.21 62 HIS C C 1
ATOM 5483 O O . HIS C 1 83 ? -28.665 68.385 55.976 1.00 35.23 62 HIS C O 1
ATOM 5490 N N . LEU C 1 84 ? -27.482 68.577 54.072 1.00 34.24 63 LEU C N 1
ATOM 5491 C CA . LEU C 1 84 ? -27.303 70.020 54.210 1.00 28.39 63 LEU C CA 1
ATOM 5492 C C . LEU C 1 84 ? -28.637 70.742 54.075 1.00 37.60 63 LEU C C 1
ATOM 5493 O O . LEU C 1 84 ? -28.910 71.703 54.798 1.00 35.11 63 LEU C O 1
ATOM 5498 N N . SER C 1 85 ? -29.462 70.271 53.144 1.00 36.93 64 SER C N 1
ATOM 5499 C CA . SER C 1 85 ? -30.779 70.852 52.912 1.00 35.29 64 SER C CA 1
ATOM 5500 C C . SER C 1 85 ? -31.676 70.713 54.138 1.00 37.50 64 SER C C 1
ATOM 5501 O O . SER C 1 85 ? -32.437 71.622 54.471 1.00 35.83 64 SER C O 1
ATOM 5504 N N . LEU C 1 86 ? -31.578 69.566 54.804 1.00 35.36 65 LEU C N 1
ATOM 5505 C CA . LEU C 1 86 ? -32.380 69.291 55.989 1.00 35.26 65 LEU C CA 1
ATOM 5506 C C . LEU C 1 86 ? -31.963 70.157 57.167 1.00 33.37 65 LEU C C 1
ATOM 5507 O O . LEU C 1 86 ? -32.761 70.410 58.065 1.00 35.90 65 LEU C O 1
ATOM 5512 N N . ASN C 1 87 ? -30.712 70.607 57.160 1.00 34.21 66 ASN C N 1
ATOM 5513 C CA . ASN C 1 87 ? -30.168 71.355 58.288 1.00 31.79 66 ASN C CA 1
ATOM 5514 C C . ASN C 1 87 ? -29.982 72.844 58.017 1.00 34.76 66 ASN C C 1
ATOM 5515 O O . ASN C 1 87 ? -29.192 73.507 58.689 1.00 38.88 66 ASN C O 1
ATOM 5520 N N . GLY C 1 88 ? -30.709 73.365 57.035 1.00 34.70 67 GLY C N 1
ATOM 5521 C CA . GLY C 1 88 ? -30.734 74.794 56.787 1.00 29.13 67 GLY C CA 1
ATOM 5522 C C . GLY C 1 88 ? -29.610 75.340 55.928 1.00 35.81 67 GLY C C 1
ATOM 5523 O O . GLY C 1 88 ? -29.285 76.523 56.019 1.00 40.11 67 GLY C O 1
ATOM 5524 N N . TYR C 1 89 ? -29.023 74.493 55.086 1.00 33.99 68 TYR C N 1
ATOM 5525 C CA . TYR C 1 89 ? -27.949 74.932 54.196 1.00 32.04 68 TYR C CA 1
ATOM 5526 C C . TYR C 1 89 ? -28.240 74.640 52.730 1.00 38.18 68 TYR C C 1
ATOM 5527 O O . TYR C 1 89 ? -28.567 73.511 52.362 1.00 43.38 68 TYR C O 1
ATOM 5536 N N . GLU C 1 90 ? -28.120 75.664 51.892 1.00 36.80 69 GLU C N 1
ATOM 5537 C CA . GLU C 1 90 ? -28.233 75.476 50.452 1.00 37.20 69 GLU C CA 1
ATOM 5538 C C . GLU C 1 90 ? -26.946 74.867 49.919 1.00 38.03 69 GLU C C 1
ATOM 5539 O O . GLU C 1 90 ? -25.886 75.003 50.536 1.00 35.27 69 GLU C O 1
ATOM 5545 N N . SER C 1 91 ? -27.039 74.199 48.774 1.00 35.75 70 SER C N 1
ATOM 5546 C CA . SER C 1 91 ? -25.865 73.617 48.138 1.00 30.80 70 SER C CA 1
ATOM 5547 C C . SER C 1 91 ? -25.800 73.969 46.661 1.00 33.05 70 SER C C 1
ATOM 5548 O O . SER C 1 91 ? -26.826 74.064 45.989 1.00 32.70 70 SER C O 1
ATOM 5551 N N . PHE C 1 92 ? -24.584 74.165 46.164 1.00 32.79 71 PHE C N 1
ATOM 5552 C CA . PHE C 1 92 ? -24.365 74.356 44.739 1.00 29.93 71 PHE C CA 1
ATOM 5553 C C . PHE C 1 92 ? -23.175 73.535 44.267 1.00 34.90 71 PHE C C 1
ATOM 5554 O O . PHE C 1 92 ? -22.073 73.668 44.800 1.00 29.54 71 PHE C O 1
ATOM 5562 N N . THR C 1 93 ? -23.395 72.701 43.256 1.00 25.52 72 THR C N 1
ATOM 5563 C CA . THR C 1 93 ? -22.308 71.933 42.675 1.00 27.51 72 THR C CA 1
ATOM 5564 C C . THR C 1 93 ? -22.444 71.865 41.160 1.00 33.45 72 THR C C 1
ATOM 5565 O O . THR C 1 93 ? -23.518 72.100 40.605 1.00 36.08 72 THR C O 1
ATOM 5569 N N . PHE C 1 94 ? -21.343 71.551 40.494 1.00 27.51 73 PHE C N 1
ATOM 5570 C CA . PHE C 1 94 ? -21.349 71.437 39.048 1.00 30.76 73 PHE C CA 1
ATOM 5571 C C . PHE C 1 94 ? -20.355 70.378 38.594 1.00 31.27 73 PHE C C 1
ATOM 5572 O O . PHE C 1 94 ? -19.313 70.183 39.221 1.00 31.90 73 PHE C O 1
ATOM 5580 N N . ASP C 1 95 ? -20.687 69.677 37.517 1.00 31.18 74 ASP C N 1
ATOM 5581 C CA . ASP C 1 95 ? -19.721 68.790 36.890 1.00 33.07 74 ASP C CA 1
ATOM 5582 C C . ASP C 1 95 ? -18.651 69.644 36.226 1.00 28.21 74 ASP C C 1
ATOM 5583 O O . ASP C 1 95 ? -18.939 70.425 35.320 1.00 27.55 74 ASP C O 1
ATOM 5588 N N . GLN C 1 96 ? -17.419 69.516 36.704 1.00 34.46 75 GLN C N 1
ATOM 5589 C CA . GLN C 1 96 ? -16.320 70.324 36.200 1.00 31.70 75 GLN C CA 1
ATOM 5590 C C . GLN C 1 96 ? -15.979 69.929 34.772 1.00 33.04 75 GLN C C 1
ATOM 5591 O O . GLN C 1 96 ? -16.423 68.890 34.282 1.00 31.47 75 GLN C O 1
ATOM 5597 N N . ARG C 1 97 ? -15.204 70.773 34.103 1.00 29.81 76 ARG C N 1
ATOM 5598 C CA . ARG C 1 97 ? -14.714 70.460 32.772 1.00 32.75 76 ARG C CA 1
ATOM 5599 C C . ARG C 1 97 ? -13.890 69.177 32.825 1.00 33.33 76 ARG C C 1
ATOM 5600 O O . ARG C 1 97 ? -12.972 69.052 33.638 1.00 26.46 76 ARG C O 1
ATOM 5608 N N . GLY C 1 98 ? -14.237 68.218 31.973 1.00 31.19 77 GLY C N 1
ATOM 5609 C CA . GLY C 1 98 ? -13.541 66.947 31.932 1.00 31.41 77 GLY C CA 1
ATOM 5610 C C . GLY C 1 98 ? -14.239 65.864 32.730 1.00 30.54 77 GLY C C 1
ATOM 5611 O O . GLY C 1 98 ? -13.772 64.727 32.783 1.00 32.56 77 GLY C O 1
ATOM 5612 N N . ALA C 1 99 ? -15.362 66.212 33.351 1.00 30.75 78 ALA C N 1
ATOM 5613 C CA . ALA C 1 99 ? -16.083 65.266 34.198 1.00 30.05 78 ALA C CA 1
ATOM 5614 C C . ALA C 1 99 ? -17.597 65.346 34.011 1.00 35.43 78 ALA C C 1
ATOM 5615 O O . ALA C 1 99 ? -18.117 66.307 33.439 1.00 33.34 78 ALA C O 1
ATOM 5617 N N . GLY C 1 100 ? -18.291 64.321 34.499 1.00 33.32 79 GLY C N 1
ATOM 5618 C CA . GLY C 1 100 ? -19.743 64.295 34.526 1.00 33.19 79 GLY C CA 1
ATOM 5619 C C . GLY C 1 100 ? -20.403 64.526 33.184 1.00 37.08 79 GLY C C 1
ATOM 5620 O O . GLY C 1 100 ? -19.884 64.112 32.148 1.00 38.68 79 GLY C O 1
ATOM 5621 N N . VAL C 1 101 ? -21.550 65.198 33.204 1.00 35.16 80 VAL C N 1
ATOM 5622 C CA . VAL C 1 101 ? -22.291 65.475 31.979 1.00 35.98 80 VAL C CA 1
ATOM 5623 C C . VAL C 1 101 ? -21.717 66.674 31.231 1.00 33.54 80 VAL C C 1
ATOM 5624 O O . VAL C 1 101 ? -22.124 66.966 30.109 1.00 43.06 80 VAL C O 1
ATOM 5628 N N . THR C 1 102 ? -20.770 67.364 31.852 1.00 31.88 81 THR C N 1
ATOM 5629 C CA . THR C 1 102 ? -20.167 68.538 31.237 1.00 37.11 81 THR C CA 1
ATOM 5630 C C . THR C 1 102 ? -19.261 68.150 30.075 1.00 38.53 81 THR C C 1
ATOM 5631 O O . THR C 1 102 ? -19.235 68.822 29.044 1.00 40.74 81 THR C O 1
ATOM 5635 N N . SER C 1 103 ? -18.529 67.054 30.239 1.00 39.31 82 SER C N 1
ATOM 5636 C CA . SER C 1 103 ? -17.602 66.612 29.206 1.00 42.89 82 SER C CA 1
ATOM 5637 C C . SER C 1 103 ? -17.725 65.118 28.926 1.00 45.88 82 SER C C 1
ATOM 5638 O O . SER C 1 103 ? -16.967 64.316 29.472 1.00 45.17 82 SER C O 1
ATOM 5641 N N . PRO C 1 104 ? -18.690 64.742 28.073 1.00 47.20 83 PRO C N 1
ATOM 5642 C CA . PRO C 1 104 ? -18.887 63.347 27.673 1.00 49.25 83 PRO C CA 1
ATOM 5643 C C . PRO C 1 104 ? -18.053 62.974 26.450 1.00 52.29 83 PRO C C 1
ATOM 5644 O O . PRO C 1 104 ? -17.597 63.858 25.721 1.00 45.88 83 PRO C O 1
ATOM 5648 N N . GLY C 1 105 ? -17.860 61.675 26.238 1.00 50.13 84 GLY C N 1
ATOM 5649 C CA . GLY C 1 105 ? -17.135 61.182 25.081 1.00 48.88 84 GLY C CA 1
ATOM 5650 C C . GLY C 1 105 ? -15.665 61.552 25.057 1.00 53.82 84 GLY C C 1
ATOM 5651 O O . GLY C 1 105 ? -14.914 61.232 25.978 1.00 58.86 84 GLY C O 1
ATOM 5652 N N . ARG C 1 106 ? -15.256 62.232 23.990 1.00 55.54 85 ARG C N 1
ATOM 5653 C CA . ARG C 1 106 ? -13.855 62.579 23.789 1.00 56.48 85 ARG C CA 1
ATOM 5654 C C . ARG C 1 106 ? -13.383 63.620 24.795 1.00 54.70 85 ARG C C 1
ATOM 5655 O O . ARG C 1 106 ? -12.210 63.649 25.164 1.00 53.69 85 ARG C O 1
ATOM 5663 N N . SER C 1 107 ? -14.308 64.471 25.233 1.00 56.44 86 SER C N 1
ATOM 5664 C CA . SER C 1 107 ? -13.989 65.570 26.140 1.00 46.06 86 SER C CA 1
ATOM 5665 C C . SER C 1 107 ? -13.730 65.102 27.567 1.00 40.32 86 SER C C 1
ATOM 5666 O O . SER C 1 107 ? -13.270 65.877 28.404 1.00 41.91 86 SER C O 1
ATOM 5669 N N . LYS C 1 108 ? -14.032 63.838 27.841 1.00 39.63 87 LYS C N 1
ATOM 5670 C CA . LYS C 1 108 ? -13.861 63.291 29.180 1.00 40.71 87 LYS C CA 1
ATOM 5671 C C . LYS C 1 108 ? -12.389 63.270 29.580 1.00 44.76 87 LYS C C 1
ATOM 5672 O O . LYS C 1 108 ? -11.560 62.653 28.909 1.00 44.24 87 LYS C O 1
ATOM 5678 N N . GLY C 1 109 ? -12.068 63.961 30.670 1.00 37.68 88 GLY C N 1
ATOM 5679 C CA . GLY C 1 109 ? -10.701 64.041 31.150 1.00 36.22 88 GLY C CA 1
ATOM 5680 C C . GLY C 1 109 ? -9.908 65.174 30.523 1.00 29.39 88 GLY C C 1
ATOM 5681 O O . GLY C 1 109 ? -8.744 65.379 30.853 1.00 29.25 88 GLY C O 1
ATOM 5682 N N . VAL C 1 110 ? -10.538 65.920 29.623 1.00 29.69 89 VAL C N 1
ATOM 5683 C CA . VAL C 1 110 ? -9.858 67.020 28.948 1.00 31.46 89 VAL C CA 1
ATOM 5684 C C . VAL C 1 110 ? -10.059 68.346 29.678 1.00 35.74 89 VAL C C 1
ATOM 5685 O O . VAL C 1 110 ? -11.102 68.991 29.541 1.00 39.25 89 VAL C O 1
ATOM 5689 N N . THR C 1 111 ? -9.053 68.743 30.452 1.00 32.03 90 THR C N 1
ATOM 5690 C CA . THR C 1 111 ? -9.057 70.029 31.144 1.00 29.46 90 THR C CA 1
ATOM 5691 C C . THR C 1 111 ? -7.634 70.363 31.593 1.00 34.90 90 THR C C 1
ATOM 5692 O O . THR C 1 111 ? -6.718 69.559 31.415 1.00 37.58 90 THR C O 1
ATOM 5696 N N . ASP C 1 112 ? -7.440 71.550 32.158 1.00 27.43 91 ASP C N 1
ATOM 5697 C CA . ASP C 1 112 ? -6.125 71.928 32.663 1.00 29.47 91 ASP C CA 1
ATOM 5698 C C . ASP C 1 112 ? -6.223 72.963 33.773 1.00 32.06 91 ASP C C 1
ATOM 5699 O O . ASP C 1 112 ? -7.312 73.439 34.095 1.00 35.16 91 ASP C O 1
ATOM 5704 N N . GLU C 1 113 ? -5.068 73.310 34.332 1.00 31.84 92 GLU C N 1
ATOM 5705 C CA . GLU C 1 113 ? -4.968 74.241 35.452 1.00 34.10 92 GLU C CA 1
ATOM 5706 C C . GLU C 1 113 ? -5.728 75.539 35.208 1.00 35.42 92 GLU C C 1
ATOM 5707 O O . GLU C 1 113 ? -6.464 76.006 36.079 1.00 33.27 92 GLU C O 1
ATOM 5713 N N . TYR C 1 114 ? -5.552 76.116 34.023 1.00 32.88 93 TYR C N 1
ATOM 5714 C CA . TYR C 1 114 ? -6.223 77.366 33.694 1.00 36.84 93 TYR C CA 1
ATOM 5715 C C . TYR C 1 114 ? -7.736 77.215 33.784 1.00 34.49 93 TYR C C 1
ATOM 5716 O O . TYR C 1 114 ? -8.406 78.004 34.449 1.00 37.56 93 TYR C O 1
ATOM 5725 N N . HIS C 1 115 ? -8.266 76.198 33.112 1.00 33.80 94 HIS C N 1
ATOM 5726 C CA . HIS C 1 115 ? -9.708 75.989 33.053 1.00 36.88 94 HIS C CA 1
ATOM 5727 C C . HIS C 1 115 ? -10.296 75.647 34.415 1.00 35.23 94 HIS C C 1
ATOM 5728 O O . HIS C 1 115 ? -11.377 76.121 34.758 1.00 34.27 94 HIS C O 1
ATOM 5735 N N . VAL C 1 116 ? -9.580 74.830 35.183 1.00 36.25 95 VAL C N 1
ATOM 5736 C CA . VAL C 1 116 ? -10.042 74.403 36.501 1.00 34.50 95 VAL C CA 1
ATOM 5737 C C . VAL C 1 116 ? -10.451 75.593 37.368 1.00 33.99 95 VAL C C 1
ATOM 5738 O O . VAL C 1 116 ? -11.551 75.619 37.916 1.00 29.41 95 VAL C O 1
ATOM 5742 N N . PHE C 1 117 ? -9.579 76.591 37.462 1.00 34.27 96 PHE C N 1
ATOM 5743 C CA . PHE C 1 117 ? -9.858 77.749 38.304 1.00 33.57 96 PHE C CA 1
ATOM 5744 C C . PHE C 1 117 ? -10.723 78.794 37.613 1.00 37.37 96 PHE C C 1
ATOM 5745 O O . PHE C 1 117 ? -11.571 79.417 38.251 1.00 36.29 96 PHE C O 1
ATOM 5753 N N . ASN C 1 118 ? -10.516 78.981 36.314 1.00 39.76 97 ASN C N 1
ATOM 5754 C CA . ASN C 1 118 ? -11.330 79.922 35.555 1.00 38.37 97 ASN C CA 1
ATOM 5755 C C . ASN C 1 118 ? -12.805 79.528 35.584 1.00 37.97 97 ASN C C 1
ATOM 5756 O O . ASN C 1 118 ? -13.678 80.371 35.794 1.00 38.82 97 ASN C O 1
ATOM 5761 N N . ASP C 1 119 ? -13.078 78.243 35.377 1.00 37.52 98 ASP C N 1
ATOM 5762 C CA . ASP C 1 119 ? -14.439 77.733 35.493 1.00 36.47 98 ASP C CA 1
ATOM 5763 C C . ASP C 1 119 ? -14.942 77.897 36.923 1.00 37.00 98 ASP C C 1
ATOM 5764 O O . ASP C 1 119 ? -16.105 78.233 37.148 1.00 36.87 98 ASP C O 1
ATOM 5769 N N . LEU C 1 120 ? -14.059 77.667 37.890 1.00 34.49 99 LEU C N 1
ATOM 5770 C CA . LEU C 1 120 ? -14.437 77.798 39.290 1.00 32.17 99 LEU C CA 1
ATOM 5771 C C . LEU C 1 120 ? -14.813 79.240 39.627 1.00 30.27 99 LEU C C 1
ATOM 5772 O O . LEU C 1 120 ? -15.816 79.476 40.292 1.00 33.54 99 LEU C O 1
ATOM 5777 N N . GLU C 1 121 ? -14.017 80.199 39.159 1.00 33.90 100 GLU C N 1
ATOM 5778 C CA . GLU C 1 121 ? -14.302 81.611 39.407 1.00 34.97 100 GLU C CA 1
ATOM 5779 C C . GLU C 1 121 ? -15.671 82.014 38.877 1.00 36.81 100 GLU C C 1
ATOM 5780 O O . GLU C 1 121 ? -16.384 82.790 39.511 1.00 38.04 100 GLU C O 1
ATOM 5786 N N . HIS C 1 122 ? -16.030 81.483 37.712 1.00 35.18 101 HIS C N 1
ATOM 5787 C CA . HIS C 1 122 ? -17.329 81.759 37.112 1.00 32.17 101 HIS C CA 1
ATOM 5788 C C . HIS C 1 122 ? -18.473 81.384 38.047 1.00 35.50 101 HIS C C 1
ATOM 5789 O O . HIS C 1 122 ? -19.410 82.159 38.232 1.00 43.34 101 HIS C O 1
ATOM 5796 N N . PHE C 1 123 ? -18.394 80.195 38.636 1.00 32.13 102 PHE C N 1
ATOM 5797 C CA . PHE C 1 123 ? -19.455 79.726 39.518 1.00 33.84 102 PHE C CA 1
ATOM 5798 C C . PHE C 1 123 ? -19.327 80.317 40.916 1.00 34.16 102 PHE C C 1
ATOM 5799 O O . PHE C 1 123 ? -20.313 80.410 41.648 1.00 36.86 102 PHE C O 1
ATOM 5807 N N . VAL C 1 124 ? -18.116 80.718 41.285 1.00 31.40 103 VAL C N 1
ATOM 5808 C CA . VAL C 1 124 ? -17.919 81.418 42.546 1.00 33.80 103 VAL C CA 1
ATOM 5809 C C . VAL C 1 124 ? -18.613 82.773 42.478 1.00 34.86 103 VAL C C 1
ATOM 5810 O O . VAL C 1 124 ? -19.365 83.141 43.381 1.00 35.54 103 VAL C O 1
ATOM 5814 N N . GLU C 1 125 ? -18.374 83.496 41.387 1.00 38.82 104 GLU C N 1
ATOM 5815 C CA . GLU C 1 125 ? -18.949 84.824 41.194 1.00 38.37 104 GLU C CA 1
ATOM 5816 C C . GLU C 1 125 ? -20.472 84.786 41.106 1.00 36.84 104 GLU C C 1
ATOM 5817 O O . GLU C 1 125 ? -21.150 85.665 41.638 1.00 37.34 104 GLU C O 1
ATOM 5823 N N . LYS C 1 126 ? -21.002 83.766 40.439 1.00 33.96 105 LYS C N 1
ATOM 5824 C CA . LYS C 1 126 ? -22.446 83.578 40.356 1.00 33.63 105 LYS C CA 1
ATOM 5825 C C . LYS C 1 126 ? -23.062 83.380 41.739 1.00 32.07 105 LYS C C 1
ATOM 5826 O O . LYS C 1 126 ? -24.004 84.076 42.116 1.00 35.34 105 LYS C O 1
ATOM 5832 N N . ASN C 1 127 ? -22.528 82.427 42.494 1.00 32.75 106 ASN C N 1
ATOM 5833 C CA . ASN C 1 127 ? -23.061 82.131 43.817 1.00 37.82 106 ASN C CA 1
ATOM 5834 C C . ASN C 1 127 ? -22.854 83.283 44.790 1.00 38.31 106 ASN C C 1
ATOM 5835 O O . ASN C 1 127 ? -23.702 83.538 45.645 1.00 36.14 106 ASN C O 1
ATOM 5840 N N . LEU C 1 128 ? -21.726 83.973 44.652 1.00 32.90 107 LEU C N 1
ATOM 5841 C CA . LEU C 1 128 ? -21.402 85.092 45.526 1.00 33.62 107 LEU C CA 1
ATOM 5842 C C . LEU C 1 128 ? -22.457 86.183 45.374 1.00 40.76 107 LEU C C 1
ATOM 5843 O O . LEU C 1 128 ? -22.890 86.790 46.354 1.00 38.77 107 LEU C O 1
ATOM 5848 N N . SER C 1 129 ? -22.882 86.406 44.135 1.00 40.15 108 SER C N 1
ATOM 5849 C CA . SER C 1 129 ? -23.898 87.404 43.838 1.00 39.91 108 SER C CA 1
ATOM 5850 C C . SER C 1 129 ? -25.253 87.002 44.402 1.00 41.46 108 SER C C 1
ATOM 5851 O O . SER C 1 129 ? -25.941 87.811 45.026 1.00 38.17 108 SER C O 1
ATOM 5854 N N . GLU C 1 130 ? -25.629 85.747 44.175 1.00 36.20 109 GLU C N 1
ATOM 5855 C CA . GLU C 1 130 ? -26.896 85.224 44.670 1.00 38.48 109 GLU C CA 1
ATOM 5856 C C . GLU C 1 130 ? -26.940 85.165 46.201 1.00 42.16 109 GLU C C 1
ATOM 5857 O O . GLU C 1 130 ? -28.000 85.338 46.801 1.00 47.10 109 GLU C O 1
ATOM 5863 N N . CYS C 1 131 ? -25.789 84.930 46.828 1.00 40.88 110 CYS C N 1
ATOM 5864 C CA . CYS C 1 131 ? -25.710 84.858 48.286 1.00 41.26 110 CYS C CA 1
ATOM 5865 C C . CYS C 1 131 ? -25.775 86.241 48.924 1.00 38.62 110 CYS C C 1
ATOM 5866 O O . CYS C 1 131 ? -26.340 86.415 50.004 1.00 37.53 110 CYS C O 1
ATOM 5869 N N . LYS C 1 132 ? -25.182 87.220 48.255 1.00 37.75 111 LYS C N 1
ATOM 5870 C CA . LYS C 1 132 ? -25.243 88.601 48.709 1.00 36.13 111 LYS C CA 1
ATOM 5871 C C . LYS C 1 132 ? -26.681 89.124 48.671 1.00 39.90 111 LYS C C 1
ATOM 5872 O O . LYS C 1 132 ? -27.121 89.817 49.590 1.00 46.24 111 LYS C O 1
ATOM 5878 N N . ALA C 1 133 ? -27.414 88.777 47.617 1.00 43.44 112 ALA C N 1
ATOM 5879 C CA . ALA C 1 133 ? -28.817 89.167 47.496 1.00 38.20 112 ALA C CA 1
ATOM 5880 C C . ALA C 1 133 ? -29.662 88.578 48.622 1.00 41.96 112 ALA C C 1
ATOM 5881 O O . ALA C 1 133 ? -30.608 89.208 49.090 1.00 42.93 112 ALA C O 1
ATOM 5883 N N . LYS C 1 134 ? -29.320 87.366 49.050 1.00 41.31 113 LYS C N 1
ATOM 5884 C CA . LYS C 1 134 ? -30.043 86.713 50.136 1.00 41.64 113 LYS C CA 1
ATOM 5885 C C . LYS C 1 134 ? -29.446 87.068 51.495 1.00 35.22 113 LYS C C 1
ATOM 5886 O O . LYS C 1 134 ? -30.032 86.775 52.533 1.00 35.42 113 LYS C O 1
ATOM 5892 N N . GLY C 1 135 ? -28.275 87.697 51.482 1.00 35.98 114 GLY C N 1
ATOM 5893 C CA . GLY C 1 135 ? -27.585 88.041 52.711 1.00 29.86 114 GLY C CA 1
ATOM 5894 C C . GLY C 1 135 ? -27.099 86.824 53.479 1.00 42.38 114 GLY C C 1
ATOM 5895 O O . GLY C 1 135 ? -27.154 86.790 54.711 1.00 41.48 114 GLY C O 1
ATOM 5896 N N . ILE C 1 136 ? -26.620 85.818 52.753 1.00 34.94 115 ILE C N 1
ATOM 5897 C CA . ILE C 1 136 ? -26.119 84.599 53.378 1.00 34.56 115 ILE C CA 1
ATOM 5898 C C . ILE C 1 136 ? -24.657 84.353 53.009 1.00 29.40 115 ILE C C 1
ATOM 5899 O O . ILE C 1 136 ? -24.221 84.691 51.908 1.00 28.58 115 ILE C O 1
ATOM 5904 N N . PRO C 1 137 ? -23.890 83.773 53.942 1.00 30.33 116 PRO C N 1
ATOM 5905 C CA . PRO C 1 137 ? -22.471 83.485 53.707 1.00 31.82 116 PRO C CA 1
ATOM 5906 C C . PRO C 1 137 ? -22.272 82.345 52.713 1.00 35.07 116 PRO C C 1
ATOM 5907 O O . PRO C 1 137 ? -23.124 81.460 52.611 1.00 34.55 116 PRO C O 1
ATOM 5911 N N . LEU C 1 138 ? -21.160 82.375 51.985 1.00 30.60 117 LEU C N 1
ATOM 5912 C CA . LEU C 1 138 ? -20.832 81.303 51.056 1.00 32.76 117 LEU C CA 1
ATOM 5913 C C . LEU C 1 138 ? -19.592 80.544 51.518 1.00 33.13 117 LEU C C 1
ATOM 5914 O O . LEU C 1 138 ? -18.526 81.132 51.709 1.00 31.44 117 LEU C O 1
ATOM 5919 N N . PHE C 1 139 ? -19.745 79.236 51.704 1.00 28.76 118 PHE C N 1
ATOM 5920 C CA . PHE C 1 139 ? -18.631 78.371 52.075 1.00 30.14 118 PHE C CA 1
ATOM 5921 C C . PHE C 1 139 ? -18.175 77.530 50.887 1.00 29.54 118 PHE C C 1
ATOM 5922 O O . PHE C 1 139 ? -18.952 77.274 49.964 1.00 24.46 118 PHE C O 1
ATOM 5930 N N . MET C 1 140 ? -16.918 77.096 50.913 1.00 27.99 119 MET C N 1
ATOM 5931 C CA . MET C 1 140 ? -16.386 76.269 49.835 1.00 28.01 119 MET C CA 1
ATOM 5932 C C . MET C 1 140 ? -15.905 74.906 50.334 1.00 24.50 119 MET C C 1
ATOM 5933 O O . MET C 1 140 ? -15.101 74.815 51.261 1.00 25.15 119 MET C O 1
ATOM 5938 N N . TRP C 1 141 ? -16.405 73.855 49.691 1.00 25.06 120 TRP C N 1
ATOM 5939 C CA . TRP C 1 141 ? -16.109 72.473 50.059 1.00 24.48 120 TRP C CA 1
ATOM 5940 C C . TRP C 1 141 ? -15.527 71.712 48.874 1.00 28.11 120 TRP C C 1
ATOM 5941 O O . TRP C 1 141 ? -15.903 71.953 47.725 1.00 25.76 120 TRP C O 1
ATOM 5952 N N . GLY C 1 142 ? -14.612 70.791 49.155 1.00 25.09 121 GLY C N 1
ATOM 5953 C CA . GLY C 1 142 ? -13.998 69.992 48.112 1.00 23.41 121 GLY C CA 1
ATOM 5954 C C . GLY C 1 142 ? -13.495 68.651 48.613 1.00 27.47 121 GLY C C 1
ATOM 5955 O O . GLY C 1 142 ? -12.867 68.567 49.669 1.00 28.81 121 GLY C O 1
ATOM 5956 N N . HIS C 1 143 ? -13.773 67.597 47.851 1.00 21.94 122 HIS C N 1
ATOM 5957 C CA . HIS C 1 143 ? -13.265 66.270 48.169 1.00 24.46 122 HIS C CA 1
ATOM 5958 C C . HIS C 1 143 ? -12.124 65.874 47.232 1.00 26.28 122 HIS C C 1
ATOM 5959 O O . HIS C 1 143 ? -12.184 66.126 46.029 1.00 26.49 122 HIS C O 1
ATOM 5966 N N . SER C 1 144 ? -11.091 65.261 47.805 1.00 26.51 123 SER C N 1
ATOM 5967 C CA . SER C 1 144 ? -9.936 64.776 47.059 1.00 23.19 123 SER C CA 1
ATOM 5968 C C . SER C 1 144 ? -9.410 65.835 46.113 1.00 26.41 123 SER C C 1
ATOM 5969 O O . SER C 1 144 ? -8.970 66.899 46.556 1.00 29.68 123 SER C O 1
ATOM 5972 N N . MET C 1 145 ? -9.455 65.553 44.812 1.00 28.15 124 MET C N 1
ATOM 5973 C CA . MET C 1 145 ? -9.060 66.542 43.787 1.00 30.42 124 MET C CA 1
ATOM 5974 C C . MET C 1 145 ? -9.691 67.891 44.031 1.00 27.58 124 MET C C 1
ATOM 5975 O O . MET C 1 145 ? -9.021 68.921 43.961 1.00 25.47 124 MET C O 1
ATOM 5980 N N . GLY C 1 146 ? -10.989 67.884 44.324 1.00 28.19 125 GLY C N 1
ATOM 5981 C CA . GLY C 1 146 ? -11.713 69.101 44.637 1.00 27.72 125 GLY C CA 1
ATOM 5982 C C . GLY C 1 146 ? -11.242 69.735 45.933 1.00 28.25 125 GLY C C 1
ATOM 5983 O O . GLY C 1 146 ? -11.339 70.950 46.111 1.00 28.72 125 GLY C O 1
ATOM 5984 N N . GLY C 1 147 ? -10.737 68.911 46.846 1.00 25.45 126 GLY C N 1
ATOM 5985 C CA . GLY C 1 147 ? -10.147 69.415 48.072 1.00 23.70 126 GLY C CA 1
ATOM 5986 C C . GLY C 1 147 ? -8.872 70.179 47.770 1.00 23.90 126 GLY C C 1
ATOM 5987 O O . GLY C 1 147 ? -8.627 71.248 48.331 1.00 27.98 126 GLY C O 1
ATOM 5988 N N . GLY C 1 148 ? -8.059 69.624 46.876 1.00 23.34 127 GLY C N 1
ATOM 5989 C CA . GLY C 1 148 ? -6.839 70.273 46.436 1.00 25.18 127 GLY C CA 1
ATOM 5990 C C . GLY C 1 148 ? -7.130 71.613 45.794 1.00 26.95 127 GLY C C 1
ATOM 5991 O O . GLY C 1 148 ? -6.420 72.591 46.024 1.00 28.91 127 GLY C O 1
ATOM 5992 N N . ILE C 1 149 ? -8.187 71.651 44.987 1.00 30.41 128 ILE C N 1
ATOM 5993 C CA . ILE C 1 149 ? -8.659 72.884 44.366 1.00 25.73 128 ILE C CA 1
ATOM 5994 C C . ILE C 1 149 ? -9.176 73.862 45.419 1.00 28.13 128 ILE C C 1
ATOM 5995 O O . ILE C 1 149 ? -8.922 75.064 45.348 1.00 32.54 128 ILE C O 1
ATOM 6000 N N . CYS C 1 150 ? -9.897 73.333 46.402 1.00 30.20 129 CYS C N 1
ATOM 6001 C CA . CYS C 1 150 ? -10.481 74.154 47.456 1.00 28.84 129 CYS C CA 1
ATOM 6002 C C . CYS C 1 150 ? -9.424 74.865 48.295 1.00 27.47 129 CYS C C 1
ATOM 6003 O O . CYS C 1 150 ? -9.511 76.072 48.520 1.00 31.54 129 CYS C O 1
ATOM 6006 N N . LEU C 1 151 ? -8.429 74.116 48.760 1.00 26.40 130 LEU C N 1
ATOM 6007 C CA . LEU C 1 151 ? -7.391 74.690 49.611 1.00 27.97 130 LEU C CA 1
ATOM 6008 C C . LEU C 1 151 ? -6.488 75.631 48.823 1.00 29.64 130 LEU C C 1
ATOM 6009 O O . LEU C 1 151 ? -5.929 76.577 49.380 1.00 23.74 130 LEU C O 1
ATOM 6014 N N . ASN C 1 152 ? -6.347 75.371 47.526 1.00 27.84 131 ASN C N 1
ATOM 6015 C CA . ASN C 1 152 ? -5.578 76.260 46.664 1.00 29.23 131 ASN C CA 1
ATOM 6016 C C . ASN C 1 152 ? -6.329 77.554 46.360 1.00 28.50 131 ASN C C 1
ATOM 6017 O O . ASN C 1 152 ? -5.710 78.607 46.207 1.00 31.86 131 ASN C O 1
ATOM 6022 N N . TYR C 1 153 ? -7.658 77.482 46.277 1.00 28.83 132 TYR C N 1
ATOM 6023 C CA . TYR C 1 153 ? -8.459 78.680 46.025 1.00 30.60 132 TYR C CA 1
ATOM 6024 C C . TYR C 1 153 ? -8.328 79.640 47.197 1.00 28.09 132 TYR C C 1
ATOM 6025 O O . TYR C 1 153 ? -8.345 80.858 47.021 1.00 29.75 132 TYR C O 1
ATOM 6034 N N . ALA C 1 154 ? -8.194 79.079 48.394 1.00 26.60 133 ALA C N 1
ATOM 6035 C CA . ALA C 1 154 ? -8.012 79.872 49.601 1.00 28.30 133 ALA C CA 1
ATOM 6036 C C . ALA C 1 154 ? -6.714 80.675 49.543 1.00 32.12 133 ALA C C 1
ATOM 6037 O O . ALA C 1 154 ? -6.562 81.671 50.251 1.00 28.91 133 ALA C O 1
ATOM 6039 N N . CYS C 1 155 ? -5.786 80.239 48.694 1.00 30.69 134 CYS C N 1
ATOM 6040 C CA . CYS C 1 155 ? -4.498 80.909 48.543 1.00 26.20 134 CYS C CA 1
ATOM 6041 C C . CYS C 1 155 ? -4.429 81.793 47.292 1.00 33.56 134 CYS C C 1
ATOM 6042 O O . CYS C 1 155 ? -3.780 82.840 47.310 1.00 32.62 134 CYS C O 1
ATOM 6045 N N . GLN C 1 156 ? -5.099 81.380 46.215 1.00 32.14 135 GLN C N 1
ATOM 6046 C CA . GLN C 1 156 ? -4.925 82.030 44.914 1.00 32.09 135 GLN C CA 1
ATOM 6047 C C . GLN C 1 156 ? -6.213 82.581 44.305 1.00 33.82 135 GLN C C 1
ATOM 6048 O O . GLN C 1 156 ? -6.170 83.277 43.291 1.00 35.70 135 GLN C O 1
ATOM 6054 N N . GLY C 1 157 ? -7.353 82.259 44.906 1.00 34.92 136 GLY C N 1
ATOM 6055 C CA . GLY C 1 157 ? -8.638 82.655 44.354 1.00 34.65 136 GLY C CA 1
ATOM 6056 C C . GLY C 1 157 ? -8.854 84.157 44.296 1.00 37.20 136 GLY C C 1
ATOM 6057 O O . GLY C 1 157 ? -8.396 84.894 45.171 1.00 36.62 136 GLY C O 1
ATOM 6058 N N . LYS C 1 158 ? -9.553 84.610 43.259 1.00 33.29 137 LYS C N 1
ATOM 6059 C CA . LYS C 1 158 ? -9.883 86.023 43.103 1.00 38.04 137 LYS C CA 1
ATOM 6060 C C . LYS C 1 158 ? -10.746 86.534 44.252 1.00 37.28 137 LYS C C 1
ATOM 6061 O O . LYS C 1 158 ? -10.608 87.679 44.679 1.00 40.94 137 LYS C O 1
ATOM 6067 N N . HIS C 1 159 ? -11.638 85.684 44.747 1.00 37.19 138 HIS C N 1
ATOM 6068 C CA . HIS C 1 159 ? -12.530 86.067 45.835 1.00 35.49 138 HIS C CA 1
ATOM 6069 C C . HIS C 1 159 ? -12.268 85.229 47.078 1.00 31.59 138 HIS C C 1
ATOM 6070 O O . HIS C 1 159 ? -13.187 84.919 47.834 1.00 32.28 138 HIS C O 1
ATOM 6077 N N . LYS C 1 160 ? -11.003 84.875 47.286 1.00 28.42 139 LYS C N 1
ATOM 6078 C CA . LYS C 1 160 ? -10.616 84.060 48.429 1.00 33.47 139 LYS C CA 1
ATOM 6079 C C . LYS C 1 160 ? -10.981 84.729 49.753 1.00 31.66 139 LYS C C 1
ATOM 6080 O O . LYS C 1 160 ? -11.270 84.049 50.739 1.00 31.63 139 LYS C O 1
ATOM 6086 N N . ASN C 1 161 ? -10.979 86.059 49.768 1.00 28.80 140 ASN C N 1
ATOM 6087 C CA . ASN C 1 161 ? -11.304 86.811 50.974 1.00 36.68 140 ASN C CA 1
ATOM 6088 C C . ASN C 1 161 ? -12.802 87.023 51.149 1.00 29.56 140 ASN C C 1
ATOM 6089 O O . ASN C 1 161 ? -13.239 87.610 52.132 1.00 28.19 140 ASN C O 1
ATOM 6094 N N . GLU C 1 162 ? -13.584 86.538 50.192 1.00 31.02 141 GLU C N 1
ATOM 6095 C CA . GLU C 1 162 ? -15.029 86.731 50.224 1.00 35.24 141 GLU C CA 1
ATOM 6096 C C . GLU C 1 162 ? -15.751 85.438 50.596 1.00 34.42 141 GLU C C 1
ATOM 6097 O O . GLU C 1 162 ? -16.922 85.458 50.978 1.00 29.86 141 GLU C O 1
ATOM 6103 N N . ILE C 1 163 ? -15.041 84.318 50.484 1.00 30.87 142 ILE C N 1
ATOM 6104 C CA . ILE C 1 163 ? -15.537 83.036 50.969 1.00 25.79 142 ILE C CA 1
ATOM 6105 C C . ILE C 1 163 ? -15.516 83.038 52.500 1.00 31.98 142 ILE C C 1
ATOM 6106 O O . ILE C 1 163 ? -14.532 83.454 53.105 1.00 35.82 142 ILE C O 1
ATOM 6111 N N . SER C 1 164 ? -16.601 82.584 53.122 1.00 31.98 143 SER C N 1
ATOM 6112 C CA . SER C 1 164 ? -16.723 82.622 54.582 1.00 32.32 143 SER C CA 1
ATOM 6113 C C . SER C 1 164 ? -15.945 81.512 55.283 1.00 33.82 143 SER C C 1
ATOM 6114 O O . SER C 1 164 ? -15.627 81.627 56.467 1.00 32.86 143 SER C O 1
ATOM 6117 N N . GLY C 1 165 ? -15.655 80.434 54.564 1.00 32.62 144 GLY C N 1
ATOM 6118 C CA . GLY C 1 165 ? -14.951 79.309 55.152 1.00 30.56 144 GLY C CA 1
ATOM 6119 C C . GLY C 1 165 ? -14.586 78.240 54.144 1.00 28.98 144 GLY C C 1
ATOM 6120 O O . GLY C 1 165 ? -15.226 78.119 53.098 1.00 29.75 144 GLY C O 1
ATOM 6121 N N . TYR C 1 166 ? -13.557 77.460 54.467 1.00 27.18 145 TYR C N 1
ATOM 6122 C CA . TYR C 1 166 ? -13.074 76.407 53.579 1.00 26.62 145 TYR C CA 1
ATOM 6123 C C . TYR C 1 166 ? -13.115 75.035 54.241 1.00 25.59 145 TYR C C 1
ATOM 6124 O O . TYR C 1 166 ? -12.661 74.863 55.367 1.00 26.13 145 TYR C O 1
ATOM 6133 N N . ILE C 1 167 ? -13.663 74.059 53.526 1.00 27.86 146 ILE C N 1
ATOM 6134 C CA . ILE C 1 167 ? -13.751 72.695 54.026 1.00 26.19 146 ILE C CA 1
ATOM 6135 C C . ILE C 1 167 ? -13.088 71.722 53.051 1.00 25.28 146 ILE C C 1
ATOM 6136 O O . ILE C 1 167 ? -13.401 71.709 51.863 1.00 24.59 146 ILE C O 1
ATOM 6141 N N . GLY C 1 168 ? -12.165 70.915 53.561 1.00 26.52 147 GLY C N 1
ATOM 6142 C CA . GLY C 1 168 ? -11.473 69.936 52.744 1.00 22.69 147 GLY C CA 1
ATOM 6143 C C . GLY C 1 168 ? -11.830 68.517 53.142 1.00 26.14 147 GLY C C 1
ATOM 6144 O O . GLY C 1 168 ? -11.776 68.159 54.318 1.00 25.96 147 GLY C O 1
ATOM 6145 N N . SER C 1 169 ? -12.204 67.707 52.158 1.00 24.50 148 SER C N 1
ATOM 6146 C CA . SER C 1 169 ? -12.559 66.316 52.401 1.00 24.13 148 SER C CA 1
ATOM 6147 C C . SER C 1 169 ? -11.509 65.389 51.807 1.00 27.78 148 SER C C 1
ATOM 6148 O O . SER C 1 169 ? -11.498 65.154 50.597 1.00 25.85 148 SER C O 1
ATOM 6151 N N . GLY C 1 170 ? -10.643 64.857 52.667 1.00 29.85 149 GLY C N 1
ATOM 6152 C CA . GLY C 1 170 ? -9.499 64.072 52.231 1.00 27.60 149 GLY C CA 1
ATOM 6153 C C . GLY C 1 170 ? -8.814 64.697 51.029 1.00 27.09 149 GLY C C 1
ATOM 6154 O O . GLY C 1 170 ? -8.682 64.054 49.988 1.00 24.26 149 GLY C O 1
ATOM 6155 N N . PRO C 1 171 ? -8.385 65.962 51.160 1.00 24.13 150 PRO C N 1
ATOM 6156 C CA . PRO C 1 171 ? -7.901 66.687 49.983 1.00 24.46 150 PRO C CA 1
ATOM 6157 C C . PRO C 1 171 ? -6.664 66.043 49.374 1.00 27.80 150 PRO C C 1
ATOM 6158 O O . PRO C 1 171 ? -5.807 65.544 50.103 1.00 31.00 150 PRO C O 1
ATOM 6162 N N . LEU C 1 172 ? -6.589 66.040 48.048 1.00 26.93 151 LEU C N 1
ATOM 6163 C CA . LEU C 1 172 ? -5.414 65.527 47.363 1.00 24.83 151 LEU C CA 1
ATOM 6164 C C . LEU C 1 172 ? -4.260 66.506 47.507 1.00 26.74 151 LEU C C 1
ATOM 6165 O O . LEU C 1 172 ? -4.146 67.465 46.745 1.00 32.41 151 LEU C O 1
ATOM 6170 N N . ILE C 1 173 ? -3.416 66.268 48.502 1.00 23.32 152 ILE C N 1
ATOM 6171 C CA . ILE C 1 173 ? -2.187 67.029 48.645 1.00 26.66 152 ILE C CA 1
ATOM 6172 C C . ILE C 1 173 ? -1.010 66.131 48.242 1.00 30.43 152 ILE C C 1
ATOM 6173 O O . ILE C 1 173 ? -0.282 66.435 47.295 1.00 22.04 152 ILE C O 1
ATOM 6178 N N . ILE C 1 174 ? -0.842 65.017 48.946 1.00 30.13 153 ILE C N 1
ATOM 6179 C CA . ILE C 1 174 ? 0.090 63.976 48.520 1.00 29.35 153 ILE C CA 1
ATOM 6180 C C . ILE C 1 174 ? -0.589 62.611 48.518 1.00 30.66 153 ILE C C 1
ATOM 6181 O O . ILE C 1 174 ? -1.283 62.250 49.472 1.00 27.10 153 ILE C O 1
ATOM 6186 N N . LEU C 1 175 ? -0.392 61.853 47.445 1.00 28.28 154 LEU C N 1
ATOM 6187 C CA . LEU C 1 175 ? -0.910 60.492 47.379 1.00 28.63 154 LEU C CA 1
ATOM 6188 C C . LEU C 1 175 ? -0.288 59.612 48.454 1.00 31.03 154 LEU C C 1
ATOM 6189 O O . LEU C 1 175 ? 0.892 59.747 48.774 1.00 31.91 154 LEU C O 1
ATOM 6194 N N . HIS C 1 176 ? -1.095 58.712 49.008 1.00 27.99 155 HIS C N 1
ATOM 6195 C CA . HIS C 1 176 ? -0.629 57.755 50.002 1.00 26.81 155 HIS C CA 1
ATOM 6196 C C . HIS C 1 176 ? 0.336 56.758 49.364 1.00 31.01 155 HIS C C 1
ATOM 6197 O O . HIS C 1 176 ? 0.098 56.303 48.246 1.00 30.45 155 HIS C O 1
ATOM 6204 N N . PRO C 1 177 ? 1.429 56.419 50.074 1.00 35.18 156 PRO C N 1
ATOM 6205 C CA . PRO C 1 177 ? 2.464 55.492 49.595 1.00 28.40 156 PRO C CA 1
ATOM 6206 C C . PRO C 1 177 ? 1.895 54.211 48.997 1.00 31.01 156 PRO C C 1
ATOM 6207 O O . PRO C 1 177 ? 2.409 53.724 47.991 1.00 31.39 156 PRO C O 1
ATOM 6211 N N . HIS C 1 178 ? 0.841 53.684 49.613 1.00 31.56 157 HIS C N 1
ATOM 6212 C CA . HIS C 1 178 ? 0.212 52.452 49.153 1.00 33.68 157 HIS C CA 1
ATOM 6213 C C . HIS C 1 178 ? -0.343 52.594 47.740 1.00 34.73 157 HIS C C 1
ATOM 6214 O O . HIS C 1 178 ? -0.223 51.682 46.924 1.00 39.09 157 HIS C O 1
ATOM 6221 N N . THR C 1 179 ? -0.951 53.741 47.458 1.00 32.95 158 THR C N 1
ATOM 6222 C CA . THR C 1 179 ? -1.488 54.012 46.129 1.00 33.34 158 THR C CA 1
ATOM 6223 C C . THR C 1 179 ? -0.361 54.189 45.115 1.00 32.40 158 THR C C 1
ATOM 6224 O O . THR C 1 179 ? -0.452 53.711 43.986 1.00 31.36 158 THR C O 1
ATOM 6228 N N . MET C 1 180 ? 0.708 54.862 45.528 1.00 30.64 159 MET C N 1
ATOM 6229 C CA . MET C 1 180 ? 1.828 55.115 44.632 1.00 33.96 159 MET C CA 1
ATOM 6230 C C . MET C 1 180 ? 2.549 53.823 44.266 1.00 34.39 159 MET C C 1
ATOM 6231 O O . MET C 1 180 ? 2.990 53.653 43.131 1.00 34.26 159 MET C O 1
ATOM 6236 N N . TYR C 1 181 ? 2.651 52.906 45.221 1.00 31.00 160 TYR C N 1
ATOM 6237 C CA . TYR C 1 181 ? 3.302 51.625 44.972 1.00 32.44 160 TYR C CA 1
ATOM 6238 C C . TYR C 1 181 ? 2.425 50.680 44.152 1.00 28.47 160 TYR C C 1
ATOM 6239 O O . TYR C 1 181 ? 2.914 50.010 43.247 1.00 31.95 160 TYR C O 1
ATOM 6248 N N . ASN C 1 182 ? 1.135 50.626 44.468 1.00 35.95 161 ASN C N 1
ATOM 6249 C CA . ASN C 1 182 ? 0.231 49.676 43.818 1.00 36.71 161 ASN C CA 1
ATOM 6250 C C . ASN C 1 182 ? -0.371 50.210 42.526 1.00 38.87 161 ASN C C 1
ATOM 6251 O O . ASN C 1 182 ? -0.848 49.442 41.692 1.00 44.04 161 ASN C O 1
ATOM 6256 N N . LYS C 1 183 ? -0.353 51.528 42.365 1.00 38.30 162 LYS C N 1
ATOM 6257 C CA . LYS C 1 183 ? -0.788 52.149 41.120 1.00 31.72 162 LYS C CA 1
ATOM 6258 C C . LYS C 1 183 ? 0.246 53.158 40.636 1.00 37.26 162 LYS C C 1
ATOM 6259 O O . LYS C 1 183 ? -0.031 54.356 40.571 1.00 37.26 162 LYS C O 1
ATOM 6265 N N . PRO C 1 184 ? 1.443 52.669 40.275 1.00 40.28 163 PRO C N 1
ATOM 6266 C CA . PRO C 1 184 ? 2.546 53.546 39.869 1.00 37.08 163 PRO C CA 1
ATOM 6267 C C . PRO C 1 184 ? 2.232 54.334 38.597 1.00 40.43 163 PRO C C 1
ATOM 6268 O O . PRO C 1 184 ? 2.925 55.309 38.292 1.00 39.88 163 PRO C O 1
ATOM 6272 N N . THR C 1 185 ? 1.196 53.924 37.867 1.00 41.51 164 THR C N 1
ATOM 6273 C CA . THR C 1 185 ? 0.804 54.605 36.631 1.00 45.49 164 THR C CA 1
ATOM 6274 C C . THR C 1 185 ? 0.327 56.036 36.889 1.00 44.92 164 THR C C 1
ATOM 6275 O O . THR C 1 185 ? 0.385 56.892 36.004 1.00 41.63 164 THR C O 1
ATOM 6279 N N . GLN C 1 186 ? -0.141 56.290 38.107 1.00 47.82 165 GLN C N 1
ATOM 6280 C CA . GLN C 1 186 ? -0.595 57.626 38.489 1.00 43.68 165 GLN C CA 1
ATOM 6281 C C . GLN C 1 186 ? 0.582 58.545 38.783 1.00 39.69 165 GLN C C 1
ATOM 6282 O O . GLN C 1 186 ? 0.407 59.737 39.025 1.00 38.96 165 GLN C O 1
ATOM 6288 N N . ILE C 1 187 ? 1.781 57.976 38.765 1.00 47.07 166 ILE C N 1
ATOM 6289 C CA . ILE C 1 187 ? 3.006 58.726 39.005 1.00 44.76 166 ILE C CA 1
ATOM 6290 C C . ILE C 1 187 ? 3.698 59.005 37.679 1.00 44.17 166 ILE C C 1
ATOM 6291 O O . ILE C 1 187 ? 4.219 60.100 37.455 1.00 43.56 166 ILE C O 1
ATOM 6296 N N . ILE C 1 188 ? 3.678 58.009 36.798 1.00 42.38 167 ILE C N 1
ATOM 6297 C CA . ILE C 1 188 ? 4.352 58.098 35.508 1.00 39.87 167 ILE C CA 1
ATOM 6298 C C . ILE C 1 188 ? 3.606 59.003 34.533 1.00 37.89 167 ILE C C 1
ATOM 6299 O O . ILE C 1 188 ? 4.220 59.788 33.812 1.00 40.46 167 ILE C O 1
ATOM 6304 N N . ALA C 1 189 ? 2.283 58.883 34.512 1.00 37.25 168 ALA C N 1
ATOM 6305 C CA . ALA C 1 189 ? 1.458 59.656 33.588 1.00 42.61 168 ALA C CA 1
ATOM 6306 C C . ALA C 1 189 ? 1.677 61.173 33.690 1.00 40.07 168 ALA C C 1
ATOM 6307 O O . ALA C 1 189 ? 1.875 61.818 32.664 1.00 43.42 168 ALA C O 1
ATOM 6309 N N . PRO C 1 190 ? 1.647 61.751 34.913 1.00 43.05 169 PRO C N 1
ATOM 6310 C CA . PRO C 1 190 ? 1.890 63.199 34.972 1.00 42.41 169 PRO C CA 1
ATOM 6311 C C . PRO C 1 190 ? 3.261 63.595 34.435 1.00 41.93 169 PRO C C 1
ATOM 6312 O O . PRO C 1 190 ? 3.404 64.672 33.855 1.00 45.94 169 PRO C O 1
ATOM 6316 N N . LEU C 1 191 ? 4.250 62.729 34.629 1.00 39.57 170 LEU C N 1
ATOM 6317 C CA . LEU C 1 191 ? 5.603 62.988 34.148 1.00 40.03 170 LEU C CA 1
ATOM 6318 C C . LEU C 1 191 ? 5.657 63.199 32.637 1.00 34.38 170 LEU C C 1
ATOM 6319 O O . LEU C 1 191 ? 6.483 63.963 32.143 1.00 39.50 170 LEU C O 1
ATOM 6324 N N . LEU C 1 192 ? 4.776 62.522 31.908 1.00 37.75 171 LEU C N 1
ATOM 6325 C CA . LEU C 1 192 ? 4.818 62.538 30.450 1.00 35.49 171 LEU C CA 1
ATOM 6326 C C . LEU C 1 192 ? 3.818 63.492 29.841 1.00 38.61 171 LEU C C 1
ATOM 6327 O O . LEU C 1 192 ? 3.544 63.424 28.643 1.00 43.08 171 LEU C O 1
ATOM 6332 N N . ALA C 1 193 ? 3.262 64.369 30.663 1.00 38.79 172 ALA C N 1
ATOM 6333 C CA . ALA C 1 193 ? 2.184 65.233 30.213 1.00 39.63 172 ALA C CA 1
ATOM 6334 C C . ALA C 1 193 ? 2.697 66.308 29.273 1.00 36.59 172 ALA C C 1
ATOM 6335 O O . ALA C 1 193 ? 1.947 66.833 28.453 1.00 39.97 172 ALA C O 1
ATOM 6337 N N . LYS C 1 194 ? 3.979 66.630 29.383 1.00 41.99 173 LYS C N 1
ATOM 6338 C CA . LYS C 1 194 ? 4.549 67.700 28.577 1.00 42.08 173 LYS C CA 1
ATOM 6339 C C . LYS C 1 194 ? 4.714 67.284 27.116 1.00 44.44 173 LYS C C 1
ATOM 6340 O O . LYS C 1 194 ? 4.730 68.127 26.223 1.00 50.41 173 LYS C O 1
ATOM 6346 N N . PHE C 1 195 ? 4.826 65.984 26.873 1.00 41.77 174 PHE C N 1
ATOM 6347 C CA . PHE C 1 195 ? 5.043 65.487 25.519 1.00 39.37 174 PHE C CA 1
ATOM 6348 C C . PHE C 1 195 ? 3.746 65.088 24.822 1.00 44.39 174 PHE C C 1
ATOM 6349 O O . PHE C 1 195 ? 3.577 65.328 23.627 1.00 49.76 174 PHE C O 1
ATOM 6357 N N . SER C 1 196 ? 2.835 64.472 25.563 1.00 37.59 175 SER C N 1
ATOM 6358 C CA . SER C 1 196 ? 1.540 64.110 25.003 1.00 41.87 175 SER C CA 1
ATOM 6359 C C . SER C 1 196 ? 0.429 64.370 26.013 1.00 42.88 175 SER C C 1
ATOM 6360 O O . SER C 1 196 ? -0.098 63.439 26.626 1.00 40.00 175 SER C O 1
ATOM 6363 N N . PRO C 1 197 ? 0.068 65.651 26.182 1.00 38.99 176 PRO C N 1
ATOM 6364 C CA . PRO C 1 197 ? -0.898 66.104 27.187 1.00 36.99 176 PRO C CA 1
ATOM 6365 C C . PRO C 1 197 ? -2.312 65.584 26.963 1.00 36.03 176 PRO C C 1
ATOM 6366 O O . PRO C 1 197 ? -3.096 65.557 27.912 1.00 37.26 176 PRO C O 1
ATOM 6370 N N . ARG C 1 198 ? -2.631 65.172 25.740 1.00 37.94 177 ARG C N 1
ATOM 6371 C CA . ARG C 1 198 ? -4.000 64.790 25.409 1.00 33.04 177 ARG C CA 1
ATOM 6372 C C . ARG C 1 198 ? -4.248 63.288 25.489 1.00 37.56 177 ARG C C 1
ATOM 6373 O O . ARG C 1 198 ? -5.373 62.834 25.288 1.00 41.43 177 ARG C O 1
ATOM 6381 N N . VAL C 1 199 ? -3.207 62.516 25.784 1.00 32.80 178 VAL C N 1
ATOM 6382 C CA . VAL C 1 199 ? -3.380 61.082 25.976 1.00 26.87 178 VAL C CA 1
ATOM 6383 C C . VAL C 1 199 ? -4.235 60.825 27.211 1.00 36.47 178 VAL C C 1
ATOM 6384 O O . VAL C 1 199 ? -3.955 61.351 28.290 1.00 40.41 178 VAL C O 1
ATOM 6388 N N . ARG C 1 200 ? -5.286 60.029 27.043 1.00 31.64 179 ARG C N 1
ATOM 6389 C CA . ARG C 1 200 ? -6.192 59.711 28.137 1.00 31.76 179 ARG C CA 1
ATOM 6390 C C . ARG C 1 200 ? -5.993 58.273 28.621 1.00 38.02 179 ARG C C 1
ATOM 6391 O O . ARG C 1 200 ? -5.733 57.368 27.827 1.00 35.17 179 ARG C O 1
ATOM 6399 N N . ILE C 1 201 ? -6.099 58.075 29.933 1.00 40.22 180 ILE C N 1
ATOM 6400 C CA . ILE C 1 201 ? -5.928 56.756 30.535 1.00 35.69 180 ILE C CA 1
ATOM 6401 C C . ILE C 1 201 ? -7.017 56.439 31.555 1.00 36.96 180 ILE C C 1
ATOM 6402 O O . ILE C 1 201 ? -7.580 57.338 32.182 1.00 33.01 180 ILE C O 1
ATOM 6407 N N . ASP C 1 202 ? -7.299 55.150 31.713 1.00 38.15 181 ASP C N 1
ATOM 6408 C CA . ASP C 1 202 ? -8.212 54.668 32.742 1.00 37.16 181 ASP C CA 1
ATOM 6409 C C . ASP C 1 202 ? -7.447 53.738 33.682 1.00 34.33 181 ASP C C 1
ATOM 6410 O O . ASP C 1 202 ? -7.147 52.599 33.328 1.00 32.95 181 ASP C O 1
ATOM 6415 N N . THR C 1 203 ? -7.126 54.238 34.872 1.00 37.31 182 THR C N 1
ATOM 6416 C CA . THR C 1 203 ? -6.315 53.497 35.837 1.00 38.79 182 THR C CA 1
ATOM 6417 C C . THR C 1 203 ? -7.149 52.594 36.743 1.00 38.74 182 THR C C 1
ATOM 6418 O O . THR C 1 203 ? -6.604 51.854 37.562 1.00 44.62 182 THR C O 1
ATOM 6422 N N . GLY C 1 204 ? -8.468 52.661 36.603 1.00 37.87 183 GLY C N 1
ATOM 6423 C CA . GLY C 1 204 ? -9.351 51.823 37.392 1.00 36.15 183 GLY C CA 1
ATOM 6424 C C . GLY C 1 204 ? -9.590 52.344 38.796 1.00 41.28 183 GLY C C 1
ATOM 6425 O O . GLY C 1 204 ? -8.702 52.931 39.418 1.00 43.80 183 GLY C O 1
ATOM 6426 N N . LEU C 1 205 ? -10.800 52.117 39.298 1.00 35.40 184 LEU C N 1
ATOM 6427 C CA . LEU C 1 205 ? -11.180 52.571 40.628 1.00 31.48 184 LEU C CA 1
ATOM 6428 C C . LEU C 1 205 ? -10.690 51.622 41.713 1.00 40.29 184 LEU C C 1
ATOM 6429 O O . LEU C 1 205 ? -10.860 50.407 41.611 1.00 43.36 184 LEU C O 1
ATOM 6434 N N . ASP C 1 206 ? -10.078 52.186 42.750 1.00 39.67 185 ASP C N 1
ATOM 6435 C CA . ASP C 1 206 ? -9.680 51.416 43.920 1.00 34.70 185 ASP C CA 1
ATOM 6436 C C . ASP C 1 206 ? -10.858 51.327 44.884 1.00 35.36 185 ASP C C 1
ATOM 6437 O O . ASP C 1 206 ? -10.914 52.052 45.877 1.00 37.05 185 ASP C O 1
ATOM 6442 N N . LEU C 1 207 ? -11.796 50.435 44.577 1.00 35.94 186 LEU C N 1
ATOM 6443 C CA . LEU C 1 207 ? -13.045 50.320 45.326 1.00 34.94 186 LEU C CA 1
ATOM 6444 C C . LEU C 1 207 ? -12.826 50.072 46.820 1.00 37.20 186 LEU C C 1
ATOM 6445 O O . LEU C 1 207 ? -13.523 50.650 47.655 1.00 40.51 186 LEU C O 1
ATOM 6450 N N . LYS C 1 208 ? -11.858 49.225 47.155 1.00 38.76 187 LYS C N 1
ATOM 6451 C CA . LYS C 1 208 ? -11.576 48.916 48.556 1.00 38.43 187 LYS C CA 1
ATOM 6452 C C . LYS C 1 208 ? -10.983 50.116 49.297 1.00 33.21 187 LYS C C 1
ATOM 6453 O O . LYS C 1 208 ? -11.246 50.312 50.481 1.00 35.85 187 LYS C O 1
ATOM 6459 N N . GLY C 1 209 ? -10.192 50.921 48.597 1.00 33.71 188 GLY C N 1
ATOM 6460 C CA . GLY C 1 209 ? -9.600 52.102 49.197 1.00 31.42 188 GLY C CA 1
ATOM 6461 C C . GLY C 1 209 ? -10.586 53.253 49.297 1.00 35.29 188 GLY C C 1
ATOM 6462 O O . GLY C 1 209 ? -10.509 54.075 50.213 1.00 31.11 188 GLY C O 1
ATOM 6463 N N . ILE C 1 210 ? -11.519 53.307 48.353 1.00 30.81 189 ILE C N 1
ATOM 6464 C CA . ILE C 1 210 ? -12.496 54.388 48.299 1.00 30.49 189 ILE C CA 1
ATOM 6465 C C . ILE C 1 210 ? -13.466 54.340 49.478 1.00 33.16 189 ILE C C 1
ATOM 6466 O O . ILE C 1 210 ? -13.716 55.360 50.124 1.00 34.40 189 ILE C O 1
ATOM 6471 N N . THR C 1 211 ? -14.001 53.159 49.771 1.00 31.70 190 THR C N 1
ATOM 6472 C CA . THR C 1 211 ? -14.955 53.026 50.867 1.00 33.25 190 THR C CA 1
ATOM 6473 C C . THR C 1 211 ? -14.914 51.655 51.534 1.00 37.84 190 THR C C 1
ATOM 6474 O O . THR C 1 211 ? -14.498 50.666 50.931 1.00 39.84 190 THR C O 1
ATOM 6478 N N . SER C 1 212 ? -15.355 51.608 52.787 1.00 36.16 191 SER C N 1
ATOM 6479 C CA . SER C 1 212 ? -15.416 50.356 53.528 1.00 40.54 191 SER C CA 1
ATOM 6480 C C . SER C 1 212 ? -16.767 49.668 53.346 1.00 40.95 191 SER C C 1
ATOM 6481 O O . SER C 1 212 ? -16.902 48.478 53.627 1.00 44.78 191 SER C O 1
ATOM 6484 N N . ASP C 1 213 ? -17.762 50.417 52.876 1.00 42.15 192 ASP C N 1
ATOM 6485 C CA . ASP C 1 213 ? -19.103 49.868 52.682 1.00 46.10 192 ASP C CA 1
ATOM 6486 C C . ASP C 1 213 ? -19.230 49.151 51.343 1.00 43.21 192 ASP C C 1
ATOM 6487 O O . ASP C 1 213 ? -19.063 49.758 50.284 1.00 44.18 192 ASP C O 1
ATOM 6492 N N . LYS C 1 214 ? -19.540 47.859 51.397 1.00 47.57 193 LYS C N 1
ATOM 6493 C CA . LYS C 1 214 ? -19.639 47.038 50.194 1.00 40.31 193 LYS C CA 1
ATOM 6494 C C . LYS C 1 214 ? -20.828 47.441 49.328 1.00 45.70 193 LYS C C 1
ATOM 6495 O O . LYS C 1 214 ? -20.854 47.166 48.128 1.00 46.97 193 LYS C O 1
ATOM 6501 N N . ALA C 1 215 ? -21.811 48.091 49.945 1.00 46.89 194 ALA C N 1
ATOM 6502 C CA . ALA C 1 215 ? -23.010 48.522 49.239 1.00 43.53 194 ALA C CA 1
ATOM 6503 C C . ALA C 1 215 ? -22.697 49.638 48.248 1.00 44.28 194 ALA C C 1
ATOM 6504 O O . ALA C 1 215 ? -23.115 49.585 47.091 1.00 45.61 194 ALA C O 1
ATOM 6506 N N . TYR C 1 216 ? -21.966 50.651 48.703 1.00 40.26 195 TYR C N 1
ATOM 6507 C CA . TYR C 1 216 ? -21.600 51.759 47.829 1.00 40.73 195 TYR C CA 1
ATOM 6508 C C . TYR C 1 216 ? -20.546 51.302 46.833 1.00 37.30 195 TYR C C 1
ATOM 6509 O O . TYR C 1 216 ? -20.516 51.756 45.689 1.00 41.30 195 TYR C O 1
ATOM 6518 N N . ARG C 1 217 ? -19.688 50.393 47.278 1.00 35.91 196 ARG C N 1
ATOM 6519 C CA . ARG C 1 217 ? -18.693 49.779 46.411 1.00 33.43 196 ARG C CA 1
ATOM 6520 C C . ARG C 1 217 ? -19.338 49.124 45.202 1.00 37.69 196 ARG C C 1
ATOM 6521 O O . ARG C 1 217 ? -18.888 49.292 44.065 1.00 32.39 196 ARG C O 1
ATOM 6529 N N . ALA C 1 218 ? -20.394 48.363 45.468 1.00 40.05 197 ALA C N 1
ATOM 6530 C CA . ALA C 1 218 ? -21.137 47.682 44.424 1.00 42.13 197 ALA C CA 1
ATOM 6531 C C . ALA C 1 218 ? -21.773 48.703 43.491 1.00 40.96 197 ALA C C 1
ATOM 6532 O O . ALA C 1 218 ? -21.762 48.534 42.272 1.00 40.96 197 ALA C O 1
ATOM 6534 N N . PHE C 1 219 ? -22.315 49.769 44.072 1.00 39.06 198 PHE C N 1
ATOM 6535 C CA . PHE C 1 219 ? -22.922 50.833 43.285 1.00 42.01 198 PHE C CA 1
ATOM 6536 C C . PHE C 1 219 ? -21.891 51.516 42.397 1.00 40.86 198 PHE C C 1
ATOM 6537 O O . PHE C 1 219 ? -22.106 51.678 41.195 1.00 41.48 198 PHE C O 1
ATOM 6545 N N . LEU C 1 220 ? -20.774 51.913 42.999 1.00 34.52 199 LEU C N 1
ATOM 6546 C CA . LEU C 1 220 ? -19.741 52.660 42.291 1.00 40.44 199 LEU C CA 1
ATOM 6547 C C . LEU C 1 220 ? -19.129 51.841 41.160 1.00 39.26 199 LEU C C 1
ATOM 6548 O O . LEU C 1 220 ? -18.902 52.353 40.063 1.00 39.92 199 LEU C O 1
ATOM 6553 N N . GLY C 1 221 ? -18.874 50.564 41.430 1.00 38.64 200 GLY C N 1
ATOM 6554 C CA . GLY C 1 221 ? -18.285 49.679 40.441 1.00 37.34 200 GLY C CA 1
ATOM 6555 C C . GLY C 1 221 ? -19.225 49.333 39.301 1.00 38.69 200 GLY C C 1
ATOM 6556 O O . GLY C 1 221 ? -18.793 48.841 38.262 1.00 41.26 200 GLY C O 1
ATOM 6557 N N . SER C 1 222 ? -20.515 49.594 39.494 1.00 44.08 201 SER C N 1
ATOM 6558 C CA . SER C 1 222 ? -21.524 49.271 38.492 1.00 44.38 201 SER C CA 1
ATOM 6559 C C . SER C 1 222 ? -22.079 50.519 37.820 1.00 44.14 201 SER C C 1
ATOM 6560 O O . SER C 1 222 ? -22.747 50.427 36.794 1.00 52.14 201 SER C O 1
ATOM 6563 N N . ASP C 1 223 ? -21.813 51.682 38.407 1.00 44.95 202 ASP C N 1
ATOM 6564 C CA . ASP C 1 223 ? -22.372 52.933 37.905 1.00 41.92 202 ASP C CA 1
ATOM 6565 C C . ASP C 1 223 ? -21.788 53.310 36.551 1.00 41.15 202 ASP C C 1
ATOM 6566 O O . ASP C 1 223 ? -20.585 53.533 36.431 1.00 46.97 202 ASP C O 1
ATOM 6571 N N . PRO C 1 224 ? -22.646 53.387 35.524 1.00 50.14 203 PRO C N 1
ATOM 6572 C CA . PRO C 1 224 ? -22.220 53.754 34.168 1.00 40.53 203 PRO C CA 1
ATOM 6573 C C . PRO C 1 224 ? -21.597 55.145 34.106 1.00 41.69 203 PRO C C 1
ATOM 6574 O O . PRO C 1 224 ? -20.783 55.411 33.223 1.00 50.63 203 PRO C O 1
ATOM 6578 N N . MET C 1 225 ? -21.979 56.020 35.032 1.00 41.44 204 MET C N 1
ATOM 6579 C CA . MET C 1 225 ? -21.455 57.383 35.062 1.00 42.94 204 MET C CA 1
ATOM 6580 C C . MET C 1 225 ? -20.100 57.458 35.763 1.00 45.10 204 MET C C 1
ATOM 6581 O O . MET C 1 225 ? -19.453 58.506 35.769 1.00 46.95 204 MET C O 1
ATOM 6586 N N . SER C 1 226 ? -19.677 56.343 36.351 1.00 43.22 205 SER C N 1
ATOM 6587 C CA . SER C 1 226 ? -18.410 56.286 37.072 1.00 40.61 205 SER C CA 1
ATOM 6588 C C . SER C 1 226 ? -17.385 55.434 36.330 1.00 45.01 205 SER C C 1
ATOM 6589 O O . SER C 1 226 ? -16.185 55.703 36.381 1.00 48.05 205 SER C O 1
ATOM 6592 N N . VAL C 1 227 ? -17.870 54.402 35.646 1.00 45.14 206 VAL C N 1
ATOM 6593 C CA . VAL C 1 227 ? -17.019 53.501 34.875 1.00 48.59 206 VAL C CA 1
ATOM 6594 C C . VAL C 1 227 ? -17.423 53.536 33.402 1.00 48.04 206 VAL C C 1
ATOM 6595 O O . VAL C 1 227 ? -18.607 53.436 33.085 1.00 53.16 206 VAL C O 1
ATOM 6599 N N . PRO C 1 228 ? -16.447 53.686 32.492 1.00 51.82 207 PRO C N 1
ATOM 6600 C CA . PRO C 1 228 ? -15.011 53.844 32.743 1.00 49.52 207 PRO C CA 1
ATOM 6601 C C . PRO C 1 228 ? -14.637 55.276 33.107 1.00 49.77 207 PRO C C 1
ATOM 6602 O O . PRO C 1 228 ? -15.382 56.209 32.809 1.00 51.78 207 PRO C O 1
ATOM 6606 N N . LEU C 1 229 ? -13.483 55.443 33.740 1.00 42.53 208 LEU C N 1
ATOM 6607 C CA . LEU C 1 229 ? -13.030 56.761 34.153 1.00 40.30 208 LEU C CA 1
ATOM 6608 C C . LEU C 1 229 ? -11.756 57.165 33.422 1.00 38.42 208 LEU C C 1
ATOM 6609 O O . LEU C 1 229 ? -10.681 56.636 33.696 1.00 45.53 208 LEU C O 1
ATOM 6614 N N . TYR C 1 230 ? -11.877 58.113 32.499 1.00 34.68 209 TYR C N 1
ATOM 6615 C CA . TYR C 1 230 ? -10.718 58.566 31.740 1.00 38.24 209 TYR C CA 1
ATOM 6616 C C . TYR C 1 230 ? -10.224 59.936 32.196 1.00 37.72 209 TYR C C 1
ATOM 6617 O O . TYR C 1 230 ? -11.014 60.834 32.492 1.00 36.61 209 TYR C O 1
ATOM 6626 N N . GLY C 1 231 ? -8.904 60.076 32.256 1.00 36.41 210 GLY C N 1
ATOM 6627 C CA . GLY C 1 231 ? -8.273 61.344 32.568 1.00 31.79 210 GLY C CA 1
ATOM 6628 C C . GLY C 1 231 ? -7.079 61.579 31.663 1.00 34.33 210 GLY C C 1
ATOM 6629 O O . GLY C 1 231 ? -6.331 60.649 31.365 1.00 36.87 210 GLY C O 1
ATOM 6630 N N . SER C 1 232 ? -6.901 62.818 31.215 1.00 32.84 211 SER C N 1
ATOM 6631 C CA . SER C 1 232 ? -5.777 63.154 30.347 1.00 32.61 211 SER C CA 1
ATOM 6632 C C . SER C 1 232 ? -4.513 63.375 31.165 1.00 34.41 211 SER C C 1
ATOM 6633 O O . SER C 1 232 ? -4.583 63.690 32.353 1.00 34.31 211 SER C O 1
ATOM 6636 N N . PHE C 1 233 ? -3.360 63.212 30.525 1.00 40.63 212 PHE C N 1
ATOM 6637 C CA . PHE C 1 233 ? -2.081 63.430 31.192 1.00 39.09 212 PHE C CA 1
ATOM 6638 C C . PHE C 1 233 ? -1.985 64.847 31.742 1.00 32.53 212 PHE C C 1
ATOM 6639 O O . PHE C 1 233 ? -1.449 65.055 32.823 1.00 32.53 212 PHE C O 1
ATOM 6647 N N . ARG C 1 234 ? -2.512 65.814 30.995 1.00 35.57 213 ARG C N 1
ATOM 6648 C CA . ARG C 1 234 ? -2.479 67.211 31.418 1.00 35.29 213 ARG C CA 1
ATOM 6649 C C . ARG C 1 234 ? -3.320 67.423 32.666 1.00 30.37 213 ARG C C 1
ATOM 6650 O O . ARG C 1 234 ? -2.872 68.053 33.624 1.00 33.50 213 ARG C O 1
ATOM 6658 N N . GLN C 1 235 ? -4.538 66.890 32.647 1.00 31.81 214 GLN C N 1
ATOM 6659 C CA . GLN C 1 235 ? -5.446 66.998 33.783 1.00 32.69 214 GLN C CA 1
ATOM 6660 C C . GLN C 1 235 ? -4.843 66.390 35.042 1.00 29.19 214 GLN C C 1
ATOM 6661 O O . GLN C 1 235 ? -4.817 67.022 36.096 1.00 31.62 214 GLN C O 1
ATOM 6667 N N . ILE C 1 236 ? -4.358 65.159 34.920 1.00 33.05 215 ILE C N 1
ATOM 6668 C CA . ILE C 1 236 ? -3.767 64.452 36.049 1.00 27.64 215 ILE C CA 1
ATOM 6669 C C . ILE C 1 236 ? -2.521 65.167 36.562 1.00 27.71 215 ILE C C 1
ATOM 6670 O O . ILE C 1 236 ? -2.363 65.356 37.767 1.00 31.68 215 ILE C O 1
ATOM 6675 N N . HIS C 1 237 ? -1.646 65.578 35.648 1.00 30.03 216 HIS C N 1
ATOM 6676 C CA . HIS C 1 237 ? -0.428 66.290 36.032 1.00 36.75 216 HIS C CA 1
ATOM 6677 C C . HIS C 1 237 ? -0.750 67.556 36.812 1.00 34.76 216 HIS C C 1
ATOM 6678 O O . HIS C 1 237 ? -0.087 67.873 37.802 1.00 37.40 216 HIS C O 1
ATOM 6685 N N . ASP C 1 238 ? -1.775 68.271 36.362 1.00 33.25 217 ASP C N 1
ATOM 6686 C CA . ASP C 1 238 ? -2.132 69.547 36.959 1.00 31.92 217 ASP C CA 1
ATOM 6687 C C . ASP C 1 238 ? -2.681 69.414 38.379 1.00 29.58 217 ASP C C 1
ATOM 6688 O O . ASP C 1 238 ? -2.349 70.231 39.234 1.00 31.82 217 ASP C O 1
ATOM 6693 N N . PHE C 1 239 ? -3.504 68.405 38.662 1.00 25.11 218 PHE C N 1
ATOM 6694 C CA . PHE C 1 239 ? -3.994 68.309 40.034 1.00 30.45 218 PHE C CA 1
ATOM 6695 C C . PHE C 1 239 ? -3.005 67.559 40.922 1.00 31.00 218 PHE C C 1
ATOM 6696 O O . PHE C 1 239 ? -3.060 67.675 42.146 1.00 38.46 218 PHE C O 1
ATOM 6704 N N . MET C 1 240 ? -2.094 66.808 40.312 1.00 29.75 219 MET C N 1
ATOM 6705 C CA . MET C 1 240 ? -1.004 66.201 41.069 1.00 27.25 219 MET C CA 1
ATOM 6706 C C . MET C 1 240 ? -0.031 67.288 41.508 1.00 33.00 219 MET C C 1
ATOM 6707 O O . MET C 1 240 ? 0.417 67.309 42.656 1.00 31.52 219 MET C O 1
ATOM 6712 N N . GLN C 1 241 ? 0.286 68.194 40.586 1.00 29.90 220 GLN C N 1
ATOM 6713 C CA . GLN C 1 241 ? 1.196 69.299 40.873 1.00 32.88 220 GLN C CA 1
ATOM 6714 C C . GLN C 1 241 ? 0.563 70.270 41.864 1.00 30.33 220 GLN C C 1
ATOM 6715 O O . GLN C 1 241 ? 1.233 70.815 42.744 1.00 26.77 220 GLN C O 1
ATOM 6721 N N . ARG C 1 242 ? -0.739 70.469 41.699 1.00 26.50 221 ARG C N 1
ATOM 6722 C CA . ARG C 1 242 ? -1.546 71.320 42.564 1.00 28.45 221 ARG C CA 1
ATOM 6723 C C . ARG C 1 242 ? -1.362 70.994 44.042 1.00 30.37 221 ARG C C 1
ATOM 6724 O O . ARG C 1 242 ? -1.101 71.877 44.859 1.00 30.04 221 ARG C O 1
ATOM 6732 N N . GLY C 1 243 ? -1.516 69.717 44.377 1.00 27.46 222 GLY C N 1
ATOM 6733 C CA . GLY C 1 243 ? -1.394 69.265 45.748 1.00 25.47 222 GLY C CA 1
ATOM 6734 C C . GLY C 1 243 ? 0.035 69.329 46.240 1.00 25.31 222 GLY C C 1
ATOM 6735 O O . GLY C 1 243 ? 0.297 69.779 47.357 1.00 28.74 222 GLY C O 1
ATOM 6736 N N . ALA C 1 244 ? 0.962 68.885 45.396 1.00 23.67 223 ALA C N 1
ATOM 6737 C CA . ALA C 1 244 ? 2.377 68.849 45.749 1.00 28.69 223 ALA C CA 1
ATOM 6738 C C . ALA C 1 244 ? 2.892 70.239 46.087 1.00 29.07 223 ALA C C 1
ATOM 6739 O O . ALA C 1 244 ? 3.781 70.390 46.922 1.00 30.61 223 ALA C O 1
ATOM 6741 N N . LYS C 1 245 ? 2.326 71.249 45.433 1.00 28.51 224 LYS C N 1
ATOM 6742 C CA . LYS C 1 245 ? 2.696 72.636 45.682 1.00 28.87 224 LYS C CA 1
ATOM 6743 C C . LYS C 1 245 ? 2.371 73.032 47.119 1.00 29.71 224 LYS C C 1
ATOM 6744 O O . LYS C 1 245 ? 3.162 73.705 47.781 1.00 34.02 224 LYS C O 1
ATOM 6750 N N . LEU C 1 246 ? 1.209 72.604 47.600 1.00 27.29 225 LEU C N 1
ATOM 6751 C CA . LEU C 1 246 ? 0.810 72.881 48.974 1.00 30.39 225 LEU C CA 1
ATOM 6752 C C . LEU C 1 246 ? 1.669 72.104 49.968 1.00 29.88 225 LEU C C 1
ATOM 6753 O O . LEU C 1 246 ? 2.000 72.607 51.043 1.00 28.55 225 LEU C O 1
ATOM 6758 N N . TYR C 1 247 ? 2.027 70.875 49.610 1.00 28.65 226 TYR C N 1
ATOM 6759 C CA . TYR C 1 247 ? 2.820 70.042 50.504 1.00 30.36 226 TYR C CA 1
ATOM 6760 C C . TYR C 1 247 ? 4.243 70.573 50.649 1.00 31.03 226 TYR C C 1
ATOM 6761 O O . TYR C 1 247 ? 4.786 70.620 51.752 1.00 30.76 226 TYR C O 1
ATOM 6770 N N . LYS C 1 248 ? 4.846 70.972 49.536 1.00 32.18 227 LYS C N 1
ATOM 6771 C CA . LYS C 1 248 ? 6.200 71.507 49.569 1.00 36.72 227 LYS C CA 1
ATOM 6772 C C . LYS C 1 248 ? 6.245 72.840 50.306 1.00 33.08 227 LYS C C 1
ATOM 6773 O O . LYS C 1 248 ? 7.183 73.109 51.054 1.00 32.57 227 LYS C O 1
ATOM 6779 N N . ASN C 1 249 ? 5.218 73.659 50.098 1.00 37.70 228 ASN C N 1
ATOM 6780 C CA . ASN C 1 249 ? 5.115 74.971 50.731 1.00 33.63 228 ASN C CA 1
ATOM 6781 C C . ASN C 1 249 ? 6.387 75.791 50.547 1.00 39.67 228 ASN C C 1
ATOM 6782 O O . ASN C 1 249 ? 6.951 76.313 51.510 1.00 36.89 228 ASN C O 1
ATOM 6787 N N . GLU C 1 250 ? 6.836 75.890 49.300 1.00 36.06 229 GLU C N 1
ATOM 6788 C CA . GLU C 1 250 ? 8.093 76.556 48.994 1.00 41.50 229 GLU C CA 1
ATOM 6789 C C . GLU C 1 250 ? 8.053 78.026 49.407 1.00 44.04 229 GLU C C 1
ATOM 6790 O O . GLU C 1 250 ? 7.143 78.765 49.022 1.00 40.74 229 GLU C O 1
ATOM 6796 N N . ASN C 1 251 ? 9.044 78.430 50.198 1.00 40.70 230 ASN C N 1
ATOM 6797 C CA . ASN C 1 251 ? 9.153 79.799 50.702 1.00 41.47 230 ASN C CA 1
ATOM 6798 C C . ASN C 1 251 ? 7.884 80.270 51.404 1.00 38.16 230 ASN C C 1
ATOM 6799 O O . ASN C 1 251 ? 7.441 81.401 51.207 1.00 36.39 230 ASN C O 1
ATOM 6804 N N . ASN C 1 252 ? 7.316 79.386 52.223 1.00 40.27 231 ASN C N 1
ATOM 6805 C CA . ASN C 1 252 ? 6.103 79.665 52.990 1.00 31.80 231 ASN C CA 1
ATOM 6806 C C . ASN C 1 252 ? 4.977 80.250 52.151 1.00 33.63 231 ASN C C 1
ATOM 6807 O O . ASN C 1 252 ? 4.376 81.256 52.521 1.00 33.31 231 ASN C O 1
ATOM 6812 N N . TYR C 1 253 ? 4.704 79.612 51.019 1.00 32.89 232 TYR C N 1
ATOM 6813 C CA . TYR C 1 253 ? 3.640 80.037 50.118 1.00 31.62 232 TYR C CA 1
ATOM 6814 C C . TYR C 1 253 ? 2.295 80.138 50.838 1.00 34.06 232 TYR C C 1
ATOM 6815 O O . TYR C 1 253 ? 1.557 81.107 50.661 1.00 31.29 232 TYR C O 1
ATOM 6824 N N . ILE C 1 254 ? 1.986 79.140 51.659 1.00 30.82 233 ILE C N 1
ATOM 6825 C CA . ILE C 1 254 ? 0.702 79.094 52.343 1.00 32.83 233 ILE C CA 1
ATOM 6826 C C . ILE C 1 254 ? 0.546 80.257 53.323 1.00 32.00 233 ILE C C 1
ATOM 6827 O O . ILE C 1 254 ? -0.448 80.980 53.274 1.00 29.24 233 ILE C O 1
ATOM 6832 N N . GLN C 1 255 ? 1.531 80.444 54.198 1.00 35.66 234 GLN C N 1
ATOM 6833 C CA . GLN C 1 255 ? 1.484 81.521 55.186 1.00 32.57 234 GLN C CA 1
ATOM 6834 C C . GLN C 1 255 ? 1.339 82.897 54.539 1.00 34.62 234 GLN C C 1
ATOM 6835 O O . GLN C 1 255 ? 0.705 83.790 55.100 1.00 33.51 234 GLN C O 1
ATOM 6841 N N . LYS C 1 256 ? 1.923 83.062 53.356 1.00 35.60 235 LYS C N 1
ATOM 6842 C CA . LYS C 1 256 ? 1.905 84.346 52.663 1.00 34.48 235 LYS C CA 1
ATOM 6843 C C . LYS C 1 256 ? 0.590 84.633 51.948 1.00 37.14 235 LYS C C 1
ATOM 6844 O O . LYS C 1 256 ? 0.163 85.787 51.867 1.00 38.41 235 LYS C O 1
ATOM 6850 N N . ASN C 1 257 ? -0.051 83.594 51.424 1.00 33.38 236 ASN C N 1
ATOM 6851 C CA . ASN C 1 257 ? -1.152 83.806 50.490 1.00 32.65 236 ASN C CA 1
ATOM 6852 C C . ASN C 1 257 ? -2.523 83.333 50.963 1.00 28.97 236 ASN C C 1
ATOM 6853 O O . ASN C 1 257 ? -3.538 83.680 50.358 1.00 28.57 236 ASN C O 1
ATOM 6858 N N . PHE C 1 258 ? -2.558 82.547 52.034 1.00 26.15 237 PHE C N 1
ATOM 6859 C CA . PHE C 1 258 ? -3.827 82.050 52.557 1.00 27.69 237 PHE C CA 1
ATOM 6860 C C . PHE C 1 258 ? -4.705 83.218 52.996 1.00 28.87 237 PHE C C 1
ATOM 6861 O O . PHE C 1 258 ? -4.251 84.102 53.724 1.00 27.31 237 PHE C O 1
ATOM 6869 N N . ALA C 1 259 ? -5.954 83.218 52.534 1.00 31.60 238 ALA C N 1
ATOM 6870 C CA . ALA C 1 259 ? -6.894 84.306 52.800 1.00 29.19 238 ALA C CA 1
ATOM 6871 C C . ALA C 1 259 ? -6.933 84.663 54.283 1.00 34.14 238 ALA C C 1
ATOM 6872 O O . ALA C 1 259 ? -7.210 83.813 55.132 1.00 29.73 238 ALA C O 1
ATOM 6874 N N . LYS C 1 260 ? -6.646 85.930 54.574 1.00 37.62 239 LYS C 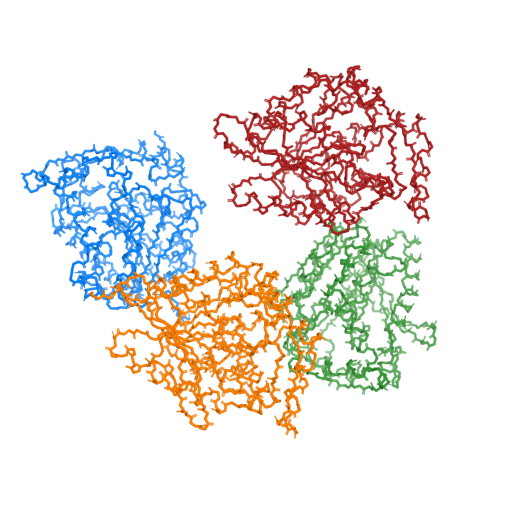N 1
ATOM 6875 C CA . LYS C 1 260 ? -6.424 86.401 55.940 1.00 35.45 239 LYS C CA 1
ATOM 6876 C C . LYS C 1 260 ? -7.576 86.085 56.892 1.00 31.71 239 LYS C C 1
ATOM 6877 O O . LYS C 1 260 ? -8.715 86.481 56.656 1.00 42.79 239 LYS C O 1
ATOM 6883 N N . ASP C 1 261 ? -7.255 85.353 57.956 1.00 37.52 240 ASP C N 1
ATOM 6884 C CA . ASP C 1 261 ? -8.189 85.041 59.039 1.00 34.09 240 ASP C CA 1
ATOM 6885 C C . ASP C 1 261 ? -9.459 84.332 58.580 1.00 35.45 240 ASP C C 1
ATOM 6886 O O . ASP C 1 261 ? -10.526 84.528 59.160 1.00 40.20 240 ASP C O 1
ATOM 6891 N N . LYS C 1 262 ? -9.347 83.510 57.543 1.00 31.29 241 LYS C N 1
ATOM 6892 C CA . LYS C 1 262 ? -10.474 82.703 57.098 1.00 28.20 241 LYS C CA 1
ATOM 6893 C C . LYS C 1 262 ? -10.441 81.334 57.766 1.00 30.13 241 LYS C C 1
ATOM 6894 O O . LYS C 1 262 ? -9.408 80.667 57.772 1.00 32.77 241 LYS C O 1
ATOM 6900 N N . PRO C 1 263 ? -11.576 80.911 58.337 1.00 35.44 242 PRO C N 1
ATOM 6901 C CA . PRO C 1 263 ? -11.647 79.604 58.999 1.00 34.32 242 PRO C CA 1
ATOM 6902 C C . PRO C 1 263 ? -11.508 78.449 58.010 1.00 32.48 242 PRO C C 1
ATOM 6903 O O . PRO C 1 263 ? -12.073 78.497 56.918 1.00 29.28 242 PRO C O 1
ATOM 6907 N N . VAL C 1 264 ? -10.750 77.426 58.390 1.00 33.34 243 VAL C N 1
ATOM 6908 C CA . VAL C 1 264 ? -10.573 76.253 57.543 1.00 31.62 243 VAL C CA 1
ATOM 6909 C C . VAL C 1 264 ? -10.632 74.984 58.387 1.00 29.31 243 VAL C C 1
ATOM 6910 O O . VAL C 1 264 ? -10.147 74.958 59.520 1.00 30.70 243 VAL C O 1
ATOM 6914 N N . ILE C 1 265 ? -11.253 73.939 57.853 1.00 25.29 244 ILE C N 1
ATOM 6915 C CA . ILE C 1 265 ? -11.245 72.653 58.531 1.00 27.40 244 ILE C CA 1
ATOM 6916 C C . ILE C 1 265 ? -11.097 71.520 57.521 1.00 31.27 244 ILE C C 1
ATOM 6917 O O . ILE C 1 265 ? -11.692 71.543 56.439 1.00 30.49 244 ILE C O 1
ATOM 6922 N N . ILE C 1 266 ? -10.269 70.539 57.860 1.00 27.46 245 ILE C N 1
ATOM 6923 C CA . ILE C 1 266 ? -10.096 69.388 56.987 1.00 26.71 245 ILE C CA 1
ATOM 6924 C C . ILE C 1 266 ? -10.601 68.129 57.662 1.00 24.52 245 ILE C C 1
ATOM 6925 O O . ILE C 1 266 ? -10.321 67.880 58.858 1.00 23.36 245 ILE C O 1
ATOM 6930 N N . MET C 1 267 ? -11.362 67.335 56.907 1.00 23.83 246 MET C N 1
ATOM 6931 C CA . MET C 1 267 ? -11.845 66.074 57.469 1.00 26.49 246 MET C CA 1
ATOM 6932 C C . MET C 1 267 ? -11.318 64.935 56.604 1.00 22.64 246 MET C C 1
ATOM 6933 O O . MET C 1 267 ? -11.494 64.933 55.365 1.00 31.25 246 MET C O 1
ATOM 6938 N N . HIS C 1 268 ? -10.648 63.986 57.256 1.00 29.04 247 HIS C N 1
ATOM 6939 C CA . HIS C 1 268 ? -9.860 62.992 56.554 1.00 31.22 247 HIS C CA 1
ATOM 6940 C C . HIS C 1 268 ? -9.999 61.650 57.241 1.00 30.28 247 HIS C C 1
ATOM 6941 O O . HIS C 1 268 ? -9.739 61.547 58.438 1.00 34.18 247 HIS C O 1
ATOM 6948 N N . GLY C 1 269 ? -10.354 60.623 56.473 1.00 29.72 248 GLY C N 1
ATOM 6949 C CA . GLY C 1 269 ? -10.445 59.282 57.017 1.00 29.60 248 GLY C CA 1
ATOM 6950 C C . GLY C 1 269 ? -9.088 58.770 57.464 1.00 33.65 248 GLY C C 1
ATOM 6951 O O . GLY C 1 269 ? -8.110 58.838 56.714 1.00 27.13 248 GLY C O 1
ATOM 6952 N N . GLN C 1 270 ? -9.030 58.271 58.694 1.00 34.04 249 GLN C N 1
ATOM 6953 C CA . GLN C 1 270 ? -7.791 57.782 59.274 1.00 30.54 249 GLN C CA 1
ATOM 6954 C C . GLN C 1 270 ? -7.218 56.624 58.461 1.00 38.35 249 GLN C C 1
ATOM 6955 O O . GLN C 1 270 ? -5.999 56.476 58.354 1.00 33.45 249 GLN C O 1
ATOM 6961 N N . ASP C 1 271 ? -8.098 55.810 57.882 1.00 34.67 250 ASP C N 1
ATOM 6962 C CA . ASP C 1 271 ? -7.664 54.660 57.096 1.00 33.75 250 ASP C CA 1
ATOM 6963 C C . ASP C 1 271 ? -7.642 54.956 55.599 1.00 32.43 250 ASP C C 1
ATOM 6964 O O . ASP C 1 271 ? -7.676 54.038 54.780 1.00 38.59 250 ASP C O 1
ATOM 6969 N N . ASP C 1 272 ? -7.590 56.238 55.247 1.00 33.73 251 ASP C N 1
ATOM 6970 C CA . ASP C 1 272 ? -7.466 56.641 53.851 1.00 32.84 251 ASP C CA 1
ATOM 6971 C C . ASP C 1 272 ? -6.108 56.200 53.314 1.00 32.46 251 ASP C C 1
ATOM 6972 O O . ASP C 1 272 ? -5.070 56.670 53.777 1.00 33.03 251 ASP C O 1
ATOM 6977 N N . THR C 1 273 ? -6.122 55.290 52.345 1.00 30.79 252 THR C N 1
ATOM 6978 C CA . THR C 1 273 ? -4.887 54.807 51.740 1.00 33.16 252 THR C CA 1
ATOM 6979 C C . THR C 1 273 ? -4.802 55.261 50.289 1.00 32.64 252 THR C C 1
ATOM 6980 O O . THR C 1 273 ? -4.028 54.725 49.496 1.00 32.35 252 THR C O 1
ATOM 6984 N N . ILE C 1 274 ? -5.610 56.257 49.950 1.00 31.69 253 ILE C N 1
ATOM 6985 C CA . ILE C 1 274 ? -5.550 56.881 48.638 1.00 26.43 253 ILE C CA 1
ATOM 6986 C C . ILE C 1 274 ? -4.818 58.217 48.750 1.00 30.44 253 ILE C C 1
ATOM 6987 O O . ILE C 1 274 ? -3.753 58.402 48.164 1.00 30.68 253 ILE C O 1
ATOM 6992 N N . ASN C 1 275 ? -5.389 59.140 49.517 1.00 32.38 254 ASN C N 1
ATOM 6993 C CA . ASN C 1 275 ? -4.726 60.404 49.816 1.00 29.47 254 ASN C CA 1
ATOM 6994 C C . ASN C 1 275 ? -4.179 60.397 51.239 1.00 29.39 254 ASN C C 1
ATOM 6995 O O . ASN C 1 275 ? -4.923 60.173 52.196 1.00 27.66 254 ASN C O 1
ATOM 7000 N N . ASP C 1 276 ? -2.877 60.637 51.369 1.00 29.07 255 ASP C N 1
ATOM 7001 C CA . ASP C 1 276 ? -2.198 60.538 52.659 1.00 30.20 255 ASP C CA 1
ATOM 7002 C C . ASP C 1 276 ? -2.707 61.578 53.649 1.00 27.33 255 ASP C C 1
ATOM 7003 O O . ASP C 1 276 ? -2.698 62.773 53.359 1.00 29.97 255 ASP C O 1
ATOM 7008 N N . PRO C 1 277 ? -3.161 61.119 54.825 1.00 27.08 256 PRO C N 1
ATOM 7009 C CA . PRO C 1 277 ? -3.603 62.012 55.900 1.00 30.32 256 PRO C CA 1
ATOM 7010 C C . PRO C 1 277 ? -2.493 62.939 56.399 1.00 30.20 256 PRO C C 1
ATOM 7011 O O . PRO C 1 277 ? -2.792 64.001 56.948 1.00 33.10 256 PRO C O 1
ATOM 7015 N N . LYS C 1 278 ? -1.237 62.548 56.205 1.00 26.49 257 LYS C N 1
ATOM 7016 C CA . LYS C 1 278 ? -0.111 63.404 56.572 1.00 28.51 257 LYS C CA 1
ATOM 7017 C C . LYS C 1 278 ? -0.111 64.708 55.780 1.00 30.16 257 LYS C C 1
ATOM 7018 O O . LYS C 1 278 ? 0.399 65.726 56.247 1.00 30.26 257 LYS C O 1
ATOM 7024 N N . GLY C 1 279 ? -0.672 64.670 54.575 1.00 28.98 258 GLY C N 1
ATOM 7025 C CA . GLY C 1 279 ? -0.762 65.856 53.744 1.00 27.84 258 GLY C CA 1
ATOM 7026 C C . GLY C 1 279 ? -1.675 66.885 54.377 1.00 30.39 258 GLY C C 1
ATOM 7027 O O . GLY C 1 279 ? -1.364 68.077 54.408 1.00 29.73 258 GLY C O 1
ATOM 7028 N N . SER C 1 280 ? -2.809 66.414 54.886 1.00 29.89 259 SER C N 1
ATOM 7029 C CA . SER C 1 280 ? -3.758 67.272 55.581 1.00 28.38 259 SER C CA 1
ATOM 7030 C C . SER C 1 280 ? -3.151 67.811 56.872 1.00 32.18 259 SER C C 1
ATOM 7031 O O . SER C 1 280 ? -3.359 68.972 57.236 1.00 29.02 259 SER C O 1
ATOM 7034 N N . GLU C 1 281 ? -2.393 66.961 57.556 1.00 31.94 260 GLU C N 1
ATOM 7035 C CA . GLU C 1 281 ? -1.764 67.340 58.815 1.00 33.50 260 GLU C CA 1
ATOM 7036 C C . GLU C 1 281 ? -0.786 68.494 58.618 1.00 31.79 260 GLU C C 1
ATOM 7037 O O . GLU C 1 281 ? -0.788 69.453 59.390 1.00 34.30 260 GLU C O 1
ATOM 7043 N N . LYS C 1 282 ? 0.035 68.407 57.576 1.00 24.63 261 LYS C N 1
ATOM 7044 C CA . LYS C 1 282 ? 1.031 69.441 57.314 1.00 30.55 261 LYS C CA 1
ATOM 7045 C C . LYS C 1 282 ? 0.403 70.758 56.848 1.00 34.76 261 LYS C C 1
ATOM 7046 O O . LYS C 1 282 ? 0.906 71.835 57.171 1.00 35.55 261 LYS C O 1
ATOM 7052 N N . PHE C 1 283 ? -0.689 70.676 56.092 1.00 32.21 262 PHE C N 1
ATOM 7053 C CA . PHE C 1 283 ? -1.361 71.885 55.621 1.00 33.73 262 PHE C CA 1
ATOM 7054 C C . PHE C 1 283 ? -1.910 72.710 56.782 1.00 29.11 262 PHE C C 1
ATOM 7055 O O . PHE C 1 283 ? -1.696 73.920 56.841 1.00 31.81 262 PHE C O 1
ATOM 7063 N N . ILE C 1 284 ? -2.623 72.057 57.694 1.00 29.17 263 ILE C N 1
ATOM 7064 C CA . ILE C 1 284 ? -3.162 72.734 58.869 1.00 28.84 263 ILE C CA 1
ATOM 7065 C C . ILE C 1 284 ? -2.030 73.349 59.687 1.00 30.84 263 ILE C C 1
ATOM 7066 O O . ILE C 1 284 ? -2.147 74.469 60.185 1.00 32.38 263 ILE C O 1
ATOM 7071 N N . ARG C 1 285 ? -0.931 72.612 59.805 1.00 30.23 264 ARG C N 1
ATOM 7072 C CA . ARG C 1 285 ? 0.262 73.092 60.494 1.00 28.70 264 ARG C CA 1
ATOM 7073 C C . ARG C 1 285 ? 0.783 74.383 59.865 1.00 30.16 264 ARG C C 1
ATOM 7074 O O . ARG C 1 285 ? 1.066 75.351 60.568 1.00 33.87 264 ARG C O 1
ATOM 7082 N N . ASP C 1 286 ? 0.887 74.398 58.538 1.00 32.82 265 ASP C N 1
ATOM 7083 C CA . ASP C 1 286 ? 1.411 75.554 57.814 1.00 30.12 265 ASP C CA 1
ATOM 7084 C C . ASP C 1 286 ? 0.412 76.706 57.727 1.00 31.79 265 ASP C C 1
ATOM 7085 O O . ASP C 1 286 ? 0.806 77.860 57.564 1.00 33.84 265 ASP C O 1
ATOM 7090 N N . CYS C 1 287 ? -0.876 76.391 57.828 1.00 29.89 266 CYS C N 1
ATOM 7091 C CA . CYS C 1 287 ? -1.920 77.407 57.736 1.00 33.56 266 CYS C CA 1
ATOM 7092 C C . CYS C 1 287 ? -1.792 78.437 58.859 1.00 33.71 266 CYS C C 1
ATOM 7093 O O . CYS C 1 287 ? -1.763 78.079 60.039 1.00 30.42 266 CYS C O 1
ATOM 7096 N N . PRO C 1 288 ? -1.709 79.725 58.486 1.00 30.82 267 PRO C N 1
ATOM 7097 C CA . PRO C 1 288 ? -1.530 80.835 59.432 1.00 32.88 267 PRO C CA 1
ATOM 7098 C C . PRO C 1 288 ? -2.819 81.234 60.143 1.00 32.73 267 PRO C C 1
ATOM 7099 O O . PRO C 1 288 ? -2.765 81.919 61.163 1.00 39.84 267 PRO C O 1
ATOM 7103 N N . SER C 1 289 ? -3.957 80.807 59.606 1.00 31.74 268 SER C N 1
ATOM 7104 C CA . SER C 1 289 ? -5.257 81.149 60.173 1.00 31.91 268 SER C CA 1
ATOM 7105 C C . SER C 1 289 ? -5.406 80.626 61.601 1.00 33.16 268 SER C C 1
ATOM 7106 O O . SER C 1 289 ? -4.907 79.551 61.929 1.00 34.87 268 SER C O 1
ATOM 7109 N N . ALA C 1 290 ? -6.088 81.390 62.450 1.00 31.80 269 ALA C N 1
ATOM 7110 C CA . ALA C 1 290 ? -6.317 80.971 63.831 1.00 31.88 269 ALA C CA 1
ATOM 7111 C C . ALA C 1 290 ? -7.318 79.822 63.899 1.00 35.22 269 ALA C C 1
ATOM 7112 O O . ALA C 1 290 ? -7.103 78.835 64.604 1.00 37.80 269 ALA C O 1
ATOM 7114 N N . ASP C 1 291 ? -8.414 79.966 63.162 1.00 36.24 270 ASP C N 1
ATOM 7115 C CA . ASP C 1 291 ? -9.478 78.970 63.150 1.00 32.84 270 ASP C CA 1
ATOM 7116 C C . ASP C 1 291 ? -9.157 77.860 62.149 1.00 36.73 270 ASP C C 1
ATOM 7117 O O . ASP C 1 291 ? -9.633 77.865 61.011 1.00 29.68 270 ASP C O 1
ATOM 7122 N N . LYS C 1 292 ? -8.335 76.913 62.586 1.00 35.07 271 LYS C N 1
ATOM 7123 C CA . LYS C 1 292 ? -7.909 75.806 61.745 1.00 31.44 271 LYS C CA 1
ATOM 7124 C C . LYS C 1 292 ? -7.977 74.505 62.535 1.00 32.72 271 LYS C C 1
ATOM 7125 O O . LYS C 1 292 ? -7.724 74.490 63.740 1.00 30.21 271 LYS C O 1
ATOM 7131 N N . GLU C 1 293 ? -8.320 73.416 61.858 1.00 27.67 272 GLU C N 1
ATOM 7132 C CA . GLU C 1 293 ? -8.411 72.125 62.525 1.00 31.79 272 GLU C CA 1
ATOM 7133 C C . GLU C 1 293 ? -8.363 70.971 61.535 1.00 31.53 272 GLU C C 1
ATOM 7134 O O . GLU C 1 293 ? -8.903 71.058 60.435 1.00 29.14 272 GLU C O 1
ATOM 7140 N N . LEU C 1 294 ? -7.698 69.895 61.938 1.00 33.31 273 LEU C N 1
ATOM 7141 C CA . LEU C 1 294 ? -7.743 68.643 61.203 1.00 25.38 273 LEU C CA 1
ATOM 7142 C C . LEU C 1 294 ? -8.519 67.609 62.010 1.00 26.20 273 LEU C C 1
ATOM 7143 O O . LEU C 1 294 ? -8.218 67.378 63.179 1.00 29.62 273 LEU C O 1
ATOM 7148 N N . LYS C 1 295 ? -9.526 67.000 61.392 1.00 29.18 274 LYS C N 1
ATOM 7149 C CA . LYS C 1 295 ? -10.258 65.908 62.025 1.00 26.25 274 LYS C CA 1
ATOM 7150 C C . LYS C 1 295 ? -10.020 64.597 61.287 1.00 29.25 274 LYS C C 1
ATOM 7151 O O . LYS C 1 295 ? -10.333 64.467 60.102 1.00 28.66 274 LYS C O 1
ATOM 7157 N N . LEU C 1 296 ? -9.454 63.632 62.003 1.00 28.00 275 LEU C N 1
ATOM 7158 C CA . LEU C 1 296 ? -9.207 62.301 61.471 1.00 30.98 275 LEU C CA 1
ATOM 7159 C C . LEU C 1 296 ? -10.275 61.341 61.980 1.00 35.80 275 LEU C C 1
ATOM 7160 O O . LEU C 1 296 ? -10.691 61.424 63.137 1.00 36.13 275 LEU C O 1
ATOM 7165 N N . TYR C 1 297 ? -10.719 60.429 61.122 1.00 32.76 276 TYR C N 1
ATOM 7166 C CA . TYR C 1 297 ? -11.823 59.548 61.483 1.00 34.08 276 TYR C CA 1
ATOM 7167 C C . TYR C 1 297 ? -11.445 58.072 61.416 1.00 32.28 276 TYR C C 1
ATOM 7168 O O . TYR C 1 297 ? -11.288 57.513 60.330 1.00 27.33 276 TYR C O 1
ATOM 7177 N N . PRO C 1 298 ? -11.300 57.448 62.580 1.00 36.41 277 PRO C N 1
ATOM 7178 C CA . PRO C 1 298 ? -10.937 56.029 62.655 1.00 34.22 277 PRO C CA 1
ATOM 7179 C C . PRO C 1 298 ? -11.817 55.171 61.752 1.00 38.15 277 PRO C C 1
ATOM 7180 O O . PRO C 1 298 ? -12.909 55.595 61.372 1.00 48.41 277 PRO C O 1
ATOM 7184 N N . GLY C 1 299 ? -11.342 53.976 61.417 1.00 35.87 278 GLY C N 1
ATOM 7185 C CA . GLY C 1 299 ? -12.088 53.070 60.563 1.00 31.99 278 GLY C CA 1
ATOM 7186 C C . GLY C 1 299 ? -12.705 53.774 59.371 1.00 42.56 278 GLY C C 1
ATOM 7187 O O . GLY C 1 299 ? -13.674 53.291 58.786 1.00 42.14 278 GLY C O 1
ATOM 7188 N N . ALA C 1 300 ? -12.139 54.921 59.009 1.00 38.95 279 ALA C N 1
ATOM 7189 C CA . ALA C 1 300 ? -12.635 55.697 57.879 1.00 39.50 279 ALA C CA 1
ATOM 7190 C C . ALA C 1 300 ? -11.629 55.710 56.734 1.00 37.07 279 ALA C C 1
ATOM 7191 O O . ALA C 1 300 ? -10.448 55.995 56.935 1.00 38.13 279 ALA C O 1
ATOM 7193 N N . ARG C 1 301 ? -12.104 55.400 55.532 1.00 34.34 280 ARG C N 1
ATOM 7194 C CA . ARG C 1 301 ? -11.247 55.376 54.351 1.00 35.12 280 ARG C CA 1
ATOM 7195 C C . ARG C 1 301 ? -11.585 56.590 53.476 1.00 37.13 280 ARG C C 1
ATOM 7196 O O . ARG C 1 301 ? -12.126 57.580 53.967 1.00 38.65 280 ARG C O 1
ATOM 7204 N N . HIS C 1 302 ? -11.372 56.622 52.220 1.00 37.10 281 HIS C N 1
ATOM 7205 C CA . HIS C 1 302 ? -11.344 57.825 51.405 1.00 28.79 281 HIS C CA 1
ATOM 7206 C C . HIS C 1 302 ? -12.589 58.707 51.343 1.00 31.11 281 HIS C C 1
ATOM 7207 O O . HIS C 1 302 ? -12.593 59.830 51.828 1.00 30.31 281 HIS C O 1
ATOM 7214 N N . SER C 1 303 ? -13.651 58.185 50.750 1.00 30.35 282 SER C N 1
ATOM 7215 C CA . SER C 1 303 ? -14.836 58.991 50.469 1.00 30.73 282 SER C CA 1
ATOM 7216 C C . SER C 1 303 ? -15.799 59.102 51.652 1.00 33.53 282 SER C C 1
ATOM 7217 O O . SER C 1 303 ? -16.918 58.584 51.609 1.00 30.23 282 SER C O 1
ATOM 7220 N N . ILE C 1 304 ? -15.370 59.814 52.690 1.00 33.28 283 ILE C N 1
ATOM 7221 C CA . ILE C 1 304 ? -16.119 59.900 53.943 1.00 28.88 283 ILE C CA 1
ATOM 7222 C C . ILE C 1 304 ? -17.444 60.661 53.842 1.00 30.46 283 ILE C C 1
ATOM 7223 O O . ILE C 1 304 ? -18.355 60.433 54.636 1.00 33.16 283 ILE C O 1
ATOM 7228 N N . PHE C 1 305 ? -17.551 61.560 52.868 1.00 36.17 284 PHE C N 1
ATOM 7229 C CA . PHE C 1 305 ? -18.729 62.417 52.731 1.00 28.81 284 PHE C CA 1
ATOM 7230 C C . PHE C 1 305 ? -19.746 61.900 51.718 1.00 38.94 284 PHE C C 1
ATOM 7231 O O . PHE C 1 305 ? -20.773 62.546 51.484 1.00 32.75 284 PHE C O 1
ATOM 7239 N N . SER C 1 306 ? -19.469 60.755 51.101 1.00 33.39 285 SER C N 1
ATOM 7240 C CA . SER C 1 306 ? -20.315 60.308 50.001 1.00 33.55 285 SER C CA 1
ATOM 7241 C C . SER C 1 306 ? -20.572 58.803 50.023 1.00 34.82 285 SER C C 1
ATOM 7242 O O . SER C 1 306 ? -21.723 58.373 50.003 1.00 36.38 285 SER C O 1
ATOM 7245 N N . LEU C 1 307 ? -19.515 58.000 50.057 1.00 34.73 286 LEU C N 1
ATOM 7246 C CA . LEU C 1 307 ? -19.681 56.565 49.840 1.00 34.03 286 LEU C CA 1
ATOM 7247 C C . LEU C 1 307 ? -19.364 55.662 51.032 1.00 31.45 286 LEU C C 1
ATOM 7248 O O . LEU C 1 307 ? -19.332 54.444 50.892 1.00 39.17 286 LEU C O 1
ATOM 7253 N N . GLU C 1 308 ? -19.151 56.248 52.204 1.00 30.52 287 GLU C N 1
ATOM 7254 C CA . GLU C 1 308 ? -18.869 55.452 53.398 1.00 32.52 287 GLU C CA 1
ATOM 7255 C C . GLU C 1 308 ? -20.143 54.999 54.110 1.00 36.94 287 GLU C C 1
ATOM 7256 O O . GLU C 1 308 ? -21.257 55.319 53.687 1.00 31.76 287 GLU C O 1
ATOM 7262 N N . THR C 1 309 ? -19.967 54.252 55.197 1.00 30.22 288 THR C N 1
ATOM 7263 C CA . THR C 1 309 ? -21.095 53.722 55.954 1.00 31.59 288 THR C CA 1
ATOM 7264 C C . THR C 1 309 ? -21.883 54.836 56.632 1.00 38.02 288 THR C C 1
ATOM 7265 O O . THR C 1 309 ? -21.374 55.943 56.821 1.00 38.78 288 THR C O 1
ATOM 7269 N N . ASP C 1 310 ? -23.128 54.536 56.991 1.00 32.38 289 ASP C N 1
ATOM 7270 C CA . ASP C 1 310 ? -23.989 55.500 57.669 1.00 34.29 289 ASP C CA 1
ATOM 7271 C C . ASP C 1 310 ? -23.355 55.997 58.960 1.00 34.49 289 ASP C C 1
ATOM 7272 O O . ASP C 1 310 ? -23.501 57.161 59.322 1.00 41.25 289 ASP C O 1
ATOM 7277 N N . LYS C 1 311 ? -22.647 55.110 59.649 1.00 40.57 290 LYS C N 1
ATOM 7278 C CA . LYS C 1 311 ? -21.995 55.469 60.901 1.00 35.43 290 LYS C CA 1
ATOM 7279 C C . LYS C 1 311 ? -20.912 56.513 60.664 1.00 37.01 290 LYS C C 1
ATOM 7280 O O . LYS C 1 311 ? -20.850 57.524 61.362 1.00 36.77 290 LYS C O 1
ATOM 7286 N N . VAL C 1 312 ? -20.065 56.260 59.670 1.00 40.67 291 VAL C N 1
ATOM 7287 C CA . VAL C 1 312 ? -18.993 57.182 59.312 1.00 38.63 291 VAL C CA 1
ATOM 7288 C C . VAL C 1 312 ? -19.541 58.513 58.808 1.00 33.49 291 VAL C C 1
ATOM 7289 O O . VAL C 1 312 ? -19.104 59.575 59.247 1.00 31.08 291 VAL C O 1
ATOM 7293 N N . PHE C 1 313 ? -20.502 58.452 57.892 1.00 34.75 292 PHE C N 1
ATOM 7294 C CA . PHE C 1 313 ? -21.053 59.664 57.299 1.00 33.28 292 PHE C CA 1
ATOM 7295 C C . PHE C 1 313 ? -21.718 60.553 58.341 1.00 31.91 292 PHE C C 1
ATOM 7296 O O . PHE C 1 313 ? -21.562 61.772 58.309 1.00 34.12 292 PHE C O 1
ATOM 7304 N N . ASN C 1 314 ? -22.462 59.947 59.260 1.00 30.62 293 ASN C N 1
ATOM 7305 C CA . ASN C 1 314 ? -23.152 60.722 60.286 1.00 34.42 293 ASN C CA 1
ATOM 7306 C C . ASN C 1 314 ? -22.172 61.463 61.180 1.00 34.21 293 ASN C C 1
ATOM 7307 O O . ASN C 1 314 ? -22.364 62.637 61.472 1.00 37.43 293 ASN C O 1
ATOM 7312 N N . THR C 1 315 ? -21.116 60.779 61.603 1.00 33.40 294 THR C N 1
ATOM 7313 C CA . THR C 1 315 ? -20.088 61.404 62.424 1.00 34.16 294 THR C CA 1
ATOM 7314 C C . THR C 1 315 ? -19.421 62.542 61.659 1.00 35.15 294 THR C C 1
ATOM 7315 O O . THR C 1 315 ? -19.226 63.640 62.185 1.00 30.20 294 THR C O 1
ATOM 7319 N N . VAL C 1 316 ? -19.094 62.265 60.403 1.00 35.06 295 VAL C N 1
ATOM 7320 C CA . VAL C 1 316 ? -18.386 63.206 59.547 1.00 29.74 295 VAL C CA 1
ATOM 7321 C C . VAL C 1 316 ? -19.251 64.415 59.196 1.00 29.40 295 VAL C C 1
ATOM 7322 O O . VAL C 1 316 ? -18.811 65.559 59.335 1.00 30.89 295 VAL C O 1
ATOM 7326 N N . PHE C 1 317 ? -20.482 64.169 58.754 1.00 30.44 296 PHE C N 1
ATOM 7327 C CA . PHE C 1 317 ? -21.382 65.265 58.409 1.00 28.46 296 PHE C CA 1
ATOM 7328 C C . PHE C 1 317 ? -21.702 66.137 59.616 1.00 31.19 296 PHE C C 1
ATOM 7329 O O . PHE C 1 317 ? -21.752 67.363 59.507 1.00 33.61 296 PHE C O 1
ATOM 7337 N N . ASN C 1 318 ? -21.926 65.494 60.760 1.00 33.31 297 ASN C N 1
ATOM 7338 C CA . ASN C 1 318 ? -22.259 66.201 61.993 1.00 32.99 297 ASN C CA 1
ATOM 7339 C C . ASN C 1 318 ? -21.196 67.214 62.381 1.00 32.52 297 ASN C C 1
ATOM 7340 O O . ASN C 1 318 ? -21.514 68.315 62.824 1.00 34.65 297 ASN C O 1
ATOM 7345 N N . ASP C 1 319 ? -19.934 66.842 62.203 1.00 34.17 298 ASP C N 1
ATOM 7346 C CA . ASP C 1 319 ? -18.835 67.754 62.485 1.00 34.62 298 ASP C CA 1
ATOM 7347 C C . ASP C 1 319 ? -18.863 68.954 61.544 1.00 34.52 298 ASP C C 1
ATOM 7348 O O . ASP C 1 319 ? -18.588 70.077 61.965 1.00 34.06 298 ASP C O 1
ATOM 7353 N N . MET C 1 320 ? -19.199 68.714 60.277 1.00 31.15 299 MET C N 1
ATOM 7354 C CA . MET C 1 320 ? -19.311 69.796 59.299 1.00 31.04 299 MET C CA 1
ATOM 7355 C C . MET C 1 320 ? -20.476 70.705 59.655 1.00 36.79 299 MET C C 1
ATOM 7356 O O . MET C 1 320 ? -20.338 71.930 59.689 1.00 35.49 299 MET C O 1
ATOM 7361 N N . LYS C 1 321 ? -21.620 70.086 59.930 1.00 35.21 300 LYS C N 1
ATOM 7362 C CA . LYS C 1 321 ? -22.842 70.806 60.251 1.00 31.24 300 LYS C CA 1
ATOM 7363 C C . LYS C 1 321 ? -22.650 71.689 61.481 1.00 34.07 300 LYS C C 1
ATOM 7364 O O . LYS C 1 321 ? -23.064 72.847 61.492 1.00 37.29 300 LYS C O 1
ATOM 7370 N N . GLN C 1 322 ? -22.010 71.142 62.509 1.00 35.71 301 GLN C N 1
ATOM 7371 C CA . GLN C 1 322 ? -21.711 71.908 63.713 1.00 33.46 301 GLN C CA 1
ATOM 7372 C C . GLN C 1 322 ? -20.740 73.036 63.405 1.00 35.47 301 GLN C C 1
ATOM 7373 O O . GLN C 1 322 ? -20.886 74.149 63.906 1.00 36.87 301 GLN C O 1
ATOM 7379 N N . TRP C 1 323 ? -19.751 72.738 62.572 1.00 36.50 302 TRP C N 1
ATOM 7380 C CA . TRP C 1 323 ? -18.746 73.719 62.188 1.00 34.97 302 TRP C CA 1
ATOM 7381 C C . TRP C 1 323 ? -19.390 74.885 61.439 1.00 31.80 302 TRP C C 1
ATOM 7382 O O . TRP C 1 323 ? -19.075 76.047 61.698 1.00 33.33 302 TRP C O 1
ATOM 7393 N N . LEU C 1 324 ? -20.303 74.568 60.524 1.00 31.52 303 LEU C N 1
ATOM 7394 C CA . LEU C 1 324 ? -21.014 75.590 59.757 1.00 31.48 303 LEU C CA 1
ATOM 7395 C C . LEU C 1 324 ? -21.915 76.441 60.653 1.00 33.40 303 LEU C C 1
ATOM 7396 O O . LEU C 1 324 ? -21.905 77.668 60.550 1.00 37.31 303 LEU C O 1
ATOM 7401 N N . ASP C 1 325 ? -22.695 75.793 61.519 1.00 33.50 304 ASP C N 1
ATOM 7402 C CA . ASP C 1 325 ? -23.534 76.503 62.490 1.00 36.61 304 ASP C CA 1
ATOM 7403 C C . ASP C 1 325 ? -22.685 77.424 63.358 1.00 37.56 304 ASP C C 1
ATOM 7404 O O . ASP C 1 325 ? -23.062 78.560 63.652 1.00 42.69 304 ASP C O 1
ATOM 7409 N N . LYS C 1 326 ? -21.533 76.905 63.768 1.00 36.29 305 LYS C N 1
ATOM 7410 C CA . LYS C 1 326 ? -20.585 77.638 64.601 1.00 37.05 305 LYS C CA 1
ATOM 7411 C C . LYS C 1 326 ? -20.051 78.893 63.903 1.00 36.87 305 LYS C C 1
ATOM 7412 O O . LYS C 1 326 ? -19.589 79.824 64.565 1.00 41.80 305 LYS C O 1
ATOM 7418 N N . HIS C 1 327 ? -20.121 78.924 62.574 1.00 37.43 306 HIS C N 1
ATOM 7419 C CA . HIS C 1 327 ? -19.620 80.073 61.822 1.00 35.79 306 HIS C CA 1
ATOM 7420 C C . HIS C 1 327 ? -20.724 80.829 61.090 1.00 35.64 306 HIS C C 1
ATOM 7421 O O . HIS C 1 327 ? -20.452 81.610 60.182 1.00 35.16 306 HIS C O 1
ATOM 7428 N N . THR C 1 328 ? -21.965 80.608 61.480 1.00 37.37 307 THR C N 1
ATOM 7429 C CA . THR C 1 328 ? -23.076 81.346 60.937 1.00 37.58 307 THR C CA 1
ATOM 7430 C C . THR C 1 328 ? -23.954 81.759 62.067 1.00 45.50 307 THR C C 1
ATOM 7431 O O . THR C 1 328 ? -23.693 81.431 63.171 1.00 42.62 307 THR C O 1
ATOM 7435 N N . THR C 1 329 ? -25.013 82.483 61.775 1.00 48.67 308 THR C N 1
ATOM 7436 C CA . THR C 1 329 ? -25.883 82.995 62.808 1.00 52.36 308 THR C CA 1
ATOM 7437 C C . THR C 1 329 ? -27.358 82.868 62.490 1.00 52.93 308 THR C C 1
ATOM 7438 O O . THR C 1 329 ? -27.752 82.886 61.348 1.00 55.77 308 THR C O 1
ATOM 7442 N N . SER D 1 22 ? 20.401 113.838 72.969 1.00 42.59 1 SER D N 1
ATOM 7443 C CA . SER D 1 22 ? 20.416 115.147 73.621 1.00 44.48 1 SER D CA 1
ATOM 7444 C C . SER D 1 22 ? 20.058 114.994 75.097 1.00 44.37 1 SER D C 1
ATOM 7445 O O . SER D 1 22 ? 20.932 115.005 75.960 1.00 56.16 1 SER D O 1
ATOM 7448 N N . ALA D 1 23 ? 18.770 114.841 75.381 1.00 45.39 2 ALA D N 1
ATOM 7449 C CA . ALA D 1 23 ? 18.318 114.579 76.742 1.00 43.30 2 ALA D CA 1
ATOM 7450 C C . ALA D 1 23 ? 18.677 113.150 77.136 1.00 50.54 2 ALA D C 1
ATOM 7451 O O . ALA D 1 23 ? 18.490 112.219 76.350 1.00 49.76 2 ALA D O 1
ATOM 7453 N N . PRO D 1 24 ? 19.201 112.974 78.359 1.00 54.92 3 PRO D N 1
ATOM 7454 C CA . PRO D 1 24 ? 19.685 111.672 78.834 1.00 51.01 3 PRO D CA 1
ATOM 7455 C C . PRO D 1 24 ? 18.563 110.717 79.230 1.00 48.11 3 PRO D C 1
ATOM 7456 O O . PRO D 1 24 ? 17.471 111.156 79.583 1.00 47.14 3 PRO D O 1
ATOM 7460 N N . TYR D 1 25 ? 18.845 109.421 79.167 1.00 52.36 4 TYR D N 1
ATOM 7461 C CA . TYR D 1 25 ? 17.910 108.396 79.616 1.00 45.62 4 TYR D CA 1
ATOM 7462 C C . TYR D 1 25 ? 17.768 108.456 81.133 1.00 48.17 4 TYR D C 1
ATOM 7463 O O . TYR D 1 25 ? 18.733 108.208 81.858 1.00 62.36 4 TYR D O 1
ATOM 7472 N N . PRO D 1 26 ? 16.563 108.795 81.618 1.00 49.78 5 PRO D N 1
ATOM 7473 C CA . PRO D 1 26 ? 16.298 109.058 83.040 1.00 49.22 5 PRO D CA 1
ATOM 7474 C C . PRO D 1 26 ? 16.527 107.864 83.968 1.00 47.59 5 PRO D C 1
ATOM 7475 O O . PRO D 1 26 ? 16.808 108.070 85.149 1.00 61.85 5 PRO D O 1
ATOM 7479 N N . TYR D 1 27 ? 16.408 106.644 83.454 1.00 49.01 6 TYR D N 1
ATOM 7480 C CA . TYR D 1 27 ? 16.513 105.461 84.305 1.00 51.56 6 TYR D CA 1
ATOM 7481 C C . TYR D 1 27 ? 17.929 104.889 84.351 1.00 52.88 6 TYR D C 1
ATOM 7482 O O . TYR D 1 27 ? 18.612 104.801 83.331 1.00 53.79 6 TYR D O 1
ATOM 7491 N N . LYS D 1 28 ? 18.356 104.495 85.549 1.00 52.13 7 LYS D N 1
ATOM 7492 C CA . LYS D 1 28 ? 19.673 103.902 85.755 1.00 51.16 7 LYS D CA 1
ATOM 7493 C C . LYS D 1 28 ? 19.562 102.391 85.933 1.00 51.08 7 LYS D C 1
ATOM 7494 O O . LYS D 1 28 ? 18.956 101.912 86.893 1.00 51.87 7 LYS D O 1
ATOM 7500 N N . VAL D 1 29 ? 20.145 101.646 85.002 1.00 51.94 8 VAL D N 1
ATOM 7501 C CA . VAL D 1 29 ? 20.110 100.191 85.058 1.00 54.76 8 VAL D CA 1
ATOM 7502 C C . VAL D 1 29 ? 20.892 99.696 86.269 1.00 62.90 8 VAL D C 1
ATOM 7503 O O . VAL D 1 29 ? 22.006 100.152 86.527 1.00 64.63 8 VAL D O 1
ATOM 7507 N N . GLN D 1 30 ? 20.302 98.768 87.014 1.00 65.20 9 GLN D N 1
ATOM 7508 C CA . GLN D 1 30 ? 20.912 98.270 88.239 1.00 54.47 9 GLN D CA 1
ATOM 7509 C C . GLN D 1 30 ? 21.728 97.005 87.990 1.00 51.71 9 GLN D C 1
ATOM 7510 O O . GLN D 1 30 ? 22.637 96.686 88.754 1.00 53.61 9 GLN D O 1
ATOM 7516 N N . THR D 1 31 ? 21.404 96.288 86.920 1.00 49.54 10 THR D N 1
ATOM 7517 C CA . THR D 1 31 ? 22.154 95.092 86.557 1.00 50.83 10 THR D CA 1
ATOM 7518 C C . THR D 1 31 ? 23.078 95.377 85.382 1.00 53.26 10 THR D C 1
ATOM 7519 O O . THR D 1 31 ? 23.192 96.516 84.933 1.00 60.35 10 THR D O 1
ATOM 7523 N N . THR D 1 32 ? 23.742 94.338 84.889 1.00 50.35 11 THR D N 1
ATOM 7524 C CA . THR D 1 32 ? 24.629 94.484 83.744 1.00 57.85 11 THR D CA 1
ATOM 7525 C C . THR D 1 32 ? 23.842 94.390 82.443 1.00 57.82 11 THR D C 1
ATOM 7526 O O . THR D 1 32 ? 23.191 93.380 82.172 1.00 54.51 11 THR D O 1
ATOM 7530 N N . VAL D 1 33 ? 23.899 95.452 81.646 1.00 53.92 12 VAL D N 1
ATOM 7531 C CA . VAL D 1 33 ? 23.191 95.488 80.374 1.00 49.15 12 VAL D CA 1
ATOM 7532 C C . VAL D 1 33 ? 23.788 94.484 79.396 1.00 50.39 12 VAL D C 1
ATOM 7533 O O . VAL D 1 33 ? 24.978 94.543 79.090 1.00 53.91 12 VAL D O 1
ATOM 7537 N N . PRO D 1 34 ? 22.957 93.552 78.907 1.00 50.96 13 PRO D N 1
ATOM 7538 C CA . PRO D 1 34 ? 23.397 92.493 77.996 1.00 53.96 13 PRO D CA 1
ATOM 7539 C C . PRO D 1 34 ? 23.924 93.040 76.679 1.00 51.07 13 PRO D C 1
ATOM 7540 O O . PRO D 1 34 ? 23.579 94.154 76.282 1.00 47.34 13 PRO D O 1
ATOM 7544 N N . GLU D 1 35 ? 24.761 92.252 76.016 1.00 49.54 14 GLU D N 1
ATOM 7545 C CA . GLU D 1 35 ? 25.269 92.614 74.703 1.00 54.94 14 GLU D CA 1
ATOM 7546 C C . GLU D 1 35 ? 24.148 92.562 73.673 1.00 60.15 14 GLU D C 1
ATOM 7547 O O . GLU D 1 35 ? 23.374 91.603 73.633 1.00 54.85 14 GLU D O 1
ATOM 7553 N N . LEU D 1 36 ? 24.053 93.599 72.848 1.00 61.03 15 LEU D N 1
ATOM 7554 C CA . LEU D 1 36 ? 23.088 93.603 71.760 1.00 55.90 15 LEU D CA 1
ATOM 7555 C C . LEU D 1 36 ? 23.566 92.642 70.680 1.00 54.29 15 LEU D C 1
ATOM 7556 O O . LEU D 1 36 ? 24.509 92.936 69.944 1.00 54.83 15 LEU D O 1
ATOM 7561 N N . GLN D 1 37 ? 22.915 91.487 70.597 1.00 53.38 16 GLN D N 1
ATOM 7562 C CA . GLN D 1 37 ? 23.299 90.459 69.637 1.00 61.68 16 GLN D CA 1
ATOM 7563 C C . GLN D 1 37 ? 22.487 90.557 68.346 1.00 60.64 16 GLN D C 1
ATOM 7564 O O . GLN D 1 37 ? 21.472 91.252 68.287 1.00 56.87 16 GLN D O 1
ATOM 7570 N N . TYR D 1 38 ? 22.943 89.855 67.314 1.00 60.49 17 TYR D N 1
ATOM 7571 C CA . TYR D 1 38 ? 22.262 89.860 66.026 1.00 52.39 17 TYR D CA 1
ATOM 7572 C C . TYR D 1 38 ? 22.044 88.444 65.513 1.00 55.01 17 TYR D C 1
ATOM 7573 O O . TYR D 1 38 ? 22.866 87.557 65.739 1.00 62.27 17 TYR D O 1
ATOM 7582 N N . GLU D 1 39 ? 20.928 88.237 64.825 1.00 52.72 18 GLU D N 1
ATOM 7583 C CA . GLU D 1 39 ? 20.610 86.938 64.252 1.00 48.39 18 GLU D CA 1
ATOM 7584 C C . GLU D 1 39 ? 19.852 87.109 62.944 1.00 58.66 18 GLU D C 1
ATOM 7585 O O . GLU D 1 39 ? 18.940 87.931 62.849 1.00 57.65 18 GLU D O 1
ATOM 7591 N N . ASN D 1 40 ? 20.238 86.337 61.934 1.00 53.89 19 ASN D N 1
ATOM 7592 C CA . ASN D 1 40 ? 19.591 86.415 60.632 1.00 55.20 19 ASN D CA 1
ATOM 7593 C C . ASN D 1 40 ? 18.429 85.442 60.503 1.00 55.13 19 ASN D C 1
ATOM 7594 O O . ASN D 1 40 ? 18.525 84.283 60.908 1.00 55.49 19 ASN D O 1
ATOM 7599 N N . PHE D 1 41 ? 17.329 85.929 59.941 1.00 56.56 20 PHE D N 1
ATOM 7600 C CA . PHE D 1 41 ? 16.176 85.088 59.649 1.00 51.67 20 PHE D CA 1
ATOM 7601 C C . PHE D 1 41 ? 15.293 85.726 58.585 1.00 52.19 20 PHE D C 1
ATOM 7602 O O . PHE D 1 41 ? 14.865 86.873 58.727 1.00 54.18 20 PHE D O 1
ATOM 7610 N N . ASP D 1 42 ? 15.033 84.971 57.522 1.00 50.76 21 ASP D N 1
ATOM 7611 C CA . ASP D 1 42 ? 14.107 85.378 56.471 1.00 48.44 21 ASP D CA 1
ATOM 7612 C C . ASP D 1 42 ? 14.453 86.751 55.894 1.00 48.52 21 ASP D C 1
ATOM 7613 O O . ASP D 1 42 ? 13.579 87.603 55.729 1.00 52.80 21 ASP D O 1
ATOM 7618 N N . GLY D 1 43 ? 15.734 86.963 55.610 1.00 46.03 22 GLY D N 1
ATOM 7619 C CA . GLY D 1 43 ? 16.183 88.160 54.919 1.00 40.29 22 GLY D CA 1
ATOM 7620 C C . GLY D 1 43 ? 16.339 89.404 55.775 1.00 48.48 22 GLY D C 1
ATOM 7621 O O . GLY D 1 43 ? 16.312 90.522 55.260 1.00 49.08 22 GLY D O 1
ATOM 7622 N N . ALA D 1 44 ? 16.510 89.221 57.080 1.00 44.97 23 ALA D N 1
ATOM 7623 C CA . ALA D 1 44 ? 16.667 90.357 57.982 1.00 46.86 23 ALA D CA 1
ATOM 7624 C C . ALA D 1 44 ? 17.635 90.043 59.117 1.00 47.84 23 ALA D C 1
ATOM 7625 O O . ALA D 1 44 ? 17.632 88.939 59.658 1.00 46.78 23 ALA D O 1
ATOM 7627 N N . LYS D 1 45 ? 18.464 91.019 59.471 1.00 43.88 24 LYS D N 1
ATOM 7628 C CA . LYS D 1 45 ? 19.389 90.860 60.583 1.00 45.95 24 LYS D CA 1
ATOM 7629 C C . LYS D 1 45 ? 18.768 91.426 61.856 1.00 47.75 24 LYS D C 1
ATOM 7630 O O . LYS D 1 45 ? 18.796 92.634 62.085 1.00 45.02 24 LYS D O 1
ATOM 7636 N N . PHE D 1 46 ? 18.203 90.545 62.677 1.00 49.01 25 PHE D N 1
ATOM 7637 C CA . PHE D 1 46 ? 17.481 90.964 63.875 1.00 47.30 25 PHE D CA 1
ATOM 7638 C C . PHE D 1 46 ? 18.412 91.251 65.043 1.00 51.27 25 PHE D C 1
ATOM 7639 O O . PHE D 1 46 ? 19.140 90.370 65.498 1.00 48.87 25 PHE D O 1
ATOM 7647 N N . GLY D 1 47 ? 18.379 92.484 65.532 1.00 45.46 26 GLY D N 1
ATOM 7648 C CA . GLY D 1 47 ? 19.049 92.807 66.773 1.00 47.34 26 GLY D CA 1
ATOM 7649 C C . GLY D 1 47 ? 18.195 92.288 67.911 1.00 47.50 26 GLY D C 1
ATOM 7650 O O . GLY D 1 47 ? 16.978 92.473 67.907 1.00 46.14 26 GLY D O 1
ATOM 7651 N N . TYR D 1 48 ? 18.820 91.625 68.878 1.00 53.24 27 TYR D N 1
ATOM 7652 C CA . TYR D 1 48 ? 18.080 91.100 70.021 1.00 54.76 27 TYR D CA 1
ATOM 7653 C C . TYR D 1 48 ? 18.909 91.123 71.299 1.00 54.46 27 TYR D C 1
ATOM 7654 O O . TYR D 1 48 ? 20.122 91.326 71.269 1.00 54.62 27 TYR D O 1
ATOM 7663 N N . MET D 1 49 ? 18.235 90.912 72.422 1.00 52.54 28 MET D N 1
ATOM 7664 C CA . MET D 1 49 ? 18.890 90.867 73.719 1.00 49.92 28 MET D CA 1
ATOM 7665 C C . MET D 1 49 ? 18.348 89.732 74.565 1.00 56.74 28 MET D C 1
ATOM 7666 O O . MET D 1 49 ? 17.136 89.542 74.663 1.00 55.26 28 MET D O 1
ATOM 7671 N N . PHE D 1 50 ? 19.253 88.973 75.172 1.00 60.60 29 PHE D N 1
ATOM 7672 C CA . PHE D 1 50 ? 18.871 88.022 76.202 1.00 48.82 29 PHE D CA 1
ATOM 7673 C C . PHE D 1 50 ? 19.329 88.562 77.548 1.00 54.93 29 PHE D C 1
ATOM 7674 O O . PHE D 1 50 ? 20.526 88.686 77.798 1.00 63.99 29 PHE D O 1
ATOM 7682 N N . TRP D 1 51 ? 18.372 88.904 78.404 1.00 57.05 30 TRP D N 1
ATOM 7683 C CA . TRP D 1 51 ? 18.684 89.460 79.714 1.00 55.27 30 TRP D CA 1
ATOM 7684 C C . TRP D 1 51 ? 18.595 88.369 80.777 1.00 63.25 30 TRP D C 1
ATOM 7685 O O . TRP D 1 51 ? 17.496 87.986 81.188 1.00 58.92 30 TRP D O 1
ATOM 7696 N N . PRO D 1 52 ? 19.756 87.864 81.226 1.00 67.31 31 PRO D N 1
ATOM 7697 C CA . PRO D 1 52 ? 19.785 86.772 82.206 1.00 63.72 31 PRO D CA 1
ATOM 7698 C C . PRO D 1 52 ? 19.332 87.235 83.586 1.00 60.98 31 PRO D C 1
ATOM 7699 O O . PRO D 1 52 ? 19.390 88.436 83.860 1.00 56.68 31 PRO D O 1
ATOM 7703 N N . VAL D 1 53 ? 18.894 86.314 84.415 1.00 61.22 32 VAL D N 1
ATOM 7704 C CA . VAL D 1 53 ? 18.596 86.627 85.786 1.00 65.04 32 VAL D CA 1
ATOM 7705 C C . VAL D 1 53 ? 19.895 87.033 86.454 1.00 65.77 32 VAL D C 1
ATOM 7706 O O . VAL D 1 53 ? 20.930 86.462 86.179 1.00 64.02 32 VAL D O 1
ATOM 7710 N N . GLN D 1 54 ? 19.844 88.035 87.310 1.00 60.83 33 GLN D N 1
ATOM 7711 C CA . GLN D 1 54 ? 21.045 88.537 87.924 1.00 64.65 33 GLN D CA 1
ATOM 7712 C C . GLN D 1 54 ? 20.731 89.032 89.292 1.00 71.65 33 GLN D C 1
ATOM 7713 O O . GLN D 1 54 ? 20.431 90.196 89.443 1.00 64.99 33 GLN D O 1
ATOM 7719 N N . ASN D 1 55 ? 20.807 88.158 90.288 1.00 72.57 34 ASN D N 1
ATOM 7720 C CA . ASN D 1 55 ? 20.591 88.565 91.653 1.00 74.22 34 ASN D CA 1
ATOM 7721 C C . ASN D 1 55 ? 21.229 87.659 92.670 1.00 75.74 34 ASN D C 1
ATOM 7722 O O . ASN D 1 55 ? 22.400 87.393 92.617 1.00 75.34 34 ASN D O 1
ATOM 7727 N N . GLY D 1 56 ? 20.419 87.204 93.609 1.00 75.95 35 GLY D N 1
ATOM 7728 C CA . GLY D 1 56 ? 20.857 86.452 94.768 1.00 74.81 35 GLY D CA 1
ATOM 7729 C C . GLY D 1 56 ? 21.285 85.051 94.453 1.00 77.67 35 GLY D C 1
ATOM 7730 O O . GLY D 1 56 ? 22.404 84.649 94.688 1.00 76.31 35 GLY D O 1
ATOM 7731 N N . THR D 1 57 ? 20.342 84.285 93.966 1.00 77.90 36 THR D N 1
ATOM 7732 C CA . THR D 1 57 ? 20.571 82.873 93.690 1.00 75.32 36 THR D CA 1
ATOM 7733 C C . THR D 1 57 ? 20.903 82.608 92.223 1.00 77.42 36 THR D C 1
ATOM 7734 O O . THR D 1 57 ? 21.348 81.514 91.875 1.00 69.76 36 THR D O 1
ATOM 7738 N N . ASN D 1 58 ? 20.699 83.626 91.384 1.00 79.57 37 ASN D N 1
ATOM 7739 C CA . ASN D 1 58 ? 20.790 83.543 89.912 1.00 77.09 37 ASN D CA 1
ATOM 7740 C C . ASN D 1 58 ? 19.863 82.505 89.264 1.00 74.96 37 ASN D C 1
ATOM 7741 O O . ASN D 1 58 ? 19.977 82.212 88.067 1.00 78.00 37 ASN D O 1
ATOM 7746 N N . GLU D 1 59 ? 18.917 81.983 90.037 1.00 75.79 38 GLU D N 1
ATOM 7747 C CA . GLU D 1 59 ? 17.998 80.985 89.508 1.00 81.50 38 GLU D CA 1
ATOM 7748 C C . GLU D 1 59 ? 16.718 81.621 88.981 1.00 81.60 38 GLU D C 1
ATOM 7749 O O . GLU D 1 59 ? 16.241 82.643 89.485 1.00 75.08 38 GLU D O 1
ATOM 7755 N N . VAL D 1 60 ? 16.127 80.944 88.009 1.00 80.42 39 VAL D N 1
ATOM 7756 C CA . VAL D 1 60 ? 15.107 81.462 87.130 1.00 74.42 39 VAL D CA 1
ATOM 7757 C C . VAL D 1 60 ? 13.712 81.007 87.475 1.00 69.54 39 VAL D C 1
ATOM 7758 O O . VAL D 1 60 ? 13.478 79.830 87.508 1.00 72.09 39 VAL D O 1
ATOM 7762 N N . ARG D 1 61 ? 12.776 81.917 87.694 1.00 64.96 40 ARG D N 1
ATOM 7763 C CA . ARG D 1 61 ? 11.385 81.508 87.867 1.00 65.25 40 ARG D CA 1
ATOM 7764 C C . ARG D 1 61 ? 10.829 81.165 86.499 1.00 67.38 40 ARG D C 1
ATOM 7765 O O . ARG D 1 61 ? 10.150 80.153 86.313 1.00 64.80 40 ARG D O 1
ATOM 7773 N N . GLY D 1 62 ? 11.132 82.035 85.542 1.00 67.46 41 GLY D N 1
ATOM 7774 C CA . GLY D 1 62 ? 10.748 81.842 84.159 1.00 64.40 41 GLY D CA 1
ATOM 7775 C C . GLY D 1 62 ? 11.316 82.928 83.264 1.00 63.53 41 GLY D C 1
ATOM 7776 O O . GLY D 1 62 ? 12.029 83.827 83.723 1.00 61.88 41 GLY D O 1
ATOM 7777 N N . ARG D 1 63 ? 10.998 82.835 81.977 1.00 61.46 42 ARG D N 1
ATOM 7778 C CA . ARG D 1 63 ? 11.438 83.815 80.993 1.00 54.03 42 ARG D CA 1
ATOM 7779 C C . ARG D 1 63 ? 10.237 84.533 80.382 1.00 56.29 42 ARG D C 1
ATOM 7780 O O . ARG D 1 63 ? 9.183 83.928 80.173 1.00 50.57 42 ARG D O 1
ATOM 7788 N N . VAL D 1 64 ? 10.398 85.822 80.100 1.00 52.04 43 VAL D N 1
ATOM 7789 C CA . VAL D 1 64 ? 9.330 86.606 79.490 1.00 48.37 43 VAL D CA 1
ATOM 7790 C C . VAL D 1 64 ? 9.768 87.176 78.144 1.00 48.99 43 VAL D C 1
ATOM 7791 O O . VAL D 1 64 ? 10.768 87.889 78.061 1.00 48.57 43 VAL D O 1
ATOM 7795 N N . LEU D 1 65 ? 9.018 86.853 77.093 1.00 41.84 44 LEU D N 1
ATOM 7796 C CA . LEU D 1 65 ? 9.288 87.386 75.761 1.00 40.82 44 LEU D CA 1
ATOM 7797 C C . LEU D 1 65 ? 8.589 88.729 75.594 1.00 41.87 44 LEU D C 1
ATOM 7798 O O . LEU D 1 65 ? 7.365 88.814 75.694 1.00 44.12 44 LEU D O 1
ATOM 7803 N N . LEU D 1 66 ? 9.367 89.776 75.332 1.00 42.09 45 LEU D N 1
ATOM 7804 C CA . LEU D 1 66 ? 8.819 91.125 75.224 1.00 40.77 45 LEU D CA 1
ATOM 7805 C C . LEU D 1 66 ? 8.643 91.568 73.770 1.00 41.79 45 LEU D C 1
ATOM 7806 O O . LEU D 1 66 ? 9.606 91.618 73.003 1.00 41.31 45 LEU D O 1
ATOM 7811 N N . ILE D 1 67 ? 7.406 91.888 73.401 1.00 40.83 46 ILE D N 1
ATOM 7812 C CA . ILE D 1 67 ? 7.099 92.399 72.067 1.00 39.27 46 ILE D CA 1
ATOM 7813 C C . ILE D 1 67 ? 6.882 93.909 72.118 1.00 35.75 46 ILE D C 1
ATOM 7814 O O . ILE D 1 67 ? 5.861 94.377 72.625 1.00 36.28 46 ILE D O 1
ATOM 7819 N N . HIS D 1 68 ? 7.837 94.668 71.589 1.00 33.16 47 HIS D N 1
ATOM 7820 C CA . HIS D 1 68 ? 7.803 96.122 71.707 1.00 32.99 47 HIS D CA 1
ATOM 7821 C C . HIS D 1 68 ? 6.717 96.736 70.829 1.00 34.00 47 HIS D C 1
ATOM 7822 O O . HIS D 1 68 ? 6.197 96.088 69.919 1.00 35.46 47 HIS D O 1
ATOM 7829 N N . GLY D 1 69 ? 6.381 97.991 71.108 1.00 27.15 48 GLY D N 1
ATOM 7830 C CA . GLY D 1 69 ? 5.373 98.695 70.337 1.00 34.32 48 GLY D CA 1
ATOM 7831 C C . GLY D 1 69 ? 5.956 99.422 69.140 1.00 34.08 48 GLY D C 1
ATOM 7832 O O . GLY D 1 69 ? 7.169 99.417 68.926 1.00 34.25 48 GLY D O 1
ATOM 7833 N N . PHE D 1 70 ? 5.084 100.046 68.356 1.00 32.45 49 PHE D N 1
ATOM 7834 C CA . PHE D 1 70 ? 5.507 100.815 67.190 1.00 28.90 49 PHE D CA 1
ATOM 7835 C C . PHE D 1 70 ? 6.390 101.982 67.621 1.00 31.46 49 PHE D C 1
ATOM 7836 O O . PHE D 1 70 ? 6.014 102.772 68.487 1.00 28.23 49 PHE D O 1
ATOM 7844 N N . GLY D 1 71 ? 7.578 102.070 67.031 1.00 33.62 50 GLY D N 1
ATOM 7845 C CA . GLY D 1 71 ? 8.505 103.140 67.347 1.00 33.38 50 GLY D CA 1
ATOM 7846 C C . GLY D 1 71 ? 9.440 102.840 68.501 1.00 34.97 50 GLY D C 1
ATOM 7847 O O . GLY D 1 71 ? 10.304 103.652 68.833 1.00 36.55 50 GLY D O 1
ATOM 7848 N N . GLU D 1 72 ? 9.268 101.676 69.117 1.00 37.64 51 GLU D N 1
ATOM 7849 C CA . GLU D 1 72 ? 10.113 101.275 70.235 1.00 33.71 51 GLU D CA 1
ATOM 7850 C C . GLU D 1 72 ? 11.264 100.396 69.775 1.00 36.85 51 GLU D C 1
ATOM 7851 O O . GLU D 1 72 ? 11.324 99.988 68.615 1.00 35.51 51 GLU D O 1
ATOM 7857 N N . TYR D 1 73 ? 12.177 100.118 70.701 1.00 42.65 52 TYR D N 1
ATOM 7858 C CA . TYR D 1 73 ? 13.293 99.209 70.465 1.00 39.11 52 TYR D CA 1
ATOM 7859 C C . TYR D 1 73 ? 13.861 98.770 71.812 1.00 40.58 52 TYR D C 1
ATOM 7860 O O . TYR D 1 73 ? 13.276 99.069 72.854 1.00 40.18 52 TYR D O 1
ATOM 7869 N N . THR D 1 74 ? 14.991 98.066 71.786 1.00 43.54 53 THR D N 1
ATOM 7870 C CA . THR D 1 74 ? 15.550 97.437 72.984 1.00 36.63 53 THR D CA 1
ATOM 7871 C C . THR D 1 74 ? 15.659 98.367 74.195 1.00 40.79 53 THR D C 1
ATOM 7872 O O . THR D 1 74 ? 15.235 98.003 75.292 1.00 36.50 53 THR D O 1
ATOM 7876 N N . LYS D 1 75 ? 16.212 99.561 73.994 1.00 38.15 54 LYS D N 1
ATOM 7877 C CA . LYS D 1 75 ? 16.445 100.498 75.096 1.00 44.68 54 LYS D CA 1
ATOM 7878 C C . LYS D 1 75 ? 15.163 100.860 75.847 1.00 45.27 54 LYS D C 1
ATOM 7879 O O . LYS D 1 75 ? 15.183 101.074 77.062 1.00 44.06 54 LYS D O 1
ATOM 7885 N N . ILE D 1 76 ? 14.051 100.922 75.122 1.00 41.97 55 ILE D N 1
ATOM 7886 C CA . ILE D 1 76 ? 12.767 101.261 75.724 1.00 36.29 55 ILE D CA 1
ATOM 7887 C C . ILE D 1 76 ? 12.356 100.220 76.767 1.00 40.72 55 ILE D C 1
ATOM 7888 O O . ILE D 1 76 ? 11.734 100.551 77.776 1.00 41.11 55 ILE D O 1
ATOM 7893 N N . GLN D 1 77 ? 12.727 98.965 76.534 1.00 40.68 56 GLN D N 1
ATOM 7894 C CA . GLN D 1 77 ? 12.379 97.891 77.460 1.00 39.12 56 GLN D CA 1
ATOM 7895 C C . GLN D 1 77 ? 13.474 97.600 78.491 1.00 45.97 56 GLN D C 1
ATOM 7896 O O . GLN D 1 77 ? 13.371 96.627 79.235 1.00 49.42 56 GLN D O 1
ATOM 7902 N N . PHE D 1 78 ? 14.512 98.435 78.539 1.00 43.38 57 PHE D N 1
ATOM 7903 C CA . PHE D 1 78 ? 15.586 98.264 79.522 1.00 46.58 57 PHE D CA 1
ATOM 7904 C C . PHE D 1 78 ? 15.051 98.313 80.946 1.00 47.16 57 PHE D C 1
ATOM 7905 O O . PHE D 1 78 ? 15.393 97.474 81.777 1.00 49.03 57 PHE D O 1
ATOM 7913 N N . ARG D 1 79 ? 14.213 99.309 81.211 1.00 44.03 58 ARG D N 1
ATOM 7914 C CA . ARG D 1 79 ? 13.668 99.545 82.542 1.00 44.21 58 ARG D CA 1
ATOM 7915 C C . ARG D 1 79 ? 12.911 98.329 83.074 1.00 48.02 58 ARG D C 1
ATOM 7916 O O . ARG D 1 79 ? 13.025 97.982 84.249 1.00 51.13 58 ARG D O 1
ATOM 7924 N N . LEU D 1 80 ? 12.150 97.680 82.200 1.00 53.76 59 LEU D N 1
ATOM 7925 C CA . LEU D 1 80 ? 11.347 96.525 82.588 1.00 50.57 59 LEU D CA 1
ATOM 7926 C C . LEU D 1 80 ? 12.200 95.273 82.744 1.00 51.66 59 LEU D C 1
ATOM 7927 O O . LEU D 1 80 ? 12.053 94.528 83.713 1.00 54.53 59 LEU D O 1
ATOM 7932 N N . MET D 1 81 ? 13.088 95.045 81.783 1.00 51.26 60 MET D N 1
ATOM 7933 C CA . MET D 1 81 ? 13.965 93.881 81.807 1.00 52.69 60 MET D CA 1
ATOM 7934 C C . MET D 1 81 ? 14.904 93.917 83.004 1.00 54.74 60 MET D C 1
ATOM 7935 O O . MET D 1 81 ? 15.251 92.876 83.562 1.00 56.97 60 MET D O 1
ATOM 7940 N N . ASP D 1 82 ? 15.310 95.122 83.393 1.00 54.11 61 ASP D N 1
ATOM 7941 C CA . ASP D 1 82 ? 16.170 95.303 84.553 1.00 55.20 61 ASP D CA 1
ATOM 7942 C C . ASP D 1 82 ? 15.443 94.848 85.816 1.00 58.79 61 ASP D C 1
ATOM 7943 O O . ASP D 1 82 ? 15.981 94.066 86.601 1.00 58.20 61 ASP D O 1
ATOM 7948 N N . HIS D 1 83 ? 14.215 95.326 85.997 1.00 50.56 62 HIS D N 1
ATOM 7949 C CA . HIS D 1 83 ? 13.425 94.963 87.169 1.00 53.82 62 HIS D CA 1
ATOM 7950 C C . HIS D 1 83 ? 13.064 93.479 87.170 1.00 54.15 62 HIS D C 1
ATOM 7951 O O . HIS D 1 83 ? 13.008 92.849 88.225 1.00 59.68 62 HIS D O 1
ATOM 7958 N N . LEU D 1 84 ? 12.822 92.922 85.989 1.00 50.96 63 LEU D N 1
ATOM 7959 C CA . LEU D 1 84 ? 12.504 91.502 85.883 1.00 56.22 63 LEU D CA 1
ATOM 7960 C C . LEU D 1 84 ? 13.707 90.645 86.259 1.00 59.67 63 LEU D C 1
ATOM 7961 O O . LEU D 1 84 ? 13.561 89.599 86.890 1.00 58.93 63 LEU D O 1
ATOM 7966 N N . SER D 1 85 ? 14.895 91.096 85.870 1.00 59.55 64 SER D N 1
ATOM 7967 C CA . SER D 1 85 ? 16.127 90.385 86.194 1.00 58.62 64 SER D CA 1
ATOM 7968 C C . SER D 1 85 ? 16.399 90.403 87.696 1.00 62.14 64 SER D C 1
ATOM 7969 O O . SER D 1 85 ? 16.867 89.415 88.262 1.00 65.18 64 SER D O 1
ATOM 7972 N N . LEU D 1 86 ? 16.102 91.531 88.333 1.00 58.60 65 LEU D N 1
ATOM 7973 C CA . LEU D 1 86 ? 16.314 91.684 89.767 1.00 56.92 65 LEU D CA 1
ATOM 7974 C C . LEU D 1 86 ? 15.341 90.829 90.570 1.00 61.53 65 LEU D C 1
ATOM 7975 O O . LEU D 1 86 ? 15.637 90.425 91.694 1.00 66.60 65 LEU D O 1
ATOM 7980 N N . ASN D 1 87 ? 14.179 90.556 89.987 1.00 63.48 66 ASN D N 1
ATOM 7981 C CA . ASN D 1 87 ? 13.146 89.799 90.678 1.00 55.72 66 ASN D CA 1
ATOM 7982 C C . ASN D 1 87 ? 13.020 88.367 90.167 1.00 54.18 66 ASN D C 1
ATOM 7983 O O . ASN D 1 87 ? 11.996 87.716 90.369 1.00 57.13 66 ASN D O 1
ATOM 7988 N N . GLY D 1 88 ? 14.065 87.883 89.504 1.00 57.88 67 GLY D N 1
ATOM 7989 C CA . GLY D 1 88 ? 14.157 86.479 89.140 1.00 64.01 67 GLY D CA 1
ATOM 7990 C C . GLY D 1 88 ? 13.495 86.082 87.835 1.00 64.11 67 GLY D C 1
ATOM 7991 O O . GLY D 1 88 ? 13.038 84.947 87.687 1.00 63.12 67 GLY D O 1
ATOM 7992 N N . TYR D 1 89 ? 13.450 87.006 86.882 1.00 63.45 68 TYR D N 1
ATOM 7993 C CA . TYR D 1 89 ? 12.841 86.722 85.588 1.00 52.34 68 TYR D CA 1
ATOM 7994 C C . TYR D 1 89 ? 13.773 87.048 84.429 1.00 57.51 68 TYR D C 1
ATOM 7995 O O . TYR D 1 89 ? 14.277 88.166 84.314 1.00 61.21 68 TYR D O 1
ATOM 8004 N N . GLU D 1 90 ? 14.002 86.057 83.574 1.00 52.91 69 GLU D N 1
ATOM 8005 C CA . GLU D 1 90 ? 14.747 86.266 82.341 1.00 57.62 69 GLU D CA 1
ATOM 8006 C C . GLU D 1 90 ? 13.897 87.032 81.337 1.00 55.74 69 GLU D C 1
ATOM 8007 O O . GLU D 1 90 ? 12.670 86.935 81.348 1.00 55.16 69 GLU D O 1
ATOM 8013 N N . SER D 1 91 ? 14.555 87.796 80.473 1.00 57.84 70 SER D N 1
ATOM 8014 C CA . SER D 1 91 ? 13.857 88.545 79.439 1.00 55.32 70 SER D CA 1
ATOM 8015 C C . SER D 1 91 ? 14.497 88.332 78.076 1.00 55.96 70 SER D C 1
ATOM 8016 O O . SER D 1 91 ? 15.720 88.258 77.955 1.00 56.51 70 SER D O 1
ATOM 8019 N N . PHE D 1 92 ? 13.660 88.227 77.053 1.00 53.06 71 PHE D N 1
ATOM 8020 C CA . PHE D 1 92 ? 14.136 88.168 75.681 1.00 47.31 71 PHE D CA 1
ATOM 8021 C C . PHE D 1 92 ? 13.300 89.104 74.826 1.00 50.25 71 PHE D C 1
ATOM 8022 O O . PHE D 1 92 ? 12.071 89.023 74.816 1.00 45.98 71 PHE D O 1
ATOM 8030 N N . THR D 1 93 ? 13.972 89.997 74.112 1.00 48.84 72 THR D N 1
ATOM 8031 C CA . THR D 1 93 ? 13.291 90.914 73.216 1.00 41.54 72 THR D CA 1
ATOM 8032 C C . THR D 1 93 ? 14.137 91.130 71.974 1.00 47.27 72 THR D C 1
ATOM 8033 O O . THR D 1 93 ? 15.352 90.942 71.997 1.00 55.38 72 THR D O 1
ATOM 8037 N N . PHE D 1 94 ? 13.487 91.511 70.883 1.00 43.13 73 PHE D N 1
ATOM 8038 C CA . PHE D 1 94 ? 14.195 91.777 69.645 1.00 43.36 73 PHE D CA 1
ATOM 8039 C C . PHE D 1 94 ? 13.548 92.942 68.918 1.00 37.48 73 PHE D C 1
ATOM 8040 O O . PHE D 1 94 ? 12.337 93.135 68.998 1.00 39.78 73 PHE D O 1
ATOM 8048 N N . ASP D 1 95 ? 14.359 93.730 68.225 1.00 37.78 74 ASP D N 1
ATOM 8049 C CA . ASP D 1 95 ? 13.820 94.753 67.348 1.00 38.25 74 ASP D CA 1
ATOM 8050 C C . ASP D 1 95 ? 13.149 94.060 66.170 1.00 40.63 74 ASP D C 1
ATOM 8051 O O . ASP D 1 95 ? 13.798 93.354 65.398 1.00 37.97 74 ASP D O 1
ATOM 8056 N N . GLN D 1 96 ? 11.840 94.241 66.054 1.00 40.03 75 GLN D N 1
ATOM 8057 C CA . GLN D 1 96 ? 11.074 93.564 65.019 1.00 39.71 75 GLN D CA 1
ATOM 8058 C C . GLN D 1 96 ? 11.439 94.095 63.642 1.00 37.12 75 GLN D C 1
ATOM 8059 O O . GLN D 1 96 ? 12.064 95.148 63.520 1.00 37.09 75 GLN D O 1
ATOM 8065 N N . ARG D 1 97 ? 11.051 93.353 62.612 1.00 35.73 76 ARG D N 1
ATOM 8066 C CA . ARG D 1 97 ? 11.269 93.780 61.238 1.00 38.34 76 ARG D CA 1
ATOM 8067 C C . ARG D 1 97 ? 10.592 95.125 61.003 1.00 36.64 76 ARG D C 1
ATOM 8068 O O . ARG D 1 97 ? 9.404 95.291 61.286 1.00 36.28 76 ARG D O 1
ATOM 8076 N N . GLY D 1 98 ? 11.361 96.089 60.509 1.00 34.29 77 GLY D N 1
ATOM 8077 C CA . GLY D 1 98 ? 10.843 97.419 60.250 1.00 35.27 77 GLY D CA 1
ATOM 8078 C C . GLY D 1 98 ? 11.115 98.391 61.382 1.00 34.56 77 GLY D C 1
ATOM 8079 O O . GLY D 1 98 ? 10.854 99.588 61.257 1.00 36.42 77 GLY D O 1
ATOM 8080 N N . ALA D 1 99 ? 11.642 97.877 62.489 1.00 34.99 78 ALA D N 1
ATOM 8081 C CA . ALA D 1 99 ? 11.908 98.698 63.667 1.00 38.72 78 ALA D CA 1
ATOM 8082 C C . ALA D 1 99 ? 13.340 98.540 64.175 1.00 42.80 78 ALA D C 1
ATOM 8083 O O . ALA D 1 99 ? 14.066 97.640 63.748 1.00 43.97 78 ALA D O 1
ATOM 8085 N N . GLY D 1 100 ? 13.732 99.428 65.087 1.00 37.71 79 GLY D N 1
ATOM 8086 C CA . GLY D 1 100 ? 15.012 99.348 65.771 1.00 37.81 79 GLY D CA 1
ATOM 8087 C C . GLY D 1 100 ? 16.232 99.199 64.883 1.00 42.03 79 GLY D C 1
ATOM 8088 O O . GLY D 1 100 ? 16.292 99.761 63.789 1.00 44.92 79 GLY D O 1
ATOM 8089 N N . VAL D 1 101 ? 17.207 98.429 65.358 1.00 40.34 80 VAL D N 1
ATOM 8090 C CA . VAL D 1 101 ? 18.456 98.230 64.631 1.00 40.48 80 VAL D CA 1
ATOM 8091 C C . VAL D 1 101 ? 18.329 97.114 63.604 1.00 43.89 80 VAL D C 1
ATOM 8092 O O . VAL D 1 101 ? 19.242 96.884 62.811 1.00 43.41 80 VAL D O 1
ATOM 8096 N N . THR D 1 102 ? 17.196 96.421 63.626 1.00 43.87 81 THR D N 1
ATOM 8097 C CA . THR D 1 102 ? 16.945 95.334 62.689 1.00 40.19 81 THR D CA 1
ATOM 8098 C C . THR D 1 102 ? 16.758 95.865 61.273 1.00 43.14 81 THR D C 1
ATOM 8099 O O . THR D 1 102 ? 17.293 95.306 60.314 1.00 45.01 81 THR D O 1
ATOM 8103 N N . SER D 1 103 ? 16.007 96.952 61.145 1.00 46.42 82 SER D N 1
ATOM 8104 C CA . SER D 1 103 ? 15.720 97.507 59.828 1.00 45.18 82 SER D CA 1
ATOM 8105 C C . SER D 1 103 ? 15.945 99.016 59.762 1.00 44.79 82 SER D C 1
ATOM 8106 O O . SER D 1 103 ? 14.992 99.792 59.768 1.00 44.61 82 SER D O 1
ATOM 8109 N N . PRO D 1 104 ? 17.215 99.437 59.694 1.00 45.53 83 PRO D N 1
ATOM 8110 C CA . PRO D 1 104 ? 17.524 100.861 59.552 1.00 49.61 83 PRO D CA 1
ATOM 8111 C C . PRO D 1 104 ? 17.451 101.310 58.096 1.00 58.01 83 PRO D C 1
ATOM 8112 O O . PRO D 1 104 ? 17.435 100.473 57.189 1.00 59.36 83 PRO D O 1
ATOM 8116 N N . GLY D 1 105 ? 17.401 102.621 57.882 1.00 58.33 84 GLY D N 1
ATOM 8117 C CA . GLY D 1 105 ? 17.399 103.176 56.542 1.00 60.08 84 GLY D CA 1
ATOM 8118 C C . GLY D 1 105 ? 16.209 102.771 55.696 1.00 57.67 84 GLY D C 1
ATOM 8119 O O . GLY D 1 105 ? 15.061 103.050 56.045 1.00 64.71 84 GLY D O 1
ATOM 8120 N N . ARG D 1 106 ? 16.488 102.103 54.580 1.00 53.23 85 ARG D N 1
ATOM 8121 C CA . ARG D 1 106 ? 15.465 101.789 53.588 1.00 50.78 85 ARG D CA 1
ATOM 8122 C C . ARG D 1 106 ? 14.460 100.756 54.087 1.00 54.50 85 ARG D C 1
ATOM 8123 O O . ARG D 1 106 ? 13.284 100.801 53.729 1.00 64.36 85 ARG D O 1
ATOM 8131 N N . SER D 1 107 ? 14.923 99.833 54.921 1.00 54.69 86 SER D N 1
ATOM 8132 C CA . SER D 1 107 ? 14.065 98.768 55.431 1.00 46.34 86 SER D CA 1
ATOM 8133 C C . SER D 1 107 ? 13.145 99.242 56.549 1.00 48.81 86 SER D C 1
ATOM 8134 O O . SER D 1 107 ? 12.282 98.494 57.008 1.00 46.07 86 SER D O 1
ATOM 8137 N N . LYS D 1 108 ? 13.335 100.480 56.991 1.00 50.31 87 LYS D N 1
ATOM 8138 C CA . LYS D 1 108 ? 12.585 100.999 58.126 1.00 46.37 87 LYS D CA 1
ATOM 8139 C C . LYS D 1 108 ? 11.094 101.092 57.815 1.00 44.23 87 LYS D C 1
ATOM 8140 O O . LYS D 1 108 ? 10.687 101.725 56.840 1.00 45.15 87 LYS D O 1
ATOM 8146 N N . GLY D 1 109 ? 10.291 100.433 58.644 1.00 37.43 88 GLY D N 1
ATOM 8147 C CA . GLY D 1 109 ? 8.849 100.456 58.500 1.00 32.38 88 GLY D CA 1
ATOM 8148 C C . GLY D 1 109 ? 8.299 99.399 57.564 1.00 31.65 88 GLY D C 1
ATOM 8149 O O . GLY D 1 109 ? 7.085 99.242 57.451 1.00 34.34 88 GLY D O 1
ATOM 8150 N N . VAL D 1 110 ? 9.182 98.668 56.891 1.00 31.77 89 VAL D N 1
ATOM 8151 C CA . VAL D 1 110 ? 8.740 97.695 55.898 1.00 33.45 89 VAL D CA 1
ATOM 8152 C C . VAL D 1 110 ? 8.506 96.314 56.503 1.00 32.36 89 VAL D C 1
ATOM 8153 O O . VAL D 1 110 ? 9.448 95.562 56.753 1.00 36.55 89 VAL D O 1
ATOM 8157 N N . THR D 1 111 ? 7.235 95.994 56.728 1.00 29.36 90 THR D N 1
ATOM 8158 C CA . THR D 1 111 ? 6.830 94.689 57.232 1.00 35.87 90 THR D CA 1
ATOM 8159 C C . THR D 1 111 ? 5.339 94.492 56.962 1.00 33.17 90 THR D C 1
ATOM 8160 O O . THR D 1 111 ? 4.673 95.393 56.454 1.00 35.65 90 THR D O 1
ATOM 8164 N N . ASP D 1 112 ? 4.818 93.317 57.292 1.00 31.14 91 ASP D N 1
ATOM 8165 C CA . ASP D 1 112 ? 3.394 93.050 57.120 1.00 36.14 91 ASP D CA 1
ATOM 8166 C C . ASP D 1 112 ? 2.911 91.977 58.086 1.00 36.90 91 ASP D C 1
ATOM 8167 O O . ASP D 1 112 ? 3.688 91.462 58.892 1.00 40.55 91 ASP D O 1
ATOM 8172 N N . GLU D 1 113 ? 1.628 91.644 57.991 1.00 33.64 92 GLU D N 1
ATOM 8173 C CA . GLU D 1 113 ? 1.013 90.651 58.863 1.00 35.21 92 GLU D CA 1
ATOM 8174 C C . GLU D 1 113 ? 1.776 89.333 58.823 1.00 36.67 92 GLU D C 1
ATOM 8175 O O . GLU D 1 113 ? 2.011 88.713 59.859 1.00 38.33 92 GLU D O 1
ATOM 8181 N N . TYR D 1 114 ? 2.165 88.917 57.622 1.00 32.17 93 TYR D N 1
ATOM 8182 C CA . TYR D 1 114 ? 2.930 87.689 57.448 1.00 34.78 93 TYR D CA 1
ATOM 8183 C C . TYR D 1 114 ? 4.253 87.721 58.217 1.00 38.46 93 TYR D C 1
ATOM 8184 O O . TYR D 1 114 ? 4.541 86.812 58.993 1.00 42.85 93 TYR D O 1
ATOM 8193 N N . HIS D 1 115 ? 5.052 88.763 58.000 1.00 34.40 94 HIS D N 1
ATOM 8194 C CA . HIS D 1 115 ? 6.372 88.849 58.617 1.00 36.83 94 HIS D CA 1
ATOM 8195 C C . HIS D 1 115 ? 6.292 89.002 60.128 1.00 38.06 94 HIS D C 1
ATOM 8196 O O . HIS D 1 115 ? 7.115 88.444 60.851 1.00 41.73 94 HIS D O 1
ATOM 8203 N N . VAL D 1 116 ? 5.303 89.757 60.598 1.00 38.04 95 VAL D N 1
ATOM 8204 C CA . VAL D 1 116 ? 5.161 90.034 62.025 1.00 38.93 95 VAL D CA 1
ATOM 8205 C C . VAL D 1 116 ? 5.084 88.744 62.834 1.00 41.82 95 VAL D C 1
ATOM 8206 O O . VAL D 1 116 ? 5.788 88.583 63.831 1.00 47.23 95 VAL D O 1
ATOM 8210 N N . PHE D 1 117 ? 4.251 87.814 62.385 1.00 43.73 96 PHE D N 1
ATOM 8211 C CA . PHE D 1 117 ? 4.052 86.569 63.115 1.00 44.70 96 PHE D CA 1
ATOM 8212 C C . PHE D 1 117 ? 5.061 85.488 62.735 1.00 43.20 96 PHE D C 1
ATOM 8213 O O . PHE D 1 117 ? 5.451 84.687 63.580 1.00 47.67 96 PHE D O 1
ATOM 8221 N N . ASN D 1 118 ? 5.488 85.467 61.476 1.00 41.42 97 ASN D N 1
ATOM 8222 C CA . ASN D 1 118 ? 6.497 84.507 61.037 1.00 39.98 97 ASN D CA 1
ATOM 8223 C C . ASN D 1 118 ? 7.813 84.734 61.775 1.00 46.49 97 ASN D C 1
ATOM 8224 O O . ASN D 1 118 ? 8.476 83.782 62.191 1.00 50.50 97 ASN D O 1
ATOM 8229 N N . ASP D 1 119 ? 8.184 86.001 61.938 1.00 46.05 98 ASP D N 1
ATOM 8230 C CA . ASP D 1 119 ? 9.375 86.348 62.701 1.00 46.47 98 ASP D CA 1
ATOM 8231 C C . ASP D 1 119 ? 9.157 86.028 64.169 1.00 44.36 98 ASP D C 1
ATOM 8232 O O . ASP D 1 119 ? 10.067 85.569 64.854 1.00 51.94 98 ASP D O 1
ATOM 8237 N N . LEU D 1 120 ? 7.941 86.272 64.644 1.00 42.08 99 LEU D N 1
ATOM 8238 C CA . LEU D 1 120 ? 7.604 86.020 66.039 1.00 42.01 99 LEU D CA 1
ATOM 8239 C C . LEU D 1 120 ? 7.718 84.538 66.371 1.00 47.55 99 LEU D C 1
ATOM 8240 O O . LEU D 1 120 ? 8.301 84.171 67.390 1.00 52.15 99 LEU D O 1
ATOM 8245 N N . GLU D 1 121 ? 7.165 83.693 65.507 1.00 47.37 100 GLU D N 1
ATOM 8246 C CA . GLU D 1 121 ? 7.230 82.249 65.705 1.00 48.90 100 GLU D CA 1
ATOM 8247 C C . GLU D 1 121 ? 8.679 81.784 65.786 1.00 51.92 100 GLU D C 1
ATOM 8248 O O . GLU D 1 121 ? 9.010 80.897 66.571 1.00 50.27 100 GLU D O 1
ATOM 8254 N N . HIS D 1 122 ? 9.540 82.392 64.976 1.00 48.56 101 HIS D N 1
ATOM 8255 C CA . HIS D 1 122 ? 10.955 82.042 64.972 1.00 52.79 101 HIS D CA 1
ATOM 8256 C C . HIS D 1 122 ? 11.590 82.265 66.341 1.00 55.56 101 HIS D C 1
ATOM 8257 O O . HIS D 1 122 ? 12.310 81.404 66.848 1.00 59.79 101 HIS D O 1
ATOM 8264 N N . PHE D 1 123 ? 11.318 83.421 66.938 1.00 49.94 102 PHE D N 1
ATOM 8265 C CA . PHE D 1 123 ? 11.883 83.751 68.241 1.00 47.99 102 PHE D CA 1
ATOM 8266 C C . PHE D 1 123 ? 11.127 83.069 69.374 1.00 49.86 102 PHE D C 1
ATOM 8267 O O . PHE D 1 123 ? 11.679 82.859 70.453 1.00 54.65 102 PHE D O 1
ATOM 8275 N N . VAL D 1 124 ? 9.866 82.724 69.130 1.00 49.00 103 VAL D N 1
ATOM 8276 C CA . VAL D 1 124 ? 9.103 81.940 70.094 1.00 50.82 103 VAL D CA 1
ATOM 8277 C C . VAL D 1 124 ? 9.666 80.525 70.169 1.00 52.40 103 VAL D C 1
ATOM 8278 O O . VAL D 1 124 ? 9.897 79.999 71.255 1.00 55.39 103 VAL D O 1
ATOM 8282 N N . GLU D 1 125 ? 9.897 79.922 69.008 1.00 49.66 104 GLU D N 1
ATOM 8283 C CA . GLU D 1 125 ? 10.479 78.589 68.944 1.00 50.23 104 GLU D CA 1
ATOM 8284 C C . GLU D 1 125 ? 11.891 78.577 69.519 1.00 56.37 104 GLU D C 1
ATOM 8285 O O . GLU D 1 125 ? 12.297 77.605 70.157 1.00 54.53 104 GLU D O 1
ATOM 8291 N N . LYS D 1 126 ? 12.632 79.660 69.297 1.00 56.91 105 LYS D N 1
ATOM 8292 C CA . LYS D 1 126 ? 13.983 79.791 69.839 1.00 57.07 105 LYS D CA 1
ATOM 8293 C C . LYS D 1 126 ? 13.968 79.785 71.361 1.00 54.50 105 LYS D C 1
ATOM 8294 O O . LYS D 1 126 ? 14.726 79.054 71.996 1.00 60.01 105 LYS D O 1
ATOM 8300 N N . ASN D 1 127 ? 13.101 80.609 71.940 1.00 54.71 106 ASN D N 1
ATOM 8301 C CA . ASN D 1 127 ? 12.976 80.691 73.389 1.00 53.85 106 ASN D CA 1
ATOM 8302 C C . ASN D 1 127 ? 12.339 79.440 73.978 1.00 58.35 106 ASN D C 1
ATOM 8303 O O . ASN D 1 127 ? 12.679 79.024 75.083 1.00 61.45 106 ASN D O 1
ATOM 8308 N N . LEU D 1 128 ? 11.412 78.847 73.232 1.00 54.41 107 LEU D N 1
ATOM 8309 C CA . LEU D 1 128 ? 10.739 77.628 73.665 1.00 59.90 107 LEU D CA 1
ATOM 8310 C C . LEU D 1 128 ? 11.749 76.495 73.817 1.00 64.19 107 LEU D C 1
ATOM 8311 O O . LEU D 1 128 ? 11.666 75.694 74.748 1.00 60.17 107 LEU D O 1
ATOM 8316 N N . SER D 1 129 ? 12.708 76.446 72.897 1.00 61.15 108 SER D N 1
ATOM 8317 C CA . SER D 1 129 ? 13.774 75.452 72.932 1.00 57.21 108 SER D CA 1
ATOM 8318 C C . SER D 1 129 ? 14.716 75.690 74.110 1.00 65.57 108 SER D C 1
ATOM 8319 O O . SER D 1 129 ? 15.054 74.761 74.844 1.00 68.58 108 SER D O 1
ATOM 8322 N N . GLU D 1 130 ? 15.134 76.941 74.288 1.00 63.55 109 GLU D N 1
ATOM 8323 C CA . GLU D 1 130 ? 16.059 77.296 75.360 1.00 58.63 109 GLU D CA 1
ATOM 8324 C C . GLU D 1 130 ? 15.414 77.167 76.734 1.00 61.93 109 GLU D C 1
ATOM 8325 O O . GLU D 1 130 ? 16.095 76.893 77.721 1.00 71.38 109 GLU D O 1
ATOM 8331 N N . CYS D 1 131 ? 14.102 77.365 76.798 1.00 63.26 110 CYS D N 1
ATOM 8332 C CA . CYS D 1 131 ? 13.391 77.278 78.068 1.00 66.67 110 CYS D CA 1
ATOM 8333 C C . CYS D 1 131 ? 13.111 75.834 78.442 1.00 64.24 110 CYS D C 1
ATOM 8334 O O . CYS D 1 131 ? 12.996 75.499 79.620 1.00 67.82 110 CYS D O 1
ATOM 8337 N N . LYS D 1 132 ? 12.999 74.981 77.432 1.00 65.38 111 LYS D N 1
ATOM 8338 C CA . LYS D 1 132 ? 12.725 73.575 77.674 1.00 67.61 111 LYS D CA 1
ATOM 8339 C C . LYS D 1 132 ? 13.990 72.878 78.169 1.00 66.80 111 LYS D C 1
ATOM 8340 O O . LYS D 1 132 ? 13.917 71.965 78.992 1.00 62.31 111 LYS D O 1
ATOM 8346 N N . ALA D 1 133 ? 15.147 73.324 77.685 1.00 69.87 112 ALA D N 1
ATOM 8347 C CA . ALA D 1 133 ? 16.426 72.818 78.176 1.00 67.94 112 ALA D CA 1
ATOM 8348 C C . ALA D 1 133 ? 16.615 73.176 79.649 1.00 68.04 112 ALA D C 1
ATOM 8349 O O . ALA D 1 133 ? 17.150 72.387 80.429 1.00 72.85 112 ALA D O 1
ATOM 8351 N N . LYS D 1 134 ? 16.170 74.372 80.022 1.00 64.41 113 LYS D N 1
ATOM 8352 C CA . LYS D 1 134 ? 16.251 74.826 81.403 1.00 55.05 113 LYS D CA 1
ATOM 8353 C C . LYS D 1 134 ? 15.033 74.379 82.201 1.00 62.66 113 LYS D C 1
ATOM 8354 O O . LYS D 1 134 ? 15.002 74.515 83.423 1.00 65.85 113 LYS D O 1
ATOM 8360 N N . GLY D 1 135 ? 14.032 73.849 81.502 1.00 65.10 114 GLY D N 1
ATOM 8361 C CA . GLY D 1 135 ? 12.798 73.414 82.134 1.00 62.01 114 GLY D CA 1
ATOM 8362 C C . GLY D 1 135 ? 12.063 74.552 82.817 1.00 68.53 114 GLY D C 1
ATOM 8363 O O . GLY D 1 135 ? 11.630 74.425 83.962 1.00 61.11 114 GLY D O 1
ATOM 8364 N N . ILE D 1 136 ? 11.918 75.683 82.131 1.00 67.46 115 ILE D N 1
ATOM 8365 C CA . ILE D 1 136 ? 11.211 76.824 82.707 1.00 64.30 115 ILE D CA 1
ATOM 8366 C C . ILE D 1 136 ? 10.140 77.361 81.804 1.00 63.53 115 ILE D C 1
ATOM 8367 O O . ILE D 1 136 ? 10.221 77.241 80.607 1.00 63.28 115 ILE D O 1
ATOM 8372 N N . PRO D 1 137 ? 9.148 77.991 82.392 1.00 62.06 116 PRO D N 1
ATOM 8373 C CA . PRO D 1 137 ? 8.006 78.514 81.631 1.00 60.77 116 PRO D CA 1
ATOM 8374 C C . PRO D 1 137 ? 8.350 79.761 80.818 1.00 63.99 116 PRO D C 1
ATOM 8375 O O . PRO D 1 137 ? 9.211 80.545 81.218 1.00 63.62 116 PRO D O 1
ATOM 8379 N N . LEU D 1 138 ? 7.675 79.935 79.685 1.00 61.38 117 LEU D N 1
ATOM 8380 C CA . LEU D 1 138 ? 7.871 81.112 78.845 1.00 51.83 117 LEU D CA 1
ATOM 8381 C C . LEU D 1 138 ? 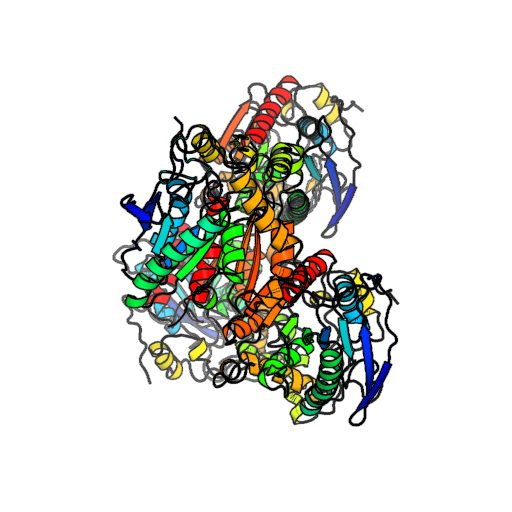6.600 81.951 78.796 1.00 53.56 117 LEU D C 1
ATOM 8382 O O . LEU D 1 138 ? 5.537 81.458 78.417 1.00 52.11 117 LEU D O 1
ATOM 8387 N N . PHE D 1 139 ? 6.716 83.216 79.190 1.00 57.69 118 PHE D N 1
ATOM 8388 C CA . PHE D 1 139 ? 5.591 84.145 79.163 1.00 50.96 118 PHE D CA 1
ATOM 8389 C C . PHE D 1 139 ? 5.740 85.146 78.024 1.00 48.62 118 PHE D C 1
ATOM 8390 O O . PHE D 1 139 ? 6.851 85.411 77.564 1.00 47.20 118 PHE D O 1
ATOM 8398 N N . MET D 1 140 ? 4.620 85.701 77.570 1.00 47.82 119 MET D N 1
ATOM 8399 C CA . MET D 1 140 ? 4.647 86.666 76.477 1.00 41.03 119 MET D CA 1
ATOM 8400 C C . MET D 1 140 ? 4.061 88.003 76.921 1.00 38.74 119 MET D C 1
ATOM 8401 O O . MET D 1 140 ? 2.997 88.059 77.538 1.00 41.61 119 MET D O 1
ATOM 8406 N N . TRP D 1 141 ? 4.779 89.076 76.608 1.00 40.68 120 TRP D N 1
ATOM 8407 C CA . TRP D 1 141 ? 4.390 90.427 76.994 1.00 37.97 120 TRP D CA 1
ATOM 8408 C C . TRP D 1 141 ? 4.477 91.336 75.777 1.00 43.44 120 TRP D C 1
ATOM 8409 O O . TRP D 1 141 ? 5.321 91.133 74.901 1.00 37.49 120 TRP D O 1
ATOM 8420 N N . GLY D 1 142 ? 3.603 92.335 75.718 1.00 40.66 121 GLY D N 1
ATOM 8421 C CA . GLY D 1 142 ? 3.605 93.269 74.609 1.00 36.58 121 GLY D CA 1
ATOM 8422 C C . GLY D 1 142 ? 2.963 94.591 74.967 1.00 35.29 121 GLY D C 1
ATOM 8423 O O . GLY D 1 142 ? 1.961 94.630 75.679 1.00 36.29 121 GLY D O 1
ATOM 8424 N N . HIS D 1 143 ? 3.543 95.679 74.472 1.00 40.35 122 HIS D N 1
ATOM 8425 C CA . HIS D 1 143 ? 2.978 97.008 74.681 1.00 38.20 122 HIS D CA 1
ATOM 8426 C C . HIS D 1 143 ? 2.445 97.618 73.382 1.00 32.33 122 HIS D C 1
ATOM 8427 O O . HIS D 1 143 ? 3.090 97.531 72.338 1.00 30.99 122 HIS D O 1
ATOM 8434 N N . SER D 1 144 ? 1.266 98.232 73.472 1.00 36.17 123 SER D N 1
ATOM 8435 C CA . SER D 1 144 ? 0.608 98.907 72.348 1.00 31.38 123 SER D CA 1
ATOM 8436 C C . SER D 1 144 ? 0.527 97.972 71.142 1.00 28.37 123 SER D C 1
ATOM 8437 O O . SER D 1 144 ? -0.158 96.949 71.190 1.00 28.99 123 SER D O 1
ATOM 8440 N N . MET D 1 145 ? 1.215 98.334 70.061 1.00 28.80 124 MET D N 1
ATOM 8441 C CA . MET D 1 145 ? 1.312 97.472 68.887 1.00 28.75 124 MET D CA 1
ATOM 8442 C C . MET D 1 145 ? 1.720 96.058 69.277 1.00 30.96 124 MET D C 1
ATOM 8443 O O . MET D 1 145 ? 1.143 95.080 68.802 1.00 30.34 124 MET D O 1
ATOM 8448 N N . GLY D 1 146 ? 2.720 95.965 70.149 1.00 31.41 125 GLY D N 1
ATOM 8449 C CA . GLY D 1 146 ? 3.179 94.686 70.655 1.00 31.33 125 GLY D CA 1
ATOM 8450 C C . GLY D 1 146 ? 2.099 93.987 71.457 1.00 31.79 125 GLY D C 1
ATOM 8451 O O . GLY D 1 146 ? 2.021 92.761 71.471 1.00 35.04 125 GLY D O 1
ATOM 8452 N N . GLY D 1 147 ? 1.263 94.775 72.125 1.00 31.65 126 GLY D N 1
ATOM 8453 C CA . GLY D 1 147 ? 0.145 94.242 72.881 1.00 31.50 126 GLY D CA 1
ATOM 8454 C C . GLY D 1 147 ? -0.885 93.590 71.981 1.00 32.37 126 GLY D C 1
ATOM 8455 O O . GLY D 1 147 ? -1.399 92.513 72.287 1.00 33.70 126 GLY D O 1
ATOM 8456 N N . GLY D 1 148 ? -1.190 94.247 70.866 1.00 29.86 127 GLY D N 1
ATOM 8457 C CA . GLY D 1 148 ? -2.109 93.697 69.887 1.00 30.51 127 GLY D CA 1
ATOM 8458 C C . GLY D 1 148 ? -1.558 92.421 69.281 1.00 36.22 127 GLY D C 1
ATOM 8459 O O . GLY D 1 148 ? -2.295 91.467 69.039 1.00 39.06 127 GLY D O 1
ATOM 8460 N N . ILE D 1 149 ? -0.251 92.408 69.039 1.00 35.68 128 ILE D N 1
ATOM 8461 C CA . ILE D 1 149 ? 0.432 91.225 68.530 1.00 38.49 128 ILE D CA 1
ATOM 8462 C C . ILE D 1 149 ? 0.383 90.092 69.552 1.00 38.91 128 ILE D C 1
ATOM 8463 O O . ILE D 1 149 ? 0.123 88.936 69.211 1.00 38.87 128 ILE D O 1
ATOM 8468 N N . CYS D 1 150 ? 0.626 90.442 70.809 1.00 33.86 129 CYS D N 1
ATOM 8469 C CA . CYS D 1 150 ? 0.627 89.482 71.904 1.00 33.50 129 CYS D CA 1
ATOM 8470 C C . CYS D 1 150 ? -0.736 88.810 72.085 1.00 37.82 129 CYS D C 1
ATOM 8471 O O . CYS D 1 150 ? -0.830 87.584 72.135 1.00 41.06 129 CYS D O 1
ATOM 8474 N N . LEU D 1 151 ? -1.790 89.614 72.178 1.00 36.16 130 LEU D N 1
ATOM 8475 C CA . LEU D 1 151 ? -3.135 89.081 72.364 1.00 35.56 130 LEU D CA 1
ATOM 8476 C C . LEU D 1 151 ? -3.600 88.280 71.151 1.00 38.13 130 LEU D C 1
ATOM 8477 O O . LEU D 1 151 ? -4.385 87.342 71.282 1.00 38.86 130 LEU D O 1
ATOM 8482 N N . ASN D 1 152 ? -3.113 88.650 69.971 1.00 37.82 131 ASN D N 1
ATOM 8483 C CA . ASN D 1 152 ? -3.469 87.930 68.755 1.00 38.78 131 ASN D CA 1
ATOM 8484 C C . ASN D 1 152 ? -2.741 86.596 68.649 1.00 40.74 131 ASN D C 1
ATOM 8485 O O . ASN D 1 152 ? -3.276 85.634 68.096 1.00 42.82 131 ASN D O 1
ATOM 8490 N N . TYR D 1 153 ? -1.522 86.537 69.177 1.00 39.59 132 TYR D N 1
ATOM 8491 C CA . TYR D 1 153 ? -0.757 85.295 69.156 1.00 43.83 132 TYR D CA 1
ATOM 8492 C C . TYR D 1 153 ? -1.435 84.251 70.031 1.00 45.06 132 TYR D C 1
ATOM 8493 O O . TYR D 1 153 ? -1.369 83.054 69.753 1.00 42.34 132 TYR D O 1
ATOM 8502 N N . ALA D 1 154 ? -2.092 84.720 71.087 1.00 40.59 133 ALA D N 1
ATOM 8503 C CA . ALA D 1 154 ? -2.829 83.851 71.990 1.00 38.35 133 ALA D CA 1
ATOM 8504 C C . ALA D 1 154 ? -4.010 83.201 71.278 1.00 45.69 133 ALA D C 1
ATOM 8505 O O . ALA D 1 154 ? -4.570 82.216 71.759 1.00 41.86 133 ALA D O 1
ATOM 8507 N N . CYS D 1 155 ? -4.385 83.760 70.131 1.00 44.10 134 CYS D N 1
ATOM 8508 C CA . CYS D 1 155 ? -5.497 83.232 69.351 1.00 40.39 134 CYS D CA 1
ATOM 8509 C C . CYS D 1 155 ? -5.030 82.469 68.116 1.00 39.73 134 CYS D C 1
ATOM 8510 O O . CYS D 1 155 ? -5.653 81.482 67.725 1.00 47.64 134 CYS D O 1
ATOM 8513 N N . GLN D 1 156 ? -3.937 82.918 67.505 1.00 41.28 135 GLN D N 1
ATOM 8514 C CA . GLN D 1 156 ? -3.520 82.375 66.212 1.00 43.40 135 GLN D CA 1
ATOM 8515 C C . GLN D 1 156 ? -2.141 81.718 66.222 1.00 44.49 135 GLN D C 1
ATOM 8516 O O . GLN D 1 156 ? -1.763 81.064 65.251 1.00 50.35 135 GLN D O 1
ATOM 8522 N N . GLY D 1 157 ? -1.391 81.898 67.304 1.00 44.14 136 GLY D N 1
ATOM 8523 C CA . GLY D 1 157 ? -0.035 81.379 67.375 1.00 48.07 136 GLY D CA 1
ATOM 8524 C C . GLY D 1 157 ? 0.033 79.869 67.249 1.00 49.03 136 GLY D C 1
ATOM 8525 O O . GLY D 1 157 ? -0.859 79.162 67.720 1.00 46.52 136 GLY D O 1
ATOM 8526 N N . LYS D 1 158 ? 1.087 79.373 66.606 1.00 47.47 137 LYS D N 1
ATOM 8527 C CA . LYS D 1 158 ? 1.272 77.933 66.454 1.00 53.03 137 LYS D CA 1
ATOM 8528 C C . LYS D 1 158 ? 1.555 77.284 67.801 1.00 51.77 137 LYS D C 1
ATOM 8529 O O . LYS D 1 158 ? 1.172 76.140 68.046 1.00 54.65 137 LYS D O 1
ATOM 8535 N N . HIS D 1 159 ? 2.218 78.030 68.677 1.00 47.46 138 HIS D N 1
ATOM 8536 C CA . HIS D 1 159 ? 2.562 77.532 70.000 1.00 47.83 138 HIS D CA 1
ATOM 8537 C C . HIS D 1 159 ? 1.820 78.309 71.081 1.00 51.17 138 HIS D C 1
ATOM 8538 O O . HIS D 1 159 ? 2.357 78.562 72.159 1.00 54.01 138 HIS D O 1
ATOM 8545 N N . LYS D 1 160 ? 0.578 78.681 70.786 1.00 46.97 139 LYS D N 1
ATOM 8546 C CA . LYS D 1 160 ? -0.234 79.451 71.720 1.00 48.87 139 LYS D CA 1
ATOM 8547 C C . LYS D 1 160 ? -0.595 78.637 72.959 1.00 52.06 139 LYS D C 1
ATOM 8548 O O . LYS D 1 160 ? -0.857 79.196 74.026 1.00 49.93 139 LYS D O 1
ATOM 8554 N N . ASN D 1 161 ? -0.608 77.316 72.815 1.00 53.32 140 ASN D N 1
ATOM 8555 C CA . ASN D 1 161 ? -0.940 76.436 73.929 1.00 55.58 140 ASN D CA 1
ATOM 8556 C C . ASN D 1 161 ? 0.288 76.093 74.762 1.00 50.81 140 ASN D C 1
ATOM 8557 O O . ASN D 1 161 ? 0.186 75.438 75.797 1.00 53.57 140 ASN D O 1
ATOM 8562 N N . GLU D 1 162 ? 1.449 76.552 74.306 1.00 54.71 141 GLU D N 1
ATOM 8563 C CA . GLU D 1 162 ? 2.705 76.271 74.989 1.00 54.73 141 GLU D CA 1
ATOM 8564 C C . GLU D 1 162 ? 3.184 77.475 75.795 1.00 52.65 141 GLU D C 1
ATOM 8565 O O . GLU D 1 162 ? 4.075 77.356 76.634 1.00 57.76 141 GLU D O 1
ATOM 8571 N N . ILE D 1 163 ? 2.588 78.635 75.535 1.00 56.39 142 ILE D N 1
ATOM 8572 C CA . ILE D 1 163 ? 2.887 79.840 76.299 1.00 51.05 142 ILE D CA 1
ATOM 8573 C C . ILE D 1 163 ? 2.202 79.757 77.659 1.00 53.68 142 ILE D C 1
ATOM 8574 O O . ILE D 1 163 ? 1.021 79.428 77.743 1.00 55.65 142 ILE D O 1
ATOM 8579 N N . SER D 1 164 ? 2.942 80.056 78.721 1.00 50.21 143 SER D N 1
ATOM 8580 C CA . SER D 1 164 ? 2.425 79.883 80.075 1.00 56.93 143 SER D CA 1
ATOM 8581 C C . SER D 1 164 ? 1.497 81.017 80.509 1.00 57.36 143 SER D C 1
ATOM 8582 O O . SER D 1 164 ? 0.690 80.846 81.425 1.00 54.87 143 SER D O 1
ATOM 8585 N N . GLY D 1 165 ? 1.608 82.169 79.855 1.00 54.64 144 GLY D N 1
ATOM 8586 C CA . GLY D 1 165 ? 0.785 83.314 80.203 1.00 47.43 144 GLY D CA 1
ATOM 8587 C C . GLY D 1 165 ? 0.950 84.493 79.262 1.00 46.91 144 GLY D C 1
ATOM 8588 O O . GLY D 1 165 ? 1.988 84.646 78.618 1.00 44.87 144 GLY D O 1
ATOM 8589 N N . TYR D 1 166 ? -0.081 85.330 79.186 1.00 48.47 145 TYR D N 1
ATOM 8590 C CA . TYR D 1 166 ? -0.066 86.492 78.302 1.00 45.92 145 TYR D CA 1
ATOM 8591 C C . TYR D 1 166 ? -0.291 87.788 79.072 1.00 42.94 145 TYR D C 1
ATOM 8592 O O . TYR D 1 166 ? -1.229 87.895 79.862 1.00 39.61 145 TYR D O 1
ATOM 8601 N N . ILE D 1 167 ? 0.574 88.769 78.837 1.00 37.53 146 ILE D N 1
ATOM 8602 C CA . ILE D 1 167 ? 0.448 90.072 79.480 1.00 39.09 146 ILE D CA 1
ATOM 8603 C C . ILE D 1 167 ? 0.383 91.188 78.447 1.00 41.73 146 ILE D C 1
ATOM 8604 O O . ILE D 1 167 ? 1.250 91.288 77.579 1.00 41.89 146 ILE D O 1
ATOM 8609 N N . GLY D 1 168 ? -0.643 92.027 78.546 1.00 39.00 147 GLY D N 1
ATOM 8610 C CA . GLY D 1 168 ? -0.810 93.135 77.623 1.00 35.75 147 GLY D CA 1
ATOM 8611 C C . GLY D 1 168 ? -0.636 94.497 78.273 1.00 37.08 147 GLY D C 1
ATOM 8612 O O . GLY D 1 168 ? -1.237 94.784 79.312 1.00 34.83 147 GLY D O 1
ATOM 8613 N N . SER D 1 169 ? 0.193 95.337 77.657 1.00 33.78 148 SER D N 1
ATOM 8614 C CA . SER D 1 169 ? 0.419 96.698 78.140 1.00 31.89 148 SER D CA 1
ATOM 8615 C C . SER D 1 169 ? -0.227 97.720 77.217 1.00 36.43 148 SER D C 1
ATOM 8616 O O . SER D 1 169 ? 0.318 98.031 76.157 1.00 37.34 148 SER D O 1
ATOM 8619 N N . GLY D 1 170 ? -1.375 98.248 77.638 1.00 34.04 149 GLY D N 1
ATOM 8620 C CA . GLY D 1 170 ? -2.170 99.148 76.819 1.00 30.11 149 GLY D CA 1
ATOM 8621 C C . GLY D 1 170 ? -2.235 98.706 75.369 1.00 31.96 149 GLY D C 1
ATOM 8622 O O . GLY D 1 170 ? -1.814 99.444 74.476 1.00 30.02 149 GLY D O 1
ATOM 8623 N N . PRO D 1 171 ? -2.753 97.493 75.126 1.00 28.55 150 PRO D N 1
ATOM 8624 C CA . PRO D 1 171 ? -2.680 96.909 73.784 1.00 32.15 150 PRO D CA 1
ATOM 8625 C C . PRO D 1 171 ? -3.418 97.746 72.747 1.00 32.73 150 PRO D C 1
ATOM 8626 O O . PRO D 1 171 ? -4.448 98.347 73.059 1.00 26.70 150 PRO D O 1
ATOM 8630 N N . LEU D 1 172 ? -2.878 97.797 71.533 1.00 33.19 151 LEU D N 1
ATOM 8631 C CA . LEU D 1 172 ? -3.532 98.511 70.447 1.00 32.93 151 LEU D CA 1
ATOM 8632 C C . LEU D 1 172 ? -4.689 97.685 69.901 1.00 28.40 151 LEU D C 1
ATOM 8633 O O . LEU D 1 172 ? -4.502 96.808 69.059 1.00 28.87 151 LEU D O 1
ATOM 8638 N N . ILE D 1 173 ? -5.886 97.963 70.403 1.00 30.99 152 ILE D N 1
ATOM 8639 C CA . ILE D 1 173 ? -7.092 97.327 69.893 1.00 32.15 152 ILE D CA 1
ATOM 8640 C C . ILE D 1 173 ? -7.920 98.364 69.138 1.00 29.52 152 ILE D C 1
ATOM 8641 O O . ILE D 1 173 ? -8.168 98.225 67.942 1.00 31.87 152 ILE D O 1
ATOM 8646 N N . ILE D 1 174 ? -8.334 99.411 69.840 1.00 32.72 153 ILE D N 1
ATOM 8647 C CA . ILE D 1 174 ? -8.941 100.563 69.188 1.00 31.19 153 ILE D CA 1
ATOM 8648 C C . ILE D 1 174 ? -8.265 101.842 69.648 1.00 29.87 153 ILE D C 1
ATOM 8649 O O . ILE D 1 174 ? -7.960 102.007 70.829 1.00 32.04 153 ILE D O 1
ATOM 8654 N N . LEU D 1 175 ? -8.021 102.744 68.706 1.00 33.08 154 LEU D N 1
ATOM 8655 C CA . LEU D 1 175 ? -7.446 104.034 69.040 1.00 32.55 154 LEU D CA 1
ATOM 8656 C C . LEU D 1 175 ? -8.452 104.859 69.832 1.00 34.78 154 LEU D C 1
ATOM 8657 O O . LEU D 1 175 ? -9.660 104.779 69.601 1.00 37.54 154 LEU D O 1
ATOM 8662 N N . HIS D 1 176 ? -7.940 105.627 70.785 1.00 30.57 155 HIS D N 1
ATOM 8663 C CA . HIS D 1 176 ? -8.738 106.590 71.524 1.00 26.29 155 HIS D CA 1
ATOM 8664 C C . HIS D 1 176 ? -9.205 107.679 70.566 1.00 31.32 155 HIS D C 1
ATOM 8665 O O . HIS D 1 176 ? -8.441 108.105 69.700 1.00 31.89 155 HIS D O 1
ATOM 8672 N N . PRO D 1 177 ? -10.465 108.123 70.706 1.00 35.35 156 PRO D N 1
ATOM 8673 C CA . PRO D 1 177 ? -11.021 109.161 69.829 1.00 27.23 156 PRO D CA 1
ATOM 8674 C C . PRO D 1 177 ? -10.164 110.426 69.788 1.00 31.23 156 PRO D C 1
ATOM 8675 O O . PRO D 1 177 ? -10.101 111.082 68.745 1.00 34.39 156 PRO D O 1
ATOM 8679 N N . HIS D 1 178 ? -9.509 110.750 70.901 1.00 31.65 157 HIS D N 1
ATOM 8680 C CA . HIS D 1 178 ? -8.653 111.930 70.977 1.00 37.25 157 HIS D CA 1
ATOM 8681 C C . HIS D 1 178 ? -7.529 111.866 69.951 1.00 35.70 157 HIS D C 1
ATOM 8682 O O . HIS D 1 178 ? -7.202 112.864 69.311 1.00 40.10 157 HIS D O 1
ATOM 8689 N N . THR D 1 179 ? -6.946 110.684 69.796 1.00 32.48 158 THR D N 1
ATOM 8690 C CA . THR D 1 179 ? -5.863 110.486 68.841 1.00 38.06 158 THR D CA 1
ATOM 8691 C C . THR D 1 179 ? -6.361 110.580 67.398 1.00 34.18 158 THR D C 1
ATOM 8692 O O . THR D 1 179 ? -5.724 111.209 66.550 1.00 34.86 158 THR D O 1
ATOM 8696 N N . MET D 1 180 ? -7.505 109.964 67.124 1.00 33.83 159 MET D N 1
ATOM 8697 C CA . MET D 1 180 ? -8.054 109.971 65.774 1.00 35.56 159 MET D CA 1
ATOM 8698 C C . MET D 1 180 ? -8.505 111.366 65.357 1.00 35.31 159 MET D C 1
ATOM 8699 O O . MET D 1 180 ? -8.400 111.727 64.189 1.00 38.06 159 MET D O 1
ATOM 8704 N N . TYR D 1 181 ? -8.999 112.148 66.313 1.00 33.94 160 TYR D N 1
ATOM 8705 C CA . TYR D 1 181 ? -9.453 113.506 66.022 1.00 32.04 160 TYR D CA 1
ATOM 8706 C C . TYR D 1 181 ? -8.294 114.472 65.817 1.00 33.78 160 TYR D C 1
ATOM 8707 O O . TYR D 1 181 ? -8.369 115.366 64.975 1.00 39.23 160 TYR D O 1
ATOM 8716 N N . ASN D 1 182 ? -7.225 114.298 66.587 1.00 32.79 161 ASN D N 1
ATOM 8717 C CA . ASN D 1 182 ? -6.086 115.204 66.500 1.00 38.49 161 ASN D CA 1
ATOM 8718 C C . ASN D 1 182 ? -5.107 114.817 65.399 1.00 42.10 161 ASN D C 1
ATOM 8719 O O . ASN D 1 182 ? -4.321 115.645 64.941 1.00 40.44 161 ASN D O 1
ATOM 8724 N N . LYS D 1 183 ? -5.163 113.563 64.965 1.00 39.29 162 LYS D N 1
ATOM 8725 C CA . LYS D 1 183 ? -4.332 113.117 63.851 1.00 37.78 162 LYS D CA 1
ATOM 8726 C C . LYS D 1 183 ? -5.147 112.391 62.781 1.00 34.92 162 LYS D C 1
ATOM 8727 O O . LYS D 1 183 ? -4.893 111.221 62.497 1.00 38.88 162 LYS D O 1
ATOM 8733 N N . PRO D 1 184 ? -6.117 113.091 62.167 1.00 34.44 163 PRO D N 1
ATOM 8734 C CA . PRO D 1 184 ? -7.042 112.448 61.228 1.00 38.91 163 PRO D CA 1
ATOM 8735 C C . PRO D 1 184 ? -6.393 112.064 59.903 1.00 39.34 163 PRO D C 1
ATOM 8736 O O . PRO D 1 184 ? -6.942 111.245 59.173 1.00 44.04 163 PRO D O 1
ATOM 8740 N N . THR D 1 185 ? -5.229 112.623 59.588 1.00 43.43 164 THR D N 1
ATOM 8741 C CA . THR D 1 185 ? -4.567 112.322 58.314 1.00 45.06 164 THR D CA 1
ATOM 8742 C C . THR D 1 185 ? -4.173 110.846 58.164 1.00 42.56 164 THR D C 1
ATOM 8743 O O . THR D 1 185 ? -4.172 110.297 57.062 1.00 46.44 164 THR D O 1
ATOM 8747 N N . GLN D 1 186 ? -3.740 110.280 59.289 1.00 41.99 165 GLN D N 1
ATOM 8748 C CA . GLN D 1 186 ? -3.183 108.940 59.339 1.00 44.19 165 GLN D CA 1
ATOM 8749 C C . GLN D 1 186 ? -4.135 107.994 58.654 1.00 46.65 165 GLN D C 1
ATOM 8750 O O . GLN D 1 186 ? -3.751 106.906 58.225 1.00 40.29 165 GLN D O 1
ATOM 8756 N N . ILE D 1 187 ? -5.388 108.417 58.545 1.00 43.14 166 ILE D N 1
ATOM 8757 C CA . ILE D 1 187 ? -6.370 107.593 57.844 1.00 37.26 166 ILE D CA 1
ATOM 8758 C C . ILE D 1 187 ? -5.934 107.137 56.439 1.00 40.47 166 ILE D C 1
ATOM 8759 O O . ILE D 1 187 ? -6.404 106.108 55.957 1.00 43.25 166 ILE D O 1
ATOM 8764 N N . ILE D 1 188 ? -5.035 107.871 55.784 1.00 37.34 167 ILE D N 1
ATOM 8765 C CA . ILE D 1 188 ? -4.684 107.516 54.407 1.00 42.77 167 ILE D CA 1
ATOM 8766 C C . ILE D 1 188 ? -3.672 106.390 54.336 1.00 36.56 167 ILE D C 1
ATOM 8767 O O . ILE D 1 188 ? -3.463 105.817 53.272 1.00 41.01 167 ILE D O 1
ATOM 8772 N N . ALA D 1 189 ? -3.045 106.074 55.461 1.00 35.40 168 ALA D N 1
ATOM 8773 C CA . ALA D 1 189 ? -2.225 104.876 55.512 1.00 37.14 168 ALA D CA 1
ATOM 8774 C C . ALA D 1 189 ? -3.095 103.620 55.294 1.00 38.70 168 ALA D C 1
ATOM 8775 O O . ALA D 1 189 ? -2.788 102.812 54.418 1.00 36.69 168 ALA D O 1
ATOM 8777 N N . PRO D 1 190 ? -4.184 103.445 56.075 1.00 35.22 169 PRO D N 1
ATOM 8778 C CA . PRO D 1 190 ? -5.050 102.305 55.754 1.00 33.22 169 PRO D CA 1
ATOM 8779 C C . PRO D 1 190 ? -5.721 102.410 54.383 1.00 42.89 169 PRO D C 1
ATOM 8780 O O . PRO D 1 190 ? -5.936 101.384 53.739 1.00 40.44 169 PRO D O 1
ATOM 8784 N N . LEU D 1 191 ? -6.066 103.606 53.975 1.00 40.66 170 LEU D N 1
ATOM 8785 C CA . LEU D 1 191 ? -6.669 103.845 52.707 1.00 37.71 170 LEU D CA 1
ATOM 8786 C C . LEU D 1 191 ? -5.867 103.363 51.550 1.00 39.51 170 LEU D C 1
ATOM 8787 O O . LEU D 1 191 ? -6.392 102.754 50.665 1.00 46.76 170 LEU D O 1
ATOM 8792 N N . LEU D 1 192 ? -4.592 103.668 51.558 1.00 36.52 171 LEU D N 1
ATOM 8793 C CA . LEU D 1 192 ? -3.711 103.469 50.422 1.00 37.62 171 LEU D CA 1
ATOM 8794 C C . LEU D 1 192 ? -2.777 102.281 50.597 1.00 38.19 171 LEU D C 1
ATOM 8795 O O . LEU D 1 192 ? -1.851 102.097 49.811 1.00 43.41 171 LEU D O 1
ATOM 8800 N N . ALA D 1 193 ? -3.029 101.467 51.617 1.00 37.48 172 ALA D N 1
ATOM 8801 C CA . ALA D 1 193 ? -2.152 100.337 51.920 1.00 37.46 172 ALA D CA 1
ATOM 8802 C C . ALA D 1 193 ? -2.207 99.260 50.841 1.00 39.01 172 ALA D C 1
ATOM 8803 O O . ALA D 1 193 ? -1.177 98.733 50.429 1.00 40.83 172 ALA D O 1
ATOM 8805 N N . LYS D 1 194 ? -3.416 98.933 50.401 1.00 45.46 173 LYS D N 1
ATOM 8806 C CA . LYS D 1 194 ? -3.622 97.957 49.337 1.00 47.35 173 LYS D CA 1
ATOM 8807 C C . LYS D 1 194 ? -2.859 98.343 48.073 1.00 42.93 173 LYS D C 1
ATOM 8808 O O . LYS D 1 194 ? -2.234 97.500 47.431 1.00 45.99 173 LYS D O 1
ATOM 8814 N N . PHE D 1 195 ? -2.905 99.629 47.737 1.00 46.48 174 PHE D N 1
ATOM 8815 C CA . PHE D 1 195 ? -2.317 100.150 46.505 1.00 50.50 174 PHE D CA 1
ATOM 8816 C C . PHE D 1 195 ? -0.833 100.458 46.659 1.00 44.33 174 PHE D C 1
ATOM 8817 O O . PHE D 1 195 ? -0.014 100.058 45.835 1.00 46.39 174 PHE D O 1
ATOM 8825 N N . SER D 1 196 ? -0.498 101.185 47.717 1.00 43.75 175 SER D N 1
ATOM 8826 C CA . SER D 1 196 ? 0.867 101.644 47.933 1.00 42.51 175 SER D CA 1
ATOM 8827 C C . SER D 1 196 ? 1.382 101.232 49.310 1.00 40.76 175 SER D C 1
ATOM 8828 O O . SER D 1 196 ? 1.535 102.070 50.196 1.00 35.63 175 SER D O 1
ATOM 8831 N N . PRO D 1 197 ? 1.665 99.934 49.487 1.00 44.15 176 PRO D N 1
ATOM 8832 C CA . PRO D 1 197 ? 2.026 99.384 50.797 1.00 39.10 176 PRO D CA 1
ATOM 8833 C C . PRO D 1 197 ? 3.376 99.867 51.325 1.00 39.58 176 PRO D C 1
ATOM 8834 O O . PRO D 1 197 ? 3.566 99.906 52.541 1.00 38.29 176 PRO D O 1
ATOM 8838 N N . ARG D 1 198 ? 4.290 100.235 50.432 1.00 38.61 177 ARG D N 1
ATOM 8839 C CA . ARG D 1 198 ? 5.657 100.560 50.832 1.00 34.96 177 ARG D CA 1
ATOM 8840 C C . ARG D 1 198 ? 5.896 102.055 51.015 1.00 33.46 177 ARG D C 1
ATOM 8841 O O . ARG D 1 198 ? 7.022 102.477 51.268 1.00 41.80 177 ARG D O 1
ATOM 8849 N N . VAL D 1 199 ? 4.844 102.855 50.883 1.00 31.83 178 VAL D N 1
ATOM 8850 C CA . VAL D 1 199 ? 4.956 104.286 51.134 1.00 29.23 178 VAL D CA 1
ATOM 8851 C C . VAL D 1 199 ? 5.212 104.517 52.615 1.00 36.93 178 VAL D C 1
ATOM 8852 O O . VAL D 1 199 ? 4.492 103.995 53.464 1.00 37.88 178 VAL D O 1
ATOM 8856 N N . ARG D 1 200 ? 6.246 105.287 52.928 1.00 33.96 179 ARG D N 1
ATOM 8857 C CA . ARG D 1 200 ? 6.582 105.556 54.317 1.00 29.97 179 ARG D CA 1
ATOM 8858 C C . ARG D 1 200 ? 6.106 106.940 54.741 1.00 29.81 179 ARG D C 1
ATOM 8859 O O . ARG D 1 200 ? 6.147 107.892 53.963 1.00 31.27 179 ARG D O 1
ATOM 8867 N N . ILE D 1 201 ? 5.646 107.036 55.982 1.00 31.46 180 ILE D N 1
ATOM 8868 C CA . ILE D 1 201 ? 5.037 108.256 56.489 1.00 33.89 180 ILE D CA 1
ATOM 8869 C C . ILE D 1 201 ? 5.575 108.578 57.883 1.00 39.73 180 ILE D C 1
ATOM 8870 O O . ILE D 1 201 ? 5.947 107.677 58.638 1.00 36.49 180 ILE D O 1
ATOM 8875 N N . ASP D 1 202 ? 5.641 109.867 58.207 1.00 38.21 181 ASP D N 1
ATOM 8876 C CA . ASP D 1 202 ? 6.031 110.308 59.541 1.00 41.73 181 ASP D CA 1
ATOM 8877 C C . ASP D 1 202 ? 4.785 110.593 60.374 1.00 46.50 181 ASP D C 1
ATOM 8878 O O . ASP D 1 202 ? 4.107 111.600 60.177 1.00 47.00 181 ASP D O 1
ATOM 8883 N N . THR D 1 203 ? 4.497 109.693 61.307 1.00 51.37 182 THR D N 1
ATOM 8884 C CA . THR D 1 203 ? 3.264 109.736 62.085 1.00 51.53 182 THR D CA 1
ATOM 8885 C C . THR D 1 203 ? 3.311 110.767 63.211 1.00 58.71 182 THR D C 1
ATOM 8886 O O . THR D 1 203 ? 2.271 111.240 63.671 1.00 61.21 182 THR D O 1
ATOM 8890 N N . GLY D 1 204 ? 4.519 111.105 63.657 1.00 57.89 183 GLY D N 1
ATOM 8891 C CA . GLY D 1 204 ? 4.696 112.054 64.742 1.00 53.45 183 GLY D CA 1
ATOM 8892 C C . GLY D 1 204 ? 4.424 111.439 66.102 1.00 52.50 183 GLY D C 1
ATOM 8893 O O . GLY D 1 204 ? 3.518 110.620 66.251 1.00 55.54 183 GLY D O 1
ATOM 8894 N N . LEU D 1 205 ? 5.211 111.834 67.098 1.00 47.12 184 LEU D N 1
ATOM 8895 C CA . LEU D 1 205 ? 5.044 111.322 68.454 1.00 45.88 184 LEU D CA 1
ATOM 8896 C C . LEU D 1 205 ? 4.108 112.186 69.284 1.00 43.01 184 LEU D C 1
ATOM 8897 O O . LEU D 1 205 ? 4.251 113.407 69.329 1.00 40.94 184 LEU D O 1
ATOM 8902 N N . ASP D 1 206 ? 3.152 111.546 69.947 1.00 46.09 185 ASP D N 1
ATOM 8903 C CA . ASP D 1 206 ? 2.322 112.235 70.925 1.00 45.37 185 ASP D CA 1
ATOM 8904 C C . ASP D 1 206 ? 3.012 112.185 72.288 1.00 42.97 185 ASP D C 1
ATOM 8905 O O . ASP D 1 206 ? 2.683 111.349 73.128 1.00 44.74 185 ASP D O 1
ATOM 8910 N N . LEU D 1 207 ? 3.973 113.081 72.498 1.00 33.96 186 LEU D N 1
ATOM 8911 C CA . LEU D 1 207 ? 4.795 113.061 73.705 1.00 35.88 186 LEU D CA 1
ATOM 8912 C C . LEU D 1 207 ? 3.976 113.225 74.985 1.00 41.76 186 LEU D C 1
ATOM 8913 O O . LEU D 1 207 ? 4.229 112.542 75.978 1.00 44.76 186 LEU D O 1
ATOM 8918 N N . LYS D 1 208 ? 2.994 114.120 74.961 1.00 42.70 187 LYS D N 1
ATOM 8919 C CA . LYS D 1 208 ? 2.142 114.342 76.125 1.00 42.83 187 LYS D CA 1
ATOM 8920 C C . LYS D 1 208 ? 1.225 113.149 76.403 1.00 44.80 187 LYS D C 1
ATOM 8921 O O . LYS D 1 208 ? 0.837 112.908 77.546 1.00 43.35 187 LYS D O 1
ATOM 8927 N N . GLY D 1 209 ? 0.881 112.405 75.358 1.00 41.15 188 GLY D N 1
ATOM 8928 C CA . GLY D 1 209 ? 0.005 111.257 75.509 1.00 36.99 188 GLY D CA 1
ATOM 8929 C C . GLY D 1 209 ? 0.752 109.998 75.903 1.00 38.00 188 GLY D C 1
ATOM 8930 O O . GLY D 1 209 ? 0.199 109.113 76.558 1.00 35.69 188 GLY D O 1
ATOM 8931 N N . ILE D 1 210 ? 2.017 109.920 75.502 1.00 31.33 189 ILE D N 1
ATOM 8932 C CA . ILE D 1 210 ? 2.843 108.749 75.767 1.00 36.91 189 ILE D CA 1
ATOM 8933 C C . ILE D 1 210 ? 3.180 108.616 77.252 1.00 43.02 189 ILE D C 1
ATOM 8934 O O . ILE D 1 210 ? 3.095 107.526 77.821 1.00 42.65 189 ILE D O 1
ATOM 8939 N N . THR D 1 211 ? 3.556 109.725 77.880 1.00 39.12 190 THR D N 1
ATOM 8940 C CA . THR D 1 211 ? 3.904 109.699 79.294 1.00 42.25 190 THR D CA 1
ATOM 8941 C C . THR D 1 211 ? 3.583 111.013 79.994 1.00 46.47 190 THR D C 1
ATOM 8942 O O . THR D 1 211 ? 3.465 112.060 79.356 1.00 42.14 190 THR D O 1
ATOM 8946 N N . SER D 1 212 ? 3.441 110.945 81.314 1.00 45.40 191 SER D N 1
ATOM 8947 C CA . SER D 1 212 ? 3.175 112.130 82.118 1.00 48.06 191 SER D CA 1
ATOM 8948 C C . SER D 1 212 ? 4.476 112.729 82.639 1.00 43.74 191 SER D C 1
ATOM 8949 O O . SER D 1 212 ? 4.523 113.896 83.024 1.00 48.42 191 SER D O 1
ATOM 8952 N N . ASP D 1 213 ? 5.534 111.924 82.642 1.00 46.98 192 ASP D N 1
ATOM 8953 C CA . ASP D 1 213 ? 6.826 112.371 83.149 1.00 49.18 192 ASP D CA 1
ATOM 8954 C C . ASP D 1 213 ? 7.600 113.170 82.104 1.00 47.77 192 ASP D C 1
ATOM 8955 O O . ASP D 1 213 ? 7.927 112.661 81.032 1.00 49.32 192 ASP D O 1
ATOM 8960 N N . LYS D 1 214 ? 7.901 114.421 82.435 1.00 48.11 193 LYS D N 1
ATOM 8961 C CA . LYS D 1 214 ? 8.578 115.320 81.510 1.00 48.94 193 LYS D CA 1
ATOM 8962 C C . LYS D 1 214 ? 10.034 114.918 81.272 1.00 49.02 193 LYS D C 1
ATOM 8963 O O . LYS D 1 214 ? 10.640 115.315 80.277 1.00 50.85 193 LYS D O 1
ATOM 8969 N N . ALA D 1 215 ? 10.591 114.126 82.183 1.00 51.44 194 ALA D N 1
ATOM 8970 C CA . ALA D 1 215 ? 11.967 113.656 82.044 1.00 51.41 194 ALA D CA 1
ATOM 8971 C C . ALA D 1 215 ? 12.092 112.678 80.879 1.00 48.10 194 ALA D C 1
ATOM 8972 O O . ALA D 1 215 ? 12.966 112.825 80.023 1.00 46.99 194 ALA D O 1
ATOM 8974 N N . TYR D 1 216 ? 11.215 111.680 80.854 1.00 46.57 195 TYR D N 1
ATOM 8975 C CA . TYR D 1 216 ? 11.197 110.707 79.769 1.00 44.25 195 TYR D CA 1
ATOM 8976 C C . TYR D 1 216 ? 10.708 111.336 78.470 1.00 43.92 195 TYR D C 1
ATOM 8977 O O . TYR D 1 216 ? 11.157 110.961 77.385 1.00 40.99 195 TYR D O 1
ATOM 8986 N N . ARG D 1 217 ? 9.782 112.283 78.587 1.00 40.36 196 ARG D N 1
ATOM 8987 C CA . ARG D 1 217 ? 9.313 113.039 77.433 1.00 47.31 196 ARG D CA 1
ATOM 8988 C C . ARG D 1 217 ? 10.484 113.686 76.703 1.00 47.68 196 ARG D C 1
ATOM 8989 O O . ARG D 1 217 ? 10.598 113.583 75.481 1.00 44.74 196 ARG D O 1
ATOM 8997 N N . ALA D 1 218 ? 11.355 114.343 77.467 1.00 43.55 197 ALA D N 1
ATOM 8998 C CA . ALA D 1 218 ? 12.509 115.034 76.906 1.00 46.08 197 ALA D CA 1
ATOM 8999 C C . ALA D 1 218 ? 13.457 114.049 76.239 1.00 47.70 197 ALA D C 1
ATOM 9000 O O . ALA D 1 218 ? 13.958 114.300 75.139 1.00 39.40 197 ALA D O 1
ATOM 9002 N N . PHE D 1 219 ? 13.699 112.928 76.915 1.00 45.28 198 PHE D N 1
ATOM 9003 C CA . PHE D 1 219 ? 14.559 111.888 76.371 1.00 41.84 198 PHE D CA 1
ATOM 9004 C C . PHE D 1 219 ? 14.005 111.343 75.065 1.00 40.98 198 PHE D C 1
ATOM 9005 O O . PHE D 1 219 ? 14.733 111.197 74.082 1.00 39.84 198 PHE D O 1
ATOM 9013 N N . LEU D 1 220 ? 12.713 111.035 75.070 1.00 42.07 199 LEU D N 1
ATOM 9014 C CA . LEU D 1 220 ? 12.071 110.421 73.917 1.00 43.95 199 LEU D CA 1
ATOM 9015 C C . LEU D 1 220 ? 12.075 111.357 72.716 1.00 41.11 199 LEU D C 1
ATOM 9016 O O . LEU D 1 220 ? 12.377 110.941 71.597 1.00 39.45 199 LEU D O 1
ATOM 9021 N N . GLY D 1 221 ? 11.751 112.623 72.956 1.00 42.88 200 GLY D N 1
ATOM 9022 C CA . GLY D 1 221 ? 11.692 113.611 71.893 1.00 38.24 200 GLY D CA 1
ATOM 9023 C C . GLY D 1 221 ? 13.050 113.958 71.316 1.00 37.35 200 GLY D C 1
ATOM 9024 O O . GLY D 1 221 ? 13.141 114.522 70.228 1.00 43.38 200 GLY D O 1
ATOM 9025 N N . SER D 1 222 ? 14.108 113.619 72.046 1.00 43.40 201 SER D N 1
ATOM 9026 C CA . SER D 1 222 ? 15.467 113.945 71.628 1.00 38.20 201 SER D CA 1
ATOM 9027 C C . SER D 1 222 ? 16.199 112.720 71.104 1.00 42.65 201 SER D C 1
ATOM 9028 O O . SER D 1 222 ? 17.223 112.842 70.432 1.00 49.98 201 SER D O 1
ATOM 9031 N N . ASP D 1 223 ? 15.673 111.542 71.420 1.00 42.22 202 ASP D N 1
ATOM 9032 C CA . ASP D 1 223 ? 16.302 110.289 71.021 1.00 41.96 202 ASP D CA 1
ATOM 9033 C C . ASP D 1 223 ? 16.252 110.1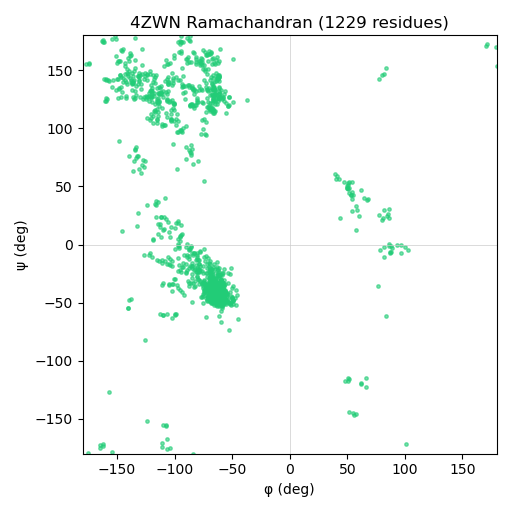09 69.511 1.00 48.04 202 ASP D C 1
ATOM 9034 O O . ASP D 1 223 ? 15.170 110.029 68.929 1.00 46.61 202 ASP D O 1
ATOM 9039 N N . PRO D 1 224 ? 17.430 110.050 68.872 1.00 49.65 203 PRO D N 1
ATOM 9040 C CA . PRO D 1 224 ? 17.549 109.844 67.424 1.00 47.40 203 PRO D CA 1
ATOM 9041 C C . PRO D 1 224 ? 16.871 108.555 66.962 1.00 53.87 203 PRO D C 1
ATOM 9042 O O . PRO D 1 224 ? 16.383 108.485 65.834 1.00 44.31 203 PRO D O 1
ATOM 9046 N N . MET D 1 225 ? 16.839 107.553 67.836 1.00 52.56 204 MET D N 1
ATOM 9047 C CA . MET D 1 225 ? 16.252 106.260 67.506 1.00 45.57 204 MET D CA 1
ATOM 9048 C C . MET D 1 225 ? 14.732 106.249 67.631 1.00 46.89 204 MET D C 1
ATOM 9049 O O . MET D 1 225 ? 14.082 105.285 67.232 1.00 50.48 204 MET D O 1
ATOM 9054 N N . SER D 1 226 ? 14.166 107.315 68.187 1.00 46.42 205 SER D N 1
ATOM 9055 C CA . SER D 1 226 ? 12.719 107.392 68.368 1.00 42.07 205 SER D CA 1
ATOM 9056 C C . SER D 1 226 ? 12.088 108.441 67.456 1.00 38.13 205 SER D C 1
ATOM 9057 O O . SER D 1 226 ? 10.966 108.272 66.982 1.00 40.83 205 SER D O 1
ATOM 9060 N N . VAL D 1 227 ? 12.816 109.527 67.225 1.00 38.73 206 VAL D N 1
ATOM 9061 C CA . VAL D 1 227 ? 12.340 110.620 66.391 1.00 37.10 206 VAL D CA 1
ATOM 9062 C C . VAL D 1 227 ? 13.295 110.822 65.220 1.00 52.13 206 VAL D C 1
ATOM 9063 O O . VAL D 1 227 ? 14.512 110.765 65.400 1.00 56.29 206 VAL D O 1
ATOM 9067 N N . PRO D 1 228 ? 12.751 111.029 64.009 1.00 52.54 207 PRO D N 1
ATOM 9068 C CA . PRO D 1 228 ? 11.332 110.893 63.658 1.00 51.00 207 PRO D CA 1
ATOM 9069 C C . PRO D 1 228 ? 10.885 109.435 63.603 1.00 43.19 207 PRO D C 1
ATOM 9070 O O . PRO D 1 228 ? 11.721 108.535 63.528 1.00 43.52 207 PRO D O 1
ATOM 9074 N N . LEU D 1 229 ? 9.575 109.217 63.648 1.00 46.83 208 LEU D N 1
ATOM 9075 C CA . LEU D 1 229 ? 9.007 107.874 63.632 1.00 43.46 208 LEU D CA 1
ATOM 9076 C C . LEU D 1 229 ? 8.357 107.559 62.290 1.00 45.58 208 LEU D C 1
ATOM 9077 O O . LEU D 1 229 ? 7.303 108.100 61.959 1.00 49.98 208 LEU D O 1
ATOM 9082 N N . TYR D 1 230 ? 8.984 106.671 61.527 1.00 41.59 209 TYR D N 1
ATOM 9083 C CA . TYR D 1 230 ? 8.488 106.324 60.204 1.00 38.47 209 TYR D CA 1
ATOM 9084 C C . TYR D 1 230 ? 7.831 104.948 60.185 1.00 40.02 209 TYR D C 1
ATOM 9085 O O . TYR D 1 230 ? 8.309 104.011 60.823 1.00 38.97 209 TYR D O 1
ATOM 9094 N N . GLY D 1 231 ? 6.728 104.841 59.453 1.00 36.93 210 GLY D N 1
ATOM 9095 C CA . GLY D 1 231 ? 6.059 103.571 59.250 1.00 31.71 210 GLY D CA 1
ATOM 9096 C C . GLY D 1 231 ? 5.539 103.485 57.831 1.00 30.92 210 GLY D C 1
ATOM 9097 O O . GLY D 1 231 ? 5.237 104.507 57.219 1.00 34.30 210 GLY D O 1
ATOM 9098 N N . SER D 1 232 ? 5.440 102.273 57.297 1.00 31.08 211 SER D N 1
ATOM 9099 C CA . SER D 1 232 ? 4.884 102.097 55.959 1.00 35.06 211 SER D CA 1
ATOM 9100 C C . SER D 1 232 ? 3.376 101.914 56.045 1.00 34.75 211 SER D C 1
ATOM 9101 O O . SER D 1 232 ? 2.847 101.566 57.100 1.00 32.73 211 SER D O 1
ATOM 9104 N N . PHE D 1 233 ? 2.684 102.158 54.936 1.00 36.19 212 PHE D N 1
ATOM 9105 C CA . PHE D 1 233 ? 1.234 102.027 54.908 1.00 31.61 212 PHE D CA 1
ATOM 9106 C C . PHE D 1 233 ? 0.813 100.598 55.227 1.00 34.76 212 PHE D C 1
ATOM 9107 O O . PHE D 1 233 ? -0.136 100.384 55.973 1.00 34.87 212 PHE D O 1
ATOM 9115 N N . ARG D 1 234 ? 1.528 99.625 54.668 1.00 35.54 213 ARG D N 1
ATOM 9116 C CA . ARG D 1 234 ? 1.229 98.217 54.912 1.00 33.87 213 ARG D CA 1
ATOM 9117 C C . ARG D 1 234 ? 1.406 97.853 56.382 1.00 35.72 213 ARG D C 1
ATOM 9118 O O . ARG D 1 234 ? 0.548 97.199 56.978 1.00 35.43 213 ARG D O 1
ATOM 9126 N N . GLN D 1 235 ? 2.527 98.274 56.956 1.00 35.60 214 GLN D N 1
ATOM 9127 C CA . GLN D 1 235 ? 2.814 98.021 58.361 1.00 34.35 214 GLN D CA 1
ATOM 9128 C C . GLN D 1 235 ? 1.739 98.620 59.251 1.00 32.86 214 GLN D C 1
ATOM 9129 O O . GLN D 1 235 ? 1.168 97.938 60.103 1.00 31.34 214 GLN D O 1
ATOM 9135 N N . ILE D 1 236 ? 1.473 99.904 59.043 1.00 30.30 215 ILE D N 1
ATOM 9136 C CA . ILE D 1 236 ? 0.508 100.626 59.855 1.00 32.62 215 ILE D CA 1
ATOM 9137 C C . ILE D 1 236 ? -0.878 100.015 59.723 1.00 33.23 215 ILE D C 1
ATOM 9138 O O . ILE D 1 236 ? -1.532 99.727 60.725 1.00 32.01 215 ILE D O 1
ATOM 9143 N N . HIS D 1 237 ? -1.304 99.803 58.482 1.00 32.51 216 HIS D N 1
ATOM 9144 C CA . HIS D 1 237 ? -2.598 99.197 58.193 1.00 35.13 216 HIS D CA 1
ATOM 9145 C C . HIS D 1 237 ? -2.765 97.857 58.895 1.00 36.16 216 HIS D C 1
ATOM 9146 O O . HIS D 1 237 ? -3.830 97.556 59.440 1.00 32.71 216 HIS D O 1
ATOM 9153 N N . ASP D 1 238 ? -1.702 97.060 58.898 1.00 35.74 217 ASP D N 1
ATOM 9154 C CA . ASP D 1 238 ? -1.796 95.700 59.407 1.00 30.28 217 ASP D CA 1
ATOM 9155 C C . ASP D 1 238 ? -1.940 95.616 60.926 1.00 30.87 217 ASP D C 1
ATOM 9156 O O . ASP D 1 238 ? -2.661 94.748 61.415 1.00 32.11 217 ASP D O 1
ATOM 9161 N N . PHE D 1 239 ? -1.290 96.496 61.685 1.00 28.48 218 PHE D N 1
ATOM 9162 C CA . PHE D 1 239 ? -1.494 96.426 63.130 1.00 31.01 218 PHE D CA 1
ATOM 9163 C C . PHE D 1 239 ? -2.738 97.213 63.537 1.00 29.36 218 PHE D C 1
ATOM 9164 O O . PHE D 1 239 ? -3.265 97.029 64.634 1.00 37.44 218 PHE D O 1
ATOM 9172 N N . MET D 1 240 ? -3.217 98.071 62.643 1.00 33.13 219 MET D N 1
ATOM 9173 C CA . MET D 1 240 ? -4.498 98.738 62.845 1.00 30.45 219 MET D CA 1
ATOM 9174 C C . MET D 1 240 ? -5.641 97.736 62.706 1.00 29.52 219 MET D C 1
ATOM 9175 O O . MET D 1 240 ? -6.526 97.672 63.555 1.00 29.20 219 MET D O 1
ATOM 9180 N N . GLN D 1 241 ? -5.615 96.952 61.631 1.00 33.64 220 GLN D N 1
ATOM 9181 C CA . GLN D 1 241 ? -6.645 95.941 61.398 1.00 36.47 220 GLN D CA 1
ATOM 9182 C C . GLN D 1 241 ? -6.539 94.816 62.420 1.00 32.77 220 GLN D C 1
ATOM 9183 O O . GLN D 1 241 ? -7.543 94.230 62.816 1.00 31.09 220 GLN D O 1
ATOM 9189 N N . ARG D 1 242 ? -5.309 94.527 62.832 1.00 35.57 221 ARG D N 1
ATOM 9190 C CA . ARG D 1 242 ? -5.024 93.514 63.841 1.00 32.87 221 ARG D CA 1
ATOM 9191 C C . ARG D 1 242 ? -5.854 93.736 65.098 1.00 33.13 221 ARG D C 1
ATOM 9192 O O . ARG D 1 242 ? -6.514 92.822 65.589 1.00 36.52 221 ARG D O 1
ATOM 9200 N N . GLY D 1 243 ? -5.819 94.962 65.612 1.00 29.61 222 GLY D N 1
ATOM 9201 C CA . GLY D 1 243 ? -6.542 95.300 66.821 1.00 34.34 222 GLY D CA 1
ATOM 9202 C C . GLY D 1 243 ? -8.032 95.385 66.567 1.00 33.54 222 GLY D C 1
ATOM 9203 O O . GLY D 1 243 ? -8.841 94.948 67.391 1.00 28.76 222 GLY D O 1
ATOM 9204 N N . ALA D 1 244 ? -8.389 95.947 65.416 1.00 30.91 223 ALA D N 1
ATOM 9205 C CA . ALA D 1 244 ? -9.786 96.095 65.029 1.00 29.90 223 ALA D CA 1
ATOM 9206 C C . ALA D 1 244 ? -10.474 94.739 64.961 1.00 29.50 223 ALA D C 1
ATOM 9207 O O . ALA D 1 244 ? -11.659 94.622 65.276 1.00 28.45 223 ALA D O 1
ATOM 9209 N N . LYS D 1 245 ? -9.720 93.718 64.559 1.00 28.53 224 LYS D N 1
ATOM 9210 C CA . LYS D 1 245 ? -10.242 92.357 64.485 1.00 26.06 224 LYS D CA 1
ATOM 9211 C C . LYS D 1 245 ? -10.665 91.849 65.862 1.00 30.71 224 LYS D C 1
ATOM 9212 O O . LYS D 1 245 ? -11.715 91.224 66.004 1.00 31.32 224 LYS D O 1
ATOM 9218 N N . LEU D 1 246 ? -9.854 92.127 66.877 1.00 28.16 225 LEU D N 1
ATOM 9219 C CA . LEU D 1 246 ? -10.182 91.694 68.229 1.00 28.16 225 LEU D CA 1
ATOM 9220 C C . LEU D 1 246 ? -11.405 92.440 68.743 1.00 29.37 225 LEU D C 1
ATOM 9221 O O . LEU D 1 246 ? -12.276 91.854 69.386 1.00 29.17 225 LEU D O 1
ATOM 9226 N N . TYR D 1 247 ? -11.471 93.733 68.447 1.00 26.54 226 TYR D N 1
ATOM 9227 C CA . TYR D 1 247 ? -12.567 94.566 68.924 1.00 28.37 226 TYR D CA 1
ATOM 9228 C C . TYR D 1 247 ? -13.894 94.169 68.287 1.00 29.37 226 TYR D C 1
ATOM 9229 O O . TYR D 1 247 ? -14.933 94.188 68.942 1.00 31.81 226 TYR D O 1
ATOM 9238 N N . LYS D 1 248 ? -13.852 93.812 67.008 1.00 32.67 227 LYS D N 1
ATOM 9239 C CA . LYS D 1 248 ? -15.051 93.386 66.301 1.00 34.55 227 LYS D CA 1
ATOM 9240 C C . LYS D 1 248 ? -15.520 92.039 66.819 1.00 37.23 227 LYS D C 1
ATOM 9241 O O . LYS D 1 248 ? -16.708 91.839 67.064 1.00 34.44 227 LYS D O 1
ATOM 9247 N N . ASN D 1 249 ? -14.568 91.125 66.985 1.00 37.92 228 ASN D N 1
ATOM 9248 C CA . ASN D 1 249 ? -14.841 89.786 67.494 1.00 35.15 228 ASN D CA 1
ATOM 9249 C C . ASN D 1 249 ? -15.925 89.091 66.680 1.00 37.29 228 ASN D C 1
ATOM 9250 O O . ASN D 1 249 ? -16.921 88.625 67.229 1.00 36.49 228 ASN D O 1
ATOM 9255 N N . GLU D 1 250 ? -15.725 89.034 65.367 1.00 41.69 229 GLU D N 1
ATOM 9256 C CA . GLU D 1 250 ? -16.697 88.424 64.468 1.00 42.79 229 GLU D CA 1
ATOM 9257 C C . GLU D 1 250 ? -16.884 86.938 64.767 1.00 41.44 229 GLU D C 1
ATOM 9258 O O . GLU D 1 250 ? -15.915 86.178 64.799 1.00 40.95 229 GLU D O 1
ATOM 9264 N N . ASN D 1 251 ? -18.138 86.542 64.980 1.00 44.92 230 ASN D N 1
ATOM 9265 C CA . ASN D 1 251 ? -18.491 85.162 65.317 1.00 43.23 230 ASN D CA 1
ATOM 9266 C C . ASN D 1 251 ? -17.738 84.643 66.532 1.00 43.42 230 ASN D C 1
ATOM 9267 O O . ASN D 1 251 ? -17.269 83.505 66.533 1.00 45.58 230 ASN D O 1
ATOM 9272 N N . ASN D 1 252 ? -17.632 85.483 67.559 1.00 43.77 231 ASN D N 1
ATOM 9273 C CA . ASN D 1 252 ? -16.902 85.153 68.782 1.00 41.92 231 ASN D CA 1
ATOM 9274 C C . ASN D 1 252 ? -15.507 84.601 68.507 1.00 40.97 231 ASN D C 1
ATOM 9275 O O . ASN D 1 252 ? -15.128 83.552 69.031 1.00 40.67 231 ASN D O 1
ATOM 9280 N N . TYR D 1 253 ? -14.761 85.323 67.675 1.00 39.72 232 TYR D N 1
ATOM 9281 C CA . TYR D 1 253 ? -13.394 84.965 67.304 1.00 36.03 232 TYR D CA 1
ATOM 9282 C C . TYR D 1 253 ? -12.515 84.676 68.516 1.00 37.12 232 TYR D C 1
ATOM 9283 O O . TYR D 1 253 ? -11.765 83.701 68.528 1.00 43.23 232 TYR D O 1
ATOM 9292 N N . ILE D 1 254 ? -12.613 85.522 69.536 1.00 33.02 233 ILE D N 1
ATOM 9293 C CA . ILE D 1 254 ? -11.769 85.388 70.716 1.00 37.33 233 ILE D CA 1
ATOM 9294 C C . ILE D 1 254 ? -12.158 84.153 71.523 1.00 40.19 233 ILE D C 1
ATOM 9295 O O . ILE D 1 254 ? -11.295 83.391 71.959 1.00 40.87 233 ILE D O 1
ATOM 9300 N N . GLN D 1 255 ? -13.458 83.947 71.701 1.00 40.04 234 GLN D N 1
ATOM 9301 C CA . GLN D 1 255 ? -13.953 82.789 72.438 1.00 41.57 234 GLN D CA 1
ATOM 9302 C C . GLN D 1 255 ? -13.540 81.467 71.787 1.00 43.95 234 GLN D C 1
ATOM 9303 O O . GLN D 1 255 ? -13.293 80.480 72.477 1.00 53.26 234 GLN D O 1
ATOM 9309 N N . LYS D 1 256 ? -13.456 81.454 70.462 1.00 41.33 235 LYS D N 1
ATOM 9310 C CA . LYS D 1 256 ? -13.160 80.226 69.730 1.00 38.35 235 LYS D CA 1
ATOM 9311 C C . LYS D 1 256 ? -11.678 79.889 69.667 1.00 43.83 235 LYS D C 1
ATOM 9312 O O . LYS D 1 256 ? -11.301 78.718 69.692 1.00 42.18 235 LYS D O 1
ATOM 9318 N N . ASN D 1 257 ? -10.840 80.915 69.569 1.00 43.15 236 ASN D N 1
ATOM 9319 C CA . ASN D 1 257 ? -9.441 80.701 69.232 1.00 39.34 236 ASN D CA 1
ATOM 9320 C C . ASN D 1 257 ? -8.445 80.983 70.355 1.00 43.23 236 ASN D C 1
ATOM 9321 O O . ASN D 1 257 ? -7.279 80.601 70.251 1.00 42.74 236 ASN D O 1
ATOM 9326 N N . PHE D 1 258 ? -8.891 81.647 71.418 1.00 34.92 237 PHE D N 1
ATOM 9327 C CA . PHE D 1 258 ? -8.000 81.950 72.535 1.00 47.20 237 PHE D CA 1
ATOM 9328 C C . PHE D 1 258 ? -7.492 80.658 73.162 1.00 42.33 237 PHE D C 1
ATOM 9329 O O . PHE D 1 258 ? -8.266 79.726 73.379 1.00 50.57 237 PHE D O 1
ATOM 9337 N N . ALA D 1 259 ? -6.190 80.605 73.429 1.00 44.27 238 ALA D N 1
ATOM 9338 C CA . ALA D 1 259 ? -5.562 79.423 74.015 1.00 50.78 238 ALA D CA 1
ATOM 9339 C C . ALA D 1 259 ? -6.287 79.000 75.288 1.00 52.13 238 ALA D C 1
ATOM 9340 O O . ALA D 1 259 ? -6.495 79.808 76.193 1.00 51.30 238 ALA D O 1
ATOM 9342 N N . LYS D 1 260 ? -6.671 77.727 75.338 1.00 55.76 239 LYS D N 1
ATOM 9343 C CA . LYS D 1 260 ? -7.562 77.210 76.373 1.00 54.20 239 LYS D CA 1
ATOM 9344 C C . LYS D 1 260 ? -7.083 77.466 77.802 1.00 48.33 239 LYS D C 1
ATOM 9345 O O . LYS D 1 260 ? -6.062 76.933 78.234 1.00 49.29 239 LYS D O 1
ATOM 9351 N N . ASP D 1 261 ? -7.838 78.297 78.515 1.00 56.67 240 ASP D N 1
ATOM 9352 C CA . ASP D 1 261 ? -7.618 78.570 79.935 1.00 56.02 240 ASP D CA 1
ATOM 9353 C C . ASP D 1 261 ? -6.198 79.033 80.261 1.00 58.84 240 ASP D C 1
ATOM 9354 O O . ASP D 1 261 ? -5.703 78.809 81.368 1.00 58.82 240 ASP D O 1
ATOM 9359 N N . LYS D 1 262 ? -5.551 79.683 79.299 1.00 53.69 241 LYS D N 1
ATOM 9360 C CA . LYS D 1 262 ? -4.269 80.324 79.558 1.00 48.98 241 LYS D CA 1
ATOM 9361 C C . LYS D 1 262 ? -4.505 81.648 80.271 1.00 51.08 241 LYS D C 1
ATOM 9362 O O . LYS D 1 262 ? -5.362 82.430 79.864 1.00 56.14 241 LYS D O 1
ATOM 9368 N N . PRO D 1 263 ? -3.750 81.899 81.349 1.00 53.15 242 PRO D N 1
ATOM 9369 C CA . PRO D 1 263 ? -3.928 83.136 82.115 1.00 50.75 242 PRO D CA 1
ATOM 9370 C C . PRO D 1 263 ? -3.552 84.369 81.301 1.00 47.61 242 PRO D C 1
ATOM 9371 O O . PRO D 1 263 ? -2.520 84.374 80.631 1.00 45.09 242 PRO D O 1
ATOM 9375 N N . VAL D 1 264 ? -4.391 85.397 81.357 1.00 44.22 243 VAL D N 1
ATOM 9376 C CA . VAL D 1 264 ? -4.112 86.646 80.664 1.00 45.02 243 VAL D CA 1
ATOM 9377 C C . VAL D 1 264 ? -4.401 87.833 81.582 1.00 48.25 243 VAL D C 1
ATOM 9378 O O . VAL D 1 264 ? -5.354 87.809 82.364 1.00 43.00 243 VAL D O 1
ATOM 9382 N N . ILE D 1 265 ? -3.560 88.861 81.508 1.00 41.23 244 ILE D N 1
ATOM 9383 C CA . ILE D 1 265 ? -3.804 90.086 82.256 1.00 43.05 244 ILE D CA 1
ATOM 9384 C C . ILE D 1 265 ? -3.396 91.302 81.425 1.00 41.39 244 ILE D C 1
ATOM 9385 O O . ILE D 1 265 ? -2.394 91.273 80.709 1.00 37.58 244 ILE D O 1
ATOM 9390 N N . ILE D 1 266 ? -4.198 92.359 81.502 1.00 40.13 245 ILE D N 1
ATOM 9391 C CA . ILE D 1 266 ? -3.915 93.590 80.779 1.00 38.08 245 ILE D CA 1
ATOM 9392 C C . ILE D 1 266 ? -3.751 94.753 81.748 1.00 34.16 245 ILE D C 1
ATOM 9393 O O . ILE D 1 266 ? -4.606 94.984 82.604 1.00 38.12 245 ILE D O 1
ATOM 9398 N N . MET D 1 267 ? -2.641 95.473 81.624 1.00 34.24 246 MET D N 1
ATOM 9399 C CA . MET D 1 267 ? -2.467 96.721 82.359 1.00 39.34 246 MET D CA 1
ATOM 9400 C C . MET D 1 267 ? -2.627 97.887 81.392 1.00 37.72 246 MET D C 1
ATOM 9401 O O . MET D 1 267 ? -2.037 97.888 80.309 1.00 36.20 246 MET D O 1
ATOM 9406 N N . HIS D 1 268 ? -3.426 98.873 81.787 1.00 35.37 247 HIS D N 1
ATOM 9407 C CA . HIS D 1 268 ? -3.756 99.983 80.908 1.00 35.00 247 HIS D CA 1
ATOM 9408 C C . HIS D 1 268 ? -3.920 101.263 81.714 1.00 40.98 247 HIS D C 1
ATOM 9409 O O . HIS D 1 268 ? -4.684 101.297 82.681 1.00 40.64 247 HIS D O 1
ATOM 9416 N N . GLY D 1 269 ? -3.206 102.311 81.314 1.00 36.38 248 GLY D N 1
ATOM 9417 C CA . GLY D 1 269 ? -3.327 103.600 81.968 1.00 37.20 248 GLY D CA 1
ATOM 9418 C C . GLY D 1 269 ? -4.713 104.185 81.782 1.00 41.54 248 GLY D C 1
ATOM 9419 O O . GLY D 1 269 ? -5.245 104.195 80.673 1.00 42.28 248 GLY D O 1
ATOM 9420 N N . GLN D 1 270 ? -5.302 104.665 82.872 1.00 43.62 249 GLN D N 1
ATOM 9421 C CA . GLN D 1 270 ? -6.642 105.237 82.839 1.00 42.78 249 GLN D CA 1
ATOM 9422 C C . GLN D 1 270 ? -6.694 106.499 81.977 1.00 42.99 249 GLN D C 1
ATOM 9423 O O . GLN D 1 270 ? -7.698 106.774 81.319 1.00 38.09 249 GLN D O 1
ATOM 9429 N N . ASP D 1 271 ? -5.604 107.261 81.979 1.00 41.57 250 ASP D N 1
ATOM 9430 C CA . ASP D 1 271 ? -5.539 108.500 81.213 1.00 41.41 250 ASP D CA 1
ATOM 9431 C C . ASP D 1 271 ? -4.853 108.297 79.862 1.00 43.73 250 ASP D C 1
ATOM 9432 O O . ASP D 1 271 ? -4.395 109.255 79.236 1.00 44.48 250 ASP D O 1
ATOM 9437 N N . ASP D 1 272 ? -4.780 107.045 79.421 1.00 40.29 251 ASP D N 1
ATOM 9438 C CA . ASP D 1 272 ? -4.253 106.725 78.100 1.00 39.99 251 ASP D CA 1
ATOM 9439 C C . ASP D 1 272 ? -5.190 107.290 77.036 1.00 42.61 251 ASP D C 1
ATOM 9440 O O . ASP D 1 272 ? -6.335 106.854 76.906 1.00 40.16 251 ASP D O 1
ATOM 9445 N N . THR D 1 273 ? -4.703 108.270 76.283 1.00 36.85 252 THR D N 1
ATOM 9446 C CA . THR D 1 273 ? -5.509 108.900 75.247 1.00 37.84 252 THR D CA 1
ATOM 9447 C C . THR D 1 273 ? -4.985 108.524 73.869 1.00 34.45 252 THR D C 1
ATOM 9448 O O . THR D 1 273 ? -5.373 109.114 72.862 1.00 32.68 252 THR D O 1
ATOM 9452 N N . ILE D 1 274 ? -4.100 107.534 73.837 1.00 36.16 253 ILE D N 1
ATOM 9453 C CA . ILE D 1 274 ? -3.594 107.004 72.579 1.00 36.01 253 ILE D CA 1
ATOM 9454 C C . ILE D 1 274 ? -4.345 105.727 72.216 1.00 33.55 253 ILE D C 1
ATOM 9455 O O . ILE D 1 274 ? -4.985 105.650 71.167 1.00 35.27 253 ILE D O 1
ATOM 9460 N N . ASN D 1 275 ? -4.266 104.729 73.089 1.00 31.16 254 ASN D N 1
ATOM 9461 C CA . ASN D 1 275 ? -5.056 103.515 72.925 1.00 37.50 254 ASN D CA 1
ATOM 9462 C C . ASN D 1 275 ? -6.193 103.473 73.941 1.00 34.09 254 ASN D C 1
ATOM 9463 O O . ASN D 1 275 ? -5.963 103.573 75.146 1.00 38.24 254 ASN D O 1
ATOM 9468 N N . ASP D 1 276 ? -7.419 103.339 73.448 1.00 31.50 255 ASP D N 1
ATOM 9469 C CA . ASP D 1 276 ? -8.598 103.401 74.304 1.00 36.06 255 ASP D CA 1
ATOM 9470 C C . ASP D 1 276 ? -8.645 102.220 75.272 1.00 33.01 255 ASP D C 1
ATOM 9471 O O . ASP D 1 276 ? -8.580 101.066 74.852 1.00 37.97 255 ASP D O 1
ATOM 9476 N N . PRO D 1 277 ? -8.751 102.510 76.578 1.00 32.59 256 PRO D N 1
ATOM 9477 C CA . PRO D 1 277 ? -8.898 101.461 77.594 1.00 36.92 256 PRO D CA 1
ATOM 9478 C C . PRO D 1 277 ? -10.141 100.603 77.363 1.00 32.42 256 PRO D C 1
ATOM 9479 O O . PRO D 1 277 ? -10.179 99.452 77.801 1.00 34.36 256 PRO D O 1
ATOM 9483 N N . LYS D 1 278 ? -11.137 101.161 76.679 1.00 32.69 257 LYS D N 1
ATOM 9484 C CA . LYS D 1 278 ? -12.361 100.436 76.355 1.00 31.43 257 LYS D CA 1
ATOM 9485 C C . LYS D 1 278 ? -12.080 99.193 75.518 1.00 38.70 257 LYS D C 1
ATOM 9486 O O . LYS D 1 278 ? -12.801 98.199 75.611 1.00 41.27 257 LYS D O 1
ATOM 9492 N N . GLY D 1 279 ? -11.035 99.256 74.698 1.00 32.72 258 GLY D N 1
ATOM 9493 C CA . GLY D 1 279 ? -10.616 98.111 73.915 1.00 32.87 258 GLY D CA 1
ATOM 9494 C C . GLY D 1 279 ? -10.169 96.971 74.810 1.00 35.25 258 GLY D C 1
ATOM 9495 O O . GLY D 1 279 ? -10.542 95.816 74.593 1.00 31.68 258 GLY D O 1
ATOM 9496 N N . SER D 1 280 ? -9.372 97.302 75.824 1.00 38.20 259 SER D N 1
ATOM 9497 C CA . SER D 1 280 ? -8.887 96.315 76.784 1.00 31.89 259 SER D CA 1
ATOM 9498 C C . SER D 1 280 ? -10.040 95.750 77.602 1.00 37.03 259 SER D C 1
ATOM 9499 O O . SER D 1 280 ? -10.091 94.554 77.895 1.00 33.18 259 SER D O 1
ATOM 9502 N N . GLU D 1 281 ? -10.965 96.632 77.963 1.00 37.41 260 GLU D N 1
ATOM 9503 C CA . GLU D 1 281 ? -12.135 96.264 78.746 1.00 38.07 260 GLU D CA 1
ATOM 9504 C C . GLU D 1 281 ? -13.015 95.255 78.012 1.00 42.47 260 GLU D C 1
ATOM 9505 O O . GLU D 1 281 ? -13.510 94.302 78.614 1.00 44.13 260 GLU D O 1
ATOM 9511 N N . LYS D 1 282 ? -13.200 95.461 76.711 1.00 41.92 261 LYS D N 1
ATOM 9512 C CA . LYS D 1 282 ? -14.017 94.560 75.905 1.00 39.53 261 LYS D CA 1
ATOM 9513 C C . LYS D 1 282 ? -13.300 93.237 75.654 1.00 41.96 261 LYS D C 1
ATOM 9514 O O . LYS D 1 282 ? -13.934 92.184 75.589 1.00 48.03 261 LYS D O 1
ATOM 9520 N N . PHE D 1 283 ? -11.980 93.293 75.515 1.00 34.81 262 PHE D N 1
ATOM 9521 C CA . PHE D 1 283 ? -11.204 92.086 75.264 1.00 36.63 262 PHE D CA 1
ATOM 9522 C C . PHE D 1 283 ? -11.312 91.099 76.422 1.00 41.10 262 PHE D C 1
ATOM 9523 O O . PHE D 1 283 ? -11.538 89.907 76.208 1.00 44.58 262 PHE D O 1
ATOM 9531 N N . ILE D 1 284 ? -11.137 91.598 77.643 1.00 39.96 263 ILE D N 1
ATOM 9532 C CA . ILE D 1 284 ? -11.247 90.765 78.834 1.00 44.03 263 ILE D CA 1
ATOM 9533 C C . ILE D 1 284 ? -12.648 90.174 78.936 1.00 44.40 263 ILE D C 1
ATOM 9534 O O . ILE D 1 284 ? -12.820 89.002 79.275 1.00 51.08 263 ILE D O 1
ATOM 9539 N N . ARG D 1 285 ? -13.643 90.995 78.620 1.00 45.36 264 ARG D N 1
ATOM 9540 C CA . ARG D 1 285 ? -15.036 90.567 78.610 1.00 40.67 264 ARG D CA 1
ATOM 9541 C C . ARG D 1 285 ? -15.259 89.416 77.632 1.00 40.51 264 ARG D C 1
ATOM 9542 O O . ARG D 1 285 ? -15.962 88.457 77.943 1.00 42.40 264 ARG D O 1
ATOM 9550 N N . ASP D 1 286 ? -14.650 89.510 76.454 1.00 44.00 265 ASP D N 1
ATOM 9551 C CA . ASP D 1 286 ? -14.812 88.485 75.424 1.00 42.50 265 ASP D CA 1
ATOM 9552 C C . ASP D 1 286 ? -13.906 87.282 75.656 1.00 43.48 265 ASP D C 1
ATOM 9553 O O . ASP D 1 286 ? -14.125 86.215 75.081 1.00 40.42 265 ASP D O 1
ATOM 9558 N N . CYS D 1 287 ? -12.882 87.461 76.485 1.00 37.89 266 CYS D N 1
ATOM 9559 C CA . CYS D 1 287 ? -11.910 86.401 76.723 1.00 37.67 266 CYS D CA 1
ATOM 9560 C C . CYS D 1 287 ? -12.553 85.224 77.448 1.00 42.89 266 CYS D C 1
ATOM 9561 O O . CYS D 1 287 ? -13.140 85.393 78.517 1.00 51.66 266 CYS D O 1
ATOM 9564 N N . PRO D 1 288 ? -12.448 84.022 76.860 1.00 43.31 267 PRO D N 1
ATOM 9565 C CA . PRO D 1 288 ? -13.098 82.824 77.398 1.00 47.86 267 PRO D CA 1
ATOM 9566 C C . PRO D 1 288 ? -12.345 82.223 78.579 1.00 51.57 267 PRO D C 1
ATOM 9567 O O . PRO D 1 288 ? -12.913 81.425 79.321 1.00 51.60 267 PRO D O 1
ATOM 9571 N N . SER D 1 289 ? -11.083 82.608 78.742 1.00 56.30 268 SER D N 1
ATOM 9572 C CA . SER D 1 289 ? -10.249 82.091 79.822 1.00 50.62 268 SER D CA 1
ATOM 9573 C C . SER D 1 289 ? -10.789 82.477 81.195 1.00 53.14 268 SER D C 1
ATOM 9574 O O . SER D 1 289 ? -11.319 83.573 81.379 1.00 51.10 268 SER D O 1
ATOM 9577 N N . ALA D 1 290 ? -10.651 81.565 82.154 1.00 60.18 269 ALA D N 1
ATOM 9578 C CA . ALA D 1 290 ? -11.100 81.807 83.522 1.00 55.54 269 ALA D CA 1
ATOM 9579 C C . ALA D 1 290 ? -10.168 82.779 84.232 1.00 47.63 269 ALA D C 1
ATOM 9580 O O . ALA D 1 290 ? -10.614 83.667 84.959 1.00 42.01 269 ALA D O 1
ATOM 9582 N N . ASP D 1 291 ? -8.869 82.603 84.012 1.00 50.65 270 ASP D N 1
ATOM 9583 C CA . ASP D 1 291 ? -7.860 83.459 84.621 1.00 48.52 270 ASP D CA 1
ATOM 9584 C C . ASP D 1 291 ? -7.633 84.707 83.774 1.00 44.07 270 ASP D C 1
ATOM 9585 O O . ASP D 1 291 ? -6.728 84.744 82.938 1.00 45.07 270 ASP D O 1
ATOM 9590 N N . LYS D 1 292 ? -8.458 85.726 83.998 1.00 38.04 271 LYS D N 1
ATOM 9591 C CA . LYS D 1 292 ? -8.383 86.959 83.222 1.00 44.08 271 LYS D CA 1
ATOM 9592 C C . LYS D 1 292 ? -8.614 88.184 84.099 1.00 43.88 271 LYS D C 1
ATOM 9593 O O . LYS D 1 292 ? -9.403 88.142 85.041 1.00 43.78 271 LYS D O 1
ATOM 9599 N N . GLU D 1 293 ? -7.928 89.278 83.786 1.00 44.77 272 GLU D N 1
ATOM 9600 C CA . GLU D 1 293 ? -8.069 90.499 84.572 1.00 46.45 272 GLU D CA 1
ATOM 9601 C C . GLU D 1 293 ? -7.616 91.745 83.814 1.00 41.32 272 GLU D C 1
ATOM 9602 O O . GLU D 1 293 ? -6.633 91.719 83.074 1.00 41.59 272 GLU D O 1
ATOM 9608 N N . LEU D 1 294 ? -8.348 92.834 84.007 1.00 43.53 273 LEU D N 1
ATOM 9609 C CA . LEU D 1 294 ? -7.936 94.133 83.505 1.00 42.90 273 LEU D CA 1
ATOM 9610 C C . LEU D 1 294 ? -7.628 95.061 84.673 1.00 44.43 273 LEU D C 1
ATOM 9611 O O . LEU D 1 294 ? -8.426 95.181 85.604 1.00 43.49 273 LEU D O 1
ATOM 9616 N N . LYS D 1 295 ? -6.468 95.707 84.628 1.00 43.65 274 LYS D N 1
ATOM 9617 C CA . LYS D 1 295 ? -6.102 96.677 85.652 1.00 43.66 274 LYS D CA 1
ATOM 9618 C C . LYS D 1 295 ? -5.950 98.067 85.049 1.00 41.25 274 LYS D C 1
ATOM 9619 O O . LYS D 1 295 ? -5.136 98.280 84.151 1.00 45.48 274 LYS D O 1
ATOM 9625 N N . LEU D 1 296 ? -6.749 99.004 85.547 1.00 42.48 275 LEU D N 1
ATOM 9626 C CA . LEU D 1 296 ? -6.653 100.402 85.146 1.00 42.20 275 LEU D CA 1
ATOM 9627 C C . LEU D 1 296 ? -5.903 101.198 86.209 1.00 45.81 275 LEU D C 1
ATOM 9628 O O . LEU D 1 296 ? -6.106 100.992 87.406 1.00 49.23 275 LEU D O 1
ATOM 9633 N N . TYR D 1 297 ? -5.034 102.103 85.770 1.00 49.91 276 TYR D N 1
ATOM 9634 C CA . TYR D 1 297 ? -4.199 102.869 86.692 1.00 42.91 276 TYR D CA 1
ATOM 9635 C C . TYR D 1 297 ? -4.464 104.365 86.588 1.00 48.85 276 TYR D C 1
ATOM 9636 O O . TYR D 1 297 ? -4.127 104.990 85.582 1.00 49.91 276 TYR D O 1
ATOM 9645 N N . PRO D 1 298 ? -5.071 104.942 87.636 1.00 48.94 277 PRO D N 1
ATOM 9646 C CA . PRO D 1 298 ? -5.388 106.373 87.690 1.00 48.97 277 PRO D CA 1
ATOM 9647 C C . PRO D 1 298 ? -4.138 107.247 87.612 1.00 49.76 277 PRO D C 1
ATOM 9648 O O . PRO D 1 298 ? -3.139 106.957 88.272 1.00 48.49 277 PRO D O 1
ATOM 9652 N N . GLY D 1 299 ? -4.197 108.301 86.804 1.00 52.24 278 GLY D N 1
ATOM 9653 C CA . GLY D 1 299 ? -3.073 109.205 86.641 1.00 53.16 278 GLY D CA 1
ATOM 9654 C C . GLY D 1 299 ? -2.024 108.720 85.654 1.00 49.38 278 GLY D C 1
ATOM 9655 O O . GLY D 1 299 ? -1.125 109.471 85.280 1.00 58.53 278 GLY D O 1
ATOM 9656 N N . ALA D 1 300 ? -2.136 107.466 85.230 1.00 43.06 279 ALA D N 1
ATOM 9657 C CA . ALA D 1 300 ? -1.157 106.870 84.326 1.00 38.07 279 ALA D CA 1
ATOM 9658 C C . ALA D 1 300 ? -1.580 107.027 82.872 1.00 47.65 279 ALA D C 1
ATOM 9659 O O . ALA D 1 300 ? -2.767 106.970 82.556 1.00 46.79 279 ALA D O 1
ATOM 9661 N N . ARG D 1 301 ? -0.601 107.223 81.990 1.00 44.65 280 ARG D N 1
ATOM 9662 C CA . ARG D 1 301 ? -0.860 107.428 80.565 1.00 40.93 280 ARG D CA 1
ATOM 9663 C C . ARG D 1 301 ? -0.453 106.194 79.757 1.00 40.39 280 ARG D C 1
ATOM 9664 O O . ARG D 1 301 ? -0.402 105.087 80.293 1.00 45.99 280 ARG D O 1
ATOM 9672 N N . HIS D 1 302 ? -0.168 106.386 78.470 1.00 38.68 281 HIS D N 1
ATOM 9673 C CA . HIS D 1 302 ? 0.196 105.264 77.606 1.00 35.31 281 HIS D CA 1
ATOM 9674 C C . HIS D 1 302 ? 1.310 104.306 78.012 1.00 33.68 281 HIS D C 1
ATOM 9675 O O . HIS D 1 302 ? 1.044 103.170 78.394 1.00 35.41 281 HIS D O 1
ATOM 9682 N N . SER D 1 303 ? 2.553 104.759 77.926 1.00 37.09 282 SER D N 1
ATOM 9683 C CA . SER D 1 303 ? 3.704 103.882 78.135 1.00 37.77 282 SER D CA 1
ATOM 9684 C C . SER D 1 303 ? 4.011 103.624 79.610 1.00 40.55 282 SER D C 1
ATOM 9685 O O . SER D 1 303 ? 5.017 104.097 80.138 1.00 41.96 282 SER D O 1
ATOM 9688 N N . ILE D 1 304 ? 3.153 102.843 80.261 1.00 38.69 283 ILE D N 1
ATOM 9689 C CA . ILE D 1 304 ? 3.250 102.606 81.701 1.00 36.28 283 ILE D CA 1
ATOM 9690 C C . ILE D 1 304 ? 4.426 101.722 82.119 1.00 37.01 283 ILE D C 1
ATOM 9691 O O . ILE D 1 304 ? 4.839 101.739 83.274 1.00 44.04 283 ILE D O 1
ATOM 9696 N N . PHE D 1 305 ? 4.963 100.950 81.181 1.00 38.95 284 PHE D N 1
ATOM 9697 C CA . PHE D 1 305 ? 6.019 99.989 81.496 1.00 38.39 284 PHE D CA 1
ATOM 9698 C C . PHE D 1 305 ? 7.417 100.493 81.158 1.00 41.32 284 PHE D C 1
ATOM 9699 O O . PHE D 1 305 ? 8.408 99.810 81.424 1.00 35.28 284 PHE D O 1
ATOM 9707 N N . SER D 1 306 ? 7.507 101.676 80.564 1.00 41.75 285 SER D N 1
ATOM 9708 C CA . SER D 1 306 ? 8.792 102.125 80.052 1.00 39.40 285 SER D CA 1
ATOM 9709 C C . SER D 1 306 ? 9.093 103.594 80.324 1.00 37.64 285 SER D C 1
ATOM 9710 O O . SER D 1 306 ? 10.189 103.933 80.771 1.00 39.93 285 SER D O 1
ATOM 9713 N N . LEU D 1 307 ? 8.126 104.464 80.062 1.00 33.81 286 LEU D N 1
ATOM 9714 C CA . LEU D 1 307 ? 8.411 105.893 80.018 1.00 40.76 286 LEU D CA 1
ATOM 9715 C C . LEU D 1 307 ? 7.642 106.711 81.052 1.00 43.07 286 LEU D C 1
ATOM 9716 O O . LEU D 1 307 ? 7.733 107.938 81.069 1.00 44.89 286 LEU D O 1
ATOM 9721 N N . GLU D 1 308 ? 6.895 106.038 81.919 1.00 43.66 287 GLU D N 1
ATOM 9722 C CA . GLU D 1 308 ? 6.111 106.735 82.932 1.00 44.37 287 GLU D CA 1
ATOM 9723 C C . GLU D 1 308 ? 6.909 106.992 84.208 1.00 43.07 287 GLU D C 1
ATOM 9724 O O . GLU D 1 308 ? 8.057 106.567 84.332 1.00 44.13 287 GLU D O 1
ATOM 9730 N N . THR D 1 309 ? 6.286 107.693 85.151 1.00 44.12 288 THR D N 1
ATOM 9731 C CA . THR D 1 309 ? 6.926 108.046 86.414 1.00 44.38 288 THR D CA 1
ATOM 9732 C C . THR D 1 309 ? 7.278 106.813 87.238 1.00 50.06 288 THR D C 1
ATOM 9733 O O . THR D 1 309 ? 6.743 105.726 87.008 1.00 47.16 288 THR D O 1
ATOM 9737 N N . ASP D 1 310 ? 8.181 106.991 88.197 1.00 51.43 289 ASP D N 1
ATOM 9738 C CA . ASP D 1 310 ? 8.586 105.904 89.079 1.00 48.13 289 ASP D CA 1
ATOM 9739 C C . ASP D 1 310 ? 7.395 105.356 89.856 1.00 46.97 289 ASP D C 1
ATOM 9740 O O . ASP D 1 310 ? 7.279 104.146 90.047 1.00 46.90 289 ASP D O 1
ATOM 9745 N N . LYS D 1 311 ? 6.511 106.252 90.288 1.00 44.26 290 LYS D N 1
ATOM 9746 C CA . LYS D 1 311 ? 5.294 105.860 90.995 1.00 47.07 290 LYS D CA 1
ATOM 9747 C C . LYS D 1 311 ? 4.423 104.940 90.147 1.00 51.92 290 LYS D C 1
ATOM 9748 O O . LYS D 1 311 ? 3.968 103.894 90.615 1.00 46.81 290 LYS D O 1
ATOM 9754 N N . VAL D 1 312 ? 4.193 105.341 88.900 1.00 50.55 291 VAL D N 1
ATOM 9755 C CA . VAL D 1 312 ? 3.385 104.550 87.982 1.00 43.93 291 VAL D CA 1
ATOM 9756 C C . VAL D 1 312 ? 4.051 103.211 87.693 1.00 49.40 291 VAL D C 1
ATOM 9757 O O . VAL D 1 312 ? 3.427 102.158 87.826 1.00 45.95 291 VAL D O 1
ATOM 9761 N N . PHE D 1 313 ? 5.325 103.259 87.312 1.00 48.99 292 PHE D N 1
ATOM 9762 C CA . PHE D 1 313 ? 6.064 102.053 86.954 1.00 44.58 292 PHE D CA 1
ATOM 9763 C C . PHE D 1 313 ? 6.141 101.055 88.100 1.00 47.64 292 PHE D C 1
ATOM 9764 O O . PHE D 1 313 ? 6.016 99.849 87.886 1.00 48.02 292 PHE D O 1
ATOM 9772 N N . ASN D 1 314 ? 6.378 101.553 89.309 1.00 51.84 293 ASN D N 1
ATOM 9773 C CA . ASN D 1 314 ? 6.461 100.677 90.469 1.00 53.91 293 ASN D CA 1
ATOM 9774 C C . ASN D 1 314 ? 5.125 99.999 90.724 1.00 47.51 293 ASN D C 1
ATOM 9775 O O . ASN D 1 314 ? 5.072 98.791 90.934 1.00 48.66 293 ASN D O 1
ATOM 9780 N N . THR D 1 315 ? 4.048 100.778 90.689 1.00 46.39 294 THR D N 1
ATOM 9781 C CA . THR D 1 315 ? 2.711 100.231 90.883 1.00 47.35 294 THR D CA 1
ATOM 9782 C C . THR D 1 315 ? 2.398 99.190 89.817 1.00 45.75 294 THR D C 1
ATOM 9783 O O . THR D 1 315 ? 1.902 98.106 90.120 1.00 52.95 294 THR D O 1
ATOM 9787 N N . VAL D 1 316 ? 2.712 99.526 88.570 1.00 49.30 295 VAL D N 1
ATOM 9788 C CA . VAL D 1 316 ? 2.391 98.673 87.431 1.00 46.81 295 VAL D CA 1
ATOM 9789 C C . VAL D 1 316 ? 3.238 97.405 87.405 1.00 43.83 295 VAL D C 1
ATOM 9790 O O . VAL D 1 316 ? 2.715 96.307 87.205 1.00 50.74 295 VAL D O 1
ATOM 9794 N N . PHE D 1 317 ? 4.542 97.550 87.616 1.00 49.48 296 PHE D N 1
ATOM 9795 C CA . PHE D 1 317 ? 5.437 96.397 87.568 1.00 46.46 296 PHE D CA 1
ATOM 9796 C C . PHE D 1 317 ? 5.193 95.420 88.713 1.00 50.42 296 PHE D C 1
ATOM 9797 O O . PHE D 1 317 ? 5.315 94.209 88.531 1.00 51.88 296 PHE D O 1
ATOM 9805 N N . ASN D 1 318 ? 4.866 95.945 89.892 1.00 47.67 297 ASN D N 1
ATOM 9806 C CA . ASN D 1 318 ? 4.595 95.093 91.045 1.00 50.26 297 ASN D CA 1
ATOM 9807 C C . ASN D 1 318 ? 3.417 94.165 90.781 1.00 59.27 297 ASN D C 1
ATOM 9808 O O . ASN D 1 318 ? 3.445 92.996 91.165 1.00 62.37 297 ASN D O 1
ATOM 9813 N N . ASP D 1 319 ? 2.390 94.689 90.117 1.00 56.94 298 ASP D N 1
ATOM 9814 C CA . ASP D 1 319 ? 1.230 93.888 89.744 1.00 52.26 298 ASP D CA 1
ATOM 9815 C C . ASP D 1 319 ? 1.634 92.787 88.777 1.00 55.18 298 ASP D C 1
ATOM 9816 O O . ASP D 1 319 ? 1.146 91.662 88.866 1.00 58.37 298 ASP D O 1
ATOM 9821 N N . MET D 1 320 ? 2.532 93.115 87.856 1.00 52.67 299 MET D N 1
ATOM 9822 C CA . MET D 1 320 ? 3.015 92.128 86.903 1.00 52.59 299 MET D CA 1
ATOM 9823 C C . MET D 1 320 ? 3.891 91.105 87.607 1.00 53.29 299 MET D C 1
ATOM 9824 O O . MET D 1 320 ? 3.781 89.904 87.358 1.00 56.57 299 MET D O 1
ATOM 9829 N N . LYS D 1 321 ? 4.754 91.589 88.494 1.00 57.32 300 LYS D N 1
ATOM 9830 C CA . LYS D 1 321 ? 5.677 90.728 89.224 1.00 59.65 300 LYS D CA 1
ATOM 9831 C C . LYS D 1 321 ? 4.917 89.742 90.111 1.00 59.74 300 LYS D C 1
ATOM 9832 O O . LYS D 1 321 ? 5.219 88.547 90.127 1.00 54.33 300 LYS D O 1
ATOM 9838 N N . GLN D 1 322 ? 3.926 90.245 90.839 1.00 57.89 301 GLN D N 1
ATOM 9839 C CA . GLN D 1 322 ? 3.101 89.394 91.688 1.00 61.23 301 GLN D CA 1
ATOM 9840 C C . GLN D 1 322 ? 2.294 88.407 90.848 1.00 59.59 301 GLN D C 1
ATOM 9841 O O . GLN D 1 322 ? 2.113 87.253 91.238 1.00 62.20 301 GLN D O 1
ATOM 9847 N N . TRP D 1 323 ? 1.824 88.864 89.691 1.00 54.12 302 TRP D N 1
ATOM 9848 C CA . TRP D 1 323 ? 1.055 88.019 88.784 1.00 50.07 302 TRP D CA 1
ATOM 9849 C C . TRP D 1 323 ? 1.917 86.888 88.231 1.00 53.13 302 TRP D C 1
ATOM 9850 O O . TRP D 1 323 ? 1.455 85.756 88.092 1.00 56.59 302 TRP D O 1
ATOM 9861 N N . LEU D 1 324 ? 3.172 87.199 87.920 1.00 53.71 303 LEU D N 1
ATOM 9862 C CA . LEU D 1 324 ? 4.107 86.197 87.419 1.00 55.21 303 LEU D CA 1
ATOM 9863 C C . LEU D 1 324 ? 4.460 85.172 88.495 1.00 64.92 303 LEU D C 1
ATOM 9864 O O . LEU D 1 324 ? 4.558 83.976 88.214 1.00 68.26 303 LEU D O 1
ATOM 9869 N N . ASP D 1 325 ? 4.661 85.649 89.722 1.00 66.02 304 ASP D N 1
ATOM 9870 C CA . ASP D 1 325 ? 4.924 84.772 90.860 1.00 65.07 304 ASP D CA 1
ATOM 9871 C C . ASP D 1 325 ? 3.756 83.822 91.078 1.00 64.34 304 ASP D C 1
ATOM 9872 O O . ASP D 1 325 ? 3.941 82.628 91.312 1.00 68.17 304 ASP D O 1
ATOM 9877 N N . LYS D 1 326 ? 2.552 84.375 90.992 1.00 58.01 305 LYS D N 1
ATOM 9878 C CA . LYS D 1 326 ? 1.321 83.628 91.206 1.00 52.79 305 LYS D CA 1
ATOM 9879 C C . LYS D 1 326 ? 1.176 82.453 90.236 1.00 59.60 305 LYS D C 1
ATOM 9880 O O . LYS D 1 326 ? 0.517 81.463 90.550 1.00 66.61 305 LYS D O 1
ATOM 9886 N N . HIS D 1 327 ? 1.799 82.555 89.066 1.00 58.61 306 HIS D N 1
ATOM 9887 C CA . HIS D 1 327 ? 1.661 81.519 88.047 1.00 56.74 306 HIS D CA 1
ATOM 9888 C C . HIS D 1 327 ? 2.940 80.704 87.854 1.00 64.51 306 HIS D C 1
ATOM 9889 O O . HIS D 1 327 ? 3.151 80.107 86.797 1.00 59.53 306 HIS D O 1
ATOM 9896 N N . THR D 1 328 ? 3.782 80.681 88.884 1.00 70.10 307 THR D N 1
ATOM 9897 C CA . THR D 1 328 ? 4.985 79.849 88.902 1.00 73.19 307 THR D CA 1
ATOM 9898 C C . THR D 1 328 ? 5.272 79.342 90.313 1.00 75.69 307 THR D C 1
ATOM 9899 O O . THR D 1 328 ? 6.343 78.784 90.561 1.00 80.58 307 THR D O 1
ATOM 9903 N N . THR D 1 329 ? 4.293 79.528 91.207 1.00 79.55 308 THR D N 1
ATOM 9904 C CA . THR D 1 329 ? 4.397 79.263 92.658 1.00 83.17 308 THR D CA 1
ATOM 9905 C C . THR D 1 329 ? 5.698 78.619 93.158 1.00 85.99 308 THR D C 1
ATOM 9906 O O . THR D 1 329 ? 5.936 77.430 92.965 1.00 81.53 308 THR D O 1
#

CATH classification: 3.40.50.1820